Protein AF-B8BT49-F1 (afdb_monomer_lite)

Organism: Thalassiosira pseudonana (NCBI:txid35128)

Radius of gyration: 38.41 Å; chains: 1; bounding box: 100×78×117 Å

Structure (mmCIF, N/CA/C/O backbone):
data_AF-B8BT49-F1
#
_entry.id   AF-B8BT49-F1
#
loop_
_atom_site.group_PDB
_atom_site.id
_atom_site.type_symbol
_atom_site.label_atom_id
_atom_site.label_alt_id
_atom_site.label_comp_id
_atom_site.label_asym_id
_atom_site.label_entity_id
_atom_site.label_seq_id
_atom_site.pdbx_PDB_ins_code
_atom_site.Cartn_x
_atom_site.Cartn_y
_atom_site.Cartn_z
_atom_site.occupancy
_atom_site.B_iso_or_equiv
_atom_site.auth_seq_id
_atom_site.auth_comp_id
_atom_site.auth_asym_id
_atom_site.auth_atom_id
_atom_site.pdbx_PDB_model_num
ATOM 1 N N . MET A 1 1 ? -26.458 -19.538 -45.993 1.00 30.83 1 MET A N 1
ATOM 2 C CA . MET A 1 1 ? -27.748 -18.838 -45.791 1.00 30.83 1 MET A CA 1
ATOM 3 C C . MET A 1 1 ? -27.429 -17.476 -45.183 1.00 30.83 1 MET A C 1
ATOM 5 O O . MET A 1 1 ? -27.082 -17.413 -44.020 1.00 30.83 1 MET A O 1
ATOM 9 N N . SER A 1 2 ? -27.065 -16.473 -45.981 1.00 21.09 2 SER A N 1
ATOM 10 C CA . SER A 1 2 ? -27.890 -15.598 -46.833 1.00 21.09 2 SER A CA 1
ATOM 11 C C . SER A 1 2 ? -28.351 -14.328 -46.102 1.00 21.09 2 SER A C 1
ATOM 13 O O . SER A 1 2 ? -29.208 -14.401 -45.230 1.00 21.09 2 SER A O 1
ATOM 15 N N . TYR A 1 3 ? -27.844 -13.194 -46.609 1.00 22.36 3 TYR A N 1
ATOM 16 C CA . TYR A 1 3 ? -28.380 -11.824 -46.526 1.00 22.36 3 TYR A CA 1
ATOM 17 C C . TYR A 1 3 ? -28.241 -11.087 -45.174 1.00 22.36 3 TYR A C 1
ATOM 19 O O . TYR A 1 3 ? -28.440 -11.665 -44.124 1.00 22.36 3 TYR A O 1
ATOM 27 N N . LYS A 1 4 ? -27.925 -9.785 -45.098 1.00 22.77 4 LYS A N 1
ATOM 28 C CA . LYS A 1 4 ? -27.856 -8.706 -46.101 1.00 22.77 4 LYS A CA 1
ATOM 29 C C . LYS A 1 4 ? -26.988 -7.562 -45.539 1.00 22.77 4 LYS A C 1
ATOM 31 O O . LYS A 1 4 ? -27.292 -7.029 -44.480 1.00 22.77 4 LYS A O 1
ATOM 36 N N . LYS A 1 5 ? -25.960 -7.139 -46.283 1.00 27.36 5 LYS A N 1
ATOM 37 C CA . LYS A 1 5 ? -25.421 -5.766 -46.237 1.00 27.36 5 LYS A CA 1
ATOM 38 C C . LYS A 1 5 ? -26.448 -4.827 -46.877 1.00 27.36 5 LYS A C 1
ATOM 40 O O . LYS A 1 5 ? -26.913 -5.165 -47.964 1.00 27.36 5 LYS A O 1
ATOM 45 N N . ARG A 1 6 ? -26.684 -3.637 -46.309 1.00 22.33 6 ARG A N 1
ATOM 46 C CA . ARG A 1 6 ? -26.872 -2.382 -47.070 1.00 22.33 6 ARG A CA 1
ATOM 47 C C . ARG A 1 6 ? -26.466 -1.139 -46.247 1.00 22.33 6 ARG A C 1
ATOM 49 O O . ARG A 1 6 ? -26.450 -1.233 -45.025 1.00 22.33 6 ARG A O 1
ATOM 56 N N . PRO A 1 7 ? -26.063 -0.045 -46.928 1.00 30.33 7 PRO A N 1
ATOM 57 C CA . PRO A 1 7 ? -25.116 0.968 -46.442 1.00 30.33 7 PRO A CA 1
ATOM 58 C C . PRO A 1 7 ? -25.706 2.404 -46.434 1.00 30.33 7 PRO A C 1
ATOM 60 O O . PRO A 1 7 ? -26.864 2.584 -46.796 1.00 30.33 7 PRO A O 1
ATOM 63 N N . TYR A 1 8 ? -24.848 3.396 -46.140 1.00 22.50 8 TYR A N 1
ATOM 64 C CA . TYR A 1 8 ? -25.022 4.861 -46.286 1.00 22.50 8 TYR A CA 1
ATOM 65 C C . TYR A 1 8 ? -25.838 5.569 -45.180 1.00 22.50 8 TYR A C 1
ATOM 67 O O . TYR A 1 8 ? -26.769 5.001 -44.635 1.00 22.50 8 TYR A O 1
ATOM 75 N N . GLY A 1 9 ? -25.529 6.804 -44.772 1.00 23.39 9 GLY A N 1
ATOM 76 C CA . GLY A 1 9 ? -24.613 7.783 -45.351 1.00 23.39 9 GLY A CA 1
ATOM 77 C C . GLY A 1 9 ? -24.293 8.925 -44.380 1.00 23.39 9 GLY A C 1
ATOM 78 O O . GLY A 1 9 ? -25.021 9.189 -43.426 1.00 23.39 9 GLY A O 1
ATOM 79 N N . TYR A 1 10 ? -23.154 9.557 -44.644 1.00 23.30 10 TYR A N 1
ATOM 80 C CA . TYR A 1 10 ? -22.824 10.902 -44.195 1.00 23.30 10 TYR A CA 1
ATOM 81 C C . TYR A 1 10 ? -23.811 11.885 -44.825 1.00 23.30 10 TYR A C 1
ATOM 83 O O . TYR A 1 10 ? -23.984 11.845 -46.040 1.00 23.30 10 TYR A O 1
ATOM 91 N N . ASP A 1 11 ? -24.365 12.798 -44.031 1.00 23.38 11 ASP A N 1
ATOM 92 C CA . ASP A 1 11 ? -24.763 14.099 -44.553 1.00 23.38 11 ASP A CA 1
ATOM 93 C C . ASP A 1 11 ? -24.580 15.186 -43.493 1.00 23.38 11 ASP A C 1
ATOM 95 O O . ASP A 1 11 ? -24.885 15.024 -42.310 1.00 23.38 11 ASP A O 1
ATOM 99 N N . SER A 1 12 ? -24.003 16.286 -43.949 1.00 27.41 12 SER A N 1
ATOM 100 C CA . SER A 1 12 ? -23.552 17.440 -43.183 1.00 27.41 12 SER A CA 1
ATOM 101 C C . SER A 1 12 ? -24.197 18.688 -43.773 1.00 27.41 12 SER A C 1
ATOM 103 O O . SER A 1 12 ? -24.018 18.919 -44.965 1.00 27.41 12 SER A O 1
ATOM 105 N N . ARG A 1 13 ? -24.909 19.469 -42.947 1.00 24.92 13 ARG A N 1
ATOM 106 C CA . ARG A 1 13 ? -25.379 20.877 -43.086 1.00 24.92 13 ARG A CA 1
ATOM 107 C C . ARG A 1 13 ? -26.348 21.100 -41.904 1.00 24.92 13 ARG A C 1
ATOM 109 O O . ARG A 1 13 ? -27.119 20.201 -41.613 1.00 24.92 13 ARG A O 1
ATOM 116 N N . GLY A 1 14 ? -26.403 22.178 -41.129 1.00 21.81 14 GLY A N 1
ATOM 117 C CA . GLY A 1 14 ? -25.885 23.537 -41.227 1.00 21.81 14 GLY A CA 1
ATOM 118 C C . GLY A 1 14 ? -26.981 24.493 -40.714 1.00 21.81 14 GLY A C 1
ATOM 119 O O . GLY A 1 14 ? -28.066 24.493 -41.277 1.00 21.81 14 GLY A O 1
ATOM 120 N N . SER A 1 15 ? -26.653 25.307 -39.700 1.00 22.73 15 SER A N 1
ATOM 121 C CA . SER A 1 15 ? -27.273 26.600 -39.322 1.00 22.73 15 SER A CA 1
ATOM 122 C C . SER A 1 15 ? -28.634 26.677 -38.600 1.00 22.73 15 SER A C 1
ATOM 124 O O . SER A 1 15 ? -29.636 26.144 -39.057 1.00 22.73 15 SER A O 1
ATOM 126 N N . GLY A 1 16 ? -28.681 27.542 -37.570 1.00 21.94 16 GLY A N 1
ATOM 127 C CA . GLY A 1 16 ? -29.830 28.428 -37.301 1.00 21.94 16 GLY A CA 1
ATOM 128 C C . GLY A 1 16 ? -30.275 28.515 -35.837 1.00 21.94 16 GLY A C 1
ATOM 129 O O . GLY A 1 16 ? -30.766 27.536 -35.298 1.00 21.94 16 GLY A O 1
ATOM 130 N N . GLY A 1 17 ? -30.100 29.679 -35.200 1.00 22.02 17 GLY A N 1
ATOM 131 C CA . GLY A 1 17 ? -30.380 29.924 -33.779 1.00 22.02 17 GLY A CA 1
ATOM 132 C C . GLY A 1 17 ? -31.861 29.995 -33.378 1.00 22.02 17 GLY A C 1
ATOM 133 O O . GLY A 1 17 ? -32.754 29.961 -34.216 1.00 22.02 17 GLY A O 1
ATOM 134 N N . GLY A 1 18 ? -32.108 30.155 -32.073 1.00 22.88 18 GLY A N 1
ATOM 135 C CA . GLY A 1 18 ? -33.438 30.455 -31.535 1.00 22.88 18 GLY A CA 1
ATOM 136 C C . GLY A 1 18 ? -33.554 30.219 -30.030 1.00 22.88 18 GLY A C 1
ATOM 137 O O . GLY A 1 18 ? -33.643 29.082 -29.585 1.00 22.88 18 GLY A O 1
ATOM 138 N N . TYR A 1 19 ? -33.549 31.304 -29.255 1.00 23.17 19 TYR A N 1
ATOM 139 C CA . TYR A 1 19 ? -33.883 31.341 -27.829 1.00 23.17 19 TYR A CA 1
ATOM 140 C C . TYR A 1 19 ? -35.284 30.765 -27.551 1.00 23.17 19 TYR A C 1
ATOM 142 O O . TYR A 1 19 ? -36.231 31.081 -28.265 1.00 23.17 19 TYR A O 1
ATOM 150 N N . GLY A 1 20 ? -35.439 30.021 -26.454 1.00 24.25 20 GLY A N 1
ATOM 151 C CA . GLY A 1 20 ? -36.750 29.636 -25.923 1.00 24.25 20 GLY A CA 1
ATOM 152 C C . GLY A 1 20 ? -36.622 28.679 -24.744 1.00 24.25 20 GLY A C 1
ATOM 153 O O . GLY A 1 20 ? -36.267 27.521 -24.923 1.00 24.25 20 GLY A O 1
ATOM 154 N N . GLY A 1 21 ? -36.846 29.182 -23.529 1.00 23.38 21 GLY A N 1
ATOM 155 C CA . GLY A 1 21 ? -36.693 28.426 -22.290 1.00 23.38 21 GLY A CA 1
ATOM 156 C C . GLY A 1 21 ? -37.673 27.259 -22.147 1.00 23.38 21 GLY A C 1
ATOM 157 O O . GLY A 1 21 ? -38.808 27.309 -22.609 1.00 23.38 21 GLY A O 1
ATOM 158 N N . GLY A 1 22 ? -37.234 26.223 -21.440 1.00 23.53 22 GLY A N 1
ATOM 159 C CA . GLY A 1 22 ? -38.066 25.081 -21.087 1.00 23.53 22 GLY A CA 1
ATOM 160 C C . GLY A 1 22 ? -37.229 24.004 -20.416 1.00 23.53 22 GLY A C 1
ATOM 161 O O . GLY A 1 22 ? -36.358 23.411 -21.034 1.00 23.53 22 GLY A O 1
ATOM 162 N N . ARG A 1 23 ? -37.463 23.828 -19.118 1.00 24.78 23 ARG A N 1
ATOM 163 C CA . ARG A 1 23 ? -36.859 22.847 -18.211 1.00 24.78 23 ARG A CA 1
ATOM 164 C C . ARG A 1 23 ? -36.721 21.459 -18.854 1.00 24.78 23 ARG A C 1
ATOM 166 O O . ARG A 1 23 ? -37.730 20.919 -19.277 1.00 24.78 23 ARG A O 1
ATOM 173 N N . ASP A 1 24 ? -35.526 20.862 -18.810 1.00 24.36 24 ASP A N 1
ATOM 174 C CA . ASP A 1 24 ? -35.338 19.520 -18.237 1.00 24.36 24 ASP A CA 1
ATOM 175 C C . ASP A 1 24 ? -33.862 19.071 -18.150 1.00 24.36 24 ASP A C 1
ATOM 177 O O . ASP A 1 24 ? -33.108 19.066 -19.115 1.00 24.36 24 ASP A O 1
ATOM 181 N N . ARG A 1 25 ? -33.487 18.704 -16.917 1.00 26.94 25 ARG A N 1
ATOM 182 C CA . ARG A 1 25 ? -32.535 17.669 -16.461 1.00 26.94 25 ARG A CA 1
ATOM 183 C C . ARG A 1 25 ? -31.320 17.313 -17.343 1.00 26.94 25 ARG A C 1
ATOM 185 O O . ARG A 1 25 ? -31.430 16.576 -18.314 1.00 26.94 25 ARG A O 1
ATOM 192 N N . GLY A 1 26 ? -30.118 17.629 -16.844 1.00 25.36 26 GLY A N 1
ATOM 193 C CA . GLY A 1 26 ? -28.865 17.078 -17.379 1.00 25.36 26 GLY A CA 1
ATOM 194 C C . GLY A 1 26 ? -27.588 17.516 -16.656 1.00 25.36 26 GLY A C 1
ATOM 195 O O . GLY A 1 26 ? -26.671 18.021 -17.290 1.00 25.36 26 GLY A O 1
ATOM 196 N N . GLY A 1 27 ? -27.513 17.351 -15.331 1.00 24.14 27 GLY A N 1
ATOM 197 C CA . GLY A 1 27 ? -26.287 17.595 -14.563 1.00 24.14 27 GLY A CA 1
ATOM 198 C C . GLY A 1 27 ? -25.212 16.539 -14.844 1.00 24.14 27 GLY A C 1
ATOM 199 O O . GLY A 1 27 ? -25.312 15.406 -14.371 1.00 24.14 27 GLY A O 1
ATOM 200 N N . GLY A 1 28 ? -24.177 16.920 -15.595 1.00 23.88 28 GLY A N 1
ATOM 201 C CA . GLY A 1 28 ? -22.943 16.155 -15.771 1.00 23.88 28 GLY A CA 1
ATOM 202 C C . GLY A 1 28 ? -22.071 16.228 -14.519 1.00 23.88 28 GLY A C 1
ATOM 203 O O . GLY A 1 28 ? -21.221 17.103 -14.395 1.00 23.88 28 GLY A O 1
ATOM 204 N N . GLY A 1 29 ? -22.305 15.312 -13.580 1.00 26.42 29 GLY A N 1
ATOM 205 C CA . GLY A 1 29 ? -21.440 15.095 -12.425 1.00 26.42 29 GLY A CA 1
ATOM 206 C C . GLY A 1 29 ? -20.201 14.293 -12.815 1.00 26.42 29 GLY A C 1
ATOM 207 O O . GLY A 1 29 ? -20.302 13.118 -13.171 1.00 26.42 29 GLY A O 1
ATOM 208 N N . TYR A 1 30 ? -19.034 14.924 -12.710 1.00 26.88 30 TYR A N 1
ATOM 209 C CA . TYR A 1 30 ? -17.740 14.254 -12.699 1.00 26.88 30 TYR A CA 1
ATOM 210 C C . TYR A 1 30 ? -17.604 13.452 -11.400 1.00 26.88 30 TYR A C 1
ATOM 212 O O . TYR A 1 30 ? -17.401 13.999 -10.321 1.00 26.88 30 TYR A O 1
ATOM 220 N N . GLY A 1 31 ? -17.744 12.135 -11.521 1.00 27.50 31 GLY A N 1
ATOM 221 C CA . GLY A 1 31 ? -17.538 11.165 -10.455 1.00 27.50 31 GLY A CA 1
ATOM 222 C C . GLY A 1 31 ? -17.065 9.860 -11.074 1.00 27.50 31 GLY A C 1
ATOM 223 O O . GLY A 1 31 ? -17.867 8.969 -11.342 1.00 27.50 31 GLY A O 1
ATOM 224 N N . GLY A 1 32 ? -15.762 9.782 -11.349 1.00 27.14 32 GLY A N 1
ATOM 225 C CA . GLY A 1 32 ? -15.078 8.572 -11.795 1.00 27.14 32 GLY A CA 1
ATOM 226 C C . GLY A 1 32 ? -14.999 7.552 -10.664 1.00 27.14 32 GLY A C 1
ATOM 227 O O . GLY A 1 32 ? -13.956 7.374 -10.051 1.00 27.14 32 GLY A O 1
ATOM 228 N N . GLY A 1 33 ? -16.122 6.906 -10.370 1.00 27.38 33 GLY A N 1
ATOM 229 C CA . GLY A 1 33 ? -16.109 5.521 -9.934 1.00 27.38 33 GLY A CA 1
ATOM 230 C C . GLY A 1 33 ? -16.178 4.681 -11.197 1.00 27.38 33 GLY A C 1
ATOM 231 O O . GLY A 1 33 ? -17.081 4.894 -12.011 1.00 27.38 33 GLY A O 1
ATOM 232 N N . GLY A 1 34 ? -15.235 3.759 -11.378 1.00 26.38 34 GLY A N 1
ATOM 233 C CA . GLY A 1 34 ? -15.336 2.705 -12.377 1.00 26.38 34 GLY A CA 1
ATOM 234 C C . GLY A 1 34 ? -16.624 1.926 -12.137 1.00 26.38 34 GLY A C 1
ATOM 235 O O . GLY A 1 34 ? -16.662 0.957 -11.385 1.00 26.38 34 GLY A O 1
ATOM 236 N N . ARG A 1 35 ? -17.716 2.385 -12.752 1.00 30.31 35 ARG A N 1
ATOM 237 C CA . ARG A 1 35 ? -18.929 1.606 -12.923 1.00 30.31 35 ARG A CA 1
ATOM 238 C C . ARG A 1 35 ? -18.543 0.483 -13.871 1.00 30.31 35 ARG A C 1
ATOM 240 O O . ARG A 1 35 ? -18.636 0.638 -15.087 1.00 30.31 35 ARG A O 1
ATOM 247 N N . GLY A 1 36 ? -18.143 -0.655 -13.304 1.00 30.20 36 GLY A N 1
ATOM 248 C CA . GLY A 1 36 ? -18.475 -1.937 -13.906 1.00 30.20 36 GLY A CA 1
ATOM 249 C C . GLY A 1 36 ? -19.940 -1.832 -14.306 1.00 30.20 36 GLY A C 1
ATOM 250 O O . GLY A 1 36 ? -20.797 -1.566 -13.461 1.00 30.20 36 GLY A O 1
ATOM 251 N N . GLY A 1 37 ? -20.183 -1.818 -15.616 1.00 27.45 37 GLY A N 1
ATOM 252 C CA . GLY A 1 37 ? -21.477 -1.454 -16.159 1.00 27.45 37 GLY A CA 1
ATOM 253 C C . GLY A 1 37 ? -22.570 -2.247 -15.460 1.00 27.45 37 GLY A C 1
ATOM 254 O O . GLY A 1 37 ? -22.479 -3.468 -15.358 1.00 27.45 37 GLY A O 1
ATOM 255 N N . GLY A 1 38 ? -23.614 -1.545 -15.020 1.00 31.56 38 GLY A N 1
ATOM 256 C CA . GLY A 1 38 ? -24.922 -2.150 -14.829 1.00 31.56 38 GLY A CA 1
ATOM 257 C C . GLY A 1 38 ? -25.376 -2.696 -16.178 1.00 31.56 38 GLY A C 1
ATOM 258 O O . GLY A 1 38 ? -26.077 -2.032 -16.935 1.00 31.56 38 GLY A O 1
ATOM 259 N N . ARG A 1 39 ? -24.894 -3.884 -16.528 1.00 35.75 39 ARG A N 1
ATOM 260 C CA . ARG A 1 39 ? -25.513 -4.753 -17.512 1.00 35.75 39 ARG A CA 1
ATOM 261 C C . ARG A 1 39 ? -26.357 -5.723 -16.708 1.00 35.75 39 ARG A C 1
ATOM 263 O O . ARG A 1 39 ? -25.909 -6.191 -15.667 1.00 35.75 39 ARG A O 1
ATOM 270 N N . ARG A 1 40 ? -27.594 -5.883 -17.188 1.00 31.88 40 ARG A N 1
ATOM 271 C CA . ARG A 1 40 ? -28.637 -6.849 -16.812 1.00 31.88 40 ARG A CA 1
ATOM 272 C C . ARG A 1 40 ? -28.118 -7.954 -15.896 1.00 31.88 40 ARG A C 1
ATOM 274 O O . ARG A 1 40 ? -27.085 -8.522 -16.224 1.00 31.88 40 ARG A O 1
ATOM 281 N N . ASN A 1 41 ? -28.868 -8.274 -14.835 1.00 35.38 41 ASN A N 1
ATOM 282 C CA . ASN A 1 41 ? -28.742 -9.531 -14.091 1.00 35.38 41 ASN A CA 1
ATOM 283 C C . ASN A 1 41 ? -28.647 -10.684 -15.094 1.00 35.38 41 ASN A C 1
ATOM 285 O O . ASN A 1 41 ? -29.661 -11.201 -15.557 1.00 35.38 41 ASN A O 1
ATOM 289 N N . ASP A 1 42 ? -27.425 -11.012 -15.489 1.00 39.72 42 ASP A N 1
ATOM 290 C CA . ASP A 1 42 ? -27.130 -12.116 -16.369 1.00 39.72 42 ASP A CA 1
ATOM 291 C C . ASP A 1 42 ? -27.100 -13.311 -15.437 1.00 39.72 42 ASP A C 1
ATOM 293 O O . ASP A 1 42 ? -26.088 -13.639 -14.821 1.00 39.72 42 ASP A O 1
ATOM 297 N N . THR A 1 43 ? -28.290 -13.856 -15.199 1.00 42.06 43 THR A N 1
ATOM 298 C CA . THR A 1 43 ? -28.513 -15.016 -14.337 1.00 42.06 43 THR A CA 1
ATOM 299 C C . THR A 1 43 ? -27.960 -16.294 -14.959 1.00 42.06 43 THR A C 1
ATOM 301 O O . THR A 1 43 ? -28.102 -17.361 -14.367 1.00 42.06 43 THR A O 1
ATOM 304 N N . THR A 1 44 ? -27.331 -16.226 -16.140 1.00 43.97 44 THR A N 1
ATOM 305 C CA . THR A 1 44 ? -26.603 -17.365 -16.687 1.00 43.97 44 THR A CA 1
ATOM 306 C C . THR A 1 44 ? -25.389 -17.656 -15.804 1.00 43.97 44 THR A C 1
ATOM 308 O O . THR A 1 44 ? -24.542 -16.772 -15.625 1.00 43.97 44 THR A O 1
ATOM 311 N N . PRO A 1 45 ? -25.269 -18.873 -15.244 1.00 52.97 45 PRO A N 1
ATOM 312 C CA . PRO A 1 45 ? -24.079 -19.257 -14.505 1.00 52.97 45 PRO A CA 1
ATOM 313 C C . PRO A 1 45 ? -22.869 -19.102 -15.426 1.00 52.97 45 PRO A C 1
ATOM 315 O O . PRO A 1 45 ? -22.837 -19.657 -16.525 1.00 52.97 45 PRO A O 1
ATOM 318 N N . ARG A 1 46 ? -21.884 -18.305 -14.995 1.00 59.38 46 ARG A N 1
ATOM 319 C CA . ARG A 1 46 ? -20.627 -18.199 -15.735 1.00 59.38 46 ARG A CA 1
ATOM 320 C C . ARG A 1 46 ? -20.003 -19.586 -15.817 1.00 59.38 46 ARG A C 1
ATOM 322 O O . ARG A 1 46 ? -20.028 -20.307 -14.816 1.00 59.38 46 ARG A O 1
ATOM 329 N N . PRO A 1 47 ? -19.453 -19.957 -16.978 1.00 64.62 47 PRO A N 1
ATOM 330 C CA . PRO A 1 47 ? -18.820 -21.251 -17.110 1.00 64.62 47 PRO A CA 1
ATOM 331 C C . PRO A 1 47 ? -17.670 -21.335 -16.096 1.00 64.62 47 PRO A C 1
ATOM 333 O O . PRO A 1 47 ? -16.906 -20.384 -15.916 1.00 64.62 47 PRO A O 1
ATOM 336 N N . THR A 1 48 ? -17.598 -22.458 -15.381 1.00 73.19 48 THR A N 1
ATOM 337 C CA . THR A 1 48 ? -16.555 -22.748 -14.380 1.00 73.19 48 THR A CA 1
ATOM 338 C C . THR A 1 48 ? -15.164 -22.794 -15.007 1.00 73.19 48 THR A C 1
ATOM 340 O O . THR A 1 48 ? -14.166 -22.554 -14.327 1.00 73.19 48 THR A O 1
ATOM 343 N N . GLU A 1 49 ? -15.117 -23.047 -16.314 1.00 83.94 49 GLU A N 1
ATOM 344 C CA . GLU A 1 49 ? -13.931 -23.023 -17.152 1.00 83.94 49 GLU A CA 1
ATOM 345 C C . GLU A 1 49 ? -14.158 -22.096 -18.348 1.00 83.94 49 GLU A C 1
ATOM 347 O O . GLU A 1 49 ? -15.204 -22.134 -18.994 1.00 83.94 49 GLU A O 1
ATOM 352 N N . CYS A 1 50 ? -13.175 -21.269 -18.676 1.00 85.75 50 CYS A N 1
ATOM 353 C CA . CYS A 1 50 ? -13.220 -20.409 -19.853 1.00 85.75 50 CYS A CA 1
ATOM 354 C C . CYS A 1 50 ? -11.848 -20.341 -20.522 1.00 85.75 50 CYS A C 1
ATOM 356 O O . CYS A 1 50 ? -10.833 -20.634 -19.899 1.00 85.75 50 CYS A O 1
ATOM 358 N N . TYR A 1 51 ? -11.808 -19.953 -21.794 1.00 85.94 51 TYR A N 1
ATOM 359 C CA . TYR A 1 51 ? -10.554 -19.620 -22.465 1.00 85.94 51 TYR A CA 1
ATOM 360 C C . TYR A 1 51 ? -10.335 -18.113 -22.400 1.00 85.94 51 TYR A C 1
ATOM 362 O O . TYR A 1 51 ? -11.244 -17.332 -22.692 1.00 85.94 51 TYR A O 1
ATOM 370 N N . VAL A 1 52 ? -9.132 -17.709 -21.999 1.00 86.31 52 VAL A N 1
ATOM 371 C CA . VAL A 1 52 ? -8.742 -16.304 -21.881 1.00 86.31 52 VAL A CA 1
ATOM 372 C C . VAL A 1 52 ? -7.610 -16.031 -22.859 1.00 86.31 52 VAL A C 1
ATOM 374 O O . VAL A 1 52 ? -6.570 -16.687 -22.816 1.00 86.31 52 VAL A O 1
ATOM 377 N N . ALA A 1 53 ? -7.818 -15.056 -23.743 1.00 85.69 53 ALA A N 1
ATOM 378 C CA . ALA A 1 53 ? -6.765 -14.550 -24.609 1.00 85.69 53 ALA A CA 1
ATOM 379 C C . ALA A 1 53 ? -5.753 -13.755 -23.780 1.00 85.69 53 ALA A C 1
ATOM 381 O O . ALA A 1 53 ? -6.135 -12.884 -22.995 1.00 85.69 53 ALA A O 1
ATOM 382 N N . THR A 1 54 ? -4.470 -14.037 -23.975 1.00 88.62 54 THR A N 1
ATOM 383 C CA . THR A 1 54 ? -3.388 -13.377 -23.248 1.00 88.62 54 THR A CA 1
ATOM 384 C C . THR A 1 54 ? -2.632 -12.392 -24.141 1.00 88.62 54 THR A C 1
ATOM 386 O O . THR A 1 54 ? -2.825 -12.302 -25.354 1.00 88.62 54 THR A O 1
ATOM 389 N N . ASN A 1 55 ? -1.740 -11.631 -23.523 1.00 89.81 55 ASN A N 1
ATOM 390 C CA . ASN A 1 55 ? -0.728 -10.790 -24.160 1.00 89.81 55 ASN A CA 1
ATOM 391 C C . ASN A 1 55 ? 0.538 -11.577 -24.589 1.00 89.81 55 ASN A C 1
ATOM 393 O O . ASN A 1 55 ? 1.539 -10.962 -24.965 1.00 89.81 55 ASN A O 1
ATOM 397 N N . HIS A 1 56 ? 0.505 -12.915 -24.537 1.00 91.25 56 HIS A N 1
ATOM 398 C CA . HIS A 1 56 ? 1.632 -13.790 -24.863 1.00 91.25 56 HIS A CA 1
ATOM 399 C C . HIS A 1 56 ? 1.525 -14.347 -26.281 1.00 91.25 56 HIS A C 1
ATOM 401 O O . HIS A 1 56 ? 0.437 -14.687 -26.754 1.00 91.25 56 HIS A O 1
ATOM 407 N N . ASN A 1 57 ? 2.675 -14.509 -26.931 1.00 91.88 57 ASN A N 1
ATOM 408 C CA . ASN A 1 57 ? 2.795 -15.138 -28.243 1.00 91.88 57 ASN A CA 1
ATOM 409 C C . ASN A 1 57 ? 3.913 -16.174 -28.217 1.00 91.88 57 ASN A C 1
ATOM 411 O O . ASN A 1 57 ? 4.954 -15.919 -27.616 1.00 91.88 57 ASN A O 1
ATOM 415 N N . LYS A 1 58 ? 3.698 -17.341 -28.839 1.00 91.94 58 LYS A N 1
ATOM 416 C CA . LYS A 1 58 ? 4.708 -18.408 -28.842 1.00 91.94 58 LYS A CA 1
ATOM 417 C C . LYS A 1 58 ? 5.986 -17.921 -29.523 1.00 91.94 58 LYS A C 1
ATOM 419 O O . LYS A 1 58 ? 5.932 -17.360 -30.621 1.00 91.94 58 LYS A O 1
ATOM 424 N N . LEU A 1 59 ? 7.112 -18.142 -28.850 1.00 92.62 59 LEU A N 1
ATOM 425 C CA . LEU A 1 59 ? 8.433 -18.038 -29.449 1.00 92.62 59 LEU A CA 1
ATOM 426 C C . LEU A 1 59 ? 8.710 -19.364 -30.156 1.00 92.62 59 LEU A C 1
ATOM 428 O O . LEU A 1 59 ? 8.561 -20.435 -29.572 1.00 92.62 59 LEU A O 1
ATOM 432 N N . LEU A 1 60 ? 9.056 -19.289 -31.430 1.00 91.12 60 LEU A N 1
ATOM 433 C CA . LEU A 1 60 ? 9.235 -20.433 -32.306 1.00 91.12 60 LEU A CA 1
ATOM 434 C C . LEU A 1 60 ? 10.693 -20.533 -32.736 1.00 91.12 60 LEU A C 1
ATOM 436 O O . LEU A 1 60 ? 11.402 -19.534 -32.867 1.00 91.12 60 LEU A O 1
ATOM 440 N N . VAL A 1 61 ? 11.110 -21.766 -32.983 1.00 89.44 61 VAL A N 1
ATOM 441 C CA . VAL A 1 61 ? 12.431 -22.108 -33.496 1.00 89.44 61 VAL A CA 1
ATOM 442 C C . VAL A 1 61 ? 12.291 -22.412 -34.984 1.00 89.44 61 VAL A C 1
ATOM 444 O O . VAL A 1 61 ? 11.472 -23.245 -35.373 1.00 89.44 61 VAL A O 1
ATOM 447 N N . ASN A 1 62 ? 13.083 -21.742 -35.814 1.00 84.38 62 ASN A N 1
ATOM 448 C CA . ASN A 1 62 ? 13.099 -21.922 -37.260 1.00 84.38 62 ASN A CA 1
ATOM 449 C C . ASN A 1 62 ? 14.216 -22.906 -37.622 1.00 84.38 62 ASN A C 1
ATOM 451 O O . ASN A 1 62 ? 15.365 -22.506 -37.770 1.00 84.38 62 ASN A O 1
ATOM 455 N N . GLY A 1 63 ? 13.901 -24.192 -37.758 1.00 72.12 63 GLY A N 1
ATOM 456 C CA . GLY A 1 63 ? 14.901 -25.198 -38.120 1.00 72.12 63 GLY A CA 1
ATOM 457 C C . GLY A 1 63 ? 14.666 -26.557 -37.477 1.00 72.12 63 GLY A C 1
ATOM 458 O O . GLY A 1 63 ? 13.917 -26.666 -36.507 1.00 72.12 63 GLY A O 1
ATOM 459 N N . ASP A 1 64 ? 15.307 -27.594 -38.020 1.00 65.62 64 ASP A N 1
ATOM 460 C CA . ASP A 1 64 ? 15.331 -28.918 -37.394 1.00 65.62 64 ASP A CA 1
ATOM 461 C C . ASP A 1 64 ? 16.418 -28.944 -36.303 1.00 65.62 64 ASP A C 1
ATOM 463 O O . ASP A 1 64 ? 17.598 -28.803 -36.634 1.00 65.62 64 ASP A O 1
ATOM 467 N N . PRO A 1 65 ? 16.063 -29.132 -35.017 1.00 61.22 65 PRO A N 1
ATOM 468 C CA . PRO A 1 65 ? 17.036 -29.200 -33.927 1.00 61.22 65 PRO A CA 1
ATOM 469 C C . PRO A 1 65 ? 17.993 -30.400 -34.027 1.00 61.22 65 PRO A C 1
ATOM 471 O O . PRO A 1 65 ? 19.001 -30.419 -33.325 1.00 61.22 65 PRO A O 1
ATOM 474 N N . ASN A 1 66 ? 17.700 -31.390 -34.878 1.00 58.91 66 ASN A N 1
ATOM 475 C CA . ASN A 1 66 ? 18.564 -32.550 -35.118 1.00 58.91 66 ASN A CA 1
ATOM 476 C C . ASN A 1 66 ? 19.622 -32.300 -36.205 1.00 58.91 66 ASN A C 1
ATOM 478 O O . ASN A 1 66 ? 20.498 -33.139 -36.415 1.00 58.91 66 ASN A O 1
ATOM 482 N N . VAL A 1 67 ? 19.554 -31.159 -36.896 1.00 65.94 67 VAL A N 1
ATOM 483 C CA . VAL A 1 67 ? 20.567 -30.725 -37.860 1.00 65.94 67 VAL A CA 1
ATOM 484 C C . VAL A 1 67 ? 21.516 -29.752 -37.151 1.00 65.94 67 VAL A C 1
ATOM 486 O O . VAL A 1 67 ? 21.039 -28.860 -36.449 1.00 65.94 67 VAL A O 1
ATOM 489 N N . PRO A 1 68 ? 22.849 -29.878 -37.305 1.00 61.34 68 PRO A N 1
ATOM 490 C CA . PRO A 1 68 ? 23.790 -28.907 -36.756 1.00 61.34 68 PRO A CA 1
ATOM 491 C C . PRO A 1 68 ? 23.479 -27.502 -37.283 1.00 61.34 68 PRO A C 1
ATOM 493 O O . PRO A 1 68 ? 23.598 -27.236 -38.478 1.00 61.34 68 PRO A O 1
ATOM 496 N N . GLN A 1 69 ? 23.060 -26.618 -36.383 1.00 70.62 69 GLN A N 1
ATOM 497 C CA . GLN A 1 69 ? 22.794 -25.212 -36.661 1.00 70.62 69 GLN A CA 1
ATOM 498 C C . GLN A 1 69 ? 23.621 -24.336 -35.732 1.00 70.62 69 GLN A C 1
ATOM 500 O O . GLN A 1 69 ? 23.975 -24.736 -34.616 1.00 70.62 69 GLN A O 1
ATOM 505 N N . ASP A 1 70 ? 23.915 -23.130 -36.200 1.00 74.44 70 ASP A N 1
ATOM 506 C CA . ASP A 1 70 ? 24.723 -22.184 -35.451 1.00 74.44 70 ASP A CA 1
ATOM 507 C C . ASP A 1 70 ? 24.025 -21.750 -34.167 1.00 74.44 70 ASP A C 1
ATOM 509 O O . ASP A 1 70 ? 22.859 -21.354 -34.156 1.00 74.44 70 ASP A O 1
ATOM 513 N N . GLY A 1 71 ? 24.773 -21.839 -33.071 1.00 87.88 71 GLY A N 1
ATOM 514 C CA . GLY A 1 71 ? 24.343 -21.366 -31.767 1.00 87.88 71 GLY A CA 1
ATOM 515 C C . GLY A 1 71 ? 24.375 -19.844 -31.641 1.00 87.88 71 GLY A C 1
ATOM 516 O O . GLY A 1 71 ? 24.491 -19.097 -32.616 1.00 87.88 71 GLY A O 1
ATOM 517 N N . ILE A 1 72 ? 24.313 -19.379 -30.396 1.00 92.88 72 ILE A N 1
ATOM 518 C CA . ILE A 1 72 ? 24.448 -17.961 -30.051 1.00 92.88 72 ILE A CA 1
ATOM 519 C C . ILE A 1 72 ? 25.731 -17.776 -29.257 1.00 92.88 72 ILE A C 1
ATOM 521 O O . ILE A 1 72 ? 25.954 -18.447 -28.253 1.00 92.88 72 ILE A O 1
ATOM 525 N N . THR A 1 73 ? 26.580 -16.852 -29.687 1.00 93.94 73 THR A N 1
ATOM 526 C CA . THR A 1 73 ? 27.803 -16.484 -28.975 1.00 93.94 73 THR A CA 1
ATOM 527 C C . THR A 1 73 ? 27.573 -15.234 -28.141 1.00 93.94 73 THR A C 1
ATOM 529 O O . THR A 1 73 ? 27.020 -14.249 -28.632 1.00 93.94 73 THR A O 1
ATOM 532 N N . LEU A 1 74 ? 27.991 -15.292 -26.876 1.00 94.50 74 LEU A N 1
ATOM 533 C CA . LEU A 1 74 ? 27.877 -14.209 -25.909 1.00 94.50 74 LEU A CA 1
ATOM 534 C C . LEU A 1 74 ? 29.226 -13.497 -25.767 1.00 94.50 74 LEU A C 1
ATOM 536 O O . LEU A 1 74 ? 30.291 -14.122 -25.780 1.00 94.50 74 LEU A O 1
ATOM 540 N N . PHE A 1 75 ? 29.161 -12.179 -25.614 1.00 93.38 75 PHE A N 1
ATOM 541 C CA . PHE A 1 75 ? 30.316 -11.302 -25.492 1.00 93.38 75 PHE A CA 1
ATOM 542 C C . PHE A 1 75 ? 30.148 -10.343 -24.320 1.00 93.38 75 PHE A C 1
ATOM 544 O O . PHE A 1 75 ? 29.096 -9.718 -24.150 1.00 93.38 75 PHE A O 1
ATOM 551 N N . LYS A 1 76 ? 31.233 -10.155 -23.570 1.00 91.75 76 LYS A N 1
ATOM 552 C CA . LYS A 1 76 ? 31.396 -9.013 -22.680 1.00 91.75 76 LYS A CA 1
ATOM 553 C C . LYS A 1 76 ? 31.878 -7.814 -23.494 1.00 91.75 76 LYS A C 1
ATOM 555 O O . LYS A 1 76 ? 32.890 -7.894 -24.189 1.00 91.75 76 LYS A O 1
ATOM 560 N N . VAL A 1 77 ? 31.154 -6.705 -23.398 1.00 88.19 77 VAL A N 1
ATOM 561 C CA . VAL A 1 77 ? 31.443 -5.460 -24.117 1.00 88.19 77 VAL A CA 1
ATOM 562 C C . VAL A 1 77 ? 32.172 -4.492 -23.198 1.00 88.19 77 VAL A C 1
ATOM 564 O O . VAL A 1 77 ? 31.646 -4.100 -22.156 1.00 88.19 77 VAL A O 1
ATOM 567 N N . MET A 1 78 ? 33.348 -4.033 -23.620 1.00 86.81 78 MET A N 1
ATOM 568 C CA . MET A 1 78 ? 34.044 -2.917 -22.981 1.00 86.81 78 MET A CA 1
ATOM 569 C C . MET A 1 78 ? 34.198 -1.752 -23.950 1.00 86.81 78 MET A C 1
ATOM 571 O O . MET A 1 78 ? 34.595 -1.936 -25.095 1.00 86.81 78 MET A O 1
ATOM 575 N N . ILE A 1 79 ? 33.903 -0.537 -23.484 1.00 84.88 79 ILE A N 1
ATOM 576 C CA . ILE A 1 79 ? 34.009 0.685 -24.288 1.00 84.88 79 ILE A CA 1
ATOM 577 C C . ILE A 1 79 ? 34.954 1.662 -23.594 1.00 84.88 79 ILE A C 1
ATOM 579 O O . ILE A 1 79 ? 34.629 2.199 -22.531 1.00 84.88 79 ILE A O 1
ATOM 583 N N . LYS A 1 80 ? 36.103 1.929 -24.220 1.00 84.81 80 LYS A N 1
ATOM 584 C CA . LYS A 1 80 ? 37.113 2.881 -23.740 1.00 84.81 80 LYS A CA 1
ATOM 585 C C . LYS A 1 80 ? 37.135 4.143 -24.597 1.00 84.81 80 LYS A C 1
ATOM 587 O O . LYS A 1 80 ? 36.963 4.089 -25.815 1.00 84.81 80 LYS A O 1
ATOM 592 N N . ASP A 1 81 ? 37.373 5.284 -23.955 1.00 81.62 81 ASP A N 1
ATOM 593 C CA . ASP A 1 81 ? 37.617 6.543 -24.659 1.00 81.62 81 ASP A CA 1
ATOM 594 C C . ASP A 1 81 ? 38.994 6.494 -25.341 1.00 81.62 81 ASP A C 1
ATOM 596 O O . ASP A 1 81 ? 39.961 5.962 -24.790 1.00 81.62 81 ASP A O 1
ATOM 600 N N . ALA A 1 82 ? 39.108 7.083 -26.528 1.00 81.38 82 ALA A N 1
ATOM 601 C CA . ALA A 1 82 ? 40.349 7.150 -27.289 1.00 81.38 82 ALA A CA 1
ATOM 602 C C . ALA A 1 82 ? 40.490 8.477 -28.053 1.00 81.38 82 ALA A C 1
ATOM 604 O O . ALA A 1 82 ? 39.526 9.210 -28.297 1.00 81.38 82 ALA A O 1
ATOM 605 N N . LYS A 1 83 ? 41.721 8.815 -28.447 1.00 80.38 83 LYS A N 1
ATOM 606 C CA . LYS A 1 83 ? 41.996 9.954 -29.337 1.00 80.38 83 LYS A CA 1
ATOM 607 C C . LYS A 1 83 ? 43.276 9.753 -30.143 1.00 80.38 83 LYS A C 1
ATOM 609 O O . LYS A 1 83 ? 44.162 8.995 -29.762 1.00 80.38 83 LYS A O 1
ATOM 614 N N . TRP A 1 84 ? 43.398 10.512 -31.226 1.00 77.44 84 TRP A N 1
ATOM 615 C CA . TRP A 1 84 ? 44.667 10.681 -31.930 1.00 77.44 84 TRP A CA 1
ATOM 616 C C . TRP A 1 84 ? 45.487 11.789 -31.257 1.00 77.44 84 TRP A C 1
ATOM 618 O O . TRP A 1 84 ? 45.055 12.941 -31.224 1.00 77.44 84 TRP A O 1
ATOM 628 N N . GLU A 1 85 ? 46.663 11.457 -30.727 1.00 78.50 85 GLU A N 1
ATOM 629 C CA . GLU A 1 85 ? 47.648 12.421 -30.222 1.00 78.50 85 GLU A CA 1
ATOM 630 C C . GLU A 1 85 ? 48.721 12.676 -31.274 1.00 78.50 85 GLU A C 1
ATOM 632 O O . GLU A 1 85 ? 49.203 11.752 -31.919 1.00 78.50 85 GLU A O 1
ATOM 637 N N . VAL A 1 86 ? 49.109 13.936 -31.446 1.00 78.12 86 VAL A N 1
ATOM 638 C CA . VAL A 1 86 ? 50.279 14.294 -32.252 1.00 78.12 86 VAL A CA 1
ATOM 639 C C . VAL A 1 86 ? 51.528 13.821 -31.516 1.00 78.12 86 VAL A C 1
ATOM 641 O O . VAL A 1 86 ? 51.709 14.179 -30.353 1.00 78.12 86 VAL A O 1
ATOM 644 N N . GLN A 1 87 ? 52.373 13.028 -32.176 1.00 76.50 87 GLN A N 1
ATOM 645 C CA . GLN A 1 87 ? 53.667 12.671 -31.605 1.00 76.50 87 GLN A CA 1
ATOM 646 C C . GLN A 1 87 ? 54.579 13.895 -31.651 1.00 76.50 87 GLN A C 1
ATOM 648 O O . GLN A 1 87 ? 54.634 14.592 -32.664 1.00 76.50 87 GLN A O 1
ATOM 653 N N . LYS A 1 88 ? 55.258 14.168 -30.541 1.00 81.38 88 LYS A N 1
ATOM 654 C CA . LYS A 1 88 ? 56.166 15.302 -30.388 1.00 81.38 88 LYS A CA 1
ATOM 655 C C . LYS A 1 88 ? 57.556 14.791 -30.016 1.00 81.38 88 LYS A C 1
ATOM 657 O O . LYS A 1 88 ? 57.644 13.757 -29.357 1.00 81.38 88 LYS A O 1
ATOM 662 N N . ASN A 1 89 ? 58.603 15.492 -30.445 1.00 77.88 89 ASN A N 1
ATOM 663 C CA . ASN A 1 89 ? 59.965 15.270 -29.949 1.00 77.88 89 ASN A CA 1
ATOM 664 C C . ASN A 1 89 ? 60.109 15.783 -28.495 1.00 77.88 89 ASN A C 1
ATOM 666 O O . ASN A 1 89 ? 59.160 16.339 -27.933 1.00 77.88 89 ASN A O 1
ATOM 670 N N . GLU A 1 90 ? 61.286 15.607 -27.890 1.00 72.50 90 GLU A N 1
ATOM 671 C CA . GLU A 1 90 ? 61.580 16.009 -26.499 1.00 72.50 90 GLU A CA 1
ATOM 672 C C . GLU A 1 90 ? 61.408 17.522 -26.245 1.00 72.50 90 GLU A C 1
ATOM 674 O O . GLU A 1 90 ? 61.118 17.939 -25.129 1.00 72.50 90 GLU A O 1
ATOM 679 N N . GLU A 1 91 ? 61.462 18.337 -27.300 1.00 71.00 91 GLU A N 1
ATOM 680 C CA . GLU A 1 91 ? 61.273 19.795 -27.275 1.00 71.00 91 GLU A CA 1
ATOM 681 C C . GLU A 1 91 ? 59.805 20.218 -27.509 1.00 71.00 91 GLU A C 1
ATOM 683 O O . GLU A 1 91 ? 59.478 21.403 -27.566 1.00 71.00 91 GLU A O 1
ATOM 688 N N . GLY A 1 92 ? 58.884 19.259 -27.667 1.00 69.19 92 GLY A N 1
ATOM 689 C CA . GLY A 1 92 ? 57.452 19.518 -27.840 1.00 69.19 92 GLY A CA 1
ATOM 690 C C . GLY A 1 92 ? 57.003 19.838 -29.276 1.00 69.19 92 GLY A C 1
ATOM 691 O O . GLY A 1 92 ? 55.830 20.193 -29.478 1.00 69.19 92 GLY A O 1
ATOM 692 N N . VAL A 1 93 ? 57.878 19.666 -30.271 1.00 75.81 93 VAL A N 1
ATOM 693 C CA . VAL A 1 93 ? 57.623 19.913 -31.700 1.00 75.81 93 VAL A CA 1
ATOM 694 C C . VAL A 1 93 ? 56.967 18.688 -32.360 1.00 75.81 93 VAL A C 1
ATOM 696 O O . VAL A 1 93 ? 57.463 17.574 -32.199 1.00 75.81 93 VAL A O 1
ATOM 699 N N . PRO A 1 94 ? 55.860 18.850 -33.118 1.00 78.50 94 PRO A N 1
ATOM 700 C CA . PRO A 1 94 ? 55.214 17.763 -33.856 1.00 78.50 94 PRO A CA 1
ATOM 701 C C . PRO A 1 94 ? 56.158 17.038 -34.824 1.00 78.50 94 PRO A C 1
ATOM 703 O O . PRO A 1 94 ? 56.671 17.654 -35.757 1.00 78.50 94 PRO A O 1
ATOM 706 N N . LEU A 1 95 ? 56.312 15.724 -34.656 1.00 78.56 95 LEU A N 1
ATOM 707 C CA . LEU A 1 95 ? 57.019 14.874 -35.612 1.00 78.56 95 LEU A CA 1
ATOM 708 C C . LEU A 1 95 ? 56.252 14.849 -36.940 1.00 78.56 95 LEU A C 1
ATOM 710 O O . LEU A 1 95 ? 55.018 14.777 -36.954 1.00 78.56 95 LEU A O 1
ATOM 714 N N . ARG A 1 96 ? 56.974 14.914 -38.059 1.00 79.75 96 ARG A N 1
ATOM 715 C CA . ARG A 1 96 ? 56.418 14.870 -39.417 1.00 79.75 96 ARG A CA 1
ATOM 716 C C . ARG A 1 96 ? 57.022 13.697 -40.180 1.00 79.75 96 ARG A C 1
ATOM 718 O O . ARG A 1 96 ? 58.187 13.382 -39.971 1.00 79.75 96 ARG A O 1
ATOM 725 N N . ASP A 1 97 ? 56.217 13.047 -41.011 1.00 80.31 97 ASP A N 1
ATOM 726 C CA . ASP A 1 97 ? 56.691 12.019 -41.937 1.00 80.31 97 ASP A CA 1
ATOM 727 C C . ASP A 1 97 ? 57.431 12.641 -43.136 1.00 80.31 97 ASP A C 1
ATOM 729 O O . ASP A 1 97 ? 57.488 13.865 -43.285 1.00 80.31 97 ASP A O 1
ATOM 733 N N . GLU A 1 98 ? 57.979 11.793 -44.008 1.00 75.25 98 GLU A N 1
ATOM 734 C CA . GLU A 1 98 ? 58.735 12.190 -45.208 1.00 75.25 98 GLU A CA 1
ATOM 735 C C . GLU A 1 98 ? 57.915 13.047 -46.194 1.00 75.25 98 GLU A C 1
ATOM 737 O O . GLU A 1 98 ? 58.482 13.776 -47.004 1.00 75.25 98 GLU A O 1
ATOM 742 N N . SER A 1 99 ? 56.580 13.028 -46.092 1.00 72.94 99 SER A N 1
ATOM 743 C CA . SER A 1 99 ? 55.666 13.862 -46.888 1.00 72.94 99 SER A CA 1
ATOM 744 C C . SER A 1 99 ? 55.322 15.206 -46.224 1.00 72.94 99 SER A C 1
ATOM 746 O O . SER A 1 99 ? 54.517 15.982 -46.742 1.00 72.94 99 SER A O 1
ATOM 748 N N . GLY A 1 100 ? 55.907 15.494 -45.056 1.00 69.56 100 GLY A N 1
ATOM 749 C CA . GLY A 1 100 ? 55.660 16.704 -44.271 1.00 69.56 100 GLY A CA 1
ATOM 750 C C . GLY A 1 100 ? 54.389 16.653 -43.413 1.00 69.56 100 GLY A C 1
ATOM 751 O O . GLY A 1 100 ? 54.012 17.669 -42.809 1.00 69.56 100 GLY A O 1
ATOM 752 N N . LYS A 1 101 ? 53.719 15.498 -43.315 1.00 72.06 101 LYS A N 1
ATOM 753 C CA . LYS A 1 101 ? 52.460 15.337 -42.578 1.00 72.06 101 LYS A CA 1
ATOM 754 C C . LYS A 1 101 ? 52.727 14.953 -41.124 1.00 72.06 101 LYS A C 1
ATOM 756 O O . LYS A 1 101 ? 53.594 14.149 -40.813 1.00 72.06 101 LYS A O 1
ATOM 761 N N . VAL A 1 102 ? 51.971 15.550 -40.204 1.00 77.44 102 VAL A N 1
ATOM 762 C CA . VAL A 1 102 ? 52.153 15.347 -38.757 1.00 77.44 102 VAL A CA 1
ATOM 763 C C . VAL A 1 102 ? 51.828 13.905 -38.353 1.00 77.44 102 VAL A C 1
ATOM 765 O O . VAL A 1 102 ? 50.697 13.449 -38.554 1.00 77.44 102 VAL A O 1
ATOM 768 N N . ILE A 1 103 ? 52.785 13.233 -37.711 1.00 77.75 103 ILE A N 1
ATOM 769 C CA . ILE A 1 103 ? 52.659 11.866 -37.200 1.00 77.75 103 ILE A CA 1
ATOM 770 C C . ILE A 1 103 ? 51.735 11.866 -35.979 1.00 77.75 103 ILE A C 1
ATOM 772 O O . ILE A 1 103 ? 51.902 12.641 -35.033 1.00 77.75 103 ILE A O 1
ATOM 776 N N . ARG A 1 104 ? 50.733 10.980 -35.984 1.00 78.94 104 ARG A N 1
ATOM 777 C CA . ARG A 1 104 ? 49.764 10.833 -34.889 1.00 78.94 104 ARG A CA 1
ATOM 778 C C . ARG A 1 104 ? 49.786 9.413 -34.331 1.00 78.94 104 ARG A C 1
ATOM 780 O O . ARG A 1 104 ? 49.811 8.452 -35.090 1.00 78.94 104 ARG A O 1
ATOM 787 N N . ARG A 1 105 ? 49.727 9.274 -33.006 1.00 81.38 105 ARG A N 1
ATOM 788 C CA . ARG A 1 105 ? 49.539 8.004 -32.293 1.00 81.38 105 ARG A CA 1
ATOM 789 C C . ARG A 1 105 ? 48.089 7.881 -31.843 1.00 81.38 105 ARG A C 1
ATOM 791 O O . ARG A 1 105 ? 47.523 8.836 -31.315 1.00 81.38 105 ARG A O 1
ATOM 798 N N . PHE A 1 106 ? 47.495 6.708 -32.020 1.00 81.88 106 PHE A N 1
ATOM 799 C CA . PHE A 1 106 ? 46.196 6.406 -31.432 1.00 81.88 106 PHE A CA 1
ATOM 800 C C . PHE A 1 106 ? 46.390 6.008 -29.969 1.00 81.88 106 PHE A C 1
ATOM 802 O O . PHE A 1 106 ? 47.119 5.061 -29.684 1.00 81.88 106 PHE A O 1
ATOM 809 N N . LYS A 1 107 ? 45.788 6.754 -29.045 1.00 80.69 107 LYS A N 1
ATOM 810 C CA . LYS A 1 107 ? 45.903 6.518 -27.606 1.00 80.69 107 LYS A CA 1
ATOM 811 C C . LYS A 1 107 ? 44.545 6.162 -27.031 1.00 80.69 107 LYS A C 1
ATOM 813 O O . LYS A 1 107 ? 43.593 6.933 -27.172 1.00 80.69 107 LYS A O 1
ATOM 818 N N . VAL A 1 108 ? 44.496 5.014 -26.367 1.00 81.62 108 VAL A N 1
ATOM 819 C CA . VAL A 1 108 ? 43.368 4.565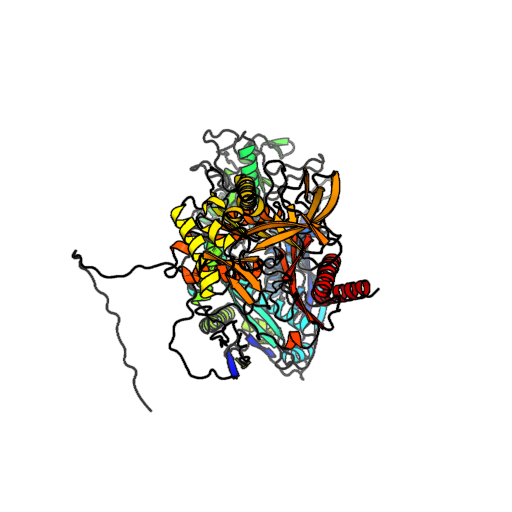 -25.550 1.00 81.62 108 VAL A CA 1
ATOM 820 C C . VAL A 1 108 ? 43.596 5.060 -24.126 1.00 81.62 108 VAL A C 1
ATOM 822 O O . VAL A 1 108 ? 44.725 5.064 -23.639 1.00 81.62 108 VAL A O 1
ATOM 825 N N . PHE A 1 109 ? 42.548 5.550 -23.474 1.00 76.25 109 PHE A N 1
ATOM 826 C CA . PHE A 1 109 ? 42.636 5.992 -22.089 1.00 76.25 109 PHE A CA 1
ATOM 827 C C . PHE A 1 109 ? 42.246 4.852 -21.145 1.00 76.25 109 PHE A C 1
ATOM 829 O O . PHE A 1 109 ? 41.080 4.475 -21.092 1.00 76.25 109 PHE A O 1
ATOM 836 N N . ASP A 1 110 ? 43.202 4.368 -20.351 1.00 58.91 110 ASP A N 1
ATOM 837 C CA . ASP A 1 110 ? 42.992 3.326 -19.329 1.00 58.91 110 ASP A CA 1
ATOM 838 C C . ASP A 1 110 ? 42.544 3.874 -17.967 1.00 58.91 110 ASP A C 1
ATOM 840 O O . ASP A 1 110 ? 42.709 3.218 -16.944 1.00 58.91 110 ASP A O 1
ATOM 844 N N . ARG A 1 111 ? 41.976 5.087 -17.903 1.00 56.09 111 ARG A N 1
ATOM 845 C CA . ARG A 1 111 ? 41.432 5.572 -16.627 1.00 56.09 111 ARG A CA 1
ATOM 846 C C . ARG A 1 111 ? 40.292 4.651 -16.204 1.00 56.09 111 ARG A C 1
ATOM 848 O O . ARG A 1 111 ? 39.237 4.673 -16.840 1.00 56.09 111 ARG A O 1
ATOM 855 N N . GLU A 1 112 ? 40.497 3.898 -15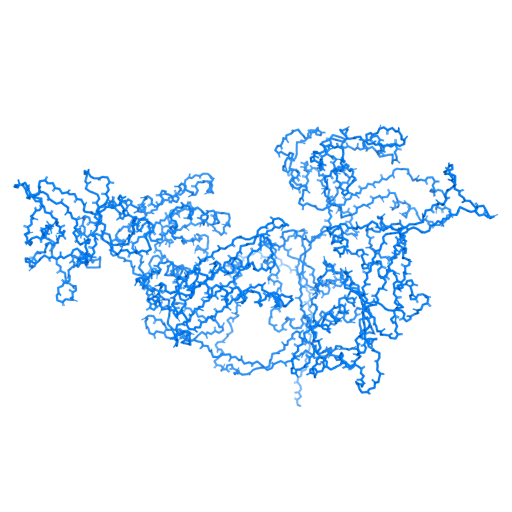.125 1.00 49.31 112 GLU A N 1
ATOM 856 C CA . GLU A 1 112 ? 39.417 3.211 -14.428 1.00 49.31 112 GLU A CA 1
ATOM 857 C C . GLU A 1 112 ? 38.345 4.247 -14.098 1.00 49.31 112 GLU A C 1
ATOM 859 O O . GLU A 1 112 ? 38.547 5.210 -13.353 1.00 49.31 112 GLU A O 1
ATOM 864 N N . ARG A 1 113 ? 37.199 4.104 -14.757 1.00 55.72 113 ARG A N 1
ATOM 865 C CA . ARG A 1 113 ? 36.018 4.880 -14.422 1.00 55.72 113 ARG A CA 1
ATOM 866 C C . ARG A 1 113 ? 35.584 4.403 -13.042 1.00 55.72 113 ARG A C 1
ATOM 868 O O . ARG A 1 113 ? 35.338 3.215 -12.868 1.00 55.72 113 ARG A O 1
ATOM 875 N N . SER A 1 114 ? 35.464 5.316 -12.075 1.00 51.59 114 SER A N 1
ATOM 876 C CA . SER A 1 114 ? 34.847 4.982 -10.786 1.00 51.59 114 SER A CA 1
ATOM 877 C C . SER A 1 114 ? 33.490 4.312 -11.015 1.00 51.59 114 SER A C 1
ATOM 879 O O . SER A 1 114 ? 32.798 4.673 -11.976 1.00 51.59 114 SER A O 1
ATOM 881 N N . ASP A 1 115 ? 33.071 3.406 -10.130 1.00 50.59 115 ASP A N 1
ATOM 882 C CA . ASP A 1 115 ? 31.797 2.675 -10.245 1.00 50.59 115 ASP A CA 1
ATOM 883 C C . ASP A 1 115 ? 30.610 3.580 -10.591 1.00 50.59 115 ASP A C 1
ATOM 885 O O . ASP A 1 115 ? 29.756 3.248 -11.418 1.00 50.59 115 ASP A O 1
ATOM 889 N N . GLU A 1 116 ? 30.561 4.774 -10.001 1.00 41.59 116 GLU A N 1
ATOM 890 C CA . GLU A 1 116 ? 29.499 5.738 -10.260 1.00 41.59 116 GLU A CA 1
ATOM 891 C C . GLU A 1 116 ? 29.565 6.347 -11.671 1.00 41.59 116 GLU A C 1
ATOM 893 O O . GLU A 1 116 ? 28.531 6.539 -12.320 1.00 41.59 116 GLU A O 1
ATOM 898 N N . SER A 1 117 ? 30.767 6.616 -12.183 1.00 50.06 117 SER A N 1
ATOM 899 C CA . SER A 1 117 ? 30.963 7.133 -13.540 1.00 50.06 117 SER A CA 1
ATOM 900 C C . SER A 1 117 ? 30.698 6.070 -14.614 1.00 50.06 117 SER A C 1
ATOM 902 O O . SER A 1 117 ? 30.061 6.381 -15.625 1.00 50.06 117 SER A O 1
ATOM 904 N N . THR A 1 118 ? 31.062 4.809 -14.356 1.00 56.66 118 THR A N 1
ATOM 905 C CA . THR A 1 118 ? 30.720 3.649 -15.194 1.00 56.66 118 THR A CA 1
ATOM 906 C C . THR A 1 118 ? 29.209 3.456 -15.249 1.00 56.66 118 THR A C 1
ATOM 908 O O . THR A 1 118 ? 28.620 3.471 -16.331 1.00 56.66 118 THR A O 1
ATOM 911 N N . ARG A 1 119 ? 28.537 3.423 -14.090 1.00 53.69 119 ARG A N 1
ATOM 912 C CA . ARG A 1 119 ? 27.068 3.337 -14.014 1.00 53.69 119 ARG A CA 1
ATOM 913 C C . ARG A 1 119 ? 26.382 4.491 -14.743 1.00 53.69 119 ARG A C 1
ATOM 915 O O . ARG A 1 119 ? 25.351 4.283 -15.376 1.00 53.69 119 ARG A O 1
ATOM 922 N N . ARG A 1 120 ? 26.926 5.712 -14.683 1.00 53.56 120 ARG A N 1
ATOM 923 C CA . ARG A 1 120 ? 26.370 6.878 -15.391 1.00 53.56 120 ARG A CA 1
ATOM 924 C C . ARG A 1 120 ? 26.532 6.772 -16.907 1.00 53.56 120 ARG A C 1
ATOM 926 O O . ARG A 1 120 ? 25.613 7.148 -17.630 1.00 53.56 120 ARG A O 1
ATOM 933 N N . PHE A 1 121 ? 27.668 6.261 -17.377 1.00 59.84 121 PHE A N 1
ATOM 934 C CA . PHE A 1 121 ? 27.920 6.030 -18.798 1.00 59.84 121 PHE A CA 1
ATOM 935 C C . PHE A 1 121 ? 26.994 4.950 -19.370 1.00 59.84 121 PHE A C 1
ATOM 937 O O . PHE A 1 121 ? 26.322 5.209 -20.369 1.00 59.84 121 PHE A O 1
ATOM 944 N N . LEU A 1 122 ? 26.885 3.800 -18.694 1.00 55.56 122 LEU A N 1
ATOM 945 C CA . LEU A 1 122 ? 26.000 2.695 -19.089 1.00 55.56 122 LEU A CA 1
ATOM 946 C C . LEU A 1 122 ? 24.510 3.087 -19.032 1.00 55.56 122 LEU A C 1
ATOM 948 O O . LEU A 1 122 ? 23.695 2.595 -19.799 1.00 55.56 122 LEU A O 1
ATOM 952 N N . ARG A 1 123 ? 24.140 4.041 -18.165 1.00 51.47 123 ARG A N 1
ATOM 953 C CA . ARG A 1 123 ? 22.783 4.618 -18.097 1.00 51.47 123 ARG A CA 1
ATOM 954 C C . ARG A 1 123 ? 22.530 5.765 -19.080 1.00 51.47 123 ARG A C 1
ATOM 956 O O . ARG A 1 123 ? 21.462 6.373 -19.017 1.00 51.47 123 ARG A O 1
ATOM 963 N N . SER A 1 124 ? 23.455 6.062 -19.991 1.00 54.16 124 SER A N 1
ATOM 964 C CA . SER A 1 124 ? 23.238 7.036 -21.069 1.00 54.16 124 SER A CA 1
ATOM 965 C C . SER A 1 124 ? 22.915 6.343 -22.404 1.00 54.16 124 SER A C 1
ATOM 967 O O . SER A 1 124 ? 23.223 5.167 -22.559 1.00 54.16 124 SER A O 1
ATOM 969 N N . PRO A 1 125 ? 22.360 7.046 -23.408 1.00 56.88 125 PRO A N 1
ATOM 970 C CA . PRO A 1 125 ? 22.201 6.501 -24.764 1.00 56.88 125 PRO A CA 1
ATOM 971 C C . PRO A 1 125 ? 23.526 6.256 -25.511 1.00 56.88 125 PRO A C 1
ATOM 973 O O . PRO A 1 125 ? 23.528 5.675 -26.593 1.00 56.88 125 PRO A O 1
ATOM 976 N N . LYS A 1 126 ? 24.665 6.717 -24.972 1.00 66.19 126 LYS A N 1
ATOM 977 C CA . LYS A 1 126 ? 25.960 6.712 -25.670 1.00 66.19 126 LYS A CA 1
ATOM 978 C C . LYS A 1 126 ? 26.483 5.319 -26.044 1.00 66.19 126 LYS A C 1
ATOM 980 O O . LYS A 1 126 ? 26.921 5.182 -27.184 1.00 66.19 126 LYS A O 1
ATOM 985 N N . PRO A 1 127 ? 26.448 4.296 -25.166 1.00 73.38 127 PRO A N 1
ATOM 986 C CA . PRO A 1 127 ? 26.929 2.959 -25.510 1.00 73.38 127 PRO A CA 1
ATOM 987 C C . PRO A 1 127 ? 26.204 2.383 -26.731 1.00 73.38 127 PRO A C 1
ATOM 989 O O . PRO A 1 127 ? 26.850 1.919 -27.664 1.00 73.38 127 PRO A O 1
ATOM 992 N N . TRP A 1 128 ? 24.876 2.528 -26.786 1.00 73.06 128 TRP A N 1
ATOM 993 C CA . TRP A 1 128 ? 24.064 2.110 -27.931 1.00 73.06 128 TRP A CA 1
ATOM 994 C C . TRP A 1 128 ? 24.490 2.770 -29.241 1.00 73.06 128 TRP A C 1
ATOM 996 O O . TRP A 1 128 ? 24.614 2.090 -30.255 1.00 73.06 128 TRP A O 1
ATOM 1006 N N . ARG A 1 129 ? 24.777 4.078 -29.226 1.00 72.56 129 ARG A N 1
ATOM 1007 C CA . ARG A 1 129 ? 25.246 4.798 -30.422 1.00 72.56 129 ARG A CA 1
ATOM 1008 C C . ARG A 1 129 ? 26.603 4.301 -30.900 1.00 72.56 129 ARG A C 1
ATOM 1010 O O . ARG A 1 129 ? 26.805 4.147 -32.099 1.00 72.56 129 ARG A O 1
ATOM 1017 N N . ILE A 1 130 ? 27.523 4.054 -29.968 1.00 77.88 130 ILE A N 1
ATOM 1018 C CA . ILE A 1 130 ? 28.863 3.547 -30.282 1.00 77.88 130 ILE A CA 1
ATOM 1019 C C . ILE A 1 130 ? 28.749 2.170 -30.943 1.00 77.88 130 ILE A C 1
ATOM 1021 O O . ILE A 1 130 ? 29.328 1.965 -32.006 1.00 77.88 130 ILE A O 1
ATOM 1025 N N . ILE A 1 131 ? 27.953 1.264 -30.369 1.00 82.44 131 ILE A N 1
ATOM 1026 C CA . ILE A 1 131 ? 27.749 -0.082 -30.918 1.00 82.44 131 ILE A CA 1
ATOM 1027 C C . ILE A 1 131 ? 27.016 -0.043 -32.265 1.00 82.44 131 ILE A C 1
ATOM 1029 O O . ILE A 1 131 ? 27.460 -0.685 -33.210 1.00 82.44 131 ILE A O 1
ATOM 1033 N N . LYS A 1 132 ? 25.967 0.776 -32.414 1.00 78.88 132 LYS A N 1
ATOM 1034 C CA . LYS A 1 132 ? 25.264 0.950 -33.697 1.00 78.88 132 LYS A CA 1
ATOM 1035 C C . LYS A 1 132 ? 26.196 1.487 -34.787 1.00 78.88 132 LYS A C 1
ATOM 1037 O O . LYS A 1 132 ? 26.208 0.974 -35.903 1.00 78.88 132 LYS A O 1
ATOM 1042 N N . LYS A 1 133 ? 27.016 2.494 -34.465 1.00 80.25 133 LYS A N 1
ATOM 1043 C CA . LYS A 1 133 ? 28.014 3.056 -35.388 1.00 80.25 133 LYS A CA 1
ATOM 1044 C C . LYS A 1 133 ? 29.078 2.025 -35.765 1.00 80.25 133 LYS A C 1
ATOM 1046 O O . LYS A 1 133 ? 29.460 1.969 -36.934 1.00 80.25 133 LYS A O 1
ATOM 1051 N N . MET A 1 134 ? 29.541 1.241 -34.788 1.00 86.81 134 MET A N 1
ATOM 1052 C CA . MET A 1 134 ? 30.473 0.135 -34.994 1.00 86.81 134 MET A CA 1
ATOM 1053 C C . MET A 1 134 ? 29.889 -0.879 -35.972 1.00 86.81 134 MET A C 1
ATOM 1055 O O . MET A 1 134 ? 30.529 -1.168 -36.975 1.00 86.81 134 MET A O 1
ATOM 1059 N N . GLU A 1 135 ? 28.665 -1.353 -35.728 1.00 84.06 135 GLU A N 1
ATOM 1060 C CA . GLU A 1 135 ? 27.975 -2.303 -36.602 1.00 84.06 135 GLU A CA 1
ATOM 1061 C C . GLU A 1 135 ? 27.841 -1.748 -38.025 1.00 84.06 135 GLU A C 1
ATOM 1063 O O . GLU A 1 135 ? 28.179 -2.435 -38.981 1.00 84.06 135 GLU A O 1
ATOM 1068 N N . GLN A 1 136 ? 27.444 -0.480 -38.187 1.00 82.62 136 GLN A N 1
ATOM 1069 C CA . GLN A 1 136 ? 27.364 0.173 -39.501 1.00 82.62 136 GLN A CA 1
ATOM 1070 C C . GLN A 1 136 ? 28.713 0.245 -40.231 1.00 82.62 136 GLN A C 1
ATOM 1072 O O . GLN A 1 136 ? 28.754 0.091 -41.449 1.00 82.62 136 GLN A O 1
ATOM 1077 N N . ASP A 1 137 ? 29.810 0.533 -39.524 1.00 82.94 137 ASP A N 1
ATOM 1078 C CA . ASP A 1 137 ? 31.140 0.585 -40.140 1.00 82.94 137 ASP A CA 1
ATOM 1079 C C . ASP A 1 137 ? 31.660 -0.812 -40.476 1.00 82.94 137 ASP A C 1
ATOM 1081 O O . ASP A 1 137 ? 32.238 -0.996 -41.544 1.00 82.94 137 ASP A O 1
ATOM 1085 N N . GLN A 1 138 ? 31.415 -1.800 -39.613 1.00 85.56 138 GLN A N 1
ATOM 1086 C CA . GLN A 1 138 ? 31.804 -3.184 -39.870 1.00 85.56 138 GLN A CA 1
ATOM 1087 C C . GLN A 1 138 ? 30.979 -3.812 -40.992 1.00 85.56 138 GLN A C 1
ATOM 1089 O O . GLN A 1 138 ? 31.544 -4.517 -41.819 1.00 85.56 138 GLN A O 1
ATOM 1094 N N . LYS A 1 139 ? 29.690 -3.478 -41.116 1.00 83.62 139 LYS A N 1
ATOM 1095 C CA . LYS A 1 139 ? 28.842 -3.927 -42.231 1.00 83.62 139 LYS A CA 1
ATOM 1096 C C . LYS A 1 139 ? 29.338 -3.475 -43.602 1.00 83.62 139 LYS A C 1
ATOM 1098 O O . LYS A 1 139 ? 29.099 -4.166 -44.582 1.00 83.62 139 LYS A O 1
ATOM 1103 N N . LYS A 1 140 ? 30.071 -2.357 -43.685 1.00 83.38 140 LYS A N 1
ATOM 1104 C CA . LYS A 1 140 ? 30.724 -1.925 -44.938 1.00 83.38 140 LYS A CA 1
ATOM 1105 C C . LYS A 1 140 ? 31.897 -2.820 -45.343 1.00 83.38 140 LYS A C 1
ATOM 1107 O O . LYS A 1 140 ? 32.291 -2.793 -46.502 1.00 83.38 140 LYS A O 1
ATOM 1112 N N . LEU A 1 141 ? 32.490 -3.536 -44.389 1.00 83.62 141 LEU A N 1
ATOM 1113 C CA . LEU A 1 141 ? 33.630 -4.432 -44.604 1.00 83.62 141 LEU A CA 1
ATOM 1114 C C . LEU A 1 141 ? 33.176 -5.890 -44.729 1.00 83.62 141 LEU A C 1
ATOM 1116 O O . LEU A 1 141 ? 33.680 -6.630 -45.564 1.00 83.62 141 LEU A O 1
ATOM 1120 N N . ASN A 1 142 ? 32.214 -6.287 -43.900 1.00 81.25 142 ASN A N 1
ATOM 1121 C CA . ASN A 1 142 ? 31.590 -7.597 -43.883 1.00 81.25 142 ASN A CA 1
ATOM 1122 C C . ASN A 1 142 ? 30.080 -7.409 -43.717 1.00 81.25 142 ASN A C 1
ATOM 1124 O O . ASN A 1 142 ? 29.600 -7.197 -42.604 1.00 81.25 142 ASN A O 1
ATOM 1128 N N . GLU A 1 143 ? 29.328 -7.522 -44.813 1.00 77.69 143 GLU A N 1
ATOM 1129 C CA . GLU A 1 143 ? 27.871 -7.317 -44.827 1.00 77.69 143 GLU A CA 1
ATOM 1130 C C . GLU A 1 143 ? 27.115 -8.222 -43.841 1.00 77.69 143 GLU A C 1
ATOM 1132 O O . GLU A 1 143 ? 26.019 -7.876 -43.401 1.00 77.69 143 GLU A O 1
ATOM 1137 N N . ARG A 1 144 ? 27.711 -9.357 -43.450 1.00 76.94 144 ARG A N 1
ATOM 1138 C CA . ARG A 1 144 ? 27.125 -10.311 -42.503 1.00 76.94 144 ARG A CA 1
ATOM 1139 C C . ARG A 1 144 ? 27.371 -9.964 -41.032 1.00 76.94 144 ARG A C 1
ATOM 1141 O O . ARG A 1 144 ? 26.788 -10.614 -40.174 1.00 76.94 144 ARG A O 1
ATOM 1148 N N . PHE A 1 145 ? 28.209 -8.972 -40.720 1.00 82.56 145 PHE A N 1
ATOM 1149 C CA . PHE A 1 145 ? 28.514 -8.594 -39.337 1.00 82.56 145 PHE A CA 1
ATOM 1150 C C . PHE A 1 145 ? 27.240 -8.218 -38.572 1.00 82.56 145 PHE A C 1
ATOM 1152 O O . PHE A 1 145 ? 26.485 -7.342 -39.004 1.00 82.56 145 PHE A O 1
ATOM 1159 N N . MET A 1 146 ? 27.021 -8.838 -37.411 1.00 84.44 146 MET A N 1
ATOM 1160 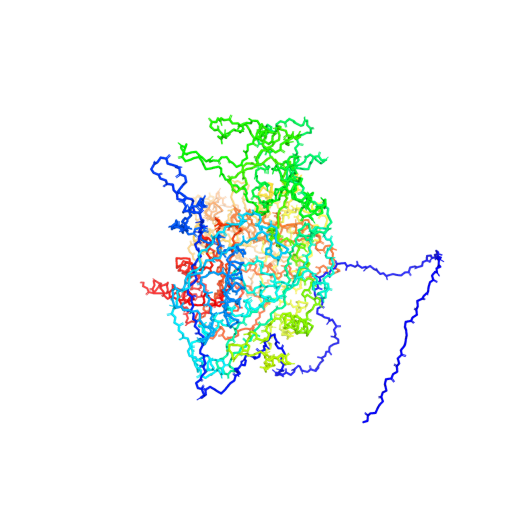C CA . MET A 1 146 ? 25.853 -8.570 -36.576 1.00 84.44 146 MET A CA 1
ATOM 1161 C C . MET A 1 146 ? 26.200 -8.662 -35.092 1.00 84.44 146 MET A C 1
ATOM 1163 O O . MET A 1 146 ? 26.932 -9.553 -34.668 1.00 84.44 146 MET A O 1
ATOM 1167 N N . LEU A 1 147 ? 25.660 -7.730 -34.307 1.00 88.31 147 LEU A N 1
ATOM 1168 C CA . LEU A 1 147 ? 25.841 -7.696 -32.863 1.00 88.31 147 LEU A CA 1
ATOM 1169 C C . LEU A 1 147 ? 24.618 -7.064 -32.198 1.00 88.31 147 LEU A C 1
ATOM 1171 O O . LEU A 1 147 ? 24.284 -5.911 -32.469 1.00 88.31 147 LEU A O 1
ATOM 1175 N N . ASP A 1 148 ? 23.971 -7.806 -31.311 1.00 89.19 148 ASP A N 1
ATOM 1176 C CA . ASP A 1 148 ? 22.847 -7.337 -30.508 1.00 89.19 148 ASP A CA 1
ATOM 1177 C C . ASP A 1 148 ? 23.309 -7.091 -29.074 1.00 89.19 148 ASP A C 1
ATOM 1179 O O . ASP A 1 148 ? 24.042 -7.887 -28.500 1.00 89.19 148 ASP A O 1
ATOM 1183 N N . TYR A 1 149 ? 22.936 -5.956 -28.496 1.00 85.69 149 TYR A N 1
ATOM 1184 C CA . TYR A 1 149 ? 23.527 -5.441 -27.257 1.00 85.69 149 TYR A CA 1
ATOM 1185 C C . TYR A 1 149 ? 22.434 -5.143 -26.235 1.00 85.69 149 TYR A C 1
ATOM 1187 O O . TYR A 1 149 ? 21.294 -4.921 -26.607 1.00 85.69 149 TYR A O 1
ATOM 1195 N N . ASN A 1 150 ? 22.725 -5.158 -24.934 1.00 77.94 150 ASN A N 1
ATOM 1196 C CA . ASN A 1 150 ? 21.704 -4.880 -23.913 1.00 77.94 150 ASN A CA 1
ATOM 1197 C C . ASN A 1 150 ? 21.700 -3.429 -23.403 1.00 77.94 150 ASN A C 1
ATOM 1199 O O . ASN A 1 150 ? 20.824 -3.052 -22.619 1.00 77.94 150 ASN A O 1
ATOM 1203 N N . GLY A 1 151 ? 22.665 -2.611 -23.834 1.00 71.25 151 GLY A N 1
ATOM 1204 C CA . GLY A 1 151 ? 22.872 -1.256 -23.319 1.00 71.25 151 GLY A CA 1
ATOM 1205 C C . GLY A 1 151 ? 23.847 -1.152 -22.148 1.00 71.25 151 GLY A C 1
ATOM 1206 O O . GLY A 1 151 ? 24.067 -0.045 -21.661 1.00 71.25 151 GLY A O 1
ATOM 1207 N N . ALA A 1 152 ? 24.410 -2.274 -21.690 1.00 74.31 152 ALA A N 1
ATOM 1208 C CA . ALA A 1 152 ? 25.323 -2.360 -20.555 1.00 74.31 152 ALA A CA 1
ATOM 1209 C C . ALA A 1 152 ? 26.627 -3.108 -20.908 1.00 74.31 152 ALA A C 1
ATOM 1211 O O . ALA A 1 152 ? 27.492 -2.545 -21.572 1.00 74.31 152 ALA A O 1
ATOM 1212 N N . GLU A 1 153 ? 26.803 -4.353 -20.473 1.00 82.50 153 GLU A N 1
ATOM 1213 C CA . GLU A 1 153 ? 28.054 -5.107 -20.668 1.00 82.50 153 GLU A CA 1
ATOM 1214 C C . GLU A 1 153 ? 27.879 -6.381 -21.498 1.00 82.50 153 GLU A C 1
ATOM 1216 O O . GLU A 1 153 ? 28.868 -7.046 -21.776 1.00 82.50 153 GLU A O 1
ATOM 1221 N N . LEU A 1 154 ? 26.657 -6.727 -21.912 1.00 87.56 154 LEU A N 1
ATOM 1222 C CA . LEU A 1 154 ? 26.380 -7.981 -22.613 1.00 87.56 154 LEU A CA 1
ATOM 1223 C C . LEU A 1 154 ? 25.966 -7.712 -24.057 1.00 87.56 154 LEU A C 1
ATOM 1225 O O . LEU A 1 154 ? 25.038 -6.937 -24.308 1.00 87.56 154 LEU A O 1
ATOM 1229 N N . ALA A 1 155 ? 26.619 -8.405 -24.983 1.00 90.81 155 ALA A N 1
ATOM 1230 C CA . ALA A 1 155 ? 26.197 -8.515 -26.369 1.00 90.81 155 ALA A CA 1
ATOM 1231 C C . ALA A 1 155 ? 26.128 -9.976 -26.821 1.00 90.81 155 ALA A C 1
ATOM 1233 O O . ALA A 1 155 ? 26.749 -10.857 -26.227 1.00 90.81 155 ALA A O 1
ATOM 1234 N N . ILE A 1 156 ? 25.363 -10.221 -27.878 1.00 93.19 156 ILE A N 1
ATOM 1235 C CA . ILE A 1 156 ? 25.122 -11.532 -28.467 1.00 93.19 156 ILE A CA 1
ATOM 1236 C C . ILE A 1 156 ? 25.205 -11.450 -29.993 1.00 93.19 156 ILE A C 1
ATOM 1238 O O . ILE A 1 156 ? 24.846 -10.437 -30.591 1.00 93.19 156 ILE A O 1
ATOM 1242 N N . ALA A 1 157 ? 25.630 -12.533 -30.635 1.00 92.12 157 ALA A N 1
ATOM 1243 C CA . ALA A 1 157 ? 25.632 -12.685 -32.091 1.00 92.12 157 ALA A CA 1
ATOM 1244 C C . ALA A 1 157 ? 25.381 -14.158 -32.466 1.00 92.12 157 ALA A C 1
ATOM 1246 O O . ALA A 1 157 ? 25.767 -15.040 -31.693 1.00 92.12 157 ALA A O 1
ATOM 1247 N N . PRO A 1 158 ? 24.772 -14.470 -33.624 1.00 90.50 158 PRO A N 1
ATOM 1248 C CA . PRO A 1 158 ? 24.738 -15.834 -34.132 1.00 90.50 158 PRO A CA 1
ATOM 1249 C C . PRO A 1 158 ? 26.158 -16.309 -34.416 1.00 90.50 158 PRO A C 1
ATOM 1251 O O . PRO A 1 158 ? 26.968 -15.562 -34.967 1.00 90.50 158 PRO A O 1
ATOM 1254 N N . SER A 1 159 ? 26.466 -17.552 -34.060 1.00 87.75 159 SER A N 1
ATOM 1255 C CA . SER A 1 159 ? 27.845 -18.046 -34.061 1.00 87.75 159 SER A CA 1
ATOM 1256 C C . SER A 1 159 ? 28.543 -17.985 -35.426 1.00 87.75 159 SER A C 1
ATOM 1258 O O . SER A 1 159 ? 29.749 -17.767 -35.458 1.00 87.75 159 SER A O 1
ATOM 1260 N N . HIS A 1 160 ? 27.819 -18.091 -36.545 1.00 82.94 160 HIS A N 1
ATOM 1261 C CA . HIS A 1 160 ? 28.401 -18.021 -37.896 1.00 82.94 160 HIS A CA 1
ATOM 1262 C C . HIS A 1 160 ? 28.782 -16.613 -38.368 1.00 82.94 160 HIS A C 1
ATOM 1264 O O . HIS A 1 160 ? 29.535 -16.472 -39.331 1.00 82.94 160 HIS A O 1
ATOM 1270 N N . VAL A 1 161 ? 28.261 -15.570 -37.720 1.00 84.62 161 VAL A N 1
ATOM 1271 C CA . VAL A 1 161 ? 28.614 -14.162 -37.988 1.00 84.62 161 VAL A CA 1
ATOM 1272 C C . VAL A 1 161 ? 29.233 -13.486 -36.770 1.00 84.62 161 VAL A C 1
ATOM 1274 O O . VAL A 1 161 ? 29.383 -12.262 -36.741 1.00 84.62 161 VAL A O 1
ATOM 1277 N N . ALA A 1 162 ? 29.566 -14.280 -35.752 1.00 84.25 162 ALA A N 1
ATOM 1278 C CA . ALA A 1 162 ? 30.092 -13.787 -34.501 1.00 84.25 162 ALA A CA 1
ATOM 1279 C C . ALA A 1 162 ? 31.470 -13.133 -34.721 1.00 84.25 162 ALA A C 1
ATOM 1281 O O . ALA A 1 162 ? 32.310 -13.689 -35.433 1.00 84.25 162 ALA A O 1
ATOM 1282 N N . PRO A 1 163 ? 31.717 -11.967 -34.102 1.00 84.56 163 PRO A N 1
ATOM 1283 C CA . PRO A 1 163 ? 33.041 -11.360 -34.052 1.00 84.56 163 PRO A CA 1
ATOM 1284 C C . PRO A 1 163 ? 34.116 -12.307 -33.501 1.00 84.56 163 PRO A C 1
ATOM 1286 O O . PRO A 1 163 ? 33.823 -13.191 -32.692 1.00 84.56 163 PRO A O 1
ATOM 1289 N N . GLU A 1 164 ? 35.371 -12.083 -33.896 1.00 84.06 164 GLU A N 1
ATOM 1290 C CA . GLU A 1 164 ? 36.519 -12.772 -33.299 1.00 84.06 164 GLU A CA 1
ATOM 1291 C C . GLU A 1 164 ? 36.654 -12.436 -31.805 1.00 84.06 164 GLU A C 1
ATOM 1293 O O . GLU A 1 164 ? 36.272 -11.354 -31.348 1.00 84.06 164 GLU A O 1
ATOM 1298 N N . ASP A 1 165 ? 37.199 -13.376 -31.031 1.00 87.25 165 ASP A N 1
ATOM 1299 C CA . ASP A 1 165 ? 37.430 -13.164 -29.604 1.00 87.25 165 ASP A CA 1
ATOM 1300 C C . ASP A 1 165 ? 38.513 -12.101 -29.364 1.00 87.25 165 ASP A C 1
ATOM 1302 O O . ASP A 1 165 ? 39.541 -12.072 -30.039 1.00 87.25 165 ASP A O 1
ATOM 1306 N N . ASN A 1 166 ? 38.273 -11.227 -28.386 1.00 85.94 166 ASN A N 1
ATOM 1307 C CA . ASN A 1 166 ? 39.077 -10.051 -28.054 1.00 85.94 166 ASN A CA 1
ATOM 1308 C C . ASN A 1 166 ? 39.282 -9.072 -29.220 1.00 85.94 166 ASN A C 1
ATOM 1310 O O . ASN A 1 166 ? 40.242 -8.300 -29.226 1.00 85.94 166 ASN A O 1
ATOM 1314 N N . ALA A 1 167 ? 38.360 -9.051 -30.187 1.00 82.50 167 ALA A N 1
ATOM 1315 C CA . ALA A 1 167 ? 38.395 -8.084 -31.272 1.00 82.50 167 ALA A CA 1
ATOM 1316 C C . ALA A 1 167 ? 38.244 -6.644 -30.746 1.00 82.50 167 ALA A C 1
ATOM 1318 O O . ALA A 1 167 ? 37.336 -6.331 -29.966 1.00 82.50 167 ALA A O 1
ATOM 1319 N N . GLU A 1 168 ? 39.126 -5.754 -31.209 1.00 88.06 168 GLU A N 1
ATOM 1320 C CA . GLU A 1 168 ? 39.104 -4.326 -30.895 1.00 88.06 168 GLU A CA 1
ATOM 1321 C C . GLU A 1 168 ? 38.647 -3.494 -32.096 1.00 88.06 168 GLU A C 1
ATOM 1323 O O . GLU A 1 168 ? 39.310 -3.418 -33.133 1.00 88.06 168 GLU A O 1
ATOM 1328 N N . TYR A 1 169 ? 37.541 -2.777 -31.924 1.00 88.88 169 TYR A N 1
ATOM 1329 C CA . TYR A 1 169 ? 36.966 -1.925 -32.954 1.00 88.88 169 TYR A CA 1
ATOM 1330 C C . TYR A 1 169 ? 37.175 -0.453 -32.624 1.00 88.88 169 TYR A C 1
ATOM 1332 O O . TYR A 1 169 ? 36.736 0.050 -31.589 1.00 88.88 169 TYR A O 1
ATOM 1340 N N . ARG A 1 170 ? 37.818 0.272 -33.545 1.00 88.62 170 ARG A N 1
ATOM 1341 C CA . ARG A 1 170 ? 38.001 1.724 -33.444 1.00 88.62 170 ARG A CA 1
ATOM 1342 C C . ARG A 1 170 ? 36.795 2.431 -34.042 1.00 88.62 170 ARG A C 1
ATOM 1344 O O . ARG A 1 170 ? 36.624 2.456 -35.257 1.00 88.62 170 ARG A O 1
ATOM 1351 N N . VAL A 1 171 ? 35.985 3.042 -33.189 1.00 85.25 171 VAL A N 1
ATOM 1352 C CA . VAL A 1 171 ? 34.737 3.699 -33.584 1.00 85.25 171 VAL A CA 1
ATOM 1353 C C . VAL A 1 171 ? 34.912 5.209 -33.506 1.00 85.25 171 VAL A C 1
ATOM 1355 O O . VAL A 1 171 ? 35.335 5.742 -32.481 1.00 85.25 171 VAL A O 1
ATOM 1358 N N . CYS A 1 172 ? 34.571 5.911 -34.586 1.00 80.44 172 CYS A N 1
ATOM 1359 C CA . CYS A 1 172 ? 34.585 7.369 -34.635 1.00 80.44 172 CYS A CA 1
ATOM 1360 C C . CYS A 1 172 ? 33.168 7.896 -34.846 1.00 80.44 172 CYS A C 1
ATOM 1362 O O . CYS A 1 172 ? 32.523 7.589 -35.851 1.00 80.44 172 CYS A O 1
ATOM 1364 N N . ILE A 1 173 ? 32.700 8.732 -33.921 1.00 68.38 173 ILE A N 1
ATOM 1365 C CA . ILE A 1 173 ? 31.416 9.420 -34.061 1.00 68.38 173 ILE A CA 1
ATOM 1366 C C . ILE A 1 173 ? 31.680 10.757 -34.779 1.00 68.38 173 ILE A C 1
ATOM 1368 O O . ILE A 1 173 ? 32.191 11.716 -34.193 1.00 68.38 173 ILE A O 1
ATOM 1372 N N . LYS A 1 174 ? 31.409 10.804 -36.094 1.00 53.00 174 LYS A N 1
ATOM 1373 C CA . LYS A 1 174 ? 31.584 12.005 -36.942 1.00 53.00 174 LYS A CA 1
ATOM 1374 C C . LYS A 1 174 ? 30.365 12.934 -36.865 1.00 53.00 174 LYS A C 1
ATOM 1376 O O . LYS A 1 174 ? 29.252 12.472 -36.652 1.00 53.00 174 LYS A O 1
ATOM 1381 N N . GLN A 1 175 ? 30.585 14.226 -37.135 1.00 40.81 175 GLN A N 1
ATOM 1382 C CA . GLN A 1 175 ? 29.585 15.310 -37.082 1.00 40.81 175 GLN A CA 1
ATOM 1383 C C . GLN A 1 175 ? 28.355 15.119 -37.998 1.00 40.81 175 GLN A C 1
ATOM 1385 O O . GLN A 1 175 ? 27.323 15.709 -37.713 1.00 40.81 175 GLN A O 1
ATOM 1390 N N . ASN A 1 176 ? 28.456 14.295 -39.046 1.00 39.44 176 ASN A N 1
ATOM 1391 C CA . ASN A 1 176 ? 27.394 14.065 -40.035 1.00 39.44 176 ASN A CA 1
ATOM 1392 C C . ASN A 1 176 ? 26.902 12.604 -40.024 1.00 39.44 176 ASN A C 1
ATOM 1394 O O . ASN A 1 176 ? 26.555 12.070 -41.071 1.00 39.44 176 ASN A O 1
ATOM 1398 N N . CYS A 1 177 ? 26.994 11.892 -38.895 1.00 42.66 177 CYS A N 1
ATOM 1399 C CA . CYS A 1 177 ? 26.282 10.616 -38.798 1.00 42.66 177 CYS A CA 1
ATOM 1400 C C . CYS A 1 177 ? 24.796 10.968 -38.696 1.00 42.66 177 CYS A C 1
ATOM 1402 O O . CYS A 1 177 ? 24.393 11.489 -37.661 1.00 42.66 177 CYS A O 1
ATOM 1404 N N . ASP A 1 178 ? 24.053 10.773 -39.787 1.00 40.84 178 ASP A N 1
ATOM 1405 C CA . ASP A 1 178 ? 22.629 11.091 -39.925 1.00 40.84 178 ASP A CA 1
ATOM 1406 C C . ASP A 1 178 ? 21.793 10.424 -38.833 1.00 40.84 178 ASP A C 1
ATOM 1408 O O . ASP A 1 178 ? 21.355 9.296 -39.017 1.00 40.84 178 ASP A O 1
ATOM 1412 N N . GLU A 1 179 ? 21.566 11.113 -37.716 1.00 39.84 179 GLU A N 1
ATOM 1413 C CA . GLU A 1 179 ? 20.390 10.955 -36.858 1.00 39.84 179 GLU A CA 1
ATOM 1414 C C . GLU A 1 179 ? 20.110 12.312 -36.198 1.00 39.84 179 GLU A C 1
ATOM 1416 O O . GLU A 1 179 ? 21.046 13.018 -35.811 1.00 39.84 179 GLU A O 1
ATOM 1421 N N . ASP A 1 180 ? 18.829 12.665 -36.078 1.00 40.12 180 ASP A N 1
ATOM 1422 C CA . ASP A 1 180 ? 18.275 13.848 -35.408 1.00 40.12 180 ASP A CA 1
ATOM 1423 C C . ASP A 1 180 ? 18.620 13.880 -33.900 1.00 40.12 180 ASP A C 1
ATOM 1425 O O . ASP A 1 180 ? 17.747 13.819 -33.031 1.00 40.12 180 ASP A O 1
ATOM 1429 N N . ASP A 1 181 ? 19.914 13.943 -33.559 1.00 41.50 181 ASP A N 1
ATOM 1430 C CA . ASP A 1 181 ? 20.413 13.836 -32.193 1.00 41.50 181 ASP A CA 1
ATOM 1431 C C . ASP A 1 181 ? 21.291 15.026 -31.758 1.00 41.50 181 ASP A C 1
ATOM 1433 O O . ASP A 1 181 ? 22.434 15.200 -32.187 1.00 41.50 181 ASP A O 1
ATOM 1437 N N . PRO A 1 182 ? 20.809 15.830 -30.808 1.00 38.91 182 PRO A N 1
ATOM 1438 C CA . PRO A 1 182 ? 21.456 17.065 -30.386 1.00 38.91 182 PRO A CA 1
ATOM 1439 C C . PRO A 1 182 ? 22.591 16.928 -29.351 1.00 38.91 182 PRO A C 1
ATOM 1441 O O . PRO A 1 182 ? 23.178 17.942 -28.966 1.00 38.91 182 PRO A O 1
ATOM 1444 N N . ASP A 1 183 ? 22.906 15.724 -28.858 1.00 39.28 183 ASP A N 1
ATOM 1445 C CA . ASP A 1 183 ? 24.098 15.486 -28.018 1.00 39.28 183 ASP A CA 1
ATOM 1446 C C . ASP A 1 183 ? 25.348 15.136 -28.858 1.00 39.28 183 ASP A C 1
ATOM 1448 O O . ASP A 1 183 ? 26.446 15.000 -28.304 1.00 39.28 183 ASP A O 1
ATOM 1452 N N . ALA A 1 184 ? 25.215 15.068 -30.192 1.00 41.12 184 ALA A N 1
ATOM 1453 C CA . ALA A 1 184 ? 26.315 14.848 -31.137 1.00 41.12 184 ALA A CA 1
ATOM 1454 C C . ALA A 1 184 ? 27.468 15.859 -30.971 1.00 41.12 184 ALA A C 1
ATOM 1456 O O . ALA A 1 184 ? 28.630 15.530 -31.208 1.00 41.12 184 ALA A O 1
ATOM 1457 N N . ASP A 1 185 ? 27.180 17.065 -30.471 1.00 39.34 185 ASP A N 1
ATOM 1458 C CA . ASP A 1 185 ? 28.151 18.150 -30.304 1.00 39.34 185 ASP A CA 1
ATOM 1459 C C . ASP A 1 185 ? 29.245 17.894 -29.254 1.00 39.34 185 ASP A C 1
ATOM 1461 O O . ASP A 1 185 ? 30.341 18.446 -29.378 1.00 39.34 185 ASP A O 1
ATOM 1465 N N . LYS A 1 186 ? 29.000 17.043 -28.245 1.00 41.59 186 LYS A N 1
ATOM 1466 C CA . LYS A 1 186 ? 29.997 16.723 -27.199 1.00 41.59 186 LYS A CA 1
ATOM 1467 C C . LYS A 1 186 ? 31.015 15.670 -27.630 1.00 41.59 186 LYS A C 1
ATOM 1469 O O . LYS A 1 186 ? 32.113 15.641 -27.074 1.00 41.59 186 LYS A O 1
ATOM 1474 N N . ASP A 1 187 ? 30.646 14.817 -28.582 1.00 47.59 187 ASP A N 1
ATOM 1475 C CA . ASP A 1 187 ? 31.444 13.669 -29.018 1.00 47.59 187 ASP A CA 1
ATOM 1476 C C . ASP A 1 187 ? 31.960 13.827 -30.463 1.00 47.59 187 ASP A C 1
ATOM 1478 O O . ASP A 1 187 ? 32.513 12.889 -31.036 1.00 47.59 187 ASP A O 1
ATOM 1482 N N . LYS A 1 188 ? 31.868 15.047 -31.025 1.00 49.31 188 LYS A N 1
ATOM 1483 C CA . LYS A 1 188 ? 32.446 15.416 -32.328 1.00 49.31 188 LYS A CA 1
ATOM 1484 C C . LYS A 1 188 ? 33.910 14.981 -32.412 1.00 49.31 188 LYS A C 1
ATOM 1486 O O . LYS A 1 188 ? 34.755 15.481 -31.670 1.00 49.31 188 LYS A O 1
ATOM 1491 N N . ASN A 1 189 ? 34.207 14.082 -33.352 1.00 55.09 189 ASN A N 1
ATOM 1492 C CA . ASN A 1 189 ? 35.550 13.551 -33.616 1.00 55.09 189 ASN A CA 1
ATOM 1493 C C . ASN A 1 189 ? 36.191 12.824 -32.420 1.00 55.09 189 ASN A C 1
ATOM 1495 O O . ASN A 1 189 ? 37.421 12.724 -32.350 1.00 55.09 189 ASN A O 1
ATOM 1499 N N . ARG A 1 190 ? 35.385 12.319 -31.477 1.00 67.00 190 ARG A N 1
ATOM 1500 C CA . ARG A 1 190 ? 35.877 11.425 -30.429 1.00 67.00 190 ARG A CA 1
ATOM 1501 C C . ARG A 1 190 ? 35.982 10.009 -30.956 1.00 67.00 190 ARG A C 1
ATOM 1503 O O . ARG A 1 190 ? 35.150 9.545 -31.737 1.00 67.00 190 ARG A O 1
ATOM 1510 N N . TRP A 1 191 ? 37.042 9.354 -30.515 1.00 78.94 191 TRP A N 1
ATOM 1511 C CA . TRP A 1 191 ? 37.304 7.973 -30.838 1.00 78.94 191 TRP A CA 1
ATOM 1512 C C . TRP A 1 191 ? 36.988 7.115 -29.628 1.00 78.94 191 TRP A C 1
ATOM 1514 O O . TRP A 1 191 ? 37.191 7.525 -28.488 1.00 78.94 191 TRP A O 1
ATOM 1524 N N . TYR A 1 192 ? 36.499 5.921 -29.898 1.00 86.69 192 TYR A N 1
ATOM 1525 C CA . TYR A 1 192 ? 36.258 4.896 -28.904 1.00 86.69 192 TYR A CA 1
ATOM 1526 C C . TYR A 1 192 ? 36.933 3.615 -29.365 1.00 86.69 192 TYR A C 1
ATOM 1528 O O . TYR A 1 192 ? 37.061 3.375 -30.569 1.00 86.69 192 TYR A O 1
ATOM 1536 N N . VAL A 1 193 ? 37.358 2.806 -28.405 1.00 88.19 193 VAL A N 1
ATOM 1537 C CA . VAL A 1 193 ? 37.706 1.409 -28.647 1.00 88.19 193 VAL A CA 1
ATOM 1538 C C . VAL A 1 193 ? 36.642 0.555 -27.994 1.00 88.19 193 VAL A C 1
ATOM 1540 O O . VAL A 1 193 ? 36.388 0.695 -26.797 1.00 88.19 193 VAL A O 1
ATOM 1543 N N . VAL A 1 194 ? 35.998 -0.279 -28.802 1.00 90.06 194 VAL A N 1
ATOM 1544 C CA . VAL A 1 194 ? 35.079 -1.313 -28.336 1.00 90.06 194 VAL A CA 1
ATOM 1545 C C . VAL A 1 194 ? 35.827 -2.634 -28.367 1.00 90.06 194 VAL A C 1
ATOM 1547 O O . VAL A 1 194 ? 36.250 -3.060 -29.437 1.00 90.06 194 VAL A O 1
ATOM 1550 N N . THR A 1 195 ? 35.977 -3.266 -27.212 1.00 90.31 195 THR A N 1
ATOM 1551 C CA . THR A 1 195 ? 36.552 -4.607 -27.088 1.00 90.31 195 THR A CA 1
ATOM 1552 C C . THR A 1 195 ? 35.422 -5.595 -26.837 1.00 90.31 195 THR A C 1
ATOM 1554 O O . THR A 1 195 ? 34.603 -5.378 -25.937 1.00 90.31 195 THR A O 1
ATOM 1557 N N . LEU A 1 196 ? 35.373 -6.660 -27.637 1.00 91.62 196 LEU A N 1
ATOM 1558 C CA . LEU A 1 196 ? 34.430 -7.765 -27.472 1.00 91.62 196 LEU A CA 1
ATOM 1559 C C . LEU A 1 196 ? 35.189 -8.995 -26.979 1.00 91.62 196 LEU A C 1
ATOM 1561 O O . LEU A 1 196 ? 35.953 -9.589 -27.731 1.00 91.62 196 LEU A O 1
ATOM 1565 N N . THR A 1 197 ? 34.975 -9.384 -25.726 1.00 92.94 197 THR A N 1
ATOM 1566 C CA . THR A 1 197 ? 35.569 -10.602 -25.157 1.00 92.94 197 THR A CA 1
ATOM 1567 C C . THR A 1 197 ? 34.515 -11.698 -25.143 1.00 92.94 197 THR A C 1
ATOM 1569 O O . THR A 1 197 ? 33.480 -11.548 -24.490 1.00 92.94 197 THR A O 1
ATOM 1572 N N . LYS A 1 198 ? 34.746 -12.788 -25.875 1.00 93.69 198 LYS A N 1
ATOM 1573 C CA . LYS A 1 198 ? 33.839 -13.936 -25.934 1.00 93.69 198 LYS A CA 1
ATOM 1574 C C . LYS A 1 198 ? 33.773 -14.589 -24.557 1.00 93.69 198 LYS A C 1
ATOM 1576 O O . LYS A 1 198 ? 34.800 -14.927 -23.978 1.00 93.69 198 LYS A O 1
ATOM 1581 N N . THR A 1 199 ? 32.566 -14.787 -24.034 1.00 92.94 199 THR A N 1
ATOM 1582 C CA . THR A 1 199 ? 32.379 -15.522 -22.775 1.00 92.94 199 THR A CA 1
ATOM 1583 C C . THR A 1 199 ? 32.228 -17.010 -23.065 1.00 92.94 199 THR A C 1
ATOM 1585 O O . THR A 1 199 ? 33.040 -17.822 -22.636 1.00 92.94 199 THR A O 1
ATOM 1588 N N . HIS A 1 200 ? 31.219 -17.366 -23.859 1.00 93.19 200 HIS A N 1
ATOM 1589 C CA . HIS A 1 200 ? 30.917 -18.729 -24.287 1.00 93.19 200 HIS A CA 1
ATOM 1590 C C . HIS A 1 200 ? 29.911 -18.708 -25.446 1.00 93.19 200 HIS A C 1
ATOM 1592 O O . HIS A 1 200 ? 29.417 -17.652 -25.849 1.00 93.19 200 HIS A O 1
ATOM 1598 N N . ALA A 1 201 ? 29.629 -19.878 -26.019 1.00 92.31 201 ALA A N 1
ATOM 1599 C CA . ALA A 1 201 ? 28.592 -20.051 -27.030 1.00 92.31 201 ALA A CA 1
ATOM 1600 C C . ALA A 1 201 ? 27.568 -21.085 -26.558 1.00 92.31 201 ALA A C 1
ATOM 1602 O O . ALA A 1 201 ? 27.941 -22.135 -26.037 1.00 92.31 201 ALA A O 1
ATOM 1603 N N . ILE A 1 202 ? 26.290 -20.783 -26.758 1.00 92.81 202 ILE A N 1
ATOM 1604 C CA . ILE A 1 202 ? 25.171 -21.661 -26.430 1.00 92.81 202 ILE A CA 1
ATOM 1605 C C . ILE A 1 202 ? 24.780 -22.418 -27.703 1.00 92.81 202 ILE A C 1
ATOM 1607 O O . ILE A 1 202 ? 24.405 -21.772 -28.686 1.00 92.81 202 ILE A O 1
ATOM 1611 N N . PRO A 1 203 ? 24.848 -23.762 -27.718 1.00 90.75 203 PRO A N 1
ATOM 1612 C CA . PRO A 1 203 ? 24.432 -24.555 -28.870 1.00 90.75 203 PRO A CA 1
ATOM 1613 C C . PRO A 1 203 ? 22.959 -24.337 -29.220 1.00 90.75 203 PRO A C 1
ATOM 1615 O O . PRO A 1 203 ? 22.108 -24.235 -28.332 1.00 90.75 203 PRO A O 1
ATOM 1618 N N . PHE A 1 204 ? 22.639 -24.350 -30.515 1.00 89.50 204 PHE A N 1
ATOM 1619 C CA . PHE A 1 204 ? 21.261 -24.199 -30.983 1.00 89.50 204 PHE A CA 1
ATOM 1620 C C . PHE A 1 204 ? 20.316 -25.258 -30.401 1.00 89.50 204 PHE A C 1
ATOM 1622 O O . PHE A 1 204 ? 19.207 -24.926 -29.997 1.00 89.50 204 PHE A O 1
ATOM 1629 N N . ALA A 1 205 ? 20.771 -26.508 -30.270 1.00 87.81 205 ALA A N 1
ATOM 1630 C CA . ALA A 1 205 ? 19.982 -27.585 -29.669 1.00 87.81 205 ALA A CA 1
ATOM 1631 C C . ALA A 1 205 ? 19.524 -27.256 -28.234 1.00 87.81 205 ALA A C 1
ATOM 1633 O O . ALA A 1 205 ? 18.383 -27.540 -27.872 1.00 87.81 205 ALA A O 1
ATOM 1634 N N . THR A 1 206 ? 20.370 -26.597 -27.434 1.00 89.12 206 THR A N 1
ATOM 1635 C CA . THR A 1 206 ? 20.033 -26.165 -26.068 1.00 89.12 206 THR A CA 1
ATOM 1636 C C . THR A 1 206 ? 18.981 -25.057 -26.079 1.00 89.12 206 THR A C 1
ATOM 1638 O O . THR A 1 206 ? 18.026 -25.102 -25.303 1.00 89.12 206 THR A O 1
ATOM 1641 N N . ILE A 1 207 ? 19.121 -24.092 -26.993 1.00 89.75 207 ILE A N 1
ATOM 1642 C CA . ILE A 1 207 ? 18.149 -23.005 -27.188 1.00 89.75 207 ILE A CA 1
ATOM 1643 C C . ILE A 1 207 ? 16.798 -23.583 -27.616 1.00 89.75 207 ILE A C 1
ATOM 1645 O O . ILE A 1 207 ? 15.765 -23.269 -27.023 1.00 89.75 207 ILE A O 1
ATOM 1649 N N . ALA A 1 208 ? 16.812 -24.478 -28.605 1.00 89.69 208 ALA A N 1
ATOM 1650 C CA . ALA A 1 208 ? 15.620 -25.118 -29.131 1.00 89.69 208 ALA A CA 1
ATOM 1651 C C . ALA A 1 208 ? 14.913 -25.973 -28.074 1.00 89.69 208 ALA A C 1
ATOM 1653 O O . ALA A 1 208 ? 13.695 -25.877 -27.933 1.00 89.69 208 ALA A O 1
ATOM 1654 N N . SER A 1 209 ? 15.670 -26.750 -27.293 1.00 88.62 209 SER A N 1
ATOM 1655 C CA . SER A 1 209 ? 15.141 -27.558 -26.192 1.00 88.62 209 SER A CA 1
ATOM 1656 C C . SER A 1 209 ? 14.391 -26.704 -25.168 1.00 88.62 209 SER A C 1
ATOM 1658 O O . SER A 1 209 ? 13.251 -27.022 -24.825 1.00 88.62 209 SER A O 1
ATOM 1660 N N . ALA A 1 210 ? 14.971 -25.581 -24.735 1.00 88.88 210 ALA A N 1
ATOM 1661 C CA . ALA A 1 210 ? 14.320 -24.712 -23.759 1.00 88.88 210 ALA A CA 1
ATOM 1662 C C . ALA A 1 210 ? 13.085 -24.006 -24.333 1.00 88.88 210 ALA A C 1
ATOM 1664 O O . ALA A 1 210 ? 12.053 -23.935 -23.668 1.00 88.88 210 ALA A O 1
ATOM 1665 N N . ILE A 1 211 ? 13.154 -23.523 -25.580 1.00 90.12 211 ILE A N 1
ATOM 1666 C CA . ILE A 1 211 ? 12.013 -22.876 -26.248 1.00 90.12 211 ILE A CA 1
ATOM 1667 C C . ILE A 1 211 ? 10.857 -23.859 -26.461 1.00 90.12 211 ILE A C 1
ATOM 1669 O O . ILE A 1 211 ? 9.697 -23.466 -26.376 1.00 90.12 211 ILE A O 1
ATOM 1673 N N . GLN A 1 212 ? 11.155 -25.138 -26.686 1.00 89.00 212 GLN A N 1
ATOM 1674 C CA . GLN A 1 212 ? 10.159 -26.199 -26.849 1.00 89.00 212 GLN A CA 1
ATOM 1675 C C . GLN A 1 212 ? 9.675 -26.810 -25.522 1.00 89.00 212 GLN A C 1
ATOM 1677 O O . GLN A 1 212 ? 8.869 -27.737 -25.563 1.00 89.00 212 GLN A O 1
ATOM 1682 N N . GLY A 1 213 ? 10.157 -26.340 -24.364 1.00 85.44 213 GLY A N 1
ATOM 1683 C CA . GLY A 1 213 ? 9.763 -26.876 -23.053 1.00 85.44 213 GLY A CA 1
ATOM 1684 C C . GLY A 1 213 ? 10.318 -28.276 -22.755 1.00 85.44 213 GLY A C 1
ATOM 1685 O O . GLY A 1 213 ? 9.761 -29.008 -21.949 1.00 85.44 213 GLY A O 1
ATOM 1686 N N . ARG A 1 214 ? 11.412 -28.686 -23.410 1.00 83.81 214 ARG A N 1
ATOM 1687 C CA . ARG A 1 214 ? 12.039 -30.015 -23.245 1.00 83.81 214 ARG A CA 1
ATOM 1688 C C . ARG A 1 214 ? 13.190 -30.029 -22.226 1.00 83.81 214 ARG A C 1
ATOM 1690 O O . ARG A 1 214 ? 13.913 -31.016 -22.134 1.00 83.81 214 ARG A O 1
ATOM 1697 N N . GLY A 1 215 ? 13.357 -28.944 -21.465 1.00 77.44 215 GLY A N 1
ATOM 1698 C CA . GLY A 1 215 ? 14.442 -28.736 -20.497 1.00 77.44 215 GLY A CA 1
ATOM 1699 C C . GLY A 1 215 ? 15.575 -27.844 -21.025 1.00 77.44 215 GLY A C 1
ATOM 1700 O O . GLY A 1 215 ? 15.663 -27.573 -22.224 1.00 77.44 215 GLY A O 1
ATOM 1701 N N . GLY A 1 216 ? 16.434 -27.363 -20.120 1.00 77.69 216 GLY A N 1
ATOM 1702 C CA . GLY A 1 216 ? 17.541 -26.438 -20.408 1.00 77.69 216 GLY A CA 1
ATOM 1703 C C . GLY A 1 216 ? 17.605 -25.268 -19.419 1.00 77.69 216 GLY A C 1
ATOM 1704 O O . GLY A 1 216 ? 16.717 -25.108 -18.587 1.00 77.69 216 GLY A O 1
ATOM 1705 N N . ASN A 1 217 ? 18.653 -24.442 -19.506 1.00 84.19 217 ASN A N 1
ATOM 1706 C CA . ASN A 1 217 ? 18.801 -23.244 -18.671 1.00 84.19 217 ASN A CA 1
ATOM 1707 C C . ASN A 1 217 ? 17.890 -22.109 -19.184 1.00 84.19 217 ASN A C 1
ATOM 1709 O O . ASN A 1 217 ? 18.300 -21.278 -19.997 1.00 84.19 217 ASN A O 1
ATOM 1713 N N . THR A 1 218 ? 16.631 -22.097 -18.742 1.00 87.31 218 THR A N 1
ATOM 1714 C CA . THR A 1 218 ? 15.620 -21.120 -19.179 1.00 87.31 218 THR A CA 1
ATOM 1715 C C . THR A 1 218 ? 15.954 -19.687 -18.772 1.00 87.31 218 THR A C 1
ATOM 1717 O O . THR A 1 218 ? 15.576 -18.763 -19.488 1.00 87.31 218 THR A O 1
ATOM 1720 N N . GLU A 1 219 ? 16.681 -19.476 -17.672 1.00 85.31 219 GLU A N 1
ATOM 1721 C CA . GLU A 1 219 ? 17.086 -18.138 -17.218 1.00 85.31 219 GLU A CA 1
ATOM 1722 C C . GLU A 1 219 ? 18.089 -17.499 -18.179 1.00 85.31 219 GLU A C 1
ATOM 1724 O O . GLU A 1 219 ? 17.894 -16.373 -18.644 1.00 85.31 219 GLU A O 1
ATOM 1729 N N . GLU A 1 220 ? 19.137 -18.241 -18.535 1.00 88.19 220 GLU A N 1
ATOM 1730 C CA . GLU A 1 220 ? 20.155 -17.779 -19.477 1.00 88.19 220 GLU A CA 1
ATOM 1731 C C . GLU A 1 220 ? 19.555 -17.520 -20.863 1.00 88.19 220 GLU A C 1
ATOM 1733 O O . GLU A 1 220 ? 19.841 -16.503 -21.500 1.00 88.19 220 GLU A O 1
ATOM 1738 N N . ILE A 1 221 ? 18.659 -18.397 -21.316 1.00 89.94 221 ILE A N 1
ATOM 1739 C CA . ILE A 1 221 ? 18.004 -18.246 -22.617 1.00 89.94 221 ILE A CA 1
ATOM 1740 C C . ILE A 1 221 ? 17.007 -17.080 -22.583 1.00 89.94 221 ILE A C 1
ATOM 1742 O O . ILE A 1 221 ? 16.959 -16.303 -23.537 1.00 89.94 221 ILE A O 1
ATOM 1746 N N . SER A 1 222 ? 16.278 -16.876 -21.480 1.00 89.69 222 SER A N 1
ATOM 1747 C CA . SER A 1 222 ? 15.444 -15.683 -21.284 1.00 89.69 222 SER A CA 1
ATOM 1748 C C . SER A 1 222 ? 16.275 -14.406 -21.366 1.00 89.69 222 SER A C 1
ATOM 1750 O O . SER A 1 222 ? 15.912 -13.481 -22.093 1.00 89.69 222 SER A O 1
ATOM 1752 N N . MET A 1 223 ? 17.435 -14.363 -20.702 1.00 88.00 223 MET A N 1
ATOM 1753 C CA . MET A 1 223 ? 18.361 -13.235 -20.791 1.00 88.00 223 MET A CA 1
ATOM 1754 C C . MET A 1 223 ? 18.766 -12.959 -22.245 1.00 88.00 223 MET A C 1
ATOM 1756 O O . MET A 1 223 ? 18.646 -11.819 -22.696 1.00 88.00 223 MET A O 1
ATOM 1760 N N . VAL A 1 224 ? 19.191 -13.982 -22.993 1.00 90.62 224 VAL A N 1
ATOM 1761 C CA . VAL A 1 224 ? 19.594 -13.856 -24.405 1.00 90.62 224 VAL A CA 1
ATOM 1762 C C . VAL A 1 224 ? 18.450 -13.326 -25.273 1.00 90.62 224 VAL A C 1
ATOM 1764 O O . VAL A 1 224 ? 18.638 -12.362 -26.019 1.00 90.62 224 VAL A O 1
ATOM 1767 N N . VAL A 1 225 ? 17.245 -13.888 -25.145 1.00 91.00 225 VAL A N 1
ATOM 1768 C CA . VAL A 1 225 ? 16.075 -13.437 -25.914 1.00 91.00 225 VAL A CA 1
ATOM 1769 C C . VAL A 1 225 ? 15.682 -12.006 -25.528 1.00 91.00 225 VAL A C 1
ATOM 1771 O O . VAL A 1 225 ? 15.349 -11.210 -26.402 1.00 91.00 225 VAL A O 1
ATOM 1774 N N . ASN A 1 226 ? 15.781 -11.621 -24.255 1.00 90.25 226 ASN A N 1
ATOM 1775 C CA . ASN A 1 226 ? 15.497 -10.254 -23.807 1.00 90.25 226 ASN A CA 1
ATOM 1776 C C . ASN A 1 226 ? 16.496 -9.227 -24.366 1.00 90.25 226 ASN A C 1
ATOM 1778 O O . ASN A 1 226 ? 16.087 -8.124 -24.742 1.00 90.25 226 ASN A O 1
ATOM 1782 N N . VAL A 1 227 ? 17.789 -9.577 -24.463 1.00 89.19 227 VAL A N 1
ATOM 1783 C CA . VAL A 1 227 ? 18.785 -8.742 -25.163 1.00 89.19 227 VAL A CA 1
ATOM 1784 C C . VAL A 1 227 ? 18.376 -8.556 -26.621 1.00 89.19 227 VAL A C 1
ATOM 1786 O O . VAL A 1 227 ? 18.332 -7.422 -27.100 1.00 89.19 227 VAL A O 1
ATOM 1789 N N . LEU A 1 228 ? 18.016 -9.651 -27.295 1.00 89.94 228 LEU A N 1
ATOM 1790 C CA . LEU A 1 228 ? 17.595 -9.637 -28.691 1.00 89.94 228 LEU A CA 1
ATOM 1791 C C . LEU A 1 228 ? 16.360 -8.750 -28.905 1.00 89.94 228 LEU A C 1
ATOM 1793 O O . LEU A 1 228 ? 16.425 -7.802 -29.681 1.00 89.94 228 LEU A O 1
ATOM 1797 N N . LEU A 1 229 ? 15.264 -8.983 -28.175 1.00 88.88 229 LEU A N 1
ATOM 1798 C CA . LEU A 1 229 ? 14.012 -8.215 -28.286 1.00 88.88 229 LEU A CA 1
ATOM 1799 C C . LEU A 1 229 ? 14.234 -6.708 -28.119 1.00 88.88 229 LEU A C 1
ATOM 1801 O O . LEU A 1 229 ? 13.711 -5.896 -28.886 1.00 88.88 229 LEU A O 1
ATOM 1805 N N . LYS A 1 230 ? 15.046 -6.324 -27.134 1.00 85.06 230 LYS A N 1
ATOM 1806 C CA . LYS A 1 230 ? 15.358 -4.921 -26.877 1.00 85.06 230 LYS A CA 1
ATOM 1807 C C . LYS A 1 230 ? 16.191 -4.297 -27.989 1.00 85.06 230 LYS A C 1
ATOM 1809 O O . LYS A 1 230 ? 15.909 -3.180 -28.425 1.00 85.06 230 LYS A O 1
ATOM 1814 N N . SER A 1 231 ? 17.232 -5.008 -28.402 1.00 84.44 231 SER A N 1
ATOM 1815 C CA . SER A 1 231 ? 18.131 -4.585 -29.466 1.00 84.44 231 SER A CA 1
ATOM 1816 C C . SER A 1 231 ? 17.355 -4.371 -30.765 1.00 84.44 231 SER A C 1
ATOM 1818 O O . SER A 1 231 ? 17.425 -3.292 -31.353 1.00 84.44 231 SER A O 1
ATOM 1820 N N . LEU A 1 232 ? 16.489 -5.322 -31.120 1.00 84.06 232 LEU A N 1
ATOM 1821 C CA . LEU A 1 232 ? 15.570 -5.230 -32.252 1.00 84.06 232 LEU A CA 1
ATOM 1822 C C . LEU A 1 232 ? 14.683 -3.987 -32.183 1.00 84.06 232 LEU A C 1
ATOM 1824 O O . LEU A 1 232 ? 14.640 -3.223 -33.142 1.00 84.06 232 LEU A O 1
ATOM 1828 N N . ALA A 1 233 ? 14.026 -3.736 -31.047 1.00 81.69 233 ALA A N 1
ATOM 1829 C CA . ALA A 1 233 ? 13.172 -2.562 -30.894 1.00 81.69 233 ALA A CA 1
ATOM 1830 C C . ALA A 1 233 ? 13.939 -1.248 -31.135 1.00 81.69 233 ALA A C 1
ATOM 1832 O O . ALA A 1 233 ? 13.456 -0.365 -31.845 1.00 81.69 233 ALA A O 1
ATOM 1833 N N . ILE A 1 234 ? 15.150 -1.122 -30.584 1.00 76.88 234 ILE A N 1
ATOM 1834 C CA . ILE A 1 234 ? 15.993 0.073 -30.751 1.00 76.88 234 ILE A CA 1
ATOM 1835 C C . ILE A 1 234 ? 16.472 0.213 -32.202 1.00 76.88 234 ILE A C 1
ATOM 1837 O O . ILE A 1 234 ? 16.444 1.315 -32.755 1.00 76.88 234 ILE A O 1
ATOM 1841 N N . PHE A 1 235 ? 16.879 -0.884 -32.847 1.00 74.62 235 PHE A N 1
ATOM 1842 C CA . PHE A 1 235 ? 17.270 -0.871 -34.259 1.00 74.62 235 PHE A CA 1
ATOM 1843 C C . PHE A 1 235 ? 16.106 -0.538 -35.196 1.00 74.62 235 PHE A C 1
ATOM 1845 O O . PHE A 1 235 ? 16.323 0.128 -36.206 1.00 74.62 235 PHE A O 1
ATOM 1852 N N . SER A 1 236 ? 14.881 -0.902 -34.818 1.00 74.75 236 SER A N 1
ATOM 1853 C CA . SER A 1 236 ? 13.635 -0.517 -35.488 1.00 74.75 236 SER A CA 1
ATOM 1854 C C . SER A 1 236 ? 13.211 0.942 -35.239 1.00 74.75 236 SER A C 1
ATOM 1856 O O . SER A 1 236 ? 12.149 1.357 -35.694 1.00 74.75 236 SER A O 1
ATOM 1858 N N . GLY A 1 237 ? 14.021 1.746 -34.538 1.00 71.88 237 GLY A N 1
ATOM 1859 C CA . GLY A 1 237 ? 13.763 3.174 -34.319 1.00 71.88 237 GLY A CA 1
ATOM 1860 C C . GLY A 1 237 ? 12.892 3.490 -33.099 1.00 71.88 237 GLY A C 1
ATOM 1861 O O . GLY A 1 237 ? 12.468 4.635 -32.929 1.00 71.88 237 GLY A O 1
ATOM 1862 N N . MET A 1 238 ? 12.630 2.508 -32.230 1.00 77.56 238 MET A N 1
ATOM 1863 C CA . MET A 1 238 ? 11.972 2.757 -30.947 1.00 77.56 238 MET A CA 1
ATOM 1864 C C . MET A 1 238 ? 12.902 3.500 -29.988 1.00 77.56 238 MET A C 1
ATOM 1866 O O . MET A 1 238 ? 14.125 3.342 -29.995 1.00 77.56 238 MET A O 1
ATOM 1870 N N . ILE A 1 239 ? 12.307 4.276 -29.088 1.00 71.31 239 ILE A N 1
ATOM 1871 C CA . ILE A 1 239 ? 13.039 5.093 -28.126 1.00 71.31 239 ILE A CA 1
ATOM 1872 C C . ILE A 1 239 ? 13.076 4.369 -26.779 1.00 71.31 239 ILE A C 1
ATOM 1874 O O . ILE A 1 239 ? 12.048 4.126 -26.148 1.00 71.31 239 ILE A O 1
ATOM 1878 N N . SER A 1 240 ? 14.277 4.063 -26.294 1.00 68.81 240 SER A N 1
ATOM 1879 C CA . SER A 1 240 ? 14.486 3.557 -24.935 1.00 68.81 240 SER A CA 1
ATOM 1880 C C . SER A 1 240 ? 14.673 4.724 -23.962 1.00 68.81 240 SER A C 1
ATOM 1882 O O . SER A 1 240 ? 15.696 5.407 -23.989 1.00 68.81 240 SER A O 1
ATOM 1884 N N . LEU A 1 241 ? 13.719 4.924 -23.049 1.00 58.19 241 LEU A N 1
ATOM 1885 C CA . LEU A 1 241 ? 13.796 5.986 -22.033 1.00 58.19 241 LEU A CA 1
ATOM 1886 C C . LEU A 1 241 ? 14.743 5.644 -20.869 1.00 58.19 241 LEU A C 1
ATOM 1888 O O . LEU A 1 241 ? 15.169 6.536 -20.136 1.00 58.19 241 LEU A O 1
ATOM 1892 N N . VAL A 1 242 ? 15.058 4.358 -20.669 1.00 56.53 242 VAL A N 1
ATOM 1893 C CA . VAL A 1 242 ? 15.989 3.876 -19.636 1.00 56.53 242 VAL A CA 1
ATOM 1894 C C . VAL A 1 242 ? 16.857 2.756 -20.223 1.00 56.53 242 VAL A C 1
ATOM 1896 O O . VAL A 1 242 ? 16.306 1.725 -20.604 1.00 56.53 242 VAL A O 1
ATOM 1899 N N . PRO A 1 243 ? 18.198 2.879 -20.248 1.00 50.78 243 PRO A N 1
ATOM 1900 C CA . PRO A 1 243 ? 19.056 1.948 -20.994 1.00 50.78 243 PRO A CA 1
ATOM 1901 C C . PRO A 1 243 ? 19.043 0.492 -20.559 1.00 50.78 243 PRO A C 1
ATOM 1903 O O . PRO A 1 243 ? 19.450 -0.344 -21.351 1.00 50.78 243 PRO A O 1
ATOM 1906 N N . THR A 1 244 ? 18.542 0.160 -19.368 1.00 54.34 244 THR A N 1
ATOM 1907 C CA . THR A 1 244 ? 18.385 -1.224 -18.880 1.00 54.34 244 THR A CA 1
ATOM 1908 C C . THR A 1 244 ? 16.932 -1.698 -18.847 1.00 54.34 244 THR A C 1
ATOM 1910 O O . THR A 1 244 ? 16.683 -2.853 -18.541 1.00 54.34 244 THR A O 1
ATOM 1913 N N . SER A 1 245 ? 15.960 -0.849 -19.191 1.00 66.31 245 SER A N 1
ATOM 1914 C CA . SER A 1 245 ? 14.547 -1.234 -19.174 1.00 66.31 245 SER A CA 1
ATOM 1915 C C . SER A 1 245 ? 14.147 -1.980 -20.447 1.00 66.31 245 SER A C 1
ATOM 1917 O O . SER A 1 245 ? 14.668 -1.690 -21.521 1.00 66.31 245 SER A O 1
ATOM 1919 N N . SER A 1 246 ? 13.219 -2.922 -20.322 1.00 75.06 246 SER A N 1
ATOM 1920 C CA . SER A 1 246 ? 12.491 -3.563 -21.425 1.00 75.06 246 SER A CA 1
ATOM 1921 C C . SER A 1 246 ? 11.401 -2.659 -22.028 1.00 75.06 246 SER A C 1
ATOM 1923 O O . SER A 1 246 ? 10.783 -2.996 -23.034 1.00 75.06 246 SER A O 1
ATOM 1925 N N . VAL A 1 247 ? 11.183 -1.485 -21.425 1.00 81.56 247 VAL A N 1
ATOM 1926 C CA . VAL A 1 247 ? 10.246 -0.456 -21.879 1.00 81.56 247 VAL A CA 1
ATOM 1927 C C . VAL A 1 247 ? 10.848 0.362 -23.016 1.00 81.56 247 VAL A C 1
ATOM 1929 O O . VAL A 1 247 ? 11.856 1.056 -22.843 1.00 81.56 247 VAL A O 1
ATOM 1932 N N . VAL A 1 248 ? 10.152 0.359 -24.147 1.00 81.81 248 VAL A N 1
ATOM 1933 C CA . VAL A 1 248 ? 10.459 1.162 -25.333 1.00 81.81 248 VAL A CA 1
ATOM 1934 C C . VAL A 1 248 ? 9.210 1.916 -25.792 1.00 81.81 248 VAL A C 1
ATOM 1936 O O . VAL A 1 248 ? 8.093 1.415 -25.684 1.00 81.81 248 VAL A O 1
ATOM 1939 N N . VAL A 1 249 ? 9.374 3.139 -26.297 1.00 82.44 249 VAL A N 1
ATOM 1940 C CA . VAL A 1 249 ? 8.260 3.979 -26.773 1.00 82.44 249 VAL A CA 1
ATOM 1941 C C . VAL A 1 249 ? 8.362 4.241 -28.271 1.00 82.44 249 VAL A C 1
ATOM 1943 O O . VAL A 1 249 ? 9.462 4.342 -28.813 1.00 82.44 249 VAL A O 1
ATOM 1946 N N . PHE A 1 250 ? 7.211 4.345 -28.939 1.00 80.75 250 PHE A N 1
ATOM 1947 C CA . PHE A 1 250 ? 7.158 4.596 -30.381 1.00 80.75 250 PHE A CA 1
ATOM 1948 C C . PHE A 1 250 ? 7.709 5.991 -30.730 1.00 80.75 250 PHE A C 1
ATOM 1950 O O . PHE A 1 250 ? 7.538 6.932 -29.941 1.00 80.75 250 PHE A O 1
ATOM 1957 N N . PRO A 1 251 ? 8.335 6.165 -31.907 1.00 72.50 251 PRO A N 1
ATOM 1958 C CA . PRO A 1 251 ? 8.774 7.477 -32.374 1.00 72.50 251 PRO A CA 1
ATOM 1959 C C . PRO A 1 251 ? 7.583 8.415 -32.617 1.00 72.50 251 PRO A C 1
ATOM 1961 O O . PRO A 1 251 ? 6.456 7.977 -32.844 1.00 72.50 251 PRO A O 1
ATOM 1964 N N . LEU A 1 252 ? 7.823 9.731 -32.586 1.00 65.56 252 LEU A N 1
ATOM 1965 C CA . LEU A 1 252 ? 6.759 10.747 -32.609 1.00 65.56 252 LEU A CA 1
ATOM 1966 C C . LEU A 1 252 ? 5.867 10.678 -33.861 1.00 65.56 252 LEU A C 1
ATOM 1968 O O . LEU A 1 252 ? 4.661 10.904 -33.763 1.00 65.56 252 LEU A O 1
ATOM 1972 N N . ALA A 1 253 ? 6.446 10.341 -35.017 1.00 65.00 253 ALA A N 1
ATOM 1973 C CA . ALA A 1 253 ? 5.697 10.143 -36.258 1.00 65.00 253 ALA A CA 1
ATOM 1974 C C . ALA A 1 253 ? 4.596 9.079 -36.092 1.00 65.00 253 ALA A C 1
ATOM 1976 O O . ALA A 1 253 ? 3.463 9.287 -36.524 1.00 65.00 253 ALA A O 1
ATOM 1977 N N . GLU A 1 254 ? 4.906 8.014 -35.352 1.00 70.31 254 GLU A N 1
ATOM 1978 C CA . GLU A 1 254 ? 4.018 6.878 -35.104 1.00 70.31 254 GLU A CA 1
ATOM 1979 C C . GLU A 1 254 ? 3.067 7.103 -33.915 1.00 70.31 254 GLU A C 1
ATOM 1981 O O . GLU A 1 254 ? 2.015 6.470 -33.829 1.00 70.31 254 GLU A O 1
ATOM 1986 N N . GLN A 1 255 ? 3.353 8.065 -33.024 1.00 72.38 255 GLN A N 1
ATOM 1987 C CA . GLN A 1 255 ? 2.474 8.399 -31.888 1.00 72.38 255 GLN A CA 1
ATOM 1988 C C . GLN A 1 255 ? 1.084 8.887 -32.334 1.00 72.38 255 GLN A C 1
ATOM 1990 O O . GLN A 1 255 ? 0.098 8.669 -31.628 1.00 72.38 255 GLN A O 1
ATOM 1995 N N . LYS A 1 256 ? 0.966 9.495 -33.527 1.00 61.97 256 LYS A N 1
ATOM 1996 C CA . LYS A 1 256 ? -0.325 9.925 -34.107 1.00 61.97 256 LYS A CA 1
ATOM 1997 C C . LYS A 1 256 ? -1.287 8.751 -34.316 1.00 61.97 256 LYS A C 1
ATOM 1999 O O . LYS A 1 256 ? -2.499 8.915 -34.186 1.00 61.97 256 LYS A O 1
ATOM 2004 N N . HIS A 1 257 ? -0.750 7.563 -34.583 1.00 53.12 257 HIS A N 1
ATOM 2005 C CA . HIS A 1 257 ? -1.519 6.333 -34.755 1.00 53.12 257 HIS A CA 1
ATOM 2006 C C . HIS A 1 257 ? -1.876 5.659 -33.420 1.00 53.12 257 HIS A C 1
ATOM 2008 O O . HIS A 1 257 ? -2.709 4.747 -33.404 1.00 53.12 257 HIS A O 1
ATOM 2014 N N . CYS A 1 258 ? -1.314 6.132 -32.302 1.00 52.16 258 CYS A N 1
ATOM 2015 C CA . CYS A 1 258 ? -1.492 5.573 -30.960 1.00 52.16 258 CYS A CA 1
ATOM 2016 C C . CYS A 1 258 ? -2.606 6.243 -30.128 1.00 52.16 258 CYS A C 1
ATOM 2018 O O . CYS A 1 258 ? -2.861 5.792 -29.017 1.00 52.16 258 CYS A O 1
ATOM 2020 N N . THR A 1 259 ? -3.309 7.255 -30.664 1.00 47.47 259 THR A N 1
ATOM 2021 C CA . THR A 1 259 ? -4.519 7.894 -30.083 1.00 47.47 259 THR A CA 1
ATOM 2022 C C . THR A 1 259 ? -4.474 8.093 -28.564 1.00 47.47 259 THR A C 1
ATOM 2024 O O . THR A 1 259 ? -5.107 7.364 -27.804 1.00 47.47 259 THR A O 1
ATOM 2027 N N . LEU A 1 260 ? -3.793 9.145 -28.118 1.00 53.09 260 LEU A N 1
ATOM 2028 C CA . LEU A 1 260 ? -3.912 9.643 -26.750 1.00 53.09 260 LEU A CA 1
ATOM 2029 C C . LEU A 1 260 ? -4.559 11.026 -26.810 1.00 53.09 260 LEU A C 1
ATOM 2031 O O . LEU A 1 260 ? -3.967 11.975 -27.320 1.00 53.09 260 LEU A O 1
ATOM 2035 N N . ARG A 1 261 ? -5.818 11.121 -26.351 1.00 47.75 261 ARG A N 1
ATOM 2036 C CA . ARG A 1 261 ? -6.489 12.411 -26.136 1.00 47.75 261 ARG A CA 1
ATOM 2037 C C . ARG A 1 261 ? -5.609 13.236 -25.207 1.00 47.75 261 ARG A C 1
ATOM 2039 O O . ARG A 1 261 ? -5.185 12.741 -24.167 1.00 47.75 261 ARG A O 1
ATOM 2046 N N . GLU A 1 262 ? -5.344 14.473 -25.604 1.00 46.69 262 GLU A N 1
ATOM 2047 C CA . GLU A 1 262 ? -4.597 15.434 -24.807 1.00 46.69 262 GLU A CA 1
ATOM 2048 C C . GLU A 1 262 ? -5.241 15.549 -23.421 1.00 46.69 262 GLU A C 1
ATOM 2050 O O . GLU A 1 262 ? -6.337 16.088 -23.274 1.00 46.69 262 GLU A O 1
ATOM 2055 N N . ALA A 1 263 ? -4.588 14.998 -22.396 1.00 43.06 263 ALA A N 1
ATOM 2056 C CA . ALA A 1 263 ? -4.958 15.298 -21.024 1.00 43.06 263 ALA A CA 1
ATOM 2057 C C . ALA A 1 263 ? -4.807 16.812 -20.812 1.00 43.06 263 ALA A C 1
ATOM 2059 O O . ALA A 1 263 ? -3.905 17.435 -21.375 1.00 43.06 263 ALA A O 1
ATOM 2060 N N . ALA A 1 264 ? -5.705 17.390 -20.018 1.00 41.09 264 ALA A N 1
ATOM 2061 C CA . ALA A 1 264 ? -5.988 18.821 -19.880 1.00 41.09 264 ALA A CA 1
ATOM 2062 C C . ALA A 1 264 ? -4.843 19.708 -19.327 1.00 41.09 264 ALA A C 1
ATOM 2064 O O . ALA A 1 264 ? -5.099 20.806 -18.840 1.00 41.09 264 ALA A O 1
ATOM 2065 N N . ASN A 1 265 ? -3.582 19.278 -19.411 1.00 46.50 265 ASN A N 1
ATOM 2066 C CA . ASN A 1 265 ? -2.424 20.003 -18.911 1.00 46.50 265 ASN A CA 1
ATOM 2067 C C . ASN A 1 265 ? -1.526 20.451 -20.081 1.00 46.50 265 ASN A C 1
ATOM 2069 O O . ASN A 1 265 ? -0.917 19.631 -20.768 1.00 46.50 265 ASN A O 1
ATOM 2073 N N . LYS A 1 266 ? -1.439 21.768 -20.329 1.00 51.66 266 LYS A N 1
ATOM 2074 C CA . LYS A 1 266 ? -0.774 22.366 -21.512 1.00 51.66 266 LYS A CA 1
ATOM 2075 C C . LYS A 1 266 ? 0.714 21.990 -21.681 1.00 51.66 266 LYS A C 1
ATOM 2077 O O . LYS A 1 266 ? 1.246 22.180 -22.769 1.00 51.66 266 LYS A O 1
ATOM 2082 N N . ARG A 1 267 ? 1.369 21.427 -20.654 1.00 52.91 267 ARG A N 1
ATOM 2083 C CA . ARG A 1 267 ? 2.813 21.121 -20.622 1.00 52.91 267 ARG A CA 1
ATOM 2084 C C . ARG A 1 267 ? 3.206 19.644 -20.723 1.00 52.91 267 ARG A C 1
ATOM 2086 O O . ARG A 1 267 ? 4.382 19.386 -20.934 1.00 52.91 267 ARG A O 1
ATOM 2093 N N . LYS A 1 268 ? 2.293 18.671 -20.604 1.00 62.22 268 LYS A N 1
ATOM 2094 C CA . LYS A 1 268 ? 2.626 17.226 -20.542 1.00 62.22 268 LYS A CA 1
ATOM 2095 C C . LYS A 1 268 ? 1.769 16.394 -21.496 1.00 62.22 268 LYS A C 1
ATOM 2097 O O . LYS A 1 268 ? 0.644 16.773 -21.808 1.00 62.22 268 LYS A O 1
ATOM 2102 N N . PHE A 1 269 ? 2.295 15.272 -21.982 1.00 66.69 269 PHE A N 1
ATOM 2103 C CA . PHE A 1 269 ? 1.572 14.321 -22.827 1.00 66.69 269 PHE A CA 1
ATOM 2104 C C . PHE A 1 269 ? 2.004 12.874 -22.561 1.00 66.69 269 PHE A C 1
ATOM 2106 O O . PHE A 1 269 ? 3.085 12.617 -22.032 1.00 66.69 269 PHE A O 1
ATOM 2113 N N . LEU A 1 270 ? 1.133 11.926 -22.905 1.00 73.56 270 LEU A N 1
ATOM 2114 C CA . LEU A 1 270 ? 1.408 10.498 -22.793 1.00 73.56 270 LEU A CA 1
ATOM 2115 C C . LEU A 1 270 ? 2.040 10.001 -24.096 1.00 73.56 270 LEU A C 1
ATOM 2117 O O . LEU A 1 270 ? 1.497 10.214 -25.180 1.00 73.56 270 LEU A O 1
ATOM 2121 N N . LEU A 1 271 ? 3.174 9.321 -23.976 1.00 76.44 271 LEU A N 1
ATOM 2122 C CA . LEU A 1 271 ? 3.795 8.551 -25.045 1.00 76.44 271 LEU A CA 1
ATOM 2123 C C . LEU A 1 271 ? 3.342 7.109 -24.941 1.00 76.44 271 LEU A C 1
ATOM 2125 O O . LEU A 1 271 ? 3.423 6.510 -23.870 1.00 76.44 271 LEU A O 1
ATOM 2129 N N . SER A 1 272 ? 2.922 6.538 -26.060 1.00 84.31 272 SER A N 1
ATOM 2130 C CA . SER A 1 272 ? 2.606 5.123 -26.132 1.00 84.31 272 SER A CA 1
ATOM 2131 C C . SER A 1 272 ? 3.837 4.291 -26.475 1.00 84.31 272 SER A C 1
ATOM 2133 O O . SER A 1 272 ? 4.701 4.718 -27.248 1.00 84.31 272 SER A O 1
ATOM 2135 N N . GLY A 1 273 ? 3.914 3.094 -25.908 1.00 87.75 273 GLY A N 1
ATOM 2136 C CA . GLY A 1 273 ? 5.018 2.172 -26.118 1.00 87.75 273 GLY A CA 1
ATOM 2137 C C . GLY A 1 273 ? 4.630 0.730 -25.854 1.00 87.75 273 GLY A C 1
ATOM 2138 O O . GLY A 1 273 ? 3.453 0.408 -25.664 1.00 87.75 273 GLY A O 1
ATOM 2139 N N . VAL A 1 274 ? 5.651 -0.118 -25.814 1.00 89.94 274 VAL A N 1
ATOM 2140 C CA . VAL A 1 274 ? 5.528 -1.518 -25.425 1.00 89.94 274 VAL A CA 1
ATOM 2141 C C . VAL A 1 274 ? 6.591 -1.899 -24.402 1.00 89.94 274 VAL A C 1
ATOM 2143 O O . VAL A 1 274 ? 7.680 -1.324 -24.354 1.00 89.94 274 VAL A O 1
ATOM 2146 N N . ASN A 1 275 ? 6.263 -2.889 -23.585 1.00 90.44 275 ASN A N 1
ATOM 2147 C CA . ASN A 1 275 ? 7.211 -3.608 -22.751 1.00 90.44 275 ASN A CA 1
ATOM 2148 C C . ASN A 1 275 ? 7.242 -5.065 -23.223 1.00 90.44 275 ASN A C 1
ATOM 2150 O O . ASN A 1 275 ? 6.185 -5.688 -23.294 1.00 90.44 275 ASN A O 1
ATOM 2154 N N . GLN A 1 276 ? 8.414 -5.587 -23.585 1.00 89.56 276 GLN A N 1
ATOM 2155 C CA . GLN A 1 276 ? 8.554 -6.965 -24.064 1.00 89.56 276 GLN A CA 1
ATOM 2156 C C . GLN A 1 276 ? 9.521 -7.772 -23.208 1.00 89.56 276 GLN A C 1
ATOM 2158 O O . GLN A 1 276 ? 10.598 -7.287 -22.861 1.00 89.56 276 GLN A O 1
ATOM 2163 N N . SER A 1 277 ? 9.145 -9.015 -22.917 1.00 90.69 277 SER A N 1
ATOM 2164 C CA . SER A 1 277 ? 9.979 -9.971 -22.193 1.00 90.69 277 SER A CA 1
ATOM 2165 C C . SER A 1 277 ? 9.733 -11.404 -22.662 1.00 90.69 277 SER A C 1
ATOM 2167 O O . SER A 1 277 ? 8.640 -11.756 -23.107 1.00 90.69 277 SER A O 1
ATOM 2169 N N . ALA A 1 278 ? 10.764 -12.238 -22.562 1.00 91.31 278 ALA A N 1
ATOM 2170 C CA . ALA A 1 278 ? 10.682 -13.675 -22.753 1.00 91.31 278 ALA A CA 1
ATOM 2171 C C . ALA A 1 278 ? 10.265 -14.363 -21.447 1.00 91.31 278 ALA A C 1
ATOM 2173 O O . ALA A 1 278 ? 10.878 -14.150 -20.399 1.00 91.31 278 ALA A O 1
ATOM 2174 N N . VAL A 1 279 ? 9.241 -15.208 -21.530 1.00 90.19 279 VAL A N 1
ATOM 2175 C CA . VAL A 1 279 ? 8.678 -15.970 -20.409 1.00 90.19 279 VAL A CA 1
ATOM 2176 C C . VAL A 1 279 ? 8.635 -17.443 -20.793 1.00 90.19 279 VAL A C 1
ATOM 2178 O O . VAL A 1 279 ? 8.333 -17.778 -21.938 1.00 90.19 279 VAL A O 1
ATOM 2181 N N . PHE A 1 280 ? 8.938 -18.328 -19.847 1.00 88.94 280 PHE A N 1
ATOM 2182 C CA . PHE A 1 280 ? 8.999 -19.770 -20.075 1.00 88.94 280 PHE A CA 1
ATOM 2183 C C . PHE A 1 280 ? 7.934 -20.487 -19.252 1.00 88.94 280 PHE A C 1
ATOM 2185 O O . PHE A 1 280 ? 7.683 -20.152 -18.098 1.00 88.94 280 PHE A O 1
ATOM 2192 N N . SER A 1 281 ? 7.322 -21.490 -19.867 1.00 85.31 281 SER A N 1
ATOM 2193 C CA . SER A 1 281 ? 6.460 -22.471 -19.226 1.00 85.31 281 SER A CA 1
ATOM 2194 C C . SER A 1 281 ? 7.127 -23.834 -19.328 1.00 85.31 281 SER A C 1
ATOM 2196 O O . SER A 1 281 ? 7.572 -24.222 -20.409 1.00 85.31 281 SER A O 1
ATOM 2198 N N . GLU A 1 282 ? 7.141 -24.584 -18.227 1.00 74.38 282 GLU A N 1
ATOM 2199 C CA . GLU A 1 282 ? 7.668 -25.953 -18.215 1.00 74.38 282 GLU A CA 1
ATOM 2200 C C . GLU A 1 282 ? 6.939 -26.875 -19.202 1.00 74.38 282 GLU A C 1
ATOM 2202 O O . GLU A 1 282 ? 7.554 -27.769 -19.769 1.00 74.38 282 GLU A O 1
ATOM 2207 N N . GLN A 1 283 ? 5.639 -26.657 -19.430 1.00 76.25 283 GLN A N 1
ATOM 2208 C CA . GLN A 1 283 ? 4.816 -27.540 -20.264 1.00 76.25 283 GLN A CA 1
ATOM 2209 C C . GLN A 1 283 ? 4.663 -27.040 -21.703 1.00 76.25 283 GLN A C 1
ATOM 2211 O O . GLN A 1 283 ? 4.608 -27.839 -22.633 1.00 76.25 283 GLN A O 1
ATOM 2216 N N . GLU A 1 284 ? 4.573 -25.724 -21.900 1.00 81.50 284 GLU A N 1
ATOM 2217 C CA . GLU A 1 284 ? 4.198 -25.138 -23.195 1.00 81.50 284 GLU A CA 1
ATOM 2218 C C . GLU A 1 284 ? 5.358 -24.452 -23.936 1.00 81.50 284 GLU A C 1
ATOM 2220 O O . GLU A 1 284 ? 5.168 -23.981 -25.065 1.00 81.50 284 GLU A O 1
ATOM 2225 N N . GLY A 1 285 ? 6.547 -24.409 -23.326 1.00 88.12 285 GLY A N 1
ATOM 2226 C CA . GLY A 1 285 ? 7.742 -23.798 -23.898 1.00 88.12 285 GLY A CA 1
ATOM 2227 C C . GLY A 1 285 ? 7.819 -22.286 -23.682 1.00 88.12 285 GLY A C 1
ATOM 2228 O O . GLY A 1 285 ? 7.354 -21.763 -22.668 1.00 88.12 285 GLY A O 1
ATOM 2229 N N . ALA A 1 286 ? 8.444 -21.571 -24.618 1.00 92.38 286 ALA A N 1
ATOM 2230 C CA . ALA A 1 286 ? 8.724 -20.144 -24.486 1.00 92.38 286 ALA A CA 1
ATOM 2231 C C . ALA A 1 286 ? 7.697 -19.238 -25.176 1.00 92.38 286 ALA A C 1
ATOM 2233 O O . ALA A 1 286 ? 7.150 -19.527 -26.245 1.00 92.38 286 ALA A O 1
ATOM 2234 N N . PHE A 1 287 ? 7.508 -18.067 -24.582 1.00 93.25 287 PHE A N 1
ATOM 2235 C CA . PHE A 1 287 ? 6.599 -17.030 -25.032 1.00 93.25 287 PHE A CA 1
ATOM 2236 C C . PHE A 1 287 ? 7.276 -15.665 -24.994 1.00 93.25 287 PHE A C 1
ATOM 2238 O O . PHE A 1 287 ? 8.118 -15.392 -24.144 1.00 93.25 287 PHE A O 1
ATOM 2245 N N . VAL A 1 288 ? 6.843 -14.774 -25.880 1.00 92.31 288 VAL A N 1
ATOM 2246 C CA . VAL A 1 288 ? 7.113 -13.342 -25.777 1.00 92.31 288 VAL A CA 1
ATOM 2247 C C . VAL A 1 288 ? 5.871 -12.667 -25.209 1.00 92.31 288 VAL A C 1
ATOM 2249 O O . VAL A 1 288 ? 4.823 -12.618 -25.862 1.00 92.31 288 VAL A O 1
ATOM 2252 N N . GLN A 1 289 ? 5.988 -12.146 -23.992 1.00 92.81 289 GLN A N 1
ATOM 2253 C CA . GLN A 1 289 ? 5.000 -11.263 -23.389 1.00 92.81 289 GLN A CA 1
ATOM 2254 C C . GLN A 1 289 ? 5.169 -9.862 -23.983 1.00 92.81 289 GLN A C 1
ATOM 2256 O O . GLN A 1 289 ? 6.284 -9.368 -24.139 1.00 92.81 289 GLN A O 1
ATOM 2261 N N . THR A 1 290 ? 4.067 -9.218 -24.372 1.00 91.31 290 THR A N 1
ATOM 2262 C CA . THR A 1 290 ? 4.078 -7.822 -24.835 1.00 91.31 290 THR A CA 1
ATOM 2263 C C . THR A 1 290 ? 2.996 -7.033 -24.122 1.00 91.31 290 THR A C 1
ATOM 2265 O O . THR A 1 290 ? 1.816 -7.252 -24.375 1.00 91.31 290 THR A O 1
ATOM 2268 N N . ASP A 1 291 ? 3.390 -6.076 -23.294 1.00 90.44 291 ASP A N 1
ATOM 2269 C CA . ASP A 1 291 ? 2.462 -5.173 -22.626 1.00 90.44 291 ASP A CA 1
ATOM 2270 C C . ASP A 1 291 ? 2.375 -3.832 -23.331 1.00 90.44 291 ASP A C 1
ATOM 2272 O O . ASP A 1 291 ? 3.371 -3.263 -23.781 1.00 90.44 291 ASP A O 1
ATOM 2276 N N . SER A 1 292 ? 1.151 -3.318 -23.390 1.00 88.50 292 SER A N 1
ATOM 2277 C CA . SER A 1 292 ? 0.879 -1.953 -23.798 1.00 88.50 292 SER A CA 1
ATOM 2278 C C . SER A 1 292 ? 1.159 -1.022 -22.633 1.00 88.50 292 SER A C 1
ATOM 2280 O O . SER A 1 292 ? 0.636 -1.216 -21.536 1.00 88.50 292 SER A O 1
ATOM 2282 N N . ILE A 1 293 ? 1.978 -0.005 -22.875 1.00 87.00 293 ILE A N 1
ATOM 2283 C CA . ILE A 1 293 ? 2.355 0.956 -21.845 1.00 87.00 293 ILE A CA 1
ATOM 2284 C C . ILE A 1 293 ? 2.148 2.386 -22.326 1.00 87.00 293 ILE A C 1
ATOM 2286 O O . ILE A 1 293 ? 2.207 2.695 -23.524 1.00 87.00 293 ILE A O 1
ATOM 2290 N N . VAL A 1 294 ? 1.981 3.275 -21.353 1.00 83.12 294 VAL A N 1
ATOM 2291 C CA . VAL A 1 294 ? 2.098 4.713 -21.555 1.00 83.12 294 VAL A CA 1
ATOM 2292 C C . VAL A 1 294 ? 3.077 5.324 -20.567 1.00 83.12 294 VAL A C 1
ATOM 2294 O O . VAL A 1 294 ? 3.149 4.921 -19.407 1.00 83.12 294 VAL A O 1
ATOM 2297 N N . VAL A 1 295 ? 3.842 6.303 -21.038 1.00 76.25 295 VAL A N 1
ATOM 2298 C CA . VAL A 1 295 ? 4.819 7.033 -20.229 1.00 76.25 295 VAL A CA 1
ATOM 2299 C C . VAL A 1 295 ? 4.578 8.524 -20.389 1.00 76.25 295 VAL A C 1
ATOM 2301 O O . VAL A 1 295 ? 4.477 9.025 -21.506 1.00 76.25 295 VAL A O 1
ATOM 2304 N N . TRP A 1 296 ? 4.502 9.246 -19.275 1.00 72.69 296 TRP A N 1
ATOM 2305 C CA . TRP A 1 296 ? 4.411 10.700 -19.304 1.00 72.69 296 TRP A CA 1
ATOM 2306 C C . TRP A 1 296 ? 5.717 11.343 -19.771 1.00 72.69 296 TRP A C 1
ATOM 2308 O O . TRP A 1 296 ? 6.807 10.981 -19.320 1.00 72.69 296 TRP A O 1
ATOM 2318 N N . ALA A 1 297 ? 5.580 12.338 -20.640 1.00 64.00 297 ALA A N 1
ATOM 2319 C CA . ALA A 1 297 ? 6.654 13.200 -21.101 1.00 64.00 297 ALA A CA 1
ATOM 2320 C C . ALA A 1 297 ? 6.185 14.663 -21.143 1.00 64.00 297 ALA A C 1
ATOM 2322 O O . ALA A 1 297 ? 4.998 14.930 -21.333 1.00 64.00 297 ALA A O 1
ATOM 2323 N N . ASP A 1 298 ? 7.091 15.630 -20.980 1.00 55.12 298 ASP A N 1
ATOM 2324 C CA . ASP A 1 298 ? 6.727 17.044 -21.138 1.00 55.12 298 ASP A CA 1
ATOM 2325 C C . ASP A 1 298 ? 6.681 17.444 -22.629 1.00 55.12 298 ASP A C 1
ATOM 2327 O O . ASP A 1 298 ? 7.592 17.145 -23.406 1.00 55.12 298 ASP A O 1
ATOM 2331 N N . LYS A 1 299 ? 5.610 18.147 -23.026 1.00 49.09 299 LYS A N 1
ATOM 2332 C CA . LYS A 1 299 ? 5.357 18.685 -24.379 1.00 49.09 299 LYS A CA 1
ATOM 2333 C C . LYS A 1 299 ? 6.468 19.636 -24.833 1.00 49.09 299 LYS A C 1
ATOM 2335 O O . LYS A 1 299 ? 6.849 19.611 -26.002 1.00 49.09 299 LYS A O 1
ATOM 2340 N N . GLU A 1 300 ? 7.017 20.420 -23.903 1.00 41.16 300 GLU A N 1
ATOM 2341 C CA . GLU A 1 300 ? 8.108 21.383 -24.137 1.00 41.16 300 GLU A CA 1
ATOM 2342 C C . GLU A 1 300 ? 9.398 20.710 -24.635 1.00 41.16 300 GLU A C 1
ATOM 2344 O O . GLU A 1 300 ? 10.259 21.360 -25.223 1.00 41.16 300 GLU A O 1
ATOM 2349 N N . TYR A 1 301 ? 9.524 19.391 -24.470 1.00 45.00 301 TYR A N 1
ATOM 2350 C CA . TYR A 1 301 ? 10.684 18.651 -24.943 1.00 45.00 301 TYR A CA 1
ATOM 2351 C C . TYR A 1 301 ? 10.538 18.031 -26.343 1.00 45.00 301 TYR A C 1
ATOM 2353 O O . TYR A 1 301 ? 11.515 17.478 -26.852 1.00 45.00 301 TYR A O 1
ATOM 2361 N N . PHE A 1 302 ? 9.361 18.123 -26.977 1.00 42.41 302 PHE A N 1
ATOM 2362 C CA . PHE A 1 302 ? 9.073 17.508 -28.284 1.00 42.41 302 PHE A CA 1
ATOM 2363 C C . PHE A 1 302 ? 8.721 18.508 -29.402 1.00 42.41 302 PHE A C 1
ATOM 2365 O O . PHE A 1 302 ? 8.629 18.102 -30.558 1.00 42.41 302 PHE A O 1
ATOM 2372 N N . GLN A 1 303 ? 8.603 19.812 -29.114 1.00 37.16 303 GLN A N 1
ATOM 2373 C CA . GLN A 1 303 ? 8.472 20.880 -30.125 1.00 37.16 303 GLN A CA 1
ATOM 2374 C C . GLN A 1 303 ? 9.819 21.294 -30.751 1.00 37.16 303 GLN A C 1
ATOM 2376 O O . GLN A 1 303 ? 10.051 22.466 -31.056 1.00 37.16 303 GLN A O 1
ATOM 2381 N N . ILE A 1 304 ? 10.733 20.347 -30.994 1.00 39.16 304 ILE A N 1
ATOM 2382 C CA . ILE A 1 304 ? 11.940 20.630 -31.790 1.00 39.16 304 ILE A CA 1
ATOM 2383 C C . ILE A 1 304 ? 11.543 20.589 -33.269 1.00 39.16 304 ILE A C 1
ATOM 2385 O O . ILE A 1 304 ? 11.794 19.641 -33.999 1.00 39.16 304 ILE A O 1
ATOM 2389 N N . GLY A 1 305 ? 10.827 21.640 -33.641 1.00 35.25 305 GLY A N 1
ATOM 2390 C CA . GLY A 1 305 ? 10.329 21.965 -34.969 1.00 35.25 305 GLY A CA 1
ATOM 2391 C C . GLY A 1 305 ? 9.778 23.395 -35.012 1.00 35.25 305 GLY A C 1
ATOM 2392 O O . GLY A 1 305 ? 9.728 23.991 -36.080 1.00 35.25 305 GLY A O 1
ATOM 2393 N N . SER A 1 306 ? 9.442 23.994 -33.858 1.00 32.53 306 SER A N 1
ATOM 2394 C CA . SER A 1 306 ? 8.973 25.381 -33.784 1.00 32.53 306 SER A CA 1
ATOM 2395 C C . SER A 1 306 ? 9.376 26.075 -32.471 1.00 32.53 306 SER A C 1
ATOM 2397 O O . SER A 1 306 ? 8.648 26.040 -31.486 1.00 32.53 306 SER A O 1
ATOM 2399 N N . GLY A 1 307 ? 10.522 26.755 -32.477 1.00 38.25 307 GLY A N 1
ATOM 2400 C CA . GLY A 1 307 ? 10.656 28.062 -31.814 1.00 38.25 307 GLY A CA 1
ATOM 2401 C C . GLY A 1 307 ? 10.915 28.152 -30.306 1.00 38.25 307 GLY A C 1
ATOM 2402 O O . GLY A 1 307 ? 11.911 28.772 -29.944 1.00 38.25 307 GLY A O 1
ATOM 2403 N N . ASP A 1 308 ? 10.086 27.587 -29.424 1.00 38.50 308 ASP A N 1
ATOM 2404 C CA . ASP A 1 308 ? 10.001 28.110 -28.046 1.00 38.50 308 ASP A CA 1
ATOM 2405 C C . ASP A 1 308 ? 10.649 27.209 -26.979 1.00 38.50 308 ASP A C 1
ATOM 2407 O O . ASP A 1 308 ? 10.141 26.163 -26.582 1.00 38.50 308 ASP A O 1
ATOM 2411 N N . THR A 1 309 ? 11.810 27.643 -26.488 1.00 52.31 309 THR A N 1
ATOM 2412 C CA . THR A 1 309 ? 12.571 27.033 -25.387 1.00 52.31 309 THR A CA 1
ATOM 2413 C C . THR A 1 309 ? 12.272 27.736 -24.056 1.00 52.31 309 THR A C 1
ATOM 2415 O O . THR A 1 309 ? 12.469 28.948 -23.974 1.00 52.31 309 THR A O 1
ATOM 2418 N N . VAL A 1 310 ? 11.896 27.013 -22.989 1.00 53.28 310 VAL A N 1
ATOM 2419 C CA . VAL A 1 310 ? 11.725 27.615 -21.646 1.00 53.28 310 VAL A CA 1
ATOM 2420 C C . VAL A 1 310 ? 13.085 28.003 -21.071 1.00 53.28 310 VAL A C 1
ATOM 2422 O O . VAL A 1 310 ? 13.922 27.141 -20.770 1.00 53.28 310 VAL A O 1
ATOM 2425 N N . LYS A 1 311 ? 13.314 29.314 -20.951 1.00 65.44 311 LYS A N 1
ATOM 2426 C CA . LYS A 1 311 ? 14.508 29.866 -20.311 1.00 65.44 311 LYS A CA 1
ATOM 2427 C C . LYS A 1 311 ? 14.483 29.546 -18.819 1.00 65.44 311 LYS A C 1
ATOM 2429 O O . LYS A 1 311 ? 13.450 29.657 -18.168 1.00 65.44 311 LYS A O 1
ATOM 2434 N N . VAL A 1 312 ? 15.640 29.187 -18.268 1.00 72.75 312 VAL A N 1
ATOM 2435 C CA . VAL A 1 312 ? 15.804 29.060 -16.812 1.00 72.75 312 VAL A CA 1
ATOM 2436 C C . VAL A 1 312 ? 15.689 30.421 -16.146 1.00 72.75 312 VAL A C 1
ATOM 2438 O O . VAL A 1 312 ? 15.141 30.505 -15.055 1.00 72.75 312 VAL A O 1
ATOM 2441 N N . PHE A 1 313 ? 16.180 31.469 -16.802 1.00 81.06 313 PHE A N 1
ATOM 2442 C CA . PHE A 1 313 ? 15.936 32.848 -16.411 1.00 81.06 313 PHE A CA 1
ATOM 2443 C C . PHE A 1 313 ? 14.866 33.459 -17.318 1.00 81.06 313 PHE A C 1
ATOM 2445 O O . PHE A 1 313 ? 15.118 33.724 -18.494 1.00 81.06 313 PHE A O 1
ATOM 2452 N N . ASP A 1 314 ? 13.667 33.631 -16.767 1.00 73.19 314 ASP A N 1
ATOM 2453 C CA . ASP A 1 314 ? 12.556 34.315 -17.419 1.00 73.19 314 ASP A CA 1
ATOM 2454 C C . ASP A 1 314 ? 12.620 35.800 -17.057 1.00 73.19 314 ASP A C 1
ATOM 2456 O O . ASP A 1 314 ? 12.220 36.215 -15.965 1.00 73.19 314 ASP A O 1
ATOM 2460 N N . ASP A 1 315 ? 13.163 36.582 -17.986 1.00 71.12 315 ASP A N 1
ATOM 2461 C CA . ASP A 1 315 ? 13.353 38.022 -17.867 1.00 71.12 315 ASP A CA 1
ATOM 2462 C C . ASP A 1 315 ? 12.035 38.810 -17.898 1.00 71.12 315 ASP A C 1
ATOM 2464 O O . ASP A 1 315 ? 11.968 39.912 -17.361 1.00 71.12 315 ASP A O 1
ATOM 2468 N N . GLN A 1 316 ? 10.965 38.244 -18.465 1.00 69.25 316 GLN A N 1
ATOM 2469 C CA . GLN A 1 316 ? 9.657 38.903 -18.526 1.00 69.25 316 GLN A CA 1
ATOM 2470 C C . GLN A 1 316 ? 8.895 38.757 -17.208 1.00 69.25 316 GLN A C 1
ATOM 2472 O O . GLN A 1 316 ? 8.265 39.705 -16.740 1.00 69.25 316 GLN A O 1
ATOM 2477 N N . ASN A 1 317 ? 8.975 37.577 -16.588 1.00 59.78 317 ASN A N 1
ATOM 2478 C CA . ASN A 1 317 ? 8.292 37.284 -15.326 1.00 59.78 317 ASN A CA 1
ATOM 2479 C C . ASN A 1 317 ? 9.185 37.453 -14.087 1.00 59.78 317 ASN A C 1
ATOM 2481 O O . ASN A 1 317 ? 8.706 37.275 -12.964 1.00 59.78 317 ASN A O 1
ATOM 2485 N N . ASN A 1 318 ? 10.458 37.821 -14.273 1.00 72.94 318 ASN A N 1
ATOM 2486 C CA . ASN A 1 318 ? 11.477 37.933 -13.226 1.00 72.94 318 ASN A CA 1
ATOM 2487 C C . ASN A 1 318 ? 11.551 36.666 -12.372 1.00 72.94 318 ASN A C 1
ATOM 2489 O O . ASN A 1 318 ? 11.381 36.707 -11.151 1.00 72.94 318 ASN A O 1
ATOM 2493 N N . THR A 1 319 ? 11.773 35.520 -13.018 1.00 71.62 319 THR A N 1
ATOM 2494 C CA . THR A 1 319 ? 11.951 34.253 -12.301 1.00 71.62 319 THR A CA 1
ATOM 2495 C C . THR A 1 319 ? 13.224 33.532 -12.716 1.00 71.62 319 THR A C 1
ATOM 2497 O O . THR A 1 319 ? 13.636 33.587 -13.874 1.00 71.62 319 THR A O 1
ATOM 2500 N N . ILE A 1 320 ? 13.838 32.823 -11.767 1.00 74.69 320 ILE A N 1
ATOM 2501 C CA . ILE A 1 320 ? 14.874 31.824 -12.041 1.00 74.69 320 ILE A CA 1
ATOM 2502 C C . ILE A 1 320 ? 14.323 30.465 -11.631 1.00 74.69 320 ILE A C 1
ATOM 2504 O O . ILE A 1 320 ? 13.999 30.251 -10.465 1.00 74.69 320 ILE A O 1
ATOM 2508 N N . ALA A 1 321 ? 14.198 29.548 -12.590 1.00 61.19 321 ALA A N 1
ATOM 2509 C CA . ALA A 1 321 ? 13.616 28.221 -12.387 1.00 61.19 321 ALA A CA 1
ATOM 2510 C C . ALA A 1 321 ? 12.222 28.260 -11.715 1.00 61.19 321 ALA A C 1
ATOM 2512 O O . ALA A 1 321 ? 11.887 27.386 -10.918 1.00 61.19 321 ALA A O 1
ATOM 2513 N N . GLY A 1 322 ? 11.417 29.287 -12.023 1.00 54.03 322 GLY A N 1
ATOM 2514 C CA . GLY A 1 322 ? 10.081 29.499 -11.454 1.00 54.03 322 GLY A CA 1
ATOM 2515 C C . GLY A 1 322 ? 10.054 30.181 -10.080 1.00 54.03 322 GLY A C 1
ATOM 2516 O O . GLY A 1 322 ? 8.975 30.551 -9.622 1.00 54.03 322 GLY A O 1
ATOM 2517 N N . VAL A 1 323 ? 11.208 30.404 -9.442 1.00 69.75 323 VAL A N 1
ATOM 2518 C CA . VAL A 1 323 ? 11.314 31.188 -8.202 1.00 69.75 323 VAL A CA 1
ATOM 2519 C C . VAL A 1 323 ? 11.368 32.667 -8.557 1.00 69.75 323 VAL A C 1
ATOM 2521 O O . VAL A 1 323 ? 12.171 33.078 -9.397 1.00 69.75 323 VAL A O 1
ATOM 2524 N N . ARG A 1 324 ? 10.505 33.472 -7.937 1.00 71.69 324 ARG A N 1
ATOM 2525 C CA . ARG A 1 324 ? 10.408 34.910 -8.206 1.00 71.69 324 ARG A CA 1
ATOM 2526 C C . ARG A 1 324 ? 11.619 35.645 -7.637 1.00 71.69 324 ARG A C 1
ATOM 2528 O O . ARG A 1 324 ? 11.965 35.452 -6.477 1.00 71.69 324 ARG A O 1
ATOM 2535 N N . ILE A 1 325 ? 12.236 36.503 -8.442 1.00 78.31 325 ILE A N 1
ATOM 2536 C CA . ILE A 1 325 ? 13.384 37.324 -8.043 1.00 78.31 325 ILE A CA 1
ATOM 2537 C C . ILE A 1 325 ? 13.028 38.818 -8.081 1.00 78.31 325 ILE A C 1
ATOM 2539 O O . ILE A 1 325 ? 12.025 39.220 -8.677 1.00 78.31 325 ILE A O 1
ATOM 2543 N N . ARG A 1 326 ? 13.836 39.653 -7.413 1.00 69.38 326 ARG A N 1
ATOM 2544 C CA . ARG A 1 326 ? 13.677 41.117 -7.450 1.00 69.38 326 ARG A CA 1
ATOM 2545 C C . ARG A 1 326 ? 13.952 41.668 -8.858 1.00 69.38 326 ARG A C 1
ATOM 2547 O O . ARG A 1 326 ? 14.730 41.105 -9.620 1.00 69.38 326 ARG A O 1
ATOM 2554 N N . VAL A 1 327 ? 13.261 42.761 -9.184 1.00 53.25 327 VAL A N 1
ATOM 2555 C CA . VAL A 1 327 ? 13.046 43.293 -10.548 1.00 53.25 327 VAL A CA 1
ATOM 2556 C C . VAL A 1 327 ? 14.129 44.298 -10.983 1.00 53.25 327 VAL A C 1
ATOM 2558 O O . VAL A 1 327 ? 14.127 44.776 -12.111 1.00 53.25 327 VAL A O 1
ATOM 2561 N N . ASP A 1 328 ? 15.071 44.639 -10.106 1.00 62.56 328 ASP A N 1
ATOM 2562 C CA . ASP A 1 328 ? 16.032 45.733 -10.302 1.00 62.56 328 ASP A CA 1
ATOM 2563 C C . ASP A 1 328 ? 17.265 45.360 -11.146 1.00 62.56 328 ASP A C 1
ATOM 2565 O O . ASP A 1 328 ? 18.113 46.214 -11.399 1.00 62.56 328 ASP A O 1
ATOM 2569 N N . GLY A 1 329 ? 17.381 44.108 -11.604 1.00 55.94 329 GLY A N 1
ATOM 2570 C CA . GLY A 1 329 ? 18.520 43.648 -12.412 1.00 55.94 329 GLY A CA 1
ATOM 2571 C C . GLY A 1 329 ? 19.850 43.602 -11.647 1.00 55.94 329 GLY A C 1
ATOM 2572 O O . GLY A 1 329 ? 20.898 43.376 -12.255 1.00 55.94 329 GLY A O 1
ATOM 2573 N N . GLY A 1 330 ? 19.811 43.809 -10.326 1.00 66.00 330 GLY A N 1
ATOM 2574 C CA . GLY A 1 330 ? 20.951 43.689 -9.426 1.00 66.00 330 GLY A CA 1
ATOM 2575 C C . GLY A 1 330 ? 21.228 42.239 -9.009 1.00 66.00 330 GLY A C 1
ATOM 2576 O O . GLY A 1 330 ? 20.426 41.339 -9.275 1.00 66.00 330 GLY A O 1
ATOM 2577 N N . PRO A 1 331 ? 22.370 41.980 -8.346 1.00 68.75 331 PRO A N 1
ATOM 2578 C CA . PRO A 1 331 ? 22.686 40.653 -7.839 1.00 68.75 331 PRO A CA 1
ATOM 2579 C C . PRO A 1 331 ? 21.657 40.230 -6.786 1.00 68.75 331 PRO A C 1
ATOM 2581 O O . PRO A 1 331 ? 21.302 40.997 -5.891 1.00 68.75 331 PRO A O 1
ATOM 2584 N N . ILE A 1 332 ? 21.207 38.977 -6.848 1.00 80.00 332 ILE A N 1
ATOM 2585 C CA . ILE A 1 332 ? 20.320 38.410 -5.825 1.00 80.00 332 ILE A CA 1
ATOM 2586 C C . ILE A 1 332 ? 21.125 38.340 -4.532 1.00 80.00 332 ILE A C 1
ATOM 2588 O O . ILE A 1 332 ? 22.059 37.548 -4.464 1.00 80.00 332 ILE A O 1
ATOM 2592 N N . THR A 1 333 ? 20.814 39.154 -3.525 1.00 79.25 333 THR A N 1
ATOM 2593 C CA . THR A 1 333 ? 21.535 39.202 -2.236 1.00 79.25 333 THR A CA 1
ATOM 2594 C C . THR A 1 333 ? 20.819 38.461 -1.109 1.00 79.25 333 THR A C 1
ATOM 2596 O O . THR A 1 333 ? 21.470 38.034 -0.157 1.00 79.25 333 THR A O 1
ATOM 2599 N N . ASP A 1 334 ? 19.507 38.259 -1.236 1.00 81.31 334 ASP A N 1
ATOM 2600 C CA . ASP A 1 334 ? 18.667 37.613 -0.228 1.00 81.31 334 ASP A CA 1
ATOM 2601 C C . ASP A 1 334 ? 18.970 36.111 -0.082 1.00 81.31 334 ASP A C 1
ATOM 2603 O O . ASP A 1 334 ? 18.892 35.351 -1.048 1.00 81.31 334 ASP A O 1
ATOM 2607 N N . MET A 1 335 ? 19.311 35.668 1.133 1.00 79.69 335 MET A N 1
ATOM 2608 C CA . MET A 1 335 ? 19.720 34.280 1.383 1.00 79.69 335 MET A CA 1
ATOM 2609 C C . MET A 1 335 ? 18.572 33.274 1.235 1.00 79.69 335 MET A C 1
ATOM 2611 O O . MET A 1 335 ? 18.826 32.145 0.814 1.00 79.69 335 MET A O 1
ATOM 2615 N N . ILE A 1 336 ? 17.331 33.672 1.535 1.00 77.50 336 ILE A N 1
ATOM 2616 C CA . ILE A 1 336 ? 16.153 32.801 1.414 1.00 77.50 336 ILE A CA 1
ATOM 2617 C C . ILE A 1 336 ? 15.897 32.510 -0.066 1.00 77.50 336 ILE A C 1
ATOM 2619 O O . ILE A 1 336 ? 15.947 31.355 -0.485 1.00 77.50 336 ILE A O 1
ATOM 2623 N N . THR A 1 337 ? 15.783 33.561 -0.880 1.00 79.75 337 THR A N 1
ATOM 2624 C CA . THR A 1 337 ? 15.627 33.478 -2.339 1.00 79.75 337 THR A CA 1
ATOM 2625 C C . THR A 1 337 ? 16.780 32.694 -2.967 1.00 79.75 337 THR A C 1
ATOM 2627 O O . THR A 1 337 ? 16.563 31.850 -3.834 1.00 79.75 337 THR A O 1
ATOM 2630 N N . ARG A 1 338 ? 18.026 32.911 -2.516 1.00 87.00 338 ARG A N 1
ATOM 2631 C CA . ARG A 1 338 ? 19.187 32.131 -2.977 1.00 87.00 338 ARG A CA 1
ATOM 2632 C C . ARG A 1 338 ? 19.035 30.638 -2.684 1.00 87.00 338 ARG A C 1
ATOM 2634 O O . ARG A 1 338 ? 19.334 29.816 -3.550 1.00 87.00 338 ARG A O 1
ATOM 2641 N N . SER A 1 339 ? 18.587 30.283 -1.481 1.00 79.00 339 SER A N 1
ATOM 2642 C CA . SER A 1 339 ? 18.367 28.888 -1.089 1.00 79.00 339 SER A CA 1
ATOM 2643 C C . SER A 1 339 ? 17.256 28.244 -1.919 1.00 79.00 339 SER A C 1
ATOM 2645 O O . SER A 1 339 ? 17.465 27.168 -2.477 1.00 79.00 339 SER A O 1
ATOM 2647 N N . GLU A 1 340 ? 16.122 28.929 -2.083 1.00 68.25 340 GLU A N 1
ATOM 2648 C CA . GLU A 1 340 ? 14.991 28.471 -2.900 1.00 68.25 340 GLU A CA 1
ATOM 2649 C C . GLU A 1 340 ? 15.385 28.285 -4.370 1.00 68.25 340 GLU A C 1
ATOM 2651 O O . GLU A 1 340 ? 15.078 27.259 -4.977 1.00 68.25 340 GLU A O 1
ATOM 2656 N N . VAL A 1 341 ? 16.135 29.236 -4.937 1.00 76.50 341 VAL A N 1
ATOM 2657 C CA . VAL A 1 341 ? 16.662 29.151 -6.305 1.00 76.50 341 VAL A CA 1
ATOM 2658 C C . VAL A 1 341 ? 17.618 27.965 -6.443 1.00 76.50 341 VAL A C 1
ATOM 2660 O O . VAL A 1 341 ? 17.490 27.193 -7.389 1.00 76.50 341 VAL A O 1
ATOM 2663 N N . VAL A 1 342 ? 18.557 27.757 -5.514 1.00 79.88 342 VAL A N 1
ATOM 2664 C CA . VAL A 1 342 ? 19.478 26.602 -5.564 1.00 79.88 342 VAL A CA 1
ATOM 2665 C C . VAL A 1 342 ? 18.724 25.282 -5.440 1.00 79.88 342 VAL A C 1
ATOM 2667 O O . VAL A 1 342 ? 19.048 24.320 -6.145 1.00 79.88 342 VAL A O 1
ATOM 2670 N N . GLU A 1 343 ? 17.715 25.221 -4.575 1.00 70.38 343 GLU A N 1
ATOM 2671 C CA . GLU A 1 343 ? 16.876 24.043 -4.412 1.00 70.38 343 GLU A CA 1
ATOM 2672 C C . GLU A 1 343 ? 16.092 23.746 -5.696 1.00 70.38 343 GLU A C 1
ATOM 2674 O O . GLU A 1 343 ? 16.166 22.624 -6.209 1.00 70.38 343 GLU A O 1
ATOM 2679 N N . ALA A 1 344 ? 15.418 24.749 -6.263 1.00 58.72 344 ALA A N 1
ATOM 2680 C CA . ALA A 1 344 ? 14.703 24.641 -7.531 1.00 58.72 344 ALA A CA 1
ATOM 2681 C C . ALA A 1 344 ? 15.645 24.195 -8.658 1.00 58.72 344 ALA A C 1
ATOM 2683 O O . ALA A 1 344 ? 15.366 23.227 -9.368 1.00 58.72 344 ALA A O 1
ATOM 2684 N N . LEU A 1 345 ? 16.826 24.809 -8.756 1.00 71.88 345 LEU A N 1
ATOM 2685 C CA . LEU A 1 345 ? 17.828 24.460 -9.755 1.00 71.88 345 LEU A CA 1
ATOM 2686 C C . LEU A 1 345 ? 18.377 23.029 -9.569 1.00 71.88 345 LEU A C 1
ATOM 2688 O O . LEU A 1 345 ? 18.696 22.332 -10.537 1.00 71.88 345 LEU A O 1
ATOM 2692 N N . SER A 1 346 ? 18.475 22.528 -8.339 1.00 71.06 346 SER A N 1
ATOM 2693 C CA . SER A 1 346 ? 18.934 21.154 -8.089 1.00 71.06 346 SER A CA 1
ATOM 2694 C C . SER A 1 346 ? 17.953 20.088 -8.605 1.00 71.06 346 SER A C 1
ATOM 2696 O O . SER A 1 346 ? 18.342 18.945 -8.876 1.00 71.06 346 SER A O 1
ATOM 2698 N N . LYS A 1 347 ? 16.682 20.467 -8.793 1.00 56.16 347 LYS A N 1
ATOM 2699 C CA . LYS A 1 347 ? 15.607 19.592 -9.268 1.00 56.16 347 LYS A CA 1
ATOM 2700 C C . LYS A 1 347 ? 15.538 19.509 -10.796 1.00 56.16 347 LYS A C 1
ATOM 2702 O O . LYS A 1 347 ? 14.862 18.612 -11.296 1.00 56.16 347 LYS A O 1
ATOM 2707 N N . LEU A 1 348 ? 16.290 20.309 -11.550 1.00 54.31 348 LEU A N 1
ATOM 2708 C CA . LEU A 1 348 ? 16.180 20.375 -13.014 1.00 54.31 348 LEU A CA 1
ATOM 2709 C C . LEU A 1 348 ? 17.350 19.716 -13.767 1.00 54.31 348 LEU A C 1
ATOM 2711 O O . LEU A 1 348 ? 18.407 19.410 -13.211 1.00 54.31 348 LEU A O 1
ATOM 2715 N N . THR A 1 349 ? 17.130 19.494 -15.063 1.00 56.28 349 THR A N 1
ATOM 2716 C CA . THR A 1 349 ? 18.168 19.194 -16.063 1.00 56.28 349 THR A CA 1
ATOM 2717 C C . THR A 1 349 ? 18.161 20.334 -17.081 1.00 56.28 349 THR A C 1
ATOM 2719 O O . THR A 1 349 ? 17.105 20.920 -17.312 1.00 56.28 349 THR A O 1
ATOM 2722 N N . TYR A 1 350 ? 19.304 20.653 -17.694 1.00 68.56 350 TYR A N 1
ATOM 2723 C CA . TYR A 1 350 ? 19.496 21.894 -18.450 1.00 68.56 350 TYR A CA 1
ATOM 2724 C C . TYR A 1 350 ? 20.031 21.710 -19.865 1.00 68.56 350 TYR A C 1
ATOM 2726 O O . TYR A 1 350 ? 20.899 20.884 -20.120 1.00 68.56 350 TYR A O 1
ATOM 2734 N N . ASN A 1 351 ? 19.550 22.522 -20.792 1.00 62.25 351 ASN A N 1
ATOM 2735 C CA . ASN A 1 351 ? 20.165 22.783 -22.080 1.00 62.25 351 ASN A CA 1
ATOM 2736 C C . ASN A 1 351 ? 20.856 24.152 -21.999 1.00 62.25 351 ASN A C 1
ATOM 2738 O O . ASN A 1 351 ? 20.395 25.037 -21.295 1.00 62.25 351 ASN A O 1
ATOM 2742 N N . VAL A 1 352 ? 21.947 24.361 -22.722 1.00 72.69 352 VAL A N 1
ATOM 2743 C CA . VAL A 1 352 ? 22.592 25.671 -22.855 1.00 72.69 352 VAL A CA 1
ATOM 2744 C C . VAL A 1 352 ? 22.586 26.048 -24.324 1.00 72.69 352 VAL A C 1
ATOM 2746 O O . VAL A 1 352 ? 23.010 25.238 -25.146 1.00 72.69 352 VAL A O 1
ATOM 2749 N N . CYS A 1 353 ? 22.114 27.242 -24.666 1.00 73.06 353 CYS A N 1
ATOM 2750 C CA . CYS A 1 353 ? 22.057 27.722 -26.040 1.00 73.06 353 CYS A CA 1
ATOM 2751 C C . CYS A 1 353 ? 22.491 29.190 -26.142 1.00 73.06 353 CYS A C 1
ATOM 2753 O O . CYS A 1 353 ? 21.959 30.043 -25.439 1.00 73.06 353 CYS A O 1
ATOM 2755 N N . TYR A 1 354 ? 23.422 29.492 -27.050 1.00 77.31 354 TYR A N 1
ATOM 2756 C CA . TYR A 1 354 ? 23.848 30.862 -27.367 1.00 77.31 354 TYR A CA 1
ATOM 2757 C C . TYR A 1 354 ? 24.362 30.975 -28.810 1.00 77.31 354 TYR A C 1
ATOM 2759 O O . TYR A 1 354 ? 24.744 29.978 -29.424 1.00 77.31 354 TYR A O 1
ATOM 2767 N N . HIS A 1 355 ? 24.374 32.193 -29.359 1.00 77.12 355 HIS A N 1
ATOM 2768 C CA . HIS A 1 355 ? 24.791 32.475 -30.738 1.00 77.12 355 HIS A CA 1
ATOM 2769 C C . HIS A 1 355 ? 26.120 33.226 -30.766 1.00 77.12 355 HIS A C 1
ATOM 2771 O O . HIS A 1 355 ? 26.278 34.237 -30.087 1.00 77.12 355 HIS A O 1
ATOM 2777 N N . ILE A 1 356 ? 27.069 32.749 -31.569 1.00 73.50 356 ILE A N 1
ATOM 2778 C CA . ILE A 1 356 ? 28.393 33.364 -31.717 1.00 73.50 356 ILE A CA 1
ATOM 2779 C C . ILE A 1 356 ? 28.341 34.417 -32.836 1.00 73.50 356 ILE A C 1
ATOM 2781 O O . ILE A 1 356 ? 27.808 34.141 -33.911 1.00 73.50 356 ILE A O 1
ATOM 2785 N N . LYS A 1 357 ? 28.923 35.608 -32.614 1.00 63.91 357 LYS A N 1
ATOM 2786 C CA . LYS A 1 357 ? 28.945 36.688 -33.626 1.00 63.91 357 LYS A CA 1
ATOM 2787 C C . LYS A 1 357 ? 30.034 36.529 -34.690 1.00 63.91 357 LYS A C 1
ATOM 2789 O O . LYS A 1 357 ? 29.834 36.968 -35.816 1.00 63.91 357 LYS A O 1
ATOM 2794 N N . LYS A 1 358 ? 31.177 35.924 -34.353 1.00 56.31 358 LYS A N 1
ATOM 2795 C CA . LYS A 1 358 ? 32.294 35.682 -35.285 1.00 56.31 358 LYS A CA 1
ATOM 2796 C C . LYS A 1 358 ? 32.530 34.176 -35.465 1.00 56.31 358 LYS A C 1
ATOM 2798 O O . LYS A 1 358 ? 32.892 33.516 -34.490 1.00 56.31 358 LYS A O 1
ATOM 2803 N N . PRO A 1 359 ? 32.360 33.600 -36.666 1.00 53.34 359 PRO A N 1
ATOM 2804 C CA . PRO A 1 359 ? 32.837 32.250 -36.930 1.00 53.34 359 PRO A CA 1
ATOM 2805 C C . PRO A 1 359 ? 34.368 32.240 -37.035 1.00 53.34 359 PRO A C 1
ATOM 2807 O O . PRO A 1 359 ? 35.002 33.248 -37.340 1.00 53.34 359 PRO A O 1
ATOM 2810 N N . SER A 1 360 ? 34.981 31.086 -36.781 1.00 52.47 360 SER A N 1
ATOM 2811 C CA . SER A 1 360 ? 36.430 30.891 -36.878 1.00 52.47 360 SER A CA 1
ATOM 2812 C C . SER A 1 360 ? 36.905 30.987 -38.337 1.00 52.47 360 SER A C 1
ATOM 2814 O O . SER A 1 360 ? 37.010 29.956 -38.991 1.00 52.47 360 SER A O 1
ATOM 2816 N N . GLY A 1 361 ? 37.120 32.197 -38.867 1.00 55.25 361 GLY A N 1
ATOM 2817 C CA . GLY A 1 361 ? 37.901 32.510 -40.082 1.00 55.25 361 GLY A CA 1
ATOM 2818 C C . GLY A 1 361 ? 37.609 31.742 -41.386 1.00 55.25 361 GLY A C 1
ATOM 2819 O O . GLY A 1 361 ? 38.433 31.799 -42.285 1.00 55.25 361 GLY A O 1
ATOM 2820 N N . ARG A 1 362 ? 36.503 30.992 -41.497 1.00 59.03 362 ARG A N 1
ATOM 2821 C CA . ARG A 1 362 ? 36.245 30.002 -42.572 1.00 59.03 362 ARG A CA 1
ATOM 2822 C C . ARG A 1 362 ? 34.979 30.262 -43.390 1.00 59.03 362 ARG A C 1
ATOM 2824 O O . ARG A 1 362 ? 34.615 29.445 -44.223 1.00 59.03 362 ARG A O 1
ATOM 2831 N N . GLU A 1 363 ? 34.265 31.351 -43.136 1.00 61.03 363 GLU A N 1
ATOM 2832 C CA . GLU A 1 363 ? 32.929 31.563 -43.708 1.00 61.03 363 GLU A CA 1
ATOM 2833 C C . GLU A 1 363 ? 32.954 31.767 -45.232 1.00 61.03 363 GLU A C 1
ATOM 2835 O O . GLU A 1 363 ? 32.169 31.141 -45.945 1.00 61.03 363 GLU A O 1
ATOM 2840 N N . GLU A 1 364 ? 33.916 32.542 -45.738 1.00 59.97 364 GLU A N 1
ATOM 2841 C CA . GLU A 1 364 ? 34.121 32.733 -47.182 1.00 59.97 364 GLU A CA 1
ATOM 2842 C C . GLU A 1 364 ? 34.468 31.421 -47.903 1.00 59.97 364 GLU A C 1
ATOM 2844 O O . GLU A 1 364 ? 33.950 31.153 -48.987 1.00 59.97 364 GLU A O 1
ATOM 2849 N N . ASP A 1 365 ? 35.275 30.557 -47.281 1.00 61.47 365 ASP A N 1
ATOM 2850 C CA . ASP A 1 365 ? 35.622 29.239 -47.828 1.00 61.47 365 ASP A CA 1
ATOM 2851 C C . ASP A 1 365 ? 34.431 28.271 -47.832 1.00 61.47 365 ASP A C 1
ATOM 2853 O O . ASP A 1 365 ? 34.340 27.381 -48.678 1.00 61.47 365 ASP A O 1
ATOM 2857 N N . MET A 1 366 ? 33.498 28.410 -46.891 1.00 61.56 366 MET A N 1
ATOM 2858 C CA . MET A 1 366 ? 32.332 27.528 -46.786 1.00 61.56 366 MET A CA 1
ATOM 2859 C C . MET A 1 366 ? 31.237 27.893 -47.786 1.00 61.56 366 MET A C 1
ATOM 2861 O O . MET A 1 366 ? 30.616 26.989 -48.347 1.00 61.56 366 MET A O 1
ATOM 2865 N N . LEU A 1 367 ? 31.059 29.188 -48.060 1.00 67.75 367 LEU A N 1
ATOM 2866 C CA . LEU A 1 367 ? 30.212 29.671 -49.153 1.00 67.75 367 LEU A CA 1
ATOM 2867 C C . LEU A 1 367 ? 30.764 29.221 -50.514 1.00 67.75 367 LEU A C 1
ATOM 2869 O O . LEU A 1 367 ? 30.012 28.701 -51.335 1.00 67.75 367 LEU A O 1
ATOM 2873 N N . LYS A 1 368 ? 32.087 29.318 -50.723 1.00 67.94 368 LYS A N 1
ATOM 2874 C CA . LYS A 1 368 ? 32.758 28.812 -51.938 1.00 67.94 368 LYS A CA 1
ATOM 2875 C C . LYS A 1 368 ? 32.604 27.299 -52.138 1.00 67.94 368 LYS A C 1
ATOM 2877 O O . LYS A 1 368 ? 32.559 26.845 -53.273 1.00 67.94 368 LYS A O 1
ATOM 2882 N N . ASN A 1 369 ? 32.475 26.530 -51.054 1.00 63.06 369 ASN A N 1
ATOM 2883 C CA . ASN A 1 369 ? 32.255 25.078 -51.081 1.00 63.06 369 ASN A CA 1
ATOM 2884 C C . ASN A 1 369 ? 30.762 24.671 -51.094 1.00 63.06 369 ASN A C 1
ATOM 2886 O O . ASN A 1 369 ? 30.434 23.531 -50.764 1.00 63.06 369 ASN A O 1
ATOM 2890 N N . GLY A 1 370 ? 29.851 25.583 -51.455 1.00 60.34 370 GLY A N 1
ATOM 2891 C CA . GLY A 1 370 ? 28.450 25.260 -51.759 1.00 60.34 370 GLY A CA 1
ATOM 2892 C C . GLY A 1 370 ? 27.519 25.096 -50.554 1.00 60.34 370 GLY A C 1
ATOM 2893 O O . GLY A 1 370 ? 26.421 24.563 -50.704 1.00 60.34 370 GLY A O 1
ATOM 2894 N N . LYS A 1 371 ? 27.918 25.534 -49.352 1.00 64.44 371 LYS A N 1
ATOM 2895 C CA . LYS A 1 371 ? 27.027 25.521 -48.179 1.00 64.44 371 LYS A CA 1
ATOM 2896 C C . LYS A 1 371 ? 26.090 26.731 -48.188 1.00 64.44 371 LYS A C 1
ATOM 2898 O O . LYS A 1 371 ? 26.526 27.853 -48.430 1.00 64.44 371 LYS A O 1
ATOM 2903 N N . THR A 1 372 ? 24.810 26.501 -47.891 1.00 68.94 372 THR A N 1
ATOM 2904 C CA . THR A 1 372 ? 23.782 27.551 -47.860 1.00 68.94 372 THR A CA 1
ATOM 2905 C C . THR A 1 372 ? 23.977 28.509 -46.683 1.00 68.94 372 THR A C 1
ATOM 2907 O O . THR A 1 372 ? 24.535 28.144 -45.644 1.00 68.94 372 THR A O 1
ATOM 2910 N N . GLN A 1 373 ? 23.479 29.739 -46.828 1.00 60.50 373 GLN A N 1
ATOM 2911 C CA . GLN A 1 373 ? 23.467 30.732 -45.749 1.00 60.50 373 GLN A CA 1
ATOM 2912 C C . GLN A 1 373 ? 22.732 30.228 -44.499 1.00 60.50 373 GLN A C 1
ATOM 2914 O O . GLN A 1 373 ? 23.198 30.480 -43.390 1.00 60.50 373 GLN A O 1
ATOM 2919 N N . ASP A 1 374 ? 21.669 29.438 -44.667 1.00 51.50 374 ASP A N 1
ATOM 2920 C CA . ASP A 1 374 ? 20.929 28.831 -43.555 1.00 51.50 374 ASP A CA 1
ATOM 2921 C C . ASP A 1 374 ? 21.779 27.816 -42.781 1.00 51.50 374 ASP A C 1
ATOM 2923 O O . ASP A 1 374 ? 21.814 27.833 -41.552 1.00 51.50 374 ASP A O 1
ATOM 2927 N N . HIS A 1 375 ? 22.567 26.998 -43.484 1.00 56.31 375 HIS A N 1
ATOM 2928 C CA . HIS A 1 375 ? 23.491 26.055 -42.853 1.00 56.31 375 HIS A CA 1
ATOM 2929 C C . HIS A 1 375 ? 24.637 26.775 -42.117 1.00 56.31 375 HIS A C 1
ATOM 2931 O O . HIS A 1 375 ? 25.135 26.310 -41.089 1.00 56.31 375 HIS A O 1
ATOM 2937 N N . ILE A 1 376 ? 25.063 27.937 -42.619 1.00 61.59 376 ILE A N 1
ATOM 2938 C CA . ILE A 1 376 ? 26.049 28.793 -41.948 1.00 61.59 376 ILE A CA 1
ATOM 2939 C C . ILE A 1 376 ? 25.445 29.454 -40.702 1.00 61.59 376 ILE A C 1
ATOM 2941 O O . ILE A 1 376 ? 26.104 29.506 -39.659 1.00 61.59 376 ILE A O 1
ATOM 2945 N N . ALA A 1 377 ? 24.186 29.891 -40.772 1.00 59.50 377 ALA A N 1
ATOM 2946 C CA . ALA A 1 377 ? 23.442 30.426 -39.636 1.00 59.50 377 ALA A CA 1
ATOM 2947 C C . ALA A 1 377 ? 23.237 29.371 -38.534 1.00 59.50 377 ALA A C 1
ATOM 2949 O O . ALA A 1 377 ? 23.440 29.664 -37.355 1.00 59.50 377 ALA A O 1
ATOM 2950 N N . GLU A 1 378 ? 22.941 28.126 -38.905 1.00 56.16 378 GLU A N 1
ATOM 2951 C CA . GLU A 1 378 ? 22.798 27.010 -37.969 1.00 56.16 378 GLU A CA 1
ATOM 2952 C C . GLU A 1 378 ? 24.115 26.686 -37.241 1.00 56.16 378 GLU A C 1
ATOM 2954 O O . GLU A 1 378 ? 24.123 26.471 -36.029 1.00 56.16 378 GLU A O 1
ATOM 2959 N N . MET A 1 379 ? 25.266 26.778 -37.920 1.00 56.28 379 MET A N 1
ATOM 2960 C CA . MET A 1 379 ? 26.578 26.588 -37.279 1.00 56.28 379 MET A CA 1
ATOM 2961 C C . MET A 1 379 ? 26.990 27.714 -36.315 1.00 56.28 379 MET A C 1
ATOM 2963 O O . MET A 1 379 ? 27.880 27.504 -35.483 1.00 56.28 379 MET A O 1
ATOM 2967 N N . ARG A 1 380 ? 26.374 28.904 -36.394 1.00 65.38 380 ARG A N 1
ATOM 2968 C CA . ARG A 1 380 ? 26.600 30.004 -35.430 1.00 65.38 380 ARG A CA 1
ATOM 2969 C C . ARG A 1 380 ? 25.900 29.753 -34.091 1.00 65.38 380 ARG A C 1
ATOM 2971 O O . ARG A 1 380 ? 26.262 30.378 -33.089 1.00 65.38 380 ARG A O 1
ATOM 2978 N N . ARG A 1 381 ? 24.934 28.831 -34.048 1.00 68.00 381 ARG A N 1
ATOM 2979 C CA . ARG A 1 381 ? 24.199 28.440 -32.843 1.00 68.00 381 ARG A CA 1
ATOM 2980 C C . ARG A 1 381 ? 24.951 27.337 -32.093 1.00 68.00 381 ARG A C 1
ATOM 2982 O O . ARG A 1 381 ? 25.178 26.248 -32.609 1.00 68.00 381 ARG A O 1
ATOM 2989 N N . ARG A 1 382 ? 25.332 27.595 -30.840 1.00 63.31 382 ARG A N 1
ATOM 2990 C CA . ARG A 1 382 ? 25.882 26.579 -29.930 1.00 63.31 382 ARG A CA 1
ATOM 2991 C C . ARG A 1 382 ? 24.774 26.040 -29.050 1.00 63.31 382 ARG A C 1
ATOM 2993 O O . ARG A 1 382 ? 24.122 26.822 -28.370 1.00 63.31 382 ARG A O 1
ATOM 3000 N N . VAL A 1 383 ? 24.604 24.718 -29.026 1.00 59.75 383 VAL A N 1
ATOM 3001 C CA . VAL A 1 383 ? 23.627 24.033 -28.171 1.00 59.75 383 VAL A CA 1
ATOM 3002 C C . VAL A 1 383 ? 24.324 22.921 -27.389 1.00 59.75 383 VAL A C 1
ATOM 3004 O O . VAL A 1 383 ? 25.005 22.079 -27.963 1.00 59.75 383 VAL A O 1
ATOM 3007 N N . PHE A 1 384 ? 24.142 22.891 -26.071 1.00 58.38 384 PHE A N 1
ATOM 3008 C CA . PHE A 1 384 ? 24.617 21.822 -25.199 1.00 58.38 384 PHE A CA 1
ATOM 3009 C C . PHE A 1 384 ? 23.448 21.255 -24.408 1.00 58.38 384 PHE A C 1
ATOM 3011 O O . PHE A 1 384 ? 22.932 21.938 -23.532 1.00 58.38 384 PHE A O 1
ATOM 3018 N N . LYS A 1 385 ? 23.040 20.013 -24.670 1.00 55.88 385 LYS A N 1
ATOM 3019 C CA . LYS A 1 385 ? 21.846 19.449 -24.029 1.00 55.88 385 LYS A CA 1
ATOM 3020 C C . LYS A 1 385 ? 22.133 18.661 -22.750 1.00 55.88 385 LYS A C 1
ATOM 3022 O O . LYS A 1 385 ? 23.291 18.335 -22.472 1.00 55.88 385 LYS A O 1
ATOM 3027 N N . ASN A 1 386 ? 21.095 18.374 -21.964 1.00 54.19 386 ASN A N 1
ATOM 3028 C CA . ASN A 1 386 ? 21.113 17.413 -20.848 1.00 54.19 386 ASN A CA 1
ATOM 3029 C C . ASN A 1 386 ? 22.263 17.603 -19.835 1.00 54.19 386 ASN A C 1
ATOM 3031 O O . ASN A 1 386 ? 22.937 16.656 -19.422 1.00 54.19 386 ASN A O 1
ATOM 3035 N N . ARG A 1 387 ? 22.545 18.848 -19.465 1.00 62.72 387 ARG A N 1
ATOM 3036 C CA . ARG A 1 387 ? 23.507 19.225 -18.434 1.00 62.72 387 ARG A CA 1
ATOM 3037 C C . ARG A 1 387 ? 22.875 19.127 -17.049 1.00 62.72 387 ARG A C 1
ATOM 3039 O O . ARG A 1 387 ? 21.720 19.487 -16.855 1.00 62.72 387 ARG A O 1
ATOM 3046 N N . SER A 1 388 ? 23.646 18.671 -16.071 1.00 68.50 388 SER A N 1
ATOM 3047 C CA . SER A 1 388 ? 23.236 18.666 -14.661 1.00 68.50 388 SER A CA 1
ATOM 3048 C C . SER A 1 388 ? 24.018 19.706 -13.872 1.00 68.50 388 SER A C 1
ATOM 3050 O O . SER A 1 388 ? 25.196 19.921 -14.163 1.00 68.50 388 SER A O 1
ATOM 3052 N N . LEU A 1 389 ? 23.379 20.286 -12.855 1.00 77.19 389 LEU A N 1
ATOM 3053 C CA . LEU A 1 389 ? 24.041 21.149 -11.882 1.00 77.19 389 LEU A CA 1
ATOM 3054 C C . LEU A 1 389 ? 25.085 20.338 -11.101 1.00 77.19 389 LEU A C 1
ATOM 3056 O O . LEU A 1 389 ? 24.768 19.290 -10.530 1.00 77.19 389 LEU A O 1
ATOM 3060 N N . THR A 1 390 ? 26.328 20.801 -11.095 1.00 75.56 390 THR A N 1
ATOM 3061 C CA . THR A 1 390 ? 27.468 20.146 -10.437 1.00 75.56 390 THR A CA 1
ATOM 3062 C C . THR A 1 390 ? 28.183 21.126 -9.518 1.00 75.56 390 THR A C 1
ATOM 3064 O O . THR A 1 390 ? 28.114 22.327 -9.735 1.00 75.56 390 THR A O 1
ATOM 3067 N N . SER A 1 391 ? 28.841 20.631 -8.470 1.00 73.81 391 SER A N 1
ATOM 3068 C CA . SER A 1 391 ? 29.774 21.449 -7.689 1.00 73.81 391 SER A CA 1
ATOM 3069 C C . SER A 1 391 ? 31.074 21.629 -8.462 1.00 73.81 391 SER A C 1
ATOM 3071 O O . SER A 1 391 ? 31.485 20.711 -9.182 1.00 73.81 391 SER A O 1
ATOM 3073 N N . ASP A 1 392 ? 31.724 22.775 -8.285 1.00 65.69 392 ASP A N 1
ATOM 3074 C CA . ASP A 1 392 ? 33.062 22.975 -8.831 1.00 65.69 392 ASP A CA 1
ATOM 3075 C C . ASP A 1 392 ? 34.074 21.987 -8.236 1.00 65.69 392 ASP A C 1
ATOM 3077 O O . ASP A 1 392 ? 33.926 21.538 -7.094 1.00 65.69 392 ASP A O 1
ATOM 3081 N N . LYS A 1 393 ? 35.078 21.620 -9.033 1.00 55.88 393 LYS A N 1
ATOM 3082 C CA . LYS A 1 393 ? 36.175 20.748 -8.609 1.00 55.88 393 LYS A CA 1
ATOM 3083 C C . LYS A 1 393 ? 37.397 21.608 -8.338 1.00 55.88 393 LYS A C 1
ATOM 3085 O O . LYS A 1 393 ? 38.216 21.797 -9.229 1.00 55.88 393 LYS A O 1
ATOM 3090 N N . ASP A 1 394 ? 37.514 22.087 -7.109 1.00 48.84 394 ASP A N 1
ATOM 3091 C CA . ASP A 1 394 ? 38.743 22.716 -6.638 1.00 48.84 394 ASP A CA 1
ATOM 3092 C C . ASP A 1 394 ? 39.454 21.730 -5.701 1.00 48.84 394 ASP A C 1
ATOM 3094 O O . ASP A 1 394 ? 39.077 21.565 -4.540 1.00 48.84 394 ASP A O 1
ATOM 3098 N N . GLU A 1 395 ? 40.428 20.984 -6.234 1.00 41.56 395 GLU A N 1
ATOM 3099 C CA . GLU A 1 395 ? 41.155 19.931 -5.498 1.00 41.56 395 GLU A CA 1
ATOM 3100 C C . GLU A 1 395 ? 42.021 20.495 -4.352 1.00 41.56 395 GLU A C 1
ATOM 3102 O O . GLU A 1 395 ? 42.462 19.740 -3.490 1.00 41.56 395 GLU A O 1
ATOM 3107 N N . ALA A 1 396 ? 42.224 21.817 -4.290 1.00 42.72 396 ALA A N 1
ATOM 3108 C CA . ALA A 1 396 ? 43.150 22.454 -3.355 1.00 42.72 396 ALA A CA 1
ATOM 3109 C C . ALA A 1 396 ? 42.546 22.897 -2.004 1.00 42.72 396 ALA A C 1
ATOM 3111 O O . ALA A 1 396 ? 43.312 23.157 -1.080 1.00 42.72 396 ALA A O 1
ATOM 3112 N N . SER A 1 397 ? 41.216 23.012 -1.843 1.00 44.66 397 SER A N 1
ATOM 3113 C CA . SER A 1 397 ? 40.646 23.781 -0.711 1.00 44.66 397 SER A CA 1
ATOM 3114 C C . SER A 1 397 ? 39.842 23.011 0.348 1.00 44.66 397 SER A C 1
ATOM 3116 O O . SER A 1 397 ? 39.400 23.639 1.307 1.00 44.66 397 SER A O 1
ATOM 3118 N N . MET A 1 398 ? 39.638 21.686 0.244 1.00 39.19 398 MET A N 1
ATOM 3119 C CA . MET A 1 398 ? 38.883 20.870 1.237 1.00 39.19 398 MET A CA 1
ATOM 3120 C C . MET A 1 398 ? 37.478 21.414 1.621 1.00 39.19 398 MET A C 1
ATOM 3122 O O . MET A 1 398 ? 36.847 20.925 2.559 1.00 39.19 398 MET A O 1
ATOM 3126 N N . SER A 1 399 ? 36.939 22.388 0.880 1.00 39.78 399 SER A N 1
ATOM 3127 C CA . SER A 1 399 ? 35.629 23.006 1.100 1.00 39.78 399 SER A CA 1
ATOM 3128 C C . SER A 1 399 ? 34.648 22.585 -0.002 1.00 39.78 399 SER A C 1
ATOM 3130 O O . SER A 1 399 ? 35.041 22.321 -1.138 1.00 39.78 399 SER A O 1
ATOM 3132 N N . LYS A 1 400 ? 33.351 22.456 0.325 1.00 49.69 400 LYS A N 1
ATOM 3133 C CA . LYS A 1 400 ? 32.308 22.064 -0.645 1.00 49.69 400 LYS A CA 1
ATOM 3134 C C . LYS A 1 400 ? 32.275 23.073 -1.804 1.00 49.69 400 LYS A C 1
ATOM 3136 O O . LYS A 1 400 ? 31.838 24.204 -1.611 1.00 49.69 400 LYS A O 1
ATOM 3141 N N . GLY A 1 401 ? 32.686 22.647 -3.002 1.00 63.56 401 GLY A N 1
ATOM 3142 C CA . GLY A 1 401 ? 32.675 23.477 -4.210 1.00 63.56 401 GLY A CA 1
ATOM 3143 C C . GLY A 1 401 ? 31.296 24.077 -4.515 1.00 63.56 401 GLY A C 1
ATOM 3144 O O . GLY A 1 401 ? 30.259 23.423 -4.353 1.00 63.56 401 GLY A O 1
ATOM 3145 N N . GLN A 1 402 ? 31.277 25.334 -4.960 1.00 71.94 402 GLN A N 1
ATOM 3146 C CA . GLN A 1 402 ? 30.045 26.069 -5.252 1.00 71.94 402 GLN A CA 1
ATOM 3147 C C . GLN A 1 402 ? 29.345 25.511 -6.504 1.00 71.94 402 GLN A C 1
ATOM 3149 O O . GLN A 1 402 ? 29.992 25.112 -7.471 1.00 71.94 402 GLN A O 1
ATOM 3154 N N . LYS A 1 403 ? 28.005 25.468 -6.487 1.00 82.00 403 LYS A N 1
ATOM 3155 C CA . LYS A 1 403 ? 27.167 25.061 -7.640 1.00 82.00 403 LYS A CA 1
ATOM 3156 C C . LYS A 1 403 ? 26.696 26.249 -8.481 1.00 82.00 403 LYS A C 1
ATOM 3158 O O . LYS A 1 403 ? 26.417 26.109 -9.671 1.00 82.00 403 LYS A O 1
ATOM 3163 N N . VAL A 1 404 ? 26.555 27.395 -7.823 1.00 85.38 404 VAL A N 1
ATOM 3164 C CA . VAL A 1 404 ? 26.025 28.643 -8.363 1.00 85.38 404 VAL A CA 1
ATOM 3165 C C . VAL A 1 404 ? 26.918 29.763 -7.851 1.00 85.38 404 VAL A C 1
ATOM 3167 O O . VAL A 1 404 ? 27.173 29.827 -6.648 1.00 85.38 404 VAL A O 1
ATOM 3170 N N . VAL A 1 405 ? 27.375 30.628 -8.752 1.00 87.81 405 VAL A N 1
ATOM 3171 C CA . VAL A 1 405 ? 27.979 31.920 -8.404 1.00 87.81 405 VAL A CA 1
ATOM 3172 C C . VAL A 1 405 ? 26.932 32.977 -8.708 1.00 87.81 405 VAL A C 1
ATOM 3174 O O . VAL A 1 405 ? 26.307 32.929 -9.759 1.00 87.81 405 VAL A O 1
ATOM 3177 N N . TRP A 1 406 ? 26.687 33.904 -7.790 1.00 87.19 406 TRP A N 1
ATOM 3178 C CA . TRP A 1 406 ? 25.510 34.780 -7.853 1.00 87.19 406 TRP A CA 1
ATOM 3179 C C . TRP A 1 406 ? 25.659 35.995 -8.777 1.00 87.19 406 TRP A C 1
ATOM 3181 O O . TRP A 1 406 ? 24.685 36.713 -8.966 1.00 87.19 406 TRP A O 1
ATOM 3191 N N . SER A 1 407 ? 26.838 36.189 -9.372 1.00 84.62 407 SER A N 1
ATOM 3192 C CA . SER A 1 407 ? 27.148 37.234 -10.352 1.00 84.62 407 SER A CA 1
ATOM 3193 C C . SER A 1 407 ? 28.175 36.708 -11.360 1.00 84.62 407 SER A C 1
ATOM 3195 O O . SER A 1 407 ? 29.082 35.953 -11.002 1.00 84.62 407 SER A O 1
ATOM 3197 N N . CYS A 1 408 ? 28.058 37.104 -12.631 1.00 81.62 408 CYS A N 1
ATOM 3198 C CA . CYS A 1 408 ? 29.001 36.684 -13.670 1.00 81.62 408 CYS A CA 1
ATOM 3199 C C . CYS A 1 408 ? 30.393 37.313 -13.512 1.00 81.62 408 CYS A C 1
ATOM 3201 O O . CYS A 1 408 ? 31.362 36.775 -14.051 1.00 81.62 408 CYS A O 1
ATOM 3203 N N . HIS A 1 409 ? 30.502 38.424 -12.779 1.00 82.44 409 HIS A N 1
ATOM 3204 C CA . HIS A 1 409 ? 31.773 39.096 -12.497 1.00 82.44 409 HIS A CA 1
ATOM 3205 C C . HIS A 1 409 ? 32.591 38.405 -11.404 1.00 82.44 409 HIS A C 1
ATOM 3207 O O . HIS A 1 409 ? 33.813 38.530 -11.378 1.00 82.44 409 HIS A O 1
ATOM 3213 N N . ASP A 1 410 ? 31.931 37.643 -10.534 1.00 81.12 410 ASP A N 1
ATOM 3214 C CA . ASP A 1 410 ? 32.545 37.095 -9.323 1.00 81.12 410 ASP A CA 1
ATOM 3215 C C . ASP A 1 410 ? 33.329 35.800 -9.610 1.00 81.12 410 ASP A C 1
ATOM 3217 O O . ASP A 1 410 ? 33.933 35.217 -8.709 1.00 81.12 410 ASP A O 1
ATOM 3221 N N . HIS A 1 411 ? 33.325 35.333 -10.864 1.00 82.69 411 HIS A N 1
ATOM 3222 C CA . HIS A 1 411 ? 34.017 34.121 -11.286 1.00 82.69 411 HIS A CA 1
ATOM 3223 C C . HIS A 1 411 ? 35.015 34.397 -12.417 1.00 82.69 411 HIS A C 1
ATOM 3225 O O . HIS A 1 411 ? 34.654 34.883 -13.494 1.00 82.69 411 HIS A O 1
ATOM 3231 N N . ALA A 1 412 ? 36.273 34.022 -12.179 1.00 82.06 412 ALA A N 1
ATOM 3232 C CA . ALA A 1 412 ? 37.370 34.114 -13.135 1.00 82.06 412 ALA A CA 1
ATOM 3233 C C . ALA A 1 412 ? 38.141 32.792 -13.207 1.00 82.06 412 ALA A C 1
ATOM 3235 O O . ALA A 1 412 ? 38.286 32.098 -12.201 1.00 82.06 412 ALA A O 1
ATOM 3236 N N . PHE A 1 413 ? 38.654 32.470 -14.391 1.00 79.12 413 PHE A N 1
ATOM 3237 C CA . PHE A 1 413 ? 39.391 31.236 -14.662 1.00 79.12 413 PHE A CA 1
ATOM 3238 C C . PHE A 1 413 ? 40.576 31.495 -15.599 1.00 79.12 413 PHE A C 1
ATOM 3240 O O . PHE A 1 413 ? 40.674 32.558 -16.215 1.00 79.12 413 PHE A O 1
ATOM 3247 N N . ASP A 1 414 ? 41.485 30.526 -15.695 1.00 78.19 414 ASP A N 1
ATOM 3248 C CA . ASP A 1 414 ? 42.696 30.663 -16.502 1.00 78.19 414 ASP A CA 1
ATOM 3249 C C . ASP A 1 414 ? 42.402 30.501 -17.999 1.00 78.19 414 ASP A C 1
ATOM 3251 O O . ASP A 1 414 ? 41.813 29.513 -18.451 1.00 78.19 414 ASP A O 1
ATOM 3255 N N . TYR A 1 415 ? 42.855 31.468 -18.792 1.00 76.81 415 TYR A N 1
ATOM 3256 C CA . TYR A 1 415 ? 42.722 31.491 -20.243 1.00 76.81 415 TYR A CA 1
ATOM 3257 C C . TYR A 1 415 ? 43.943 32.181 -20.865 1.00 76.81 415 TYR A C 1
ATOM 3259 O O . TYR A 1 415 ? 44.319 33.275 -20.461 1.00 76.81 415 TYR A O 1
ATOM 3267 N N . ASN A 1 416 ? 44.595 31.535 -21.839 1.00 74.44 416 ASN A N 1
ATOM 3268 C CA . ASN A 1 416 ? 45.798 32.050 -22.519 1.00 74.44 416 ASN A CA 1
ATOM 3269 C C . ASN A 1 416 ? 46.949 32.500 -21.585 1.00 74.44 416 ASN A C 1
ATOM 3271 O O . ASN A 1 416 ? 47.710 33.397 -21.930 1.00 74.44 416 ASN A O 1
ATOM 3275 N N . GLY A 1 417 ? 47.104 31.867 -20.418 1.00 72.88 417 GLY A N 1
ATOM 3276 C CA . GLY A 1 417 ? 48.175 32.195 -19.467 1.00 72.88 417 GLY A CA 1
ATOM 3277 C C . GLY A 1 417 ? 47.885 33.385 -18.541 1.00 72.88 417 GLY A C 1
ATOM 3278 O O . GLY A 1 417 ? 48.789 33.806 -17.828 1.00 72.88 417 GLY A O 1
ATOM 3279 N N . GLY A 1 418 ? 46.648 33.902 -18.516 1.00 77.94 418 GLY A N 1
ATOM 3280 C CA . GLY A 1 418 ? 46.175 34.905 -17.552 1.00 77.94 418 GLY A CA 1
ATOM 3281 C C . GLY A 1 418 ? 44.775 34.582 -17.011 1.00 77.94 418 GLY A C 1
ATOM 3282 O O . GLY A 1 418 ? 44.075 33.728 -17.555 1.00 77.94 418 GLY A O 1
ATOM 3283 N N . ARG A 1 419 ? 44.352 35.256 -15.933 1.00 80.25 419 ARG A N 1
ATOM 3284 C CA . ARG A 1 419 ? 42.981 35.134 -15.406 1.00 80.25 419 ARG A CA 1
ATOM 3285 C C . ARG A 1 419 ? 42.021 36.037 -16.172 1.00 80.25 419 ARG A C 1
ATOM 3287 O O . ARG A 1 419 ? 42.285 37.226 -16.319 1.00 80.25 419 ARG A O 1
ATOM 3294 N N . ILE A 1 420 ? 40.881 35.486 -16.579 1.00 85.94 420 ILE A N 1
ATOM 3295 C CA . ILE A 1 420 ? 39.807 36.215 -17.260 1.00 85.94 420 ILE A CA 1
ATOM 3296 C C . ILE A 1 420 ? 38.463 35.954 -16.573 1.00 85.94 420 ILE A C 1
ATOM 3298 O O . ILE A 1 420 ? 38.216 34.846 -16.090 1.00 85.94 420 ILE A O 1
ATOM 3302 N N . THR A 1 421 ? 37.584 36.958 -16.516 1.00 87.25 421 THR A N 1
ATOM 3303 C CA . THR A 1 421 ? 36.209 36.769 -16.024 1.00 87.25 421 THR A CA 1
ATOM 3304 C C . THR A 1 421 ? 35.354 36.048 -17.067 1.00 87.25 421 THR A C 1
ATOM 3306 O O . THR A 1 421 ? 35.660 36.059 -18.262 1.00 87.25 421 THR A O 1
ATOM 3309 N N . VAL A 1 422 ? 34.240 35.436 -16.651 1.00 84.88 422 VAL A N 1
ATOM 3310 C CA . VAL A 1 422 ? 33.302 34.825 -17.613 1.00 84.88 422 VAL A CA 1
ATOM 3311 C C . VAL A 1 422 ? 32.749 35.870 -18.591 1.00 84.88 422 VAL A C 1
ATOM 3313 O O . VAL A 1 422 ? 32.611 35.576 -19.779 1.00 84.88 422 VAL A O 1
ATOM 3316 N N . VAL A 1 423 ? 32.481 37.093 -18.124 1.00 86.81 423 VAL A N 1
ATOM 3317 C CA . VAL A 1 423 ? 31.975 38.194 -18.959 1.00 86.81 423 VAL A CA 1
ATOM 3318 C C . VAL A 1 423 ? 32.972 38.553 -20.059 1.00 86.81 423 VAL A C 1
ATOM 3320 O O . VAL A 1 423 ? 32.614 38.545 -21.241 1.00 86.81 423 VAL A O 1
ATOM 3323 N N . ASP A 1 424 ? 34.229 38.787 -19.685 1.00 87.88 424 ASP A N 1
ATOM 3324 C CA . ASP A 1 424 ? 35.278 39.173 -20.630 1.00 87.88 424 ASP A CA 1
ATOM 3325 C C . ASP A 1 424 ? 35.602 38.032 -21.595 1.00 87.88 424 ASP A C 1
ATOM 3327 O O . ASP A 1 424 ? 35.763 38.253 -22.792 1.00 87.88 424 ASP A O 1
ATOM 3331 N N . TYR A 1 425 ? 35.583 36.785 -21.119 1.00 86.62 425 TYR A N 1
ATOM 3332 C CA . TYR A 1 425 ? 35.804 35.612 -21.960 1.00 86.62 425 TYR A CA 1
ATOM 3333 C C . TYR A 1 425 ? 34.749 35.453 -23.063 1.00 86.62 425 TYR A C 1
ATOM 3335 O O . TYR A 1 425 ? 35.100 35.180 -24.214 1.00 86.62 425 TYR A O 1
ATOM 3343 N N . TYR A 1 426 ? 33.456 35.611 -22.751 1.00 85.06 426 TYR A N 1
ATOM 3344 C CA . TYR A 1 426 ? 32.399 35.514 -23.768 1.00 85.06 426 TYR A CA 1
ATOM 3345 C C . TYR A 1 426 ? 32.493 36.650 -24.796 1.00 85.06 426 TYR A C 1
ATOM 3347 O O . TYR A 1 426 ? 32.259 36.422 -25.992 1.00 85.06 426 TYR A O 1
ATOM 3355 N N . GLN A 1 427 ? 32.907 37.840 -24.360 1.00 84.00 427 GLN A N 1
ATOM 3356 C CA . GLN A 1 427 ? 33.133 38.982 -25.237 1.00 84.00 427 GLN A CA 1
ATOM 3357 C C . GLN A 1 427 ? 34.370 38.781 -26.131 1.00 84.00 427 GLN A C 1
ATOM 3359 O O . GLN A 1 427 ? 34.268 38.944 -27.347 1.00 84.00 427 GLN A O 1
ATOM 3364 N N . GLU A 1 428 ? 35.512 38.381 -25.570 1.00 81.12 428 GLU A N 1
ATOM 3365 C CA . GLU A 1 428 ? 36.782 38.214 -26.289 1.00 81.12 428 GLU A CA 1
ATOM 3366 C C . GLU A 1 428 ? 36.751 37.014 -27.247 1.00 81.12 428 GLU A C 1
ATOM 3368 O O . GLU A 1 428 ? 37.123 37.131 -28.416 1.00 81.12 428 GLU A O 1
ATOM 3373 N N . LYS A 1 429 ? 36.254 35.856 -26.790 1.00 77.94 429 LYS A N 1
ATOM 3374 C CA . LYS A 1 429 ? 36.287 34.609 -27.569 1.00 77.94 429 LYS A CA 1
ATOM 3375 C C . LYS A 1 429 ? 35.123 34.455 -28.542 1.00 77.94 429 LYS A C 1
ATOM 3377 O O . LYS A 1 429 ? 35.307 33.911 -29.631 1.00 77.94 429 LYS A O 1
ATOM 3382 N N . TYR A 1 430 ? 33.918 34.870 -28.148 1.00 76.94 430 TYR A N 1
ATOM 3383 C CA . TYR A 1 430 ? 32.696 34.634 -28.929 1.00 76.94 430 TYR A CA 1
ATOM 3384 C C . TYR A 1 430 ? 32.060 35.919 -29.482 1.00 76.94 430 TYR A C 1
ATOM 3386 O O . TYR A 1 430 ? 31.137 35.841 -30.302 1.00 76.94 430 TYR A O 1
ATOM 3394 N N . GLY A 1 431 ? 32.544 37.100 -29.076 1.00 77.69 431 GLY A N 1
ATOM 3395 C CA . GLY A 1 431 ? 31.935 38.383 -29.433 1.00 77.69 431 GLY A CA 1
ATOM 3396 C C . GLY A 1 431 ? 30.552 38.587 -28.809 1.00 77.69 431 GLY A C 1
ATOM 3397 O O . GLY A 1 431 ? 29.736 39.327 -29.366 1.00 77.69 431 GLY A O 1
ATOM 3398 N N . ILE A 1 432 ? 30.248 37.884 -27.715 1.00 82.56 432 ILE A N 1
ATOM 3399 C CA . ILE A 1 432 ? 28.941 37.908 -27.054 1.00 82.56 432 ILE A CA 1
ATOM 3400 C C . ILE A 1 432 ? 29.014 38.853 -25.858 1.00 82.56 432 ILE A C 1
ATOM 3402 O O . ILE A 1 432 ? 29.740 38.588 -24.904 1.00 82.56 432 ILE A O 1
ATOM 3406 N N . LYS A 1 433 ? 28.203 39.914 -25.891 1.00 87.50 433 LYS A N 1
ATOM 3407 C CA . LYS A 1 433 ? 27.969 40.775 -24.731 1.00 87.50 433 LYS A CA 1
ATOM 3408 C C . LYS A 1 433 ? 26.848 40.160 -23.894 1.00 87.50 433 LYS A C 1
ATOM 3410 O O . LYS A 1 433 ? 25.718 40.097 -24.376 1.00 87.50 433 LYS A O 1
ATOM 3415 N N . ILE A 1 434 ? 27.179 39.713 -22.684 1.00 87.12 434 ILE A N 1
ATOM 3416 C CA . ILE A 1 434 ? 26.214 39.192 -21.704 1.00 87.12 434 ILE A CA 1
ATOM 3417 C C . ILE A 1 434 ? 25.236 40.311 -21.334 1.00 87.12 434 ILE A C 1
ATOM 3419 O O . ILE A 1 434 ? 25.668 41.432 -21.053 1.00 87.12 434 ILE A O 1
ATOM 3423 N N . GLN A 1 435 ? 23.932 40.034 -21.380 1.00 85.69 435 GLN A N 1
ATOM 3424 C CA . GLN A 1 435 ? 22.896 41.043 -21.127 1.00 85.69 435 GLN A CA 1
ATOM 3425 C C . GLN A 1 435 ? 22.645 41.228 -19.631 1.00 85.69 435 GLN A C 1
ATOM 3427 O O . GLN A 1 435 ? 22.423 42.353 -19.188 1.00 85.69 435 GLN A O 1
ATOM 3432 N N . TYR A 1 436 ? 22.758 40.147 -18.859 1.00 87.00 436 TYR A N 1
ATOM 3433 C CA . TYR A 1 436 ? 22.518 40.138 -17.418 1.00 87.00 436 TYR A CA 1
ATOM 3434 C C . TYR A 1 436 ? 23.779 39.739 -16.626 1.00 87.00 436 TYR A C 1
ATOM 3436 O O . TYR A 1 436 ? 23.828 38.665 -16.026 1.00 87.00 436 TYR A O 1
ATOM 3444 N N . PRO A 1 437 ? 24.828 40.582 -16.591 1.00 85.19 437 PRO A N 1
ATOM 3445 C CA . PRO A 1 437 ? 26.108 40.225 -15.973 1.00 85.19 437 PRO A CA 1
ATOM 3446 C C . PRO A 1 437 ? 26.054 40.122 -14.437 1.00 85.19 437 PRO A C 1
ATOM 3448 O O . PRO A 1 437 ? 26.901 39.466 -13.835 1.00 85.19 437 PRO A O 1
ATOM 3451 N N . HIS A 1 438 ? 25.048 40.717 -13.793 1.00 85.56 438 HIS A N 1
ATOM 3452 C CA . HIS A 1 438 ? 24.809 40.579 -12.351 1.00 85.56 438 HIS A CA 1
ATOM 3453 C C . HIS A 1 438 ? 23.968 39.348 -11.987 1.00 85.56 438 HIS A C 1
ATOM 3455 O O . HIS A 1 438 ? 23.775 39.082 -10.803 1.00 85.56 438 HIS A O 1
ATOM 3461 N N . MET A 1 439 ? 23.476 38.595 -12.978 1.00 86.75 439 MET A N 1
ATOM 3462 C CA . MET A 1 439 ? 22.721 37.365 -12.742 1.00 86.75 439 MET A CA 1
ATOM 3463 C C . MET A 1 439 ? 23.649 36.160 -12.515 1.00 86.75 439 MET A C 1
ATOM 3465 O O . MET A 1 439 ? 24.831 36.205 -12.879 1.00 86.75 439 MET A O 1
ATOM 3469 N N . PRO A 1 440 ? 23.130 35.061 -11.933 1.00 88.50 440 PRO A N 1
ATOM 3470 C CA . PRO A 1 440 ? 23.959 33.928 -11.551 1.00 88.50 440 PRO A CA 1
ATOM 3471 C C . PRO A 1 440 ? 24.620 33.181 -12.720 1.00 88.50 440 PRO A C 1
ATOM 3473 O O . PRO A 1 440 ? 24.048 33.012 -13.801 1.00 88.50 440 PRO A O 1
ATOM 3476 N N . LEU A 1 441 ? 25.804 32.635 -12.448 1.00 89.75 441 LEU A N 1
ATOM 3477 C CA . LEU A 1 441 ? 26.451 31.586 -13.227 1.00 89.75 441 LEU A CA 1
ATOM 3478 C C . LEU A 1 441 ? 26.094 30.219 -12.652 1.00 89.75 441 LEU A C 1
ATOM 3480 O O . LEU A 1 441 ? 26.193 29.983 -11.446 1.00 89.75 441 LEU A O 1
ATOM 3484 N N . LEU A 1 442 ? 25.753 29.286 -13.535 1.00 88.31 442 LEU A N 1
ATOM 3485 C CA . LEU A 1 442 ? 25.463 27.904 -13.179 1.00 88.31 442 LEU A CA 1
ATOM 3486 C C . LEU A 1 442 ? 26.633 27.005 -13.576 1.00 88.31 442 LEU A C 1
ATOM 3488 O O . LEU A 1 442 ? 27.044 27.001 -14.741 1.00 88.31 442 LEU A O 1
ATOM 3492 N N . ASN A 1 443 ? 27.143 26.204 -12.636 1.00 87.62 443 ASN A N 1
ATOM 3493 C CA . ASN A 1 443 ? 28.110 25.156 -12.954 1.00 87.62 443 ASN A CA 1
ATOM 3494 C C . ASN A 1 443 ? 27.361 23.931 -13.477 1.00 87.62 443 ASN A C 1
ATOM 3496 O O . ASN A 1 443 ? 26.759 23.155 -12.729 1.00 87.62 443 ASN A O 1
ATOM 3500 N N . LEU A 1 444 ? 27.377 23.772 -14.795 1.00 78.00 444 LEU A N 1
ATOM 3501 C CA . LEU A 1 444 ? 26.645 22.732 -15.490 1.00 78.00 444 LEU A CA 1
ATOM 3502 C C . LEU A 1 444 ? 27.619 21.723 -16.094 1.00 78.00 444 LEU A C 1
ATOM 3504 O O . LEU A 1 444 ? 28.213 21.939 -17.150 1.00 78.00 444 LEU A O 1
ATOM 3508 N N . SER A 1 445 ? 27.720 20.556 -15.455 1.00 69.38 445 SER A N 1
ATOM 3509 C CA . SER A 1 445 ? 28.594 19.452 -15.879 1.00 69.38 445 SER A CA 1
ATOM 3510 C C . SER A 1 445 ? 30.075 19.847 -15.977 1.00 69.38 445 SER A C 1
ATOM 3512 O O . SER A 1 445 ? 30.751 19.440 -16.925 1.00 69.38 445 SER A O 1
ATOM 3514 N N . GLY A 1 446 ? 30.558 20.620 -14.999 1.00 69.94 446 GLY A N 1
ATOM 3515 C CA . GLY A 1 446 ? 31.958 21.034 -14.866 1.00 69.94 446 GLY A CA 1
ATOM 3516 C C . GLY A 1 446 ? 32.354 22.263 -15.688 1.00 69.94 446 GLY A C 1
ATOM 3517 O O . GLY A 1 446 ? 33.537 22.456 -15.940 1.00 69.94 446 GLY A O 1
ATOM 3518 N N . ALA A 1 447 ? 31.388 23.059 -16.152 1.00 78.81 447 ALA A N 1
ATOM 3519 C CA . ALA A 1 447 ? 31.638 24.317 -16.849 1.00 78.81 447 ALA A CA 1
ATOM 3520 C C . ALA A 1 447 ? 30.623 25.383 -16.421 1.00 78.81 447 ALA A C 1
ATOM 3522 O O . ALA A 1 447 ? 29.457 25.070 -16.175 1.00 78.81 447 ALA A O 1
ATOM 3523 N N . TRP A 1 448 ? 31.069 26.636 -16.362 1.00 85.75 448 TRP A N 1
ATOM 3524 C CA . TRP A 1 448 ? 30.269 27.769 -15.903 1.00 85.75 448 TRP A CA 1
ATOM 3525 C C . TRP A 1 448 ? 29.540 28.454 -17.062 1.00 85.75 448 TRP A C 1
ATOM 3527 O O . TRP A 1 448 ? 30.153 28.842 -18.060 1.00 85.75 448 TRP A O 1
ATOM 3537 N N . TYR A 1 449 ? 28.221 28.598 -16.926 1.00 89.69 449 TYR A N 1
ATOM 3538 C CA . TYR A 1 449 ? 27.362 29.223 -17.930 1.00 89.69 449 TYR A CA 1
ATOM 3539 C C . TYR A 1 449 ? 26.504 30.338 -17.315 1.00 89.69 449 TYR A C 1
ATOM 3541 O O . TYR A 1 449 ? 25.867 30.096 -16.287 1.00 89.69 449 TYR A O 1
ATOM 3549 N N . PRO A 1 450 ? 26.436 31.523 -17.950 1.00 90.69 450 PRO A N 1
ATOM 3550 C CA . PRO A 1 450 ? 25.454 32.558 -17.620 1.00 90.69 450 PRO A CA 1
ATOM 3551 C C . PRO A 1 450 ? 24.033 32.015 -17.700 1.00 90.69 450 PRO A C 1
ATOM 3553 O O . PRO A 1 450 ? 23.683 31.382 -18.698 1.00 90.69 450 PRO A O 1
ATOM 3556 N N . VAL A 1 451 ? 23.213 32.271 -16.674 1.00 85.50 451 VAL A N 1
ATOM 3557 C CA . VAL A 1 451 ? 21.832 31.758 -16.599 1.00 85.50 451 VAL A CA 1
ATOM 3558 C C . VAL A 1 451 ? 20.972 32.179 -17.802 1.00 85.50 451 VAL A C 1
ATOM 3560 O O . VAL A 1 451 ? 20.103 31.420 -18.222 1.00 85.50 451 VAL A O 1
ATOM 3563 N N . GLU A 1 452 ? 21.275 33.324 -18.426 1.00 86.25 452 GLU A N 1
ATOM 3564 C CA . GLU A 1 452 ? 20.613 33.823 -19.644 1.00 86.25 452 GLU A CA 1
ATOM 3565 C C . GLU A 1 452 ? 20.760 32.897 -20.865 1.00 86.25 452 GLU A C 1
ATOM 3567 O O . GLU A 1 452 ? 19.950 32.943 -21.790 1.00 86.25 452 GLU A O 1
ATOM 3572 N N . PHE A 1 453 ? 21.772 32.025 -20.871 1.00 87.00 453 PHE A N 1
ATOM 3573 C CA . PHE A 1 453 ? 21.982 31.038 -21.929 1.00 87.00 453 PHE A CA 1
ATOM 3574 C C . PHE A 1 453 ? 21.461 29.653 -21.553 1.00 87.00 453 PHE A C 1
ATOM 3576 O O . PHE A 1 453 ? 21.643 28.712 -22.328 1.00 87.00 453 PHE A O 1
ATOM 3583 N N . VAL A 1 454 ? 20.847 29.493 -20.380 1.00 80.75 454 VAL A N 1
ATOM 3584 C CA . VAL A 1 454 ? 20.405 28.199 -19.862 1.00 80.75 454 VAL A CA 1
ATOM 3585 C C . VAL A 1 454 ? 18.897 28.043 -20.031 1.00 80.75 454 VAL A C 1
ATOM 3587 O O . VAL A 1 454 ? 18.097 28.918 -19.716 1.00 80.75 454 VAL A O 1
ATOM 3590 N N . TYR A 1 455 ? 18.516 26.870 -20.510 1.00 73.25 455 TYR A N 1
ATOM 3591 C CA . TYR A 1 455 ? 17.161 26.427 -20.794 1.00 73.25 455 TYR A CA 1
ATOM 3592 C C . TYR A 1 455 ? 16.927 25.092 -20.087 1.00 73.25 455 TYR A C 1
ATOM 3594 O O . TYR A 1 455 ? 17.877 24.390 -19.745 1.00 73.25 455 TYR A O 1
ATOM 3602 N N . GLN A 1 456 ? 15.683 24.696 -19.866 1.00 60.78 456 GLN A N 1
ATOM 3603 C CA . GLN A 1 456 ? 15.379 23.394 -19.262 1.00 60.78 456 GLN A CA 1
ATOM 3604 C C . GLN A 1 456 ? 15.548 22.232 -20.280 1.00 60.78 456 GLN A C 1
ATOM 3606 O O . GLN A 1 456 ? 15.335 22.418 -21.479 1.00 60.78 456 GLN A O 1
ATOM 3611 N N . ALA A 1 457 ? 15.978 21.037 -19.835 1.00 53.22 457 ALA A N 1
ATOM 3612 C CA . ALA A 1 457 ? 16.259 19.849 -20.669 1.00 53.22 457 ALA A CA 1
ATOM 3613 C C . ALA A 1 457 ? 15.390 18.617 -20.388 1.00 53.22 457 ALA A C 1
ATOM 3615 O O . ALA A 1 457 ? 14.901 18.430 -19.278 1.00 53.22 457 ALA A O 1
ATOM 3616 N N . PHE A 1 458 ? 15.315 17.742 -21.402 1.00 45.69 458 PHE A N 1
ATOM 3617 C CA . PHE A 1 458 ? 14.531 16.504 -21.467 1.00 45.69 458 PHE A CA 1
ATOM 3618 C C . PHE A 1 458 ? 14.906 15.496 -20.367 1.00 45.69 458 PHE A C 1
ATOM 3620 O O . PHE A 1 458 ? 16.062 15.096 -20.231 1.00 45.69 458 PHE A O 1
ATOM 3627 N N . GLY A 1 459 ? 13.913 14.986 -19.640 1.00 46.62 459 GLY A N 1
ATOM 3628 C CA . GLY A 1 459 ? 14.034 13.821 -18.760 1.00 46.62 459 GLY A CA 1
ATOM 3629 C C . GLY A 1 459 ? 12.653 13.317 -18.345 1.00 46.62 459 GLY A C 1
ATOM 3630 O O . GLY A 1 459 ? 11.692 14.077 -18.436 1.00 46.62 459 GLY A O 1
ATOM 3631 N N . LYS A 1 460 ? 12.537 12.049 -17.898 1.00 44.25 460 LYS A N 1
ATOM 3632 C CA . LYS A 1 460 ? 11.308 11.547 -17.243 1.00 44.25 460 LYS A CA 1
ATOM 3633 C C . LYS A 1 460 ? 10.824 12.614 -16.260 1.00 44.25 460 LYS A C 1
ATOM 3635 O O . LYS A 1 460 ? 11.622 13.062 -15.433 1.00 44.25 460 LYS A O 1
ATOM 3640 N N . THR A 1 461 ? 9.551 12.998 -16.346 1.00 45.00 461 THR A N 1
ATOM 3641 C CA . THR A 1 461 ? 8.946 13.926 -15.387 1.00 45.00 461 THR A CA 1
ATOM 3642 C C . THR A 1 461 ? 9.223 13.411 -13.982 1.00 45.00 461 THR A C 1
ATOM 3644 O O . THR A 1 461 ? 8.805 12.300 -13.646 1.00 45.00 461 THR A O 1
ATOM 3647 N N . LYS A 1 462 ? 9.943 14.196 -13.172 1.00 45.62 462 LYS A N 1
ATOM 3648 C CA . LYS A 1 462 ? 10.236 13.838 -11.776 1.00 45.62 462 LYS A CA 1
ATOM 3649 C C . LYS A 1 462 ? 8.955 13.698 -10.938 1.00 45.62 462 LYS A C 1
ATOM 3651 O O . LYS A 1 462 ? 8.972 12.965 -9.957 1.00 45.62 462 LYS A O 1
ATOM 3656 N N . ASP A 1 463 ? 7.848 14.261 -11.428 1.00 49.91 463 ASP A N 1
ATOM 3657 C CA . ASP A 1 463 ? 6.537 14.290 -10.770 1.00 49.91 463 ASP A CA 1
ATOM 3658 C C . ASP A 1 463 ? 5.486 13.419 -11.480 1.00 49.91 463 ASP A C 1
ATOM 3660 O O . ASP A 1 463 ? 4.299 13.719 -11.437 1.00 49.91 463 ASP A O 1
ATOM 3664 N N . ALA A 1 464 ? 5.884 12.339 -12.166 1.00 49.56 464 ALA A N 1
ATOM 3665 C CA . ALA A 1 464 ? 4.930 11.441 -12.842 1.00 49.56 464 ALA A CA 1
ATOM 3666 C C . ALA A 1 464 ? 3.895 10.782 -11.901 1.00 49.56 464 ALA A C 1
ATOM 3668 O O . ALA A 1 464 ? 2.924 10.202 -12.381 1.00 49.56 464 ALA A O 1
ATOM 3669 N N . ASN A 1 465 ? 4.119 10.882 -10.588 1.00 57.91 465 ASN A N 1
ATOM 3670 C CA . ASN A 1 465 ? 3.256 10.370 -9.527 1.00 57.91 465 ASN A CA 1
ATOM 3671 C C . ASN A 1 465 ? 2.294 11.430 -8.964 1.00 57.91 465 ASN A C 1
ATOM 3673 O O . ASN A 1 465 ? 1.626 11.156 -7.974 1.00 57.91 465 ASN A O 1
ATOM 3677 N N . ASP A 1 466 ? 2.243 12.630 -9.549 1.00 64.75 466 ASP A N 1
ATOM 3678 C CA . ASP A 1 466 ? 1.219 13.621 -9.214 1.00 64.75 466 ASP A CA 1
ATOM 3679 C C . ASP A 1 466 ? -0.189 13.063 -9.488 1.00 64.75 466 ASP A C 1
ATOM 3681 O O . ASP A 1 466 ? -0.405 12.367 -10.488 1.00 64.75 466 ASP A O 1
ATOM 3685 N N . ASP A 1 467 ? -1.149 13.373 -8.613 1.00 65.69 467 ASP A N 1
ATOM 3686 C CA . ASP A 1 467 ? -2.503 12.811 -8.644 1.00 65.69 467 ASP A CA 1
ATOM 3687 C C . ASP A 1 467 ? -3.183 12.971 -10.010 1.00 65.69 467 ASP A C 1
ATOM 3689 O O . ASP A 1 467 ? -3.876 12.059 -10.470 1.00 65.69 467 ASP A O 1
ATOM 3693 N N . ASP A 1 468 ? -2.994 14.102 -10.693 1.00 66.06 468 ASP A N 1
ATOM 3694 C CA . ASP A 1 468 ? -3.635 14.347 -11.985 1.00 66.06 468 ASP A CA 1
ATOM 3695 C C . ASP A 1 468 ? -2.951 13.583 -13.125 1.00 66.06 468 ASP A C 1
ATOM 3697 O O . ASP A 1 468 ? -3.613 13.124 -14.063 1.00 66.06 468 ASP A O 1
ATOM 3701 N N . MET A 1 469 ? -1.639 13.365 -13.021 1.00 68.38 469 MET A N 1
ATOM 3702 C CA . MET A 1 469 ? -0.891 12.518 -13.953 1.00 68.38 469 MET A CA 1
ATOM 3703 C C . MET A 1 469 ? -1.262 11.043 -13.785 1.00 68.38 469 MET A C 1
ATOM 3705 O O . MET A 1 469 ? -1.489 10.343 -14.778 1.00 68.38 469 MET A O 1
ATOM 3709 N N . VAL A 1 470 ? -1.387 10.574 -12.542 1.00 73.38 470 VAL A N 1
ATOM 3710 C CA . VAL A 1 470 ? -1.847 9.214 -12.238 1.00 73.38 470 VAL A CA 1
ATOM 3711 C C . VAL A 1 470 ? -3.266 9.016 -12.763 1.00 73.38 470 VAL A C 1
ATOM 3713 O O . VAL A 1 470 ? -3.508 8.068 -13.510 1.00 73.38 470 VAL A O 1
ATOM 3716 N N . LYS A 1 471 ? -4.190 9.949 -12.484 1.00 75.31 471 LYS A N 1
ATOM 3717 C CA . LYS A 1 471 ? -5.556 9.911 -13.036 1.00 75.31 471 LYS A CA 1
ATOM 3718 C C . LYS A 1 471 ? -5.556 9.851 -14.561 1.00 75.31 471 LYS A C 1
ATOM 3720 O O . LYS A 1 471 ? -6.297 9.051 -15.121 1.00 75.31 471 LYS A O 1
ATOM 3725 N N . GLY A 1 472 ? -4.743 10.660 -15.242 1.00 73.94 472 GLY A N 1
ATOM 3726 C CA . GLY A 1 472 ? -4.687 10.659 -16.707 1.00 73.94 472 GLY A CA 1
ATOM 3727 C C . GLY A 1 472 ? -4.175 9.335 -17.291 1.00 73.94 472 GLY A C 1
ATOM 3728 O O . GLY A 1 472 ? -4.729 8.845 -18.275 1.00 73.94 472 GLY A O 1
ATOM 3729 N N . ALA A 1 473 ? -3.170 8.713 -16.666 1.00 78.81 473 ALA A N 1
ATOM 3730 C CA . ALA A 1 473 ? -2.698 7.386 -17.065 1.00 78.81 473 ALA A CA 1
ATOM 3731 C C . ALA A 1 473 ? -3.752 6.296 -16.798 1.00 78.81 473 ALA A C 1
ATOM 3733 O O . ALA A 1 473 ? -4.011 5.466 -17.668 1.00 78.81 473 ALA A O 1
ATOM 3734 N N . LEU A 1 474 ? -4.411 6.328 -15.634 1.00 81.81 474 LEU A N 1
ATOM 3735 C CA . LEU A 1 474 ? -5.489 5.393 -15.296 1.00 81.81 474 LEU A CA 1
ATOM 3736 C C . LEU A 1 474 ? -6.679 5.523 -16.253 1.00 81.81 474 LEU A C 1
ATOM 3738 O O . LEU A 1 474 ? -7.171 4.516 -16.748 1.00 81.81 474 LEU A O 1
ATOM 3742 N N . GLN A 1 475 ? -7.077 6.747 -16.612 1.00 79.94 475 GLN A N 1
ATOM 3743 C CA . GLN A 1 475 ? -8.121 6.992 -17.614 1.00 79.94 475 GLN A CA 1
ATOM 3744 C C . GLN A 1 475 ? -7.781 6.377 -18.977 1.00 79.94 475 GLN A C 1
ATOM 3746 O O . GLN A 1 475 ? -8.674 5.888 -19.673 1.00 79.94 475 GLN A O 1
ATOM 3751 N N . HIS A 1 476 ? -6.504 6.388 -19.373 1.00 81.94 476 HIS A N 1
ATOM 3752 C CA . HIS A 1 476 ? -6.079 5.706 -20.590 1.00 81.94 476 HIS A CA 1
ATOM 3753 C C . HIS A 1 476 ? -6.282 4.192 -20.477 1.00 81.94 476 HIS A C 1
ATOM 3755 O O . HIS A 1 476 ? -6.938 3.616 -21.346 1.00 81.94 476 HIS A O 1
ATOM 3761 N N . TYR A 1 477 ? -5.788 3.559 -19.410 1.00 83.75 477 TYR A N 1
ATOM 3762 C CA . TYR A 1 477 ? -5.956 2.116 -19.213 1.00 83.75 477 TYR A CA 1
ATOM 3763 C C . TYR A 1 477 ? -7.431 1.708 -19.095 1.00 83.75 477 TYR A C 1
ATOM 3765 O O . TYR A 1 477 ? -7.836 0.721 -19.707 1.00 83.75 477 TYR A O 1
ATOM 3773 N N . ASP A 1 478 ? -8.263 2.515 -18.435 1.00 84.75 478 ASP A N 1
ATOM 3774 C CA . ASP A 1 478 ? -9.716 2.316 -18.380 1.00 84.75 478 ASP A CA 1
ATOM 3775 C C . ASP A 1 478 ? -10.351 2.349 -19.779 1.00 84.75 478 ASP A C 1
ATOM 3777 O O . ASP A 1 478 ? -11.242 1.554 -20.094 1.00 84.75 478 ASP A O 1
ATOM 3781 N N . SER A 1 479 ? -9.879 3.240 -20.660 1.00 81.75 479 SER A N 1
ATOM 3782 C CA . SER A 1 479 ? -10.405 3.361 -22.027 1.00 81.75 479 SER A CA 1
ATOM 3783 C C . SER A 1 479 ? -10.138 2.123 -22.898 1.00 81.75 479 SER A C 1
ATOM 3785 O O . SER A 1 479 ? -10.922 1.830 -23.813 1.00 81.75 479 SER A O 1
ATOM 3787 N N . ILE A 1 480 ? -9.076 1.375 -22.577 1.00 84.62 480 ILE A N 1
ATOM 3788 C CA . ILE A 1 480 ? -8.665 0.141 -23.256 1.00 84.62 480 ILE A CA 1
ATOM 3789 C C . ILE A 1 480 ? -8.903 -1.117 -22.409 1.00 84.62 480 ILE A C 1
ATOM 3791 O O . ILE A 1 480 ? -8.420 -2.180 -22.770 1.00 84.62 480 ILE A O 1
ATOM 3795 N N . ALA A 1 481 ? -9.662 -1.052 -21.316 1.00 84.94 481 ALA A N 1
ATOM 3796 C CA . ALA A 1 481 ? -9.858 -2.200 -20.433 1.00 84.94 481 ALA A CA 1
ATOM 3797 C C . ALA A 1 481 ? -10.560 -3.401 -21.113 1.00 84.94 481 ALA A C 1
ATOM 3799 O O . ALA A 1 481 ? -11.322 -3.267 -22.080 1.00 84.94 481 ALA A O 1
ATOM 3800 N N . GLY A 1 482 ? -10.337 -4.598 -20.561 1.00 83.25 482 GLY A N 1
ATOM 3801 C CA . GLY A 1 482 ? -10.931 -5.848 -21.042 1.00 83.25 482 GLY A CA 1
ATOM 3802 C C . GLY A 1 482 ? -10.326 -6.320 -22.367 1.00 83.25 482 GLY A C 1
ATOM 3803 O O . GLY A 1 482 ? -9.114 -6.286 -22.554 1.00 83.25 482 GLY A O 1
ATOM 3804 N N . THR A 1 483 ? -11.164 -6.761 -23.310 1.00 83.12 483 THR A N 1
ATOM 3805 C CA . THR A 1 483 ? -10.701 -7.302 -24.605 1.00 83.12 483 THR A CA 1
ATOM 3806 C C . THR A 1 483 ? -9.970 -6.270 -25.465 1.00 83.12 483 THR A C 1
ATOM 3808 O O . THR A 1 483 ? -9.092 -6.633 -26.242 1.00 83.12 483 THR A O 1
ATOM 3811 N N . LYS A 1 484 ? -10.281 -4.978 -25.289 1.00 87.38 484 LYS A N 1
ATOM 3812 C CA . LYS A 1 484 ? -9.634 -3.879 -26.018 1.00 87.38 484 LYS A CA 1
ATOM 3813 C C . LYS A 1 484 ? -8.139 -3.771 -25.722 1.00 87.38 484 LYS A C 1
ATOM 3815 O O . LYS A 1 484 ? -7.399 -3.329 -26.593 1.00 87.38 484 LYS A O 1
ATOM 3820 N N . LEU A 1 485 ? -7.695 -4.193 -24.536 1.00 88.38 485 LEU A N 1
ATOM 3821 C CA . LEU A 1 485 ? -6.284 -4.174 -24.156 1.00 88.38 485 LEU A CA 1
ATOM 3822 C C . LEU A 1 485 ? -5.504 -5.148 -25.035 1.00 88.38 485 LEU A C 1
ATOM 3824 O O . LEU A 1 485 ? -4.442 -4.813 -25.547 1.00 88.38 485 LEU A O 1
ATOM 3828 N N . ILE A 1 486 ? -6.070 -6.335 -25.262 1.00 88.50 486 ILE A N 1
ATOM 3829 C CA . ILE A 1 486 ? -5.478 -7.351 -26.133 1.00 88.50 486 ILE A CA 1
ATOM 3830 C C . ILE A 1 486 ? -5.446 -6.860 -27.585 1.00 88.50 486 ILE A C 1
ATOM 3832 O O . ILE A 1 486 ? -4.446 -7.053 -28.274 1.00 88.50 486 ILE A O 1
ATOM 3836 N N . ASP A 1 487 ? -6.496 -6.181 -28.048 1.00 87.75 487 ASP A N 1
ATOM 3837 C CA . ASP A 1 487 ? -6.519 -5.596 -29.394 1.00 87.75 487 ASP A CA 1
ATOM 3838 C C . ASP A 1 487 ? -5.480 -4.473 -29.561 1.00 87.75 487 ASP A C 1
ATOM 3840 O O . ASP A 1 487 ? -4.814 -4.392 -30.596 1.00 87.75 487 ASP A O 1
ATOM 3844 N N . ASP A 1 488 ? -5.284 -3.644 -28.534 1.00 87.44 488 ASP A N 1
ATOM 3845 C CA . ASP A 1 488 ? -4.256 -2.602 -28.506 1.00 87.44 488 ASP A CA 1
ATOM 3846 C C . ASP A 1 488 ? -2.835 -3.194 -28.495 1.00 87.44 488 ASP A C 1
ATOM 3848 O O . ASP A 1 488 ? -1.986 -2.772 -29.284 1.00 87.44 488 ASP A O 1
ATOM 3852 N N . VAL A 1 489 ? -2.595 -4.243 -27.699 1.00 89.69 489 VAL A N 1
ATOM 3853 C CA . VAL A 1 489 ? -1.338 -5.013 -27.714 1.00 89.69 489 VAL A CA 1
ATOM 3854 C C . VAL A 1 489 ? -1.073 -5.599 -29.101 1.00 89.69 489 VAL A C 1
ATOM 3856 O O . VAL A 1 489 ? 0.027 -5.440 -29.635 1.00 89.69 489 VA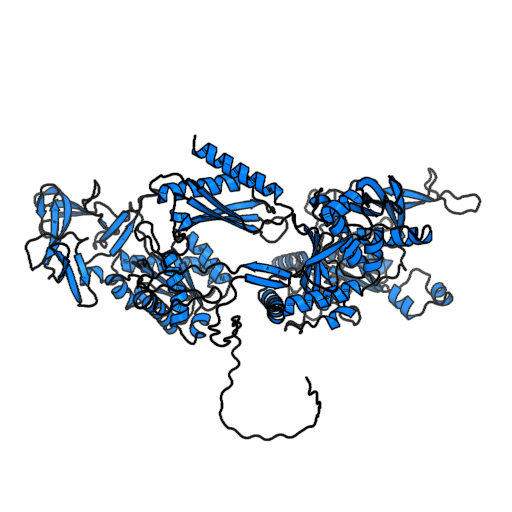L A O 1
ATOM 3859 N N . ARG A 1 490 ? -2.075 -6.228 -29.731 1.00 87.94 490 ARG A N 1
ATOM 3860 C CA . ARG A 1 490 ? -1.954 -6.783 -31.092 1.00 87.94 490 ARG A CA 1
ATOM 3861 C C . ARG A 1 490 ? -1.601 -5.703 -32.111 1.00 87.94 490 ARG A C 1
ATOM 3863 O O . ARG A 1 490 ? -0.713 -5.910 -32.936 1.00 87.94 490 ARG A O 1
ATOM 3870 N N . LYS A 1 491 ? -2.260 -4.542 -32.041 1.00 87.31 491 LYS A N 1
ATOM 3871 C CA . LYS A 1 491 ? -1.989 -3.399 -32.923 1.00 87.31 491 LYS A CA 1
ATOM 3872 C C . LYS A 1 491 ? -0.558 -2.889 -32.753 1.00 87.31 491 LYS A C 1
ATOM 3874 O O . LYS A 1 491 ? 0.149 -2.748 -33.745 1.00 87.31 491 LYS A O 1
ATOM 3879 N N . LYS A 1 492 ? -0.120 -2.642 -31.517 1.00 87.81 492 LYS A N 1
ATOM 3880 C CA . LYS A 1 492 ? 1.226 -2.126 -31.217 1.00 87.81 492 LYS A CA 1
ATOM 3881 C C . LYS A 1 492 ? 2.319 -3.112 -31.587 1.00 87.81 492 LYS A C 1
ATOM 3883 O O . LYS A 1 492 ? 3.337 -2.708 -32.134 1.00 87.81 492 LYS A O 1
ATOM 3888 N N . ARG A 1 493 ? 2.097 -4.406 -31.361 1.00 86.56 493 ARG A N 1
ATOM 3889 C CA . ARG A 1 493 ? 3.024 -5.438 -31.824 1.00 86.56 493 ARG A CA 1
ATOM 3890 C C . ARG A 1 493 ? 3.148 -5.431 -33.338 1.00 86.56 493 ARG A C 1
ATOM 3892 O O . ARG A 1 493 ? 4.262 -5.455 -33.835 1.00 86.56 493 ARG A O 1
ATOM 3899 N N . LYS A 1 494 ? 2.027 -5.358 -34.059 1.00 85.25 494 LYS A N 1
ATOM 3900 C CA . LYS A 1 494 ? 2.060 -5.259 -35.519 1.00 85.25 494 LYS A CA 1
ATOM 3901 C C . LYS A 1 494 ? 2.857 -4.031 -35.967 1.00 85.25 494 LYS A C 1
ATOM 3903 O O . LYS A 1 494 ? 3.724 -4.168 -36.814 1.00 85.25 494 LYS A O 1
ATOM 3908 N N . MET A 1 495 ? 2.625 -2.872 -35.346 1.00 84.62 495 MET A N 1
ATOM 3909 C CA . MET A 1 495 ? 3.418 -1.667 -35.615 1.00 84.62 495 MET A CA 1
ATOM 3910 C C . MET A 1 495 ? 4.911 -1.902 -35.360 1.00 84.62 495 MET A C 1
ATOM 3912 O O . MET A 1 495 ? 5.722 -1.532 -36.193 1.00 84.62 495 MET A O 1
ATOM 3916 N N . LEU A 1 496 ? 5.283 -2.553 -34.253 1.00 83.62 496 LEU A N 1
ATOM 3917 C CA . LEU A 1 496 ? 6.678 -2.893 -33.963 1.00 83.62 496 LEU A CA 1
ATOM 3918 C C . LEU A 1 496 ? 7.283 -3.842 -35.011 1.00 83.62 496 LEU A C 1
ATOM 3920 O O . LEU A 1 496 ? 8.402 -3.608 -35.451 1.00 83.62 496 LEU A O 1
ATOM 3924 N N . SER A 1 497 ? 6.550 -4.880 -35.424 1.00 79.31 497 SER A N 1
ATOM 3925 C CA . SER A 1 497 ? 6.987 -5.819 -36.468 1.00 79.31 497 SER A CA 1
ATOM 3926 C C . SER A 1 497 ? 7.127 -5.152 -37.840 1.00 79.31 497 SER A C 1
ATOM 3928 O O . SER A 1 497 ? 7.996 -5.545 -38.613 1.00 79.31 497 SER A O 1
ATOM 3930 N N . ASP A 1 498 ? 6.274 -4.170 -38.146 1.00 80.12 498 ASP A N 1
ATOM 3931 C CA . ASP A 1 498 ? 6.286 -3.421 -39.407 1.00 80.12 498 ASP A CA 1
ATOM 3932 C C . ASP A 1 498 ? 7.405 -2.349 -39.429 1.00 80.12 498 ASP A C 1
ATOM 3934 O O . ASP A 1 498 ? 7.764 -1.844 -40.494 1.00 80.12 498 ASP A O 1
ATOM 3938 N N . LEU A 1 499 ? 7.991 -2.010 -38.271 1.00 72.19 499 LEU A N 1
ATOM 3939 C CA . LEU A 1 499 ? 9.133 -1.101 -38.164 1.00 72.19 499 LEU A CA 1
ATOM 3940 C C . LEU A 1 499 ? 10.456 -1.833 -38.456 1.00 72.19 499 LEU A C 1
ATOM 3942 O O . LEU A 1 499 ? 10.955 -2.626 -37.654 1.00 72.19 499 LEU A O 1
ATOM 3946 N N . GLY A 1 500 ? 11.095 -1.486 -39.574 1.00 67.81 500 GLY A N 1
ATOM 3947 C CA . GLY A 1 500 ? 12.488 -1.849 -39.860 1.00 67.81 500 GLY A CA 1
ATOM 3948 C C . GLY A 1 500 ? 12.717 -3.336 -40.161 1.00 67.81 500 GLY A C 1
ATOM 3949 O O . GLY A 1 500 ? 11.959 -3.951 -40.901 1.00 67.81 500 GLY A O 1
ATOM 3950 N N . CYS A 1 501 ? 13.803 -3.903 -39.622 1.00 68.25 501 CYS A N 1
ATOM 3951 C CA . CYS A 1 501 ? 14.282 -5.265 -39.912 1.00 68.25 501 CYS A CA 1
ATOM 3952 C C . CYS A 1 501 ? 13.940 -6.298 -38.819 1.00 68.25 501 CYS A C 1
ATOM 3954 O O . CYS A 1 501 ? 14.637 -7.304 -38.679 1.00 68.25 501 CYS A O 1
ATOM 3956 N N . PHE A 1 502 ? 12.893 -6.052 -38.019 1.00 76.00 502 PHE A N 1
ATOM 3957 C CA . PHE A 1 502 ? 12.588 -6.832 -36.811 1.00 76.00 502 PHE A CA 1
ATOM 3958 C C . PHE A 1 502 ? 12.481 -8.345 -37.083 1.00 76.00 502 PHE A C 1
ATOM 3960 O O . PHE A 1 502 ? 13.118 -9.151 -36.402 1.00 76.00 502 PHE A O 1
ATOM 3967 N N . ARG A 1 503 ? 11.717 -8.740 -38.113 1.00 77.06 503 ARG A N 1
ATOM 3968 C CA . ARG A 1 503 ? 11.547 -10.154 -38.495 1.00 77.06 503 ARG A CA 1
ATOM 3969 C C . ARG A 1 503 ? 12.821 -10.767 -39.070 1.00 77.06 503 ARG A C 1
ATOM 3971 O O . ARG A 1 503 ? 13.191 -11.871 -38.678 1.00 77.06 503 ARG A O 1
ATOM 3978 N N . ASP A 1 504 ? 13.493 -10.045 -39.961 1.00 80.38 504 ASP A N 1
ATOM 3979 C CA . ASP A 1 504 ? 14.691 -10.537 -40.648 1.00 80.38 504 ASP A CA 1
ATOM 3980 C C . ASP A 1 504 ? 15.822 -10.807 -39.654 1.00 80.38 504 ASP A C 1
ATOM 3982 O O . ASP A 1 504 ? 16.516 -11.817 -39.740 1.00 80.38 504 ASP A O 1
ATOM 3986 N N . ARG A 1 505 ? 15.972 -9.935 -38.652 1.00 82.56 505 ARG A N 1
ATOM 3987 C CA . ARG A 1 505 ? 17.012 -10.068 -37.635 1.00 82.56 505 ARG A CA 1
ATOM 3988 C C . ARG A 1 505 ? 16.700 -11.168 -36.614 1.00 82.56 505 ARG A C 1
ATOM 3990 O O . ARG A 1 505 ? 17.625 -11.865 -36.224 1.00 82.56 505 ARG A O 1
ATOM 3997 N N . LEU A 1 506 ? 15.432 -11.416 -36.258 1.00 85.94 506 LEU A N 1
ATOM 3998 C CA . LEU A 1 506 ? 15.044 -12.621 -35.495 1.00 85.94 506 LEU A CA 1
ATOM 3999 C C . LEU A 1 506 ? 15.377 -13.915 -36.250 1.00 85.94 506 LEU A C 1
ATOM 4001 O O . LEU A 1 506 ? 15.897 -14.863 -35.659 1.00 85.94 506 LEU A O 1
ATOM 4005 N N . ALA A 1 507 ? 15.123 -13.940 -37.561 1.00 85.62 507 ALA A N 1
ATOM 4006 C CA . ALA A 1 507 ? 15.376 -15.111 -38.391 1.00 85.62 507 ALA A CA 1
ATOM 4007 C C . ALA A 1 507 ? 16.869 -15.479 -38.464 1.00 85.62 507 ALA A C 1
ATOM 4009 O O . ALA A 1 507 ? 17.183 -16.663 -38.522 1.00 85.62 507 ALA A O 1
ATOM 4010 N N . MET A 1 508 ? 17.785 -14.506 -38.365 1.00 85.31 508 MET A N 1
ATOM 4011 C CA . MET A 1 508 ? 19.238 -14.756 -38.288 1.00 85.31 508 MET A CA 1
ATOM 4012 C C . MET A 1 508 ? 19.665 -15.532 -37.031 1.00 85.31 508 MET A C 1
ATOM 4014 O O . MET A 1 508 ? 20.724 -16.157 -37.022 1.00 85.31 508 MET A O 1
ATOM 4018 N N . TYR A 1 509 ? 18.850 -15.501 -35.974 1.00 88.81 509 TYR A N 1
ATOM 4019 C CA . TYR A 1 509 ? 19.024 -16.316 -34.767 1.00 88.81 509 TYR A CA 1
ATOM 4020 C C . TYR A 1 509 ? 18.255 -17.644 -34.841 1.00 88.81 509 TYR A C 1
ATOM 4022 O O . TYR A 1 509 ? 18.164 -18.347 -33.837 1.00 88.81 509 TYR A O 1
ATOM 4030 N N . ASN A 1 510 ? 17.681 -17.987 -36.001 1.00 89.06 510 ASN A N 1
ATOM 4031 C CA . ASN A 1 510 ? 16.775 -19.121 -36.185 1.00 89.06 510 ASN A CA 1
ATOM 4032 C C . ASN A 1 510 ? 15.557 -19.061 -35.247 1.00 89.06 510 ASN A C 1
ATOM 4034 O O . ASN A 1 510 ? 15.064 -20.088 -34.783 1.00 89.06 510 ASN A O 1
ATOM 4038 N N . LEU A 1 511 ? 15.051 -17.853 -34.972 1.00 90.38 511 LEU A N 1
ATOM 4039 C CA . LEU A 1 511 ? 13.883 -17.621 -34.122 1.00 90.38 511 LEU A CA 1
ATOM 4040 C C . LEU A 1 511 ? 12.774 -16.888 -34.882 1.00 90.38 511 LEU A C 1
ATOM 4042 O O . LEU A 1 511 ? 13.024 -16.092 -35.788 1.00 90.38 511 LEU A O 1
ATOM 4046 N N . SER A 1 512 ? 11.522 -17.131 -34.509 1.00 90.31 512 SER A N 1
ATOM 4047 C CA . SER A 1 512 ? 10.374 -16.332 -34.948 1.00 90.31 512 SER A CA 1
ATOM 4048 C C . SER A 1 512 ? 9.340 -16.196 -33.833 1.00 90.31 512 SER A C 1
ATOM 4050 O O . SER A 1 512 ? 9.366 -16.926 -32.848 1.00 90.31 512 SER A O 1
ATOM 4052 N N . ILE A 1 513 ? 8.437 -15.226 -33.957 1.00 90.12 513 ILE A N 1
ATOM 4053 C CA . ILE A 1 513 ? 7.332 -15.030 -33.014 1.00 90.12 513 ILE A CA 1
ATOM 4054 C C . ILE A 1 513 ? 6.036 -15.311 -33.769 1.00 90.12 513 ILE A C 1
ATOM 4056 O O . ILE A 1 513 ? 5.843 -14.805 -34.872 1.00 90.12 513 ILE A O 1
ATOM 4060 N N . GLU A 1 514 ? 5.136 -16.100 -33.184 1.00 88.31 514 GLU A N 1
ATOM 4061 C CA . GLU A 1 514 ? 3.801 -16.307 -33.750 1.00 88.31 514 GLU A CA 1
ATOM 4062 C C . GLU A 1 514 ? 3.025 -14.983 -33.734 1.00 88.31 514 GLU A C 1
ATOM 4064 O O . GLU A 1 514 ? 2.669 -14.484 -32.672 1.00 88.31 514 GLU A O 1
ATOM 4069 N N . GLU A 1 515 ? 2.750 -14.391 -34.895 1.00 78.12 515 GLU A N 1
ATOM 4070 C CA . GLU A 1 515 ? 2.117 -13.068 -34.975 1.00 78.12 515 GLU A CA 1
ATOM 4071 C C . GLU A 1 515 ? 0.593 -13.113 -35.145 1.00 78.12 515 GLU A C 1
ATOM 4073 O O . GLU A 1 515 ? -0.090 -12.136 -34.828 1.00 78.12 515 GLU A O 1
ATOM 4078 N N . LYS A 1 516 ? 0.030 -14.221 -35.649 1.00 73.50 516 LYS A N 1
ATOM 4079 C CA . LYS A 1 516 ? -1.388 -14.274 -36.044 1.00 73.50 516 LYS A CA 1
ATOM 4080 C C . LYS A 1 516 ? -2.311 -14.554 -34.869 1.00 73.50 516 LYS A C 1
ATOM 4082 O O . LYS A 1 516 ? -3.461 -14.116 -34.881 1.00 73.50 516 LYS A O 1
ATOM 4087 N N . LYS A 1 517 ? -1.834 -15.305 -33.875 1.00 76.19 517 LYS A N 1
ATOM 4088 C CA . LYS A 1 517 ? -2.629 -15.725 -32.718 1.00 76.19 517 LYS A CA 1
ATOM 4089 C C . LYS A 1 517 ? -1.913 -15.375 -31.424 1.00 76.19 517 LYS A C 1
ATOM 4091 O O . LYS A 1 517 ? -0.748 -15.697 -31.235 1.00 76.19 517 LYS A O 1
ATOM 4096 N N . THR A 1 518 ? -2.630 -14.711 -30.527 1.00 82.25 518 THR A N 1
ATOM 4097 C CA . THR A 1 518 ? -2.256 -14.649 -29.110 1.00 82.25 518 THR A CA 1
ATOM 4098 C C . THR A 1 518 ? -2.541 -15.996 -28.464 1.00 82.25 518 THR A C 1
ATOM 4100 O O . THR A 1 518 ? -3.510 -16.656 -28.844 1.00 82.25 518 THR A O 1
ATOM 4103 N N . THR A 1 519 ? -1.742 -16.383 -27.479 1.00 87.62 519 THR A N 1
ATOM 4104 C CA . THR A 1 519 ? -1.977 -17.602 -26.708 1.00 87.62 519 THR A CA 1
ATOM 4105 C C . THR A 1 519 ? -3.313 -17.502 -25.969 1.00 87.62 519 THR A C 1
ATOM 4107 O O . THR A 1 519 ? -3.625 -16.482 -25.353 1.00 87.62 519 THR A O 1
ATOM 4110 N N . GLU A 1 520 ? -4.110 -18.564 -26.037 1.00 87.50 520 GLU A N 1
ATOM 4111 C CA . GLU A 1 520 ? -5.320 -18.724 -25.234 1.00 87.50 520 GLU A CA 1
ATOM 4112 C C . GLU A 1 520 ? -5.044 -19.750 -24.143 1.00 87.50 520 GLU A C 1
ATOM 4114 O O . GLU A 1 520 ? -4.516 -20.827 -24.416 1.00 87.50 520 GLU A O 1
ATOM 4119 N N . VAL A 1 521 ? -5.388 -19.411 -22.904 1.00 87.50 521 VAL A N 1
ATOM 4120 C CA . VAL A 1 521 ? -5.182 -20.288 -21.749 1.00 87.50 521 VAL A CA 1
ATOM 4121 C C . VAL A 1 521 ? -6.533 -20.701 -21.196 1.00 87.50 521 VAL A C 1
ATOM 4123 O O . VAL A 1 521 ? -7.441 -19.876 -21.063 1.00 87.50 521 VAL A O 1
ATOM 4126 N N . LYS A 1 522 ? -6.663 -21.986 -20.860 1.00 89.00 522 LYS A N 1
ATOM 4127 C CA . LYS A 1 522 ? -7.817 -22.499 -20.127 1.00 89.00 522 LYS A CA 1
ATOM 4128 C C . LYS A 1 522 ? -7.733 -22.008 -18.679 1.00 89.00 522 LYS A C 1
ATOM 4130 O O . LYS A 1 522 ? -6.830 -22.389 -17.942 1.00 89.00 522 LYS A O 1
ATOM 4135 N N . ALA A 1 523 ? -8.670 -21.162 -18.279 1.00 88.81 523 ALA A N 1
ATOM 4136 C CA . ALA A 1 523 ? -8.776 -20.602 -16.942 1.00 88.81 523 ALA A CA 1
ATOM 4137 C C . ALA A 1 523 ? -9.942 -21.235 -16.174 1.00 88.81 523 ALA A C 1
ATOM 4139 O O . ALA A 1 523 ? -10.965 -21.602 -16.755 1.00 88.81 523 ALA A O 1
ATOM 4140 N N . LYS A 1 524 ? -9.793 -21.317 -14.849 1.00 89.31 524 LYS A N 1
ATOM 4141 C CA . LYS A 1 524 ? -10.841 -21.754 -13.922 1.00 89.31 524 LYS A CA 1
ATOM 4142 C C . LYS A 1 524 ? -11.304 -20.573 -13.080 1.00 89.31 524 LYS A C 1
ATOM 4144 O O . LYS A 1 524 ? -10.486 -19.883 -12.475 1.00 89.31 524 LYS A O 1
ATOM 4149 N N . VAL A 1 525 ? -12.615 -20.371 -12.999 1.00 86.00 525 VAL A N 1
ATOM 4150 C CA . VAL A 1 525 ? -13.203 -19.416 -12.055 1.00 86.00 525 VAL A CA 1
ATOM 4151 C C . VAL A 1 525 ? -13.360 -20.125 -10.711 1.00 86.00 525 VAL A C 1
ATOM 4153 O O . VAL A 1 525 ? -14.101 -21.104 -10.609 1.00 86.00 525 VAL A O 1
ATOM 4156 N N . LEU A 1 526 ? -12.625 -19.669 -9.692 1.00 86.31 526 LEU A N 1
ATOM 4157 C CA . LEU A 1 526 ? -12.689 -20.251 -8.349 1.00 86.31 526 LEU A CA 1
ATOM 4158 C C . LEU A 1 526 ? -14.080 -20.063 -7.726 1.00 86.31 526 LEU A C 1
ATOM 4160 O O . LEU A 1 526 ? -14.794 -19.103 -8.030 1.00 86.31 526 LEU A O 1
ATOM 4164 N N . SER A 1 527 ? -14.460 -20.987 -6.840 1.00 83.12 527 SER A N 1
ATOM 4165 C CA . SER A 1 527 ? -15.673 -20.857 -6.034 1.00 83.12 527 SER A CA 1
ATOM 4166 C C . SER A 1 527 ? -15.581 -19.614 -5.155 1.00 83.12 527 SER A C 1
ATOM 4168 O O . SER A 1 527 ? -14.555 -19.360 -4.526 1.00 83.12 527 SER A O 1
ATOM 4170 N N . VAL A 1 528 ? -16.661 -18.842 -5.117 1.00 85.12 528 VAL A N 1
ATOM 4171 C CA . VAL A 1 528 ? -16.718 -17.601 -4.347 1.00 85.12 528 VAL A CA 1
ATOM 4172 C C . VAL A 1 528 ? -16.984 -17.940 -2.873 1.00 85.12 528 VAL A C 1
ATOM 4174 O O . VAL A 1 528 ? -17.941 -18.673 -2.623 1.00 85.12 528 VAL A O 1
ATOM 4177 N N . PRO A 1 529 ? -16.188 -17.433 -1.911 1.00 86.25 529 PRO A N 1
ATOM 4178 C CA . PRO A 1 529 ? -16.497 -17.585 -0.491 1.00 86.25 529 PRO A CA 1
ATOM 4179 C C . PRO A 1 529 ? -17.760 -16.791 -0.133 1.00 86.25 529 PRO A C 1
ATOM 4181 O O . PRO A 1 529 ? -17.966 -15.687 -0.645 1.00 86.25 529 PRO A O 1
ATOM 4184 N N . GLU A 1 530 ? -18.598 -17.344 0.742 1.00 89.44 530 GLU A N 1
ATOM 4185 C CA . GLU A 1 530 ? -19.888 -16.757 1.123 1.00 89.44 530 GLU A CA 1
ATOM 4186 C C . GLU A 1 530 ? -19.840 -16.224 2.564 1.00 89.44 530 GLU A C 1
ATOM 4188 O O . GLU A 1 530 ? -20.138 -16.972 3.496 1.00 89.44 530 GLU A O 1
ATOM 4193 N N . PRO A 1 531 ? -19.446 -14.952 2.783 1.00 90.56 531 PRO A N 1
ATOM 4194 C CA . PRO A 1 531 ? -19.383 -14.385 4.123 1.00 90.56 531 PRO A CA 1
ATOM 4195 C C . PRO A 1 531 ? -20.757 -14.361 4.799 1.00 90.56 531 PRO A C 1
ATOM 4197 O O . PRO A 1 531 ? -21.759 -13.947 4.203 1.00 90.56 531 PRO A O 1
ATOM 4200 N N . GLU A 1 532 ? -20.776 -14.760 6.069 1.00 92.75 532 GLU A N 1
ATOM 4201 C CA . GLU A 1 532 ? -21.961 -14.777 6.925 1.00 92.75 532 GLU A CA 1
ATOM 4202 C C . GLU A 1 532 ? -21.927 -13.636 7.950 1.00 92.75 532 GLU A C 1
ATOM 4204 O O . GLU A 1 532 ? -20.958 -13.474 8.695 1.00 92.75 532 GLU A O 1
ATOM 4209 N N . PHE A 1 533 ? -22.996 -12.843 7.992 1.00 94.56 533 PHE A N 1
ATOM 4210 C CA . PHE A 1 533 ? -23.145 -11.681 8.872 1.00 94.56 533 PHE A CA 1
ATOM 4211 C C . PHE A 1 533 ? -23.900 -12.021 10.166 1.00 94.56 533 PHE A C 1
ATOM 4213 O O . PHE A 1 533 ? -24.515 -13.078 10.283 1.00 94.56 533 PHE A O 1
ATOM 4220 N N . GLY A 1 534 ? -23.874 -11.118 11.152 1.00 93.44 534 GLY A N 1
ATOM 4221 C CA . GLY A 1 534 ? -24.437 -11.351 12.493 1.00 93.44 534 GLY A CA 1
ATOM 4222 C C . GLY A 1 534 ? -25.944 -11.608 12.516 1.00 93.44 534 GLY A C 1
ATOM 4223 O O . GLY A 1 534 ? -26.445 -12.254 13.428 1.00 93.44 534 GLY A O 1
ATOM 4224 N N . ASN A 1 535 ? -26.662 -11.174 11.480 1.00 93.81 535 ASN A N 1
ATOM 4225 C CA . ASN A 1 535 ? -28.088 -11.439 11.287 1.00 93.81 535 ASN A CA 1
ATOM 4226 C C . ASN A 1 535 ? -28.383 -12.721 10.479 1.00 93.81 535 ASN A C 1
ATOM 4228 O O . ASN A 1 535 ? -29.488 -12.871 9.961 1.00 93.81 535 ASN A O 1
ATOM 4232 N N . GLY A 1 536 ? -27.401 -13.616 10.316 1.00 92.75 536 GLY A N 1
ATOM 4233 C CA . GLY A 1 536 ? -27.537 -14.889 9.593 1.00 92.75 536 GLY A CA 1
ATOM 4234 C C . GLY A 1 536 ? -27.561 -14.756 8.066 1.00 92.75 536 GLY A C 1
ATOM 4235 O O . GLY A 1 536 ? -27.723 -15.747 7.353 1.00 92.75 536 GLY A O 1
ATOM 4236 N N . ILE A 1 537 ? -27.398 -13.541 7.530 1.00 93.12 537 ILE A N 1
ATOM 4237 C CA . ILE A 1 537 ? -27.359 -13.325 6.083 1.00 93.12 537 ILE A CA 1
ATOM 4238 C C . ILE A 1 537 ? -26.022 -13.825 5.541 1.00 93.12 537 ILE A C 1
ATOM 4240 O O . ILE A 1 537 ? -24.974 -13.228 5.792 1.00 93.12 537 ILE A O 1
ATOM 4244 N N . LYS A 1 538 ? -26.084 -14.875 4.721 1.00 91.50 538 LYS A N 1
ATOM 4245 C CA . LYS A 1 538 ? -24.984 -15.303 3.856 1.00 91.50 538 LYS A CA 1
ATOM 4246 C C . LYS A 1 538 ? -25.031 -14.537 2.551 1.00 91.50 538 LYS A C 1
ATOM 4248 O O . LYS A 1 538 ? -26.067 -14.453 1.890 1.00 91.50 538 LYS A O 1
ATOM 4253 N N . VAL A 1 539 ? -23.904 -13.949 2.186 1.00 90.00 539 VAL A N 1
ATOM 4254 C CA . VAL A 1 539 ? -23.792 -13.153 0.972 1.00 90.00 539 VAL A CA 1
ATOM 4255 C C . VAL A 1 539 ? -22.956 -13.920 -0.014 1.0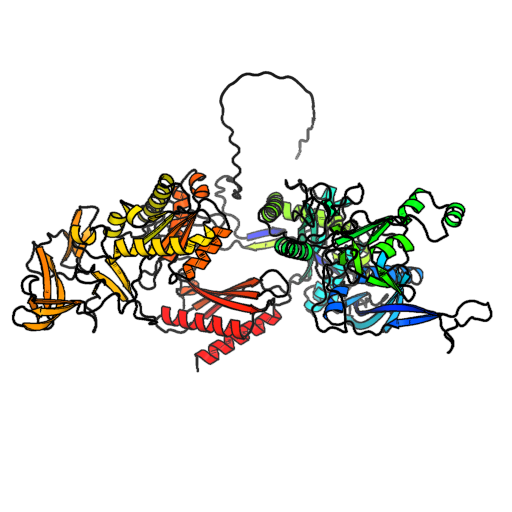0 90.00 539 VAL A C 1
ATOM 4257 O O . VAL A 1 539 ? -21.847 -14.315 0.308 1.00 90.00 539 VAL A O 1
ATOM 4260 N N . ARG A 1 540 ? -23.452 -14.067 -1.238 1.00 88.56 540 ARG A N 1
ATOM 4261 C CA . ARG A 1 540 ? -22.653 -14.563 -2.352 1.00 88.56 540 ARG A CA 1
ATOM 4262 C C . ARG A 1 540 ? -22.121 -13.373 -3.152 1.00 88.56 540 ARG A C 1
ATOM 4264 O O . ARG A 1 540 ? -22.913 -12.729 -3.845 1.00 88.56 540 ARG A O 1
ATOM 4271 N N . PRO A 1 541 ? -20.819 -13.040 -3.065 1.00 88.88 541 PRO A N 1
ATOM 4272 C CA . PRO A 1 541 ? -20.241 -11.958 -3.843 1.00 88.88 541 PRO A CA 1
ATOM 4273 C C . PRO A 1 541 ? -20.487 -12.142 -5.341 1.00 88.88 541 PRO A C 1
ATOM 4275 O O . PRO A 1 541 ? -20.329 -13.226 -5.905 1.00 88.88 541 PRO A O 1
ATOM 4278 N N . THR A 1 542 ? -20.829 -11.046 -6.007 1.00 84.88 542 THR A N 1
ATOM 4279 C CA . THR A 1 542 ? -21.018 -11.000 -7.458 1.00 84.88 542 THR A CA 1
ATOM 4280 C C . THR A 1 542 ? -19.943 -10.113 -8.060 1.00 84.88 542 THR A C 1
ATOM 4282 O O . THR A 1 542 ? -19.794 -8.967 -7.644 1.00 84.88 542 THR A O 1
ATOM 4285 N N . ASN A 1 543 ? -19.178 -10.627 -9.029 1.00 81.12 543 ASN A N 1
ATOM 4286 C CA . ASN A 1 543 ? -18.023 -9.922 -9.608 1.00 81.12 543 ASN A CA 1
ATOM 4287 C C . ASN A 1 543 ? -17.006 -9.437 -8.554 1.00 81.12 543 ASN A C 1
ATOM 4289 O O . ASN A 1 543 ? -16.460 -8.347 -8.682 1.00 81.12 543 ASN A O 1
ATOM 4293 N N . GLY A 1 544 ? -16.786 -10.227 -7.497 1.00 84.38 544 GLY A N 1
ATOM 4294 C CA . GLY A 1 544 ? -15.861 -9.872 -6.416 1.00 84.38 544 GLY A CA 1
ATOM 4295 C C . GLY A 1 544 ? -16.351 -8.745 -5.500 1.00 84.38 544 GLY A C 1
ATOM 4296 O O . GLY A 1 544 ? -15.565 -8.226 -4.718 1.00 84.38 544 GLY A O 1
ATOM 4297 N N . ALA A 1 545 ? -17.629 -8.361 -5.579 1.00 87.88 545 ALA A N 1
ATOM 4298 C CA . ALA A 1 545 ? -18.203 -7.297 -4.767 1.00 87.88 545 ALA A CA 1
ATOM 4299 C C . ALA A 1 545 ? -19.508 -7.729 -4.092 1.00 87.88 545 ALA A C 1
ATOM 4301 O O . ALA A 1 545 ? -20.269 -8.554 -4.605 1.00 87.88 545 ALA A O 1
ATOM 4302 N N . PHE A 1 546 ? -19.781 -7.112 -2.948 1.00 89.31 546 PHE A N 1
ATOM 4303 C CA . PHE A 1 546 ? -21.057 -7.184 -2.252 1.00 89.31 546 PHE A CA 1
ATOM 4304 C C . PHE A 1 546 ? -21.335 -5.870 -1.513 1.00 89.31 546 PHE A C 1
ATOM 4306 O O . PHE A 1 546 ? -20.454 -5.024 -1.369 1.00 89.31 546 PHE A O 1
ATOM 4313 N N . THR A 1 547 ? -22.576 -5.679 -1.062 1.00 88.56 547 THR A N 1
ATOM 4314 C CA . THR A 1 547 ? -22.984 -4.497 -0.288 1.00 88.56 547 THR A CA 1
ATOM 4315 C C . THR A 1 547 ? -23.158 -4.854 1.181 1.00 88.56 547 THR A C 1
ATOM 4317 O O . THR A 1 547 ? -23.577 -5.965 1.500 1.00 88.56 547 THR A O 1
ATOM 4320 N N . LEU A 1 548 ? -22.925 -3.896 2.077 1.00 89.06 548 LEU A N 1
ATOM 4321 C CA . LEU A 1 548 ? -23.207 -4.033 3.513 1.00 89.06 548 LEU A CA 1
ATOM 4322 C C . LEU A 1 548 ? -24.630 -3.597 3.899 1.00 89.06 548 LEU A C 1
ATOM 4324 O O . LEU A 1 548 ? -24.988 -3.597 5.069 1.00 89.06 548 LEU A O 1
ATOM 4328 N N . GLN A 1 549 ? -25.470 -3.256 2.919 1.00 85.88 549 GLN A N 1
ATOM 4329 C CA . GLN A 1 549 ? -26.851 -2.855 3.178 1.00 85.88 549 GLN A CA 1
ATOM 4330 C C . GLN A 1 549 ? -27.620 -3.987 3.878 1.00 85.88 549 GLN A C 1
ATOM 4332 O O . GLN A 1 549 ? -27.582 -5.132 3.411 1.00 85.88 549 GLN A O 1
ATOM 4337 N N . ASN A 1 550 ? -28.313 -3.646 4.969 1.00 87.62 550 ASN A N 1
ATOM 4338 C CA . ASN A 1 550 ? -29.082 -4.556 5.830 1.00 87.62 550 ASN A CA 1
ATOM 4339 C C . ASN A 1 550 ? -28.251 -5.701 6.444 1.00 87.62 550 ASN A C 1
ATOM 4341 O O . ASN A 1 550 ? -28.772 -6.798 6.641 1.00 87.62 550 ASN A O 1
ATOM 4345 N N . LYS A 1 551 ? -26.955 -5.482 6.700 1.00 93.50 551 LYS A N 1
ATOM 4346 C CA . LYS A 1 551 ? -26.052 -6.488 7.278 1.00 93.50 551 LYS A CA 1
ATOM 4347 C C . LYS A 1 551 ? -25.424 -5.970 8.560 1.00 93.50 551 LYS A C 1
ATOM 4349 O O . LYS A 1 551 ? -24.789 -4.917 8.562 1.00 93.50 551 LYS A O 1
ATOM 4354 N N . ILE A 1 552 ? -25.582 -6.758 9.615 1.00 95.94 552 ILE A N 1
ATOM 4355 C CA . ILE A 1 552 ? -25.029 -6.495 10.943 1.00 95.94 552 ILE A CA 1
ATOM 4356 C C . ILE A 1 552 ? -23.689 -7.216 11.053 1.00 95.94 552 ILE A C 1
ATOM 4358 O O . ILE A 1 552 ? -23.561 -8.338 10.557 1.00 95.94 552 ILE A O 1
ATOM 4362 N N . PHE A 1 553 ? -22.687 -6.593 11.671 1.00 96.12 553 PHE A N 1
ATOM 4363 C CA . PHE A 1 553 ? -21.393 -7.245 11.855 1.00 96.12 553 PHE A CA 1
ATOM 4364 C C . PHE A 1 553 ? -21.538 -8.548 12.653 1.00 96.12 553 PHE A C 1
ATOM 4366 O O . PHE A 1 553 ? -22.374 -8.662 13.545 1.00 96.12 553 PHE A O 1
ATOM 4373 N N . ALA A 1 554 ? -20.752 -9.567 12.299 1.00 94.38 554 ALA A N 1
ATOM 4374 C CA . ALA A 1 554 ? -20.826 -10.886 12.929 1.00 94.38 554 ALA A CA 1
ATOM 4375 C C . ALA A 1 554 ? -20.548 -10.863 14.440 1.00 94.38 554 ALA A C 1
ATOM 4377 O O . ALA A 1 554 ? -21.168 -11.630 15.184 1.00 94.38 554 ALA A O 1
ATOM 4378 N N . LYS A 1 555 ? -19.624 -10.004 14.870 1.00 94.50 555 LYS A N 1
ATOM 4379 C CA . LYS A 1 555 ? -19.412 -9.610 16.263 1.00 94.50 555 LYS A CA 1
ATOM 4380 C C . LYS A 1 555 ? -19.070 -8.116 16.242 1.00 94.50 555 LYS A C 1
ATOM 4382 O O . LYS A 1 555 ? -17.962 -7.776 15.832 1.00 94.50 555 LYS A O 1
ATOM 4387 N N . PRO A 1 556 ? -20.020 -7.221 16.529 1.00 94.94 556 PRO A N 1
ATOM 4388 C CA . PRO A 1 556 ? -19.751 -5.791 16.488 1.00 94.94 556 PRO A CA 1
ATOM 4389 C C . PRO A 1 556 ? -18.858 -5.355 17.657 1.00 94.94 556 PRO A C 1
ATOM 4391 O O . PRO A 1 556 ? -18.908 -5.960 18.726 1.00 94.94 556 PRO A O 1
ATOM 4394 N N . ALA A 1 557 ? -18.065 -4.307 17.434 1.00 94.94 557 ALA A N 1
ATOM 4395 C CA . ALA A 1 557 ? -17.277 -3.651 18.475 1.00 94.94 557 ALA A CA 1
ATOM 4396 C C . ALA A 1 557 ? -18.152 -2.758 19.371 1.00 94.94 557 ALA A C 1
ATOM 4398 O O . ALA A 1 557 ? -19.291 -2.427 19.014 1.00 94.94 557 ALA A O 1
ATOM 4399 N N . THR A 1 558 ? -17.586 -2.309 20.488 1.00 93.62 558 THR A N 1
ATOM 4400 C CA . THR A 1 558 ? -18.199 -1.304 21.369 1.00 93.62 558 THR A CA 1
ATOM 4401 C C . THR A 1 558 ? -17.489 0.042 21.209 1.00 93.62 558 THR A C 1
ATOM 4403 O O . THR A 1 558 ? -16.269 0.098 21.119 1.00 93.62 558 THR A O 1
ATOM 4406 N N . LEU A 1 559 ? -18.253 1.133 21.153 1.00 94.56 559 LEU A N 1
ATOM 4407 C CA . LEU A 1 559 ? -17.759 2.509 21.187 1.00 94.56 559 LEU A CA 1
ATOM 4408 C C . LEU A 1 559 ? -18.106 3.114 22.553 1.00 94.56 559 LEU A C 1
ATOM 4410 O O . LEU A 1 559 ? -19.174 3.710 22.708 1.00 94.56 559 LEU A O 1
ATOM 4414 N N . ASN A 1 560 ? -17.229 2.942 23.542 1.00 93.38 560 ASN A N 1
ATOM 4415 C CA . ASN A 1 560 ? -17.429 3.453 24.899 1.00 93.38 560 ASN A CA 1
ATOM 4416 C C . ASN A 1 560 ? -17.168 4.957 24.959 1.00 93.38 560 ASN A C 1
ATOM 4418 O O . ASN A 1 560 ? -17.948 5.692 25.567 1.00 93.38 560 ASN A O 1
ATOM 4422 N N . SER A 1 561 ? -16.119 5.439 24.292 1.00 94.94 561 SER A N 1
ATOM 4423 C CA . SER A 1 561 ? -15.769 6.861 24.294 1.00 94.94 561 SER A CA 1
ATOM 4424 C C . SER A 1 561 ? -15.323 7.385 22.926 1.00 94.94 561 SER A C 1
ATOM 4426 O O . SER A 1 561 ? -14.666 6.709 22.137 1.00 94.94 561 SER A O 1
ATOM 4428 N N . LEU A 1 562 ? -15.716 8.625 22.625 1.00 96.12 562 LEU A N 1
ATOM 4429 C CA . LEU A 1 562 ? -15.460 9.293 21.346 1.00 96.12 562 LEU A CA 1
ATOM 4430 C C . LEU A 1 562 ? -14.926 10.703 21.587 1.00 96.12 562 LEU A C 1
ATOM 4432 O O . LEU A 1 562 ? -15.562 11.472 22.305 1.00 96.12 562 LEU A O 1
ATOM 4436 N N . ALA A 1 563 ? -13.837 11.067 20.910 1.00 96.56 563 ALA A N 1
ATOM 4437 C CA . ALA A 1 563 ? -13.449 12.462 20.696 1.00 96.56 563 ALA A CA 1
ATOM 4438 C C . ALA A 1 563 ? -13.709 12.877 19.246 1.00 96.56 563 ALA A C 1
ATOM 4440 O O . ALA A 1 563 ? -13.582 12.070 18.320 1.00 96.56 563 ALA A O 1
ATOM 4441 N N . VAL A 1 564 ? -14.018 14.152 19.028 1.00 97.25 564 VAL A N 1
ATOM 4442 C CA . VAL A 1 564 ? -14.210 14.713 17.689 1.00 97.25 564 VAL A CA 1
ATOM 4443 C C . VAL A 1 564 ? -13.270 15.893 17.486 1.00 97.25 564 VAL A C 1
ATOM 4445 O O . VAL A 1 564 ? -13.193 16.803 18.310 1.00 97.25 564 VAL A O 1
ATOM 4448 N N . VAL A 1 565 ? -12.571 15.896 16.355 1.00 95.62 565 VAL A N 1
ATOM 4449 C CA . VAL A 1 565 ? -11.791 17.048 15.894 1.00 95.62 565 VAL A CA 1
ATOM 4450 C C . VAL A 1 565 ? -12.418 17.579 14.619 1.00 95.62 565 VAL A C 1
ATOM 4452 O O . VAL A 1 565 ? -12.527 16.854 13.631 1.00 95.62 565 VAL A O 1
ATOM 4455 N N . ASP A 1 566 ? -12.801 18.850 14.626 1.00 95.38 566 ASP A N 1
ATOM 4456 C CA . ASP A 1 566 ? -13.465 19.500 13.501 1.00 95.38 566 ASP A CA 1
ATOM 4457 C C . ASP A 1 566 ? -12.543 20.529 12.834 1.00 95.38 566 ASP A C 1
ATOM 4459 O O . ASP A 1 566 ? -12.400 21.657 13.308 1.00 95.38 566 ASP A O 1
ATOM 4463 N N . PHE A 1 567 ? -11.940 20.141 11.707 1.00 93.44 567 PHE A N 1
ATOM 4464 C CA . PHE A 1 567 ? -11.210 21.040 10.805 1.00 93.44 567 PHE A CA 1
ATOM 4465 C C . PHE A 1 567 ? -12.090 21.572 9.666 1.00 93.44 567 PHE A C 1
ATOM 4467 O O . PHE A 1 567 ? -11.594 22.208 8.742 1.00 93.44 567 PHE A O 1
ATOM 4474 N N . SER A 1 568 ? -13.389 21.284 9.662 1.00 89.00 568 SER A N 1
ATOM 4475 C CA . SER A 1 568 ? -14.235 21.569 8.506 1.00 89.00 568 SER A CA 1
ATOM 4476 C C . SER A 1 568 ? -14.643 23.036 8.376 1.00 89.00 568 SER A C 1
ATOM 4478 O O . SER A 1 568 ? -15.028 23.469 7.290 1.00 89.00 568 SER A O 1
ATOM 4480 N N . GLY A 1 569 ? -14.594 23.791 9.479 1.00 84.88 569 GLY A N 1
ATOM 4481 C CA . GLY A 1 569 ? -15.092 25.165 9.548 1.00 84.88 569 GLY A CA 1
ATOM 4482 C C . GLY A 1 569 ? -16.619 25.281 9.442 1.00 84.88 569 GLY A C 1
ATOM 4483 O O . GLY A 1 569 ? -17.131 26.388 9.298 1.00 84.88 569 GLY A O 1
ATOM 4484 N N . ASN A 1 570 ? -17.359 24.165 9.495 1.00 87.69 570 ASN A N 1
ATOM 4485 C CA . ASN A 1 570 ? -18.817 24.145 9.412 1.00 87.69 570 ASN A CA 1
ATOM 4486 C C . ASN A 1 570 ? -19.419 23.217 10.475 1.00 87.69 570 ASN A C 1
ATOM 4488 O O . ASN A 1 570 ? -19.597 22.019 10.247 1.00 87.69 570 ASN A O 1
ATOM 4492 N N . GLN A 1 571 ? -19.792 23.810 11.612 1.00 90.12 571 GLN A N 1
ATOM 4493 C CA . GLN A 1 571 ? -20.340 23.087 12.757 1.00 90.12 571 GLN A CA 1
ATOM 4494 C C . GLN A 1 571 ? -21.567 22.244 12.399 1.00 90.12 571 GLN A C 1
ATOM 4496 O O . GLN A 1 571 ? -21.587 21.056 12.693 1.00 90.12 571 GLN A O 1
ATOM 4501 N N . LEU A 1 572 ? -22.569 22.825 11.734 1.00 90.56 572 LEU A N 1
ATOM 4502 C CA . LEU A 1 572 ? -23.834 22.132 11.465 1.00 90.56 572 LEU A CA 1
ATOM 4503 C C . LEU A 1 572 ? -23.633 20.861 10.633 1.00 90.56 572 LEU A C 1
ATOM 4505 O O . LEU A 1 572 ? -24.252 19.834 10.900 1.00 90.56 572 LEU A O 1
ATOM 4509 N N . VAL A 1 573 ? -22.761 20.923 9.624 1.00 89.50 573 VAL A N 1
ATOM 4510 C CA . VAL A 1 573 ? -22.507 19.777 8.741 1.00 89.50 573 VAL A CA 1
ATOM 4511 C C . VAL A 1 573 ? -21.560 18.773 9.400 1.00 89.50 573 VAL A C 1
ATOM 4513 O O . VAL A 1 573 ? -21.708 17.571 9.186 1.00 89.50 573 VAL A O 1
ATOM 4516 N N . CYS A 1 574 ? -20.611 19.235 10.218 1.00 93.81 574 CYS A N 1
ATOM 4517 C CA . CYS A 1 574 ? -19.798 18.359 11.059 1.00 93.81 574 CYS A CA 1
ATOM 4518 C C . CYS A 1 574 ? -20.691 17.537 11.997 1.00 93.81 574 CYS A C 1
ATOM 4520 O O . CYS A 1 574 ? -20.630 16.309 11.980 1.00 93.81 574 CYS A O 1
ATOM 4522 N N . ASP A 1 575 ? -21.587 18.203 12.726 1.00 94.62 575 ASP A N 1
ATOM 4523 C CA . ASP A 1 575 ? -22.499 17.571 13.676 1.00 94.62 575 ASP A CA 1
ATOM 4524 C C . ASP A 1 575 ? -23.440 16.578 12.965 1.00 94.62 575 ASP A C 1
ATOM 4526 O O . ASP A 1 575 ? -23.644 15.462 13.447 1.00 94.62 575 ASP A O 1
ATOM 4530 N N . GLU A 1 576 ? -23.937 16.920 11.766 1.00 94.75 576 GLU A N 1
ATOM 4531 C CA . GLU A 1 576 ? -24.707 15.996 10.919 1.00 94.75 576 GLU A CA 1
ATOM 4532 C C . GLU A 1 576 ? -23.885 14.763 10.512 1.00 94.75 576 GLU A C 1
ATOM 4534 O O . GLU A 1 576 ? -24.383 13.636 10.581 1.00 94.75 576 GLU A O 1
ATOM 4539 N N . LEU A 1 577 ? -22.633 14.951 10.079 1.00 95.69 577 LEU A N 1
ATOM 4540 C CA . LEU A 1 577 ? -21.753 13.858 9.667 1.00 95.69 577 LEU A CA 1
ATOM 4541 C C . LEU A 1 577 ? -21.504 12.905 10.832 1.00 95.69 577 LEU A C 1
ATOM 4543 O O . LEU A 1 577 ? -21.717 11.701 10.682 1.00 95.69 577 LEU A O 1
ATOM 4547 N N . VAL A 1 578 ? -21.070 13.431 11.980 1.00 96.62 578 VAL A N 1
ATOM 4548 C CA . VAL A 1 578 ? -20.779 12.627 13.174 1.00 96.62 578 VAL A CA 1
ATOM 4549 C C . VAL A 1 578 ? -22.035 11.894 13.637 1.00 96.62 578 VAL A C 1
ATOM 4551 O O . VAL A 1 578 ? -21.992 10.675 13.808 1.00 96.62 578 VAL A O 1
ATOM 4554 N N . GLY A 1 579 ? -23.166 12.599 13.745 1.00 95.44 579 GLY A N 1
ATOM 4555 C CA . GLY A 1 579 ? -24.448 12.004 14.121 1.00 95.44 579 GLY A CA 1
ATOM 4556 C C . GLY A 1 579 ? -24.866 10.871 13.181 1.00 95.44 579 GLY A C 1
ATOM 4557 O O . GLY A 1 579 ? -25.171 9.773 13.639 1.00 95.44 579 GLY A O 1
ATOM 4558 N N . THR A 1 580 ? -24.787 11.089 11.863 1.00 96.44 580 THR A N 1
ATOM 4559 C CA . THR A 1 580 ? -25.130 10.066 10.858 1.00 96.44 580 THR A CA 1
ATOM 4560 C C . THR A 1 580 ? -24.196 8.856 10.940 1.00 96.44 580 THR A C 1
ATOM 4562 O O . THR A 1 580 ? -24.631 7.723 10.744 1.00 96.44 580 THR A O 1
ATOM 4565 N N . VAL A 1 581 ? -22.899 9.065 11.188 1.00 96.69 581 VAL A N 1
ATOM 4566 C CA . VAL A 1 581 ? -21.927 7.968 11.312 1.00 96.69 581 VAL A CA 1
ATOM 4567 C C . VAL A 1 581 ? -22.224 7.115 12.540 1.00 96.69 581 VAL A C 1
ATOM 4569 O O . VAL A 1 581 ? -22.312 5.897 12.394 1.00 96.69 581 VAL A O 1
ATOM 4572 N N . CYS A 1 582 ? -22.431 7.730 13.707 1.00 96.62 582 CYS A N 1
ATOM 4573 C CA . CYS A 1 582 ? -22.772 7.011 14.935 1.00 96.62 582 CYS A CA 1
ATOM 4574 C C . CYS A 1 582 ? -24.115 6.279 14.806 1.00 96.62 582 CYS A C 1
ATOM 4576 O O . CYS A 1 582 ? -24.203 5.104 15.151 1.00 96.62 582 CYS A O 1
ATOM 4578 N N . GLN A 1 583 ? -25.127 6.928 14.221 1.00 95.69 583 GLN A N 1
ATOM 4579 C CA . GLN A 1 583 ? -26.434 6.313 13.994 1.00 95.69 583 GLN A CA 1
ATOM 4580 C C . GLN A 1 583 ? -26.339 5.080 13.085 1.00 95.69 583 GLN A C 1
ATOM 4582 O O . GLN A 1 583 ? -26.887 4.029 13.398 1.00 95.69 583 GLN A O 1
ATOM 4587 N N . VAL A 1 584 ? -25.625 5.177 11.958 1.00 96.38 584 VAL A N 1
ATOM 4588 C CA . VAL A 1 584 ? -25.464 4.048 11.026 1.00 96.38 584 VAL A CA 1
ATOM 4589 C C . VAL A 1 584 ? -24.624 2.929 11.643 1.00 96.38 584 VAL A C 1
ATOM 4591 O O . VAL A 1 584 ? -24.937 1.755 11.443 1.00 96.38 584 VAL A O 1
ATOM 4594 N N . ALA A 1 585 ? -23.569 3.276 12.384 1.00 96.69 585 ALA A N 1
ATOM 4595 C CA . ALA A 1 585 ? -22.742 2.318 13.108 1.00 96.69 585 ALA A CA 1
ATOM 4596 C C . ALA A 1 585 ? -23.588 1.456 14.058 1.00 96.69 585 ALA A C 1
ATOM 4598 O O . ALA A 1 585 ? -23.497 0.228 14.006 1.00 96.69 585 ALA A O 1
ATOM 4599 N N . GLU A 1 586 ? -24.449 2.094 14.847 1.00 95.69 586 GLU A N 1
ATOM 4600 C CA . GLU A 1 586 ? -25.325 1.422 15.800 1.00 95.69 586 GLU A CA 1
ATOM 4601 C C . GLU A 1 586 ? -26.512 0.724 15.120 1.00 95.69 586 GLU A C 1
ATOM 4603 O O . GLU A 1 586 ? -26.592 -0.504 15.102 1.00 95.69 586 GLU A O 1
ATOM 4608 N N . GLU A 1 587 ? -27.420 1.483 14.505 1.00 94.75 587 GLU A N 1
ATOM 4609 C CA . GLU A 1 587 ? -28.727 0.974 14.072 1.00 94.75 587 GLU A CA 1
ATOM 4610 C C . GLU A 1 587 ? -28.643 0.006 12.884 1.00 94.75 587 GLU A C 1
ATOM 4612 O O . GLU A 1 587 ? -29.526 -0.835 12.700 1.00 94.75 587 GLU A O 1
ATOM 4617 N N . LYS A 1 588 ? -27.625 0.143 12.020 1.00 95.12 588 LYS A N 1
ATOM 4618 C CA . LYS A 1 588 ? -27.509 -0.664 10.789 1.00 95.12 588 LYS A CA 1
ATOM 4619 C C . LYS A 1 588 ? -26.476 -1.774 10.893 1.00 95.12 588 LYS A C 1
ATOM 4621 O O . LYS A 1 588 ? -26.637 -2.793 10.219 1.00 95.12 588 LYS A O 1
ATOM 4626 N N . HIS A 1 589 ? -25.430 -1.576 11.693 1.00 96.56 589 HIS A N 1
ATOM 4627 C CA . HIS A 1 589 ? -24.298 -2.499 11.757 1.00 96.56 589 HIS A CA 1
ATOM 4628 C C . HIS A 1 589 ? -24.043 -3.103 13.137 1.00 96.56 589 HIS A C 1
ATOM 4630 O O . HIS A 1 589 ? -23.257 -4.047 13.228 1.00 96.56 589 HIS A O 1
ATOM 4636 N N . GLY A 1 590 ? -24.758 -2.644 14.166 1.00 95.44 590 GLY A N 1
ATOM 4637 C CA . GLY A 1 590 ? -24.760 -3.234 15.499 1.00 95.44 590 GLY A CA 1
ATOM 4638 C C . GLY A 1 590 ? -23.591 -2.828 16.388 1.00 95.44 590 GLY A C 1
ATOM 4639 O O . GLY A 1 590 ? -23.437 -3.453 17.431 1.00 95.44 590 GLY A O 1
ATOM 4640 N N . ILE A 1 591 ? -22.774 -1.829 16.010 1.00 96.06 591 ILE A N 1
ATOM 4641 C CA . ILE A 1 591 ? -21.747 -1.282 16.915 1.00 96.06 591 ILE A CA 1
ATOM 4642 C C . ILE A 1 591 ? -22.446 -0.809 18.187 1.00 96.06 591 ILE A C 1
ATOM 4644 O O . ILE A 1 591 ? -23.366 0.006 18.128 1.00 96.06 591 ILE A O 1
ATOM 4648 N N . LEU A 1 592 ? -22.016 -1.336 19.327 1.00 94.38 592 LEU A N 1
ATOM 4649 C CA . LEU A 1 592 ? -22.644 -1.049 20.606 1.00 94.38 592 LEU A CA 1
ATOM 4650 C C . LEU A 1 592 ? -22.195 0.334 21.081 1.00 94.38 592 LEU A C 1
ATOM 4652 O O . LEU A 1 592 ? -21.005 0.564 21.275 1.00 94.38 592 LEU A O 1
ATOM 4656 N N . ILE A 1 593 ? -23.140 1.254 21.274 1.00 94.00 593 ILE A N 1
ATOM 4657 C CA . ILE A 1 593 ? -22.880 2.563 21.884 1.00 94.00 593 ILE A CA 1
ATOM 4658 C C . ILE A 1 593 ? -23.582 2.573 23.246 1.00 94.00 593 ILE A C 1
ATOM 4660 O O . ILE A 1 593 ? -24.815 2.580 23.282 1.00 94.00 593 ILE A O 1
ATOM 4664 N N . PRO A 1 594 ? -22.854 2.557 24.377 1.00 91.38 594 PRO A N 1
ATOM 4665 C CA . PRO A 1 594 ? -23.473 2.549 25.697 1.00 91.38 594 PRO A CA 1
ATOM 4666 C C . PRO A 1 594 ? -24.424 3.737 25.910 1.00 91.38 594 PRO A C 1
ATOM 4668 O O . PRO A 1 594 ? -24.172 4.849 25.442 1.00 91.38 594 PRO A O 1
ATOM 4671 N N . SER A 1 595 ? -25.509 3.529 26.669 1.00 89.00 595 SER A N 1
ATOM 4672 C CA . SER A 1 595 ? -26.524 4.557 26.979 1.00 89.00 595 SER A CA 1
ATOM 4673 C C . SER A 1 595 ? -25.922 5.874 27.477 1.00 89.00 595 SER A C 1
ATOM 4675 O O . SER A 1 595 ? -26.424 6.965 27.186 1.00 89.00 595 SER A O 1
ATOM 4677 N N . ILE A 1 596 ? -24.845 5.776 28.253 1.00 88.50 596 ILE A N 1
ATOM 4678 C CA . ILE A 1 596 ? -24.184 6.934 28.835 1.00 88.50 596 ILE A CA 1
ATOM 4679 C C . ILE A 1 596 ? -23.403 7.726 27.784 1.00 88.50 596 ILE A C 1
ATOM 4681 O O . ILE A 1 596 ? -23.557 8.943 27.684 1.00 88.50 596 ILE A O 1
ATOM 4685 N N . THR A 1 597 ? -22.699 7.029 26.895 1.00 92.00 597 THR A N 1
ATOM 4686 C CA . THR A 1 597 ? -22.038 7.595 25.718 1.00 92.00 597 THR A CA 1
ATOM 4687 C C . THR A 1 597 ? -23.056 8.275 24.812 1.00 92.00 597 THR A C 1
ATOM 4689 O O . THR A 1 597 ? -22.862 9.427 24.434 1.00 92.00 597 THR A O 1
ATOM 4692 N N . LYS A 1 598 ? -24.214 7.648 24.552 1.00 90.56 598 LYS A N 1
ATOM 4693 C CA . LYS A 1 598 ? -25.317 8.298 23.815 1.00 90.56 598 LYS A CA 1
ATOM 4694 C C . LYS A 1 598 ? -25.760 9.601 24.473 1.00 90.56 598 LYS A C 1
ATOM 4696 O O . LYS A 1 598 ? -26.007 10.584 23.780 1.00 90.56 598 LYS A O 1
ATOM 4701 N N . THR A 1 599 ? -25.869 9.612 25.802 1.00 89.44 599 THR A N 1
ATOM 4702 C CA . THR A 1 599 ? -26.286 10.794 26.570 1.00 89.44 599 THR A CA 1
ATOM 4703 C C . THR A 1 599 ? -25.286 11.937 26.407 1.00 89.44 599 THR A C 1
ATOM 4705 O O . THR A 1 599 ? -25.703 13.056 26.109 1.00 89.44 599 THR A O 1
ATOM 4708 N N . ILE A 1 600 ? -23.984 11.651 26.497 1.00 91.69 600 ILE A N 1
ATOM 4709 C CA . ILE A 1 600 ? -22.912 12.630 26.257 1.00 91.69 600 ILE A CA 1
ATOM 4710 C C . ILE A 1 600 ? -22.961 13.143 24.809 1.00 91.69 600 ILE A C 1
ATOM 4712 O O . ILE A 1 600 ? -22.903 14.354 24.581 1.00 91.69 600 ILE A O 1
ATOM 4716 N N . LEU A 1 601 ? -23.155 12.245 23.835 1.00 92.12 601 LEU A N 1
ATOM 4717 C CA . LEU A 1 601 ? -23.203 12.570 22.405 1.00 92.12 601 LEU A CA 1
ATOM 4718 C C . LEU A 1 601 ? -24.448 13.365 21.976 1.00 92.12 601 LEU A C 1
ATOM 4720 O O . LEU A 1 601 ? -24.423 13.969 20.904 1.00 92.12 601 LEU A O 1
ATOM 4724 N N . ARG A 1 602 ? -25.505 13.460 22.803 1.00 89.19 602 ARG A N 1
ATOM 4725 C CA . ARG A 1 602 ? -26.644 14.373 22.543 1.00 89.19 602 ARG A CA 1
ATOM 4726 C C . ARG A 1 602 ? -26.201 15.831 22.410 1.00 89.19 602 ARG A C 1
ATOM 4728 O O . ARG A 1 602 ? -26.873 16.611 21.740 1.00 89.19 602 ARG A O 1
ATOM 4735 N N . ARG A 1 603 ? -25.090 16.203 23.052 1.00 90.94 603 ARG A N 1
ATOM 4736 C CA . ARG A 1 603 ? -24.416 17.494 22.882 1.00 90.94 603 ARG A CA 1
ATOM 4737 C C . ARG A 1 603 ? -22.984 17.242 22.424 1.00 90.94 603 ARG A C 1
ATOM 4739 O O . ARG A 1 603 ? -22.070 17.195 23.240 1.00 90.94 603 ARG A O 1
ATOM 4746 N N . LEU A 1 604 ? -22.792 17.103 21.110 1.00 92.31 604 LEU A N 1
ATOM 4747 C CA . LEU A 1 604 ? -21.484 16.815 20.503 1.00 92.31 604 LEU A CA 1
ATOM 4748 C C . LEU A 1 604 ? -20.381 17.793 20.923 1.00 92.31 604 LEU A C 1
ATOM 4750 O O . LEU A 1 604 ? -19.223 17.387 21.016 1.00 92.31 604 LEU A O 1
ATOM 4754 N N . ASP A 1 605 ? -20.717 19.046 21.240 1.00 92.31 605 ASP A N 1
ATOM 4755 C CA . ASP A 1 605 ? -19.752 20.027 21.743 1.00 92.31 605 ASP A CA 1
ATOM 4756 C C . ASP A 1 605 ? -19.014 19.543 23.002 1.00 92.31 605 ASP A C 1
ATOM 4758 O O . ASP A 1 605 ? -17.856 19.909 23.189 1.00 92.31 605 ASP A O 1
ATOM 4762 N N . ASN A 1 606 ? -19.607 18.666 23.822 1.00 91.56 606 ASN A N 1
ATOM 4763 C CA . ASN A 1 606 ? -18.948 18.073 24.994 1.00 91.56 606 ASN A CA 1
ATOM 4764 C C . ASN A 1 606 ? -17.643 17.350 24.633 1.00 91.56 606 ASN A C 1
ATOM 4766 O O . ASN A 1 606 ? -16.690 17.389 25.399 1.00 91.56 606 ASN A O 1
ATOM 4770 N N . VAL A 1 607 ? -17.584 16.737 23.449 1.00 94.19 607 VAL A N 1
ATOM 4771 C CA . VAL A 1 607 ? -16.452 15.911 22.999 1.00 94.19 607 VAL A CA 1
ATOM 4772 C C . VAL A 1 607 ? -15.782 16.439 21.730 1.00 94.19 607 VAL A C 1
ATOM 4774 O O . VAL A 1 607 ? -14.861 15.817 21.204 1.00 94.19 607 VAL A O 1
ATOM 4777 N N . THR A 1 608 ? -16.235 17.587 21.223 1.00 95.56 608 THR A N 1
ATOM 4778 C CA . THR A 1 608 ? -15.737 18.173 19.976 1.00 95.56 608 THR A CA 1
ATOM 4779 C C . THR A 1 608 ? -14.787 19.326 20.254 1.00 95.56 608 THR A C 1
ATOM 4781 O O . THR A 1 608 ? -15.154 20.294 20.920 1.00 95.56 608 THR A O 1
ATOM 4784 N N . LYS A 1 609 ? -13.581 19.276 19.678 1.00 95.25 609 LYS A N 1
ATOM 4785 C CA . LYS A 1 609 ? -12.719 20.452 19.533 1.00 95.25 609 LYS A CA 1
ATOM 4786 C C . LYS A 1 609 ? -12.755 20.947 18.091 1.00 95.25 609 LYS A C 1
ATOM 4788 O O . LYS A 1 609 ? -12.357 20.241 17.165 1.00 95.25 609 LYS A O 1
ATOM 4793 N N . ARG A 1 610 ? -13.207 22.189 17.921 1.00 93.31 610 ARG A N 1
ATOM 4794 C CA . ARG A 1 610 ? -13.253 22.874 16.626 1.00 93.31 610 ARG A CA 1
ATOM 4795 C C . ARG A 1 610 ? -11.981 23.675 16.390 1.00 93.31 610 ARG A C 1
ATOM 4797 O O . ARG A 1 610 ? -11.408 24.246 17.323 1.00 93.31 610 ARG A O 1
ATOM 4804 N N . TYR A 1 611 ? -11.533 23.673 15.142 1.00 90.62 611 TYR A N 1
ATOM 4805 C CA . TYR A 1 611 ? -10.390 24.448 14.698 1.00 90.62 611 TYR A CA 1
ATOM 4806 C C . TYR A 1 611 ? -10.780 25.904 14.422 1.00 90.62 611 TYR A C 1
ATOM 4808 O O . TYR A 1 611 ? -11.678 26.167 13.627 1.00 90.62 611 TYR A O 1
ATOM 4816 N N . GLU A 1 612 ? -10.063 26.843 15.040 1.00 83.06 612 GLU A N 1
ATOM 4817 C CA . GLU A 1 612 ? -10.314 28.294 14.937 1.00 83.06 612 GLU A CA 1
ATOM 4818 C C . GLU A 1 612 ? -9.077 29.081 14.455 1.00 83.06 612 GLU A C 1
ATOM 4820 O O . GLU A 1 612 ? -9.093 30.310 14.390 1.00 83.06 612 GLU A O 1
ATOM 4825 N N . GLY A 1 613 ? -7.977 28.387 14.146 1.00 78.25 613 GLY A N 1
ATOM 4826 C CA . GLY A 1 613 ? -6.698 29.005 13.797 1.00 78.25 613 GLY A CA 1
ATOM 4827 C C . GLY A 1 613 ? -6.566 29.399 12.320 1.00 78.25 613 GLY A C 1
ATOM 4828 O O . GLY A 1 613 ? -7.504 29.318 11.526 1.00 78.25 613 GLY A O 1
ATOM 4829 N N . ARG A 1 614 ? -5.348 29.819 11.944 1.00 70.50 614 ARG A N 1
ATOM 4830 C CA . ARG A 1 614 ? -4.990 30.172 10.555 1.00 70.50 614 ARG A CA 1
ATOM 4831 C C . ARG A 1 614 ? -4.132 29.127 9.832 1.00 70.50 614 ARG A C 1
ATOM 4833 O O . ARG A 1 614 ? -4.224 29.061 8.608 1.00 70.50 614 ARG A O 1
ATOM 4840 N N . ASN A 1 615 ? -3.318 28.335 10.540 1.00 76.12 615 ASN A N 1
ATOM 4841 C CA . ASN A 1 615 ? -2.540 27.235 9.958 1.00 76.12 615 ASN A CA 1
ATOM 4842 C C . ASN A 1 615 ? -2.911 25.868 10.564 1.00 76.12 615 ASN A C 1
ATOM 4844 O O . ASN A 1 615 ? -2.405 25.471 11.611 1.00 76.12 615 ASN A O 1
ATOM 4848 N N . MET A 1 616 ? -3.784 25.128 9.873 1.00 75.81 616 MET A N 1
ATOM 4849 C CA . MET A 1 616 ? -4.322 23.848 10.356 1.00 75.81 616 MET A CA 1
ATOM 4850 C C . MET A 1 616 ? -3.252 22.797 10.647 1.00 75.81 616 MET A C 1
ATOM 4852 O O . MET A 1 616 ? -3.469 21.956 11.514 1.00 75.81 616 MET A O 1
ATOM 4856 N N . ALA A 1 617 ? -2.135 22.812 9.914 1.00 68.00 617 ALA A N 1
ATOM 4857 C CA . ALA A 1 617 ? -1.073 21.834 10.106 1.00 68.00 617 ALA A CA 1
ATOM 4858 C C . ALA A 1 617 ? -0.318 22.116 11.410 1.00 68.00 617 ALA A C 1
ATOM 4860 O O . ALA A 1 617 ? -0.330 21.272 12.296 1.00 68.00 617 ALA A O 1
ATOM 4861 N N . ASP A 1 618 ? 0.240 23.318 11.572 1.00 71.75 618 ASP A N 1
ATOM 4862 C CA . ASP A 1 618 ? 1.033 23.681 12.759 1.00 71.75 618 ASP A CA 1
ATOM 4863 C C . ASP A 1 618 ? 0.229 23.541 14.062 1.00 71.75 618 ASP A C 1
ATOM 4865 O O . ASP A 1 618 ? 0.759 23.141 15.100 1.00 71.75 618 ASP A O 1
ATOM 4869 N N . ASP A 1 619 ? -1.075 23.813 13.994 1.00 82.06 619 ASP A N 1
ATOM 4870 C CA . ASP A 1 619 ? -1.956 23.788 15.154 1.00 82.06 619 ASP A CA 1
ATOM 4871 C C . ASP A 1 619 ? -2.511 22.385 15.476 1.00 82.06 619 ASP A C 1
ATOM 4873 O O . ASP A 1 619 ? -3.056 22.192 16.567 1.00 82.06 619 ASP A O 1
ATOM 4877 N N . ALA A 1 620 ? -2.399 21.394 14.579 1.00 84.56 620 ALA A N 1
ATOM 4878 C CA . ALA A 1 620 ? -3.128 20.123 14.699 1.00 84.56 620 ALA A CA 1
ATOM 4879 C C . ALA A 1 620 ? -2.833 19.371 16.005 1.00 84.56 620 ALA A C 1
ATOM 4881 O O . ALA A 1 620 ? -3.746 18.799 16.599 1.00 84.56 620 ALA A O 1
ATOM 4882 N N . LEU A 1 621 ? -1.583 19.406 16.480 1.00 88.06 621 LEU A N 1
ATOM 4883 C CA . LEU A 1 621 ? -1.180 18.818 17.764 1.00 88.06 621 LEU A CA 1
ATOM 4884 C C . LEU A 1 621 ? -1.939 19.427 18.939 1.00 88.06 621 LEU A C 1
ATOM 4886 O O . LEU A 1 621 ? -2.444 18.693 19.786 1.00 88.06 621 LEU A O 1
ATOM 4890 N N . SER A 1 622 ? -2.045 20.755 18.982 1.0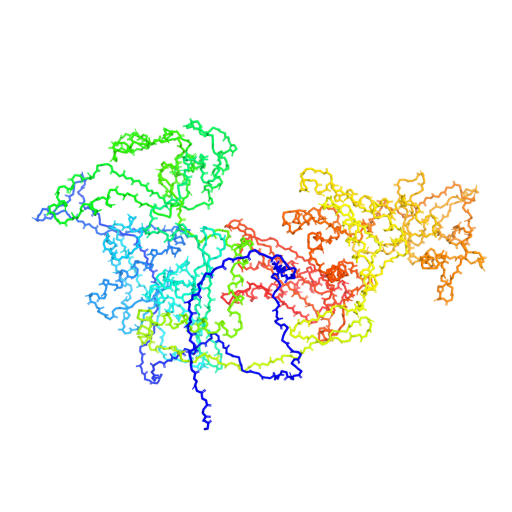0 88.94 622 SER A N 1
ATOM 4891 C CA . SER A 1 622 ? -2.775 21.449 20.047 1.00 88.94 622 SER A CA 1
ATOM 4892 C C . SER A 1 622 ? -4.269 21.113 20.022 1.00 88.94 622 SER A C 1
ATOM 4894 O O . SER A 1 622 ? -4.873 20.860 21.063 1.00 88.94 622 SER A O 1
ATOM 4896 N N . VAL A 1 623 ? -4.853 21.029 18.824 1.00 91.00 623 VAL A N 1
ATOM 4897 C CA . VAL A 1 623 ? -6.278 20.745 18.614 1.00 91.00 623 VAL A CA 1
ATOM 4898 C C . VAL A 1 623 ? -6.608 19.312 19.024 1.00 91.00 623 VAL A C 1
ATOM 4900 O O . VAL A 1 623 ? -7.590 19.090 19.727 1.00 91.00 623 VAL A O 1
ATOM 4903 N N . ILE A 1 624 ? -5.772 18.350 18.624 1.00 91.75 624 ILE A N 1
ATOM 4904 C CA . ILE A 1 624 ? -5.925 16.933 18.970 1.00 91.75 624 ILE A CA 1
ATOM 4905 C C . ILE A 1 624 ? -5.778 16.725 20.478 1.00 91.75 624 ILE A C 1
ATOM 4907 O O . ILE A 1 624 ? -6.629 16.075 21.077 1.00 91.75 624 ILE A O 1
ATOM 4911 N N . LYS A 1 625 ? -4.758 17.319 21.114 1.00 91.50 625 LYS A N 1
ATOM 4912 C CA . LYS A 1 625 ? -4.602 17.256 22.578 1.00 91.50 625 LYS A CA 1
ATOM 4913 C C . LYS A 1 625 ? -5.828 17.809 23.299 1.00 91.50 625 LYS A C 1
ATOM 4915 O O . LYS A 1 625 ? -6.362 17.144 24.177 1.00 91.50 625 LYS A O 1
ATOM 4920 N N . CYS A 1 626 ? -6.332 18.960 22.861 1.00 92.44 626 CYS A N 1
ATOM 4921 C CA . CYS A 1 626 ? -7.531 19.556 23.440 1.00 92.44 626 CYS A CA 1
ATOM 4922 C C . CYS A 1 626 ? -8.785 18.687 23.214 1.00 92.44 626 CYS A C 1
ATOM 4924 O O . CYS A 1 626 ? -9.639 18.610 24.089 1.00 92.44 626 CYS A O 1
ATOM 4926 N N . ALA A 1 627 ? -8.910 17.990 22.079 1.00 94.06 627 ALA A N 1
ATOM 4927 C CA . ALA A 1 627 ? -10.009 17.044 21.858 1.00 94.06 627 ALA A CA 1
ATOM 4928 C C . ALA A 1 627 ? -9.947 15.836 22.807 1.00 94.06 627 ALA A C 1
ATOM 4930 O O . ALA A 1 627 ? -10.980 15.413 23.323 1.00 94.06 627 ALA A O 1
ATOM 4931 N N . ILE A 1 628 ? -8.744 15.312 23.061 1.00 93.12 628 ILE A N 1
ATOM 4932 C CA . ILE A 1 628 ? -8.513 14.237 24.036 1.00 93.12 628 ILE A CA 1
ATOM 4933 C C . ILE A 1 628 ? -8.862 14.722 25.448 1.00 93.12 628 ILE A C 1
ATOM 4935 O O . ILE A 1 628 ? -9.571 14.027 26.170 1.00 93.12 628 ILE A O 1
ATOM 4939 N N . GLU A 1 629 ? -8.439 15.931 25.822 1.00 92.56 629 GLU A N 1
ATOM 4940 C CA . GLU A 1 629 ? -8.789 16.549 27.109 1.00 92.56 629 GLU A CA 1
ATOM 4941 C C . GLU A 1 629 ? -10.303 16.736 27.261 1.00 92.56 629 GLU A C 1
ATOM 4943 O O . GLU A 1 629 ? -10.848 16.394 28.302 1.00 92.56 629 GLU A O 1
ATOM 4948 N N . ARG A 1 630 ? -11.015 17.176 26.215 1.00 94.44 630 ARG A N 1
ATOM 4949 C CA . ARG A 1 630 ? -12.486 17.276 26.249 1.00 94.44 630 ARG A CA 1
ATOM 4950 C C . ARG A 1 630 ? -13.161 15.923 26.441 1.00 94.44 630 ARG A C 1
ATOM 4952 O O . ARG A 1 630 ? -14.119 15.824 27.201 1.00 94.44 630 ARG A O 1
ATOM 4959 N N . ALA A 1 631 ? -12.669 14.879 25.774 1.00 94.56 631 ALA A N 1
ATOM 4960 C CA . ALA A 1 631 ? -13.165 13.529 26.010 1.00 94.56 631 ALA A CA 1
ATOM 4961 C C . ALA A 1 631 ? -12.889 13.087 27.454 1.00 94.56 631 ALA A C 1
ATOM 4963 O O . ALA A 1 631 ? -13.804 12.605 28.114 1.00 94.56 631 ALA A O 1
ATOM 4964 N N . ARG A 1 632 ? -11.688 13.333 27.991 1.00 93.38 632 ARG A N 1
ATOM 4965 C CA . ARG A 1 632 ? -11.388 13.088 29.410 1.00 93.38 632 ARG A CA 1
ATOM 4966 C C . ARG A 1 632 ? -12.362 13.838 30.321 1.00 93.38 632 ARG A C 1
ATOM 4968 O O . ARG A 1 632 ? -12.940 13.237 31.221 1.00 93.38 632 ARG A O 1
ATOM 4975 N N . ASP A 1 633 ? -12.604 15.117 30.075 1.00 93.38 633 ASP A N 1
ATOM 4976 C CA . ASP A 1 633 ? -13.520 15.905 30.894 1.00 93.38 633 ASP A CA 1
ATOM 4977 C C . ASP A 1 633 ? -14.951 15.356 30.840 1.00 93.38 633 ASP A C 1
ATOM 4979 O O . ASP A 1 633 ? -15.658 15.374 31.847 1.00 93.38 633 ASP A O 1
ATOM 4983 N N . ALA A 1 634 ? -15.397 14.853 29.689 1.00 94.62 634 ALA A N 1
ATOM 4984 C CA . ALA A 1 634 ? -16.728 14.280 29.525 1.00 94.62 634 ALA A CA 1
ATOM 4985 C C . ALA A 1 634 ? -16.867 12.882 30.156 1.00 94.62 634 ALA A C 1
ATOM 4987 O O . ALA A 1 634 ? -17.841 12.646 30.868 1.00 94.62 634 ALA A O 1
ATOM 4988 N N . TYR A 1 635 ? -15.917 11.973 29.903 1.00 94.38 635 TYR A N 1
ATOM 4989 C CA . TYR A 1 635 ? -16.025 10.551 30.262 1.00 94.38 635 TYR A CA 1
ATOM 4990 C C . TYR A 1 635 ? -15.355 10.179 31.590 1.00 94.38 635 TYR A C 1
ATOM 4992 O O . TYR A 1 635 ? -15.795 9.245 32.249 1.00 94.38 635 TYR A O 1
ATOM 5000 N N . ILE A 1 636 ? -14.309 10.898 32.005 1.00 92.75 636 ILE A N 1
ATOM 5001 C CA . ILE A 1 636 ? -13.555 10.608 33.236 1.00 92.75 636 ILE A CA 1
ATOM 5002 C C . ILE A 1 636 ? -13.961 11.576 34.351 1.00 92.75 636 ILE A C 1
ATOM 5004 O O . ILE A 1 636 ? -14.236 11.152 35.472 1.00 92.75 636 ILE A O 1
ATOM 5008 N N . CYS A 1 637 ? -14.041 12.876 34.052 1.00 91.69 637 CYS A N 1
ATOM 5009 C CA . CYS A 1 637 ? -14.336 13.899 35.064 1.00 91.69 637 CYS A CA 1
ATOM 5010 C C . CYS A 1 637 ? -15.837 14.147 35.297 1.00 91.69 637 CYS A C 1
ATOM 5012 O O . CYS A 1 637 ? -16.184 14.936 36.171 1.00 91.69 637 CYS A O 1
ATOM 5014 N N . ASP A 1 638 ? -16.720 13.527 34.510 1.00 92.00 638 ASP A N 1
ATOM 5015 C CA . ASP A 1 638 ? -18.166 13.797 34.489 1.00 92.00 638 ASP A CA 1
ATOM 5016 C C . ASP A 1 638 ? -18.549 15.280 34.352 1.00 92.00 638 ASP A C 1
ATOM 5018 O O . ASP A 1 638 ? -19.507 15.751 34.965 1.00 92.00 638 ASP A O 1
ATOM 5022 N N . SER A 1 639 ? -17.832 16.060 33.542 1.00 90.94 639 SER A N 1
ATOM 5023 C CA . SER A 1 639 ? -18.153 17.488 33.347 1.00 90.94 639 SER A CA 1
ATOM 5024 C C . SER A 1 639 ? -19.575 17.732 32.819 1.00 90.94 639 SER A C 1
ATOM 5026 O O . SER A 1 639 ? -20.104 18.838 32.934 1.00 90.94 639 SER A O 1
ATOM 5028 N N . THR A 1 640 ? -20.203 16.700 32.250 1.00 89.56 640 THR A N 1
ATOM 5029 C CA . THR A 1 640 ? -21.585 16.736 31.762 1.00 89.56 640 THR A CA 1
ATOM 5030 C C . THR A 1 640 ? -22.629 16.449 32.847 1.00 89.56 640 THR A C 1
ATOM 5032 O O . THR A 1 640 ? -23.798 16.760 32.632 1.00 89.56 640 THR A O 1
ATOM 5035 N N . GLY A 1 641 ? -22.224 15.867 33.983 1.00 89.44 641 GLY A N 1
ATOM 5036 C CA . GLY A 1 641 ? -23.103 15.384 35.054 1.00 89.44 641 GLY A CA 1
ATOM 5037 C C . GLY A 1 641 ? -23.876 14.105 34.717 1.00 89.44 641 GLY A C 1
ATOM 5038 O O . GLY A 1 641 ? -24.749 13.695 35.483 1.00 89.44 641 GLY A O 1
ATOM 5039 N N . ALA A 1 642 ? -23.595 13.476 33.573 1.00 88.06 642 ALA A N 1
ATOM 5040 C CA . ALA A 1 642 ? -24.356 12.341 33.078 1.00 88.06 642 ALA A CA 1
ATOM 5041 C C . ALA A 1 642 ? -24.223 11.116 33.993 1.00 88.06 642 ALA A C 1
ATOM 5043 O O . ALA A 1 642 ? -25.210 10.405 34.191 1.00 88.06 642 ALA A O 1
ATOM 5044 N N . PHE A 1 643 ? -23.044 10.867 34.571 1.00 89.31 643 PHE A N 1
ATOM 5045 C CA . PHE A 1 643 ? -22.840 9.728 35.471 1.00 89.31 643 PHE A CA 1
ATOM 5046 C C . PHE A 1 643 ? -23.618 9.924 36.774 1.00 89.31 643 PHE A C 1
ATOM 5048 O O . PHE A 1 643 ? -24.380 9.043 37.180 1.00 89.31 643 PHE A O 1
ATOM 5055 N N . TRP A 1 644 ? -23.519 11.110 37.384 1.00 86.44 644 TRP A N 1
ATOM 5056 C CA . TRP A 1 644 ? -24.230 11.424 38.627 1.00 86.44 644 TRP A CA 1
ATOM 5057 C C . TRP A 1 644 ? -25.752 11.456 38.474 1.00 86.44 644 TRP A C 1
ATOM 5059 O O . TRP A 1 644 ? -26.452 10.897 39.321 1.00 86.44 644 TRP A O 1
ATOM 5069 N N . GLU A 1 645 ? -26.273 12.063 37.403 1.00 86.94 645 GLU A N 1
ATOM 5070 C CA . GLU A 1 645 ? -27.716 12.117 37.124 1.00 86.94 645 GLU A CA 1
ATOM 5071 C C . GLU A 1 645 ? -28.322 10.731 36.889 1.00 86.94 645 GLU A C 1
ATOM 5073 O O . GLU A 1 645 ? -29.502 10.512 37.170 1.00 86.94 645 GLU A O 1
ATOM 5078 N N . LYS A 1 646 ? -27.535 9.807 36.327 1.00 89.69 646 LYS A N 1
ATOM 5079 C CA . LYS A 1 646 ? -27.987 8.458 35.963 1.00 89.69 646 LYS A CA 1
ATOM 5080 C C . LYS A 1 646 ? -27.560 7.380 36.952 1.00 89.69 646 LYS A C 1
ATOM 5082 O O . LYS A 1 646 ? -28.003 6.249 36.823 1.00 89.69 646 LYS A O 1
ATOM 5087 N N . HIS A 1 647 ? -26.775 7.732 37.965 1.00 89.25 647 HIS A N 1
ATOM 5088 C CA . HIS A 1 647 ? -26.277 6.827 39.000 1.00 89.25 647 HIS A CA 1
ATOM 5089 C C . HIS A 1 647 ? -25.419 5.662 38.469 1.00 89.25 647 HIS A C 1
ATOM 5091 O O . HIS A 1 647 ? -25.405 4.592 39.073 1.00 89.25 647 HIS A O 1
ATOM 5097 N N . VAL A 1 648 ? -24.697 5.869 37.364 1.00 89.56 648 VAL A N 1
ATOM 5098 C CA . VAL A 1 648 ? -23.853 4.860 36.689 1.00 89.56 648 VAL A CA 1
ATOM 5099 C C . VAL A 1 648 ? -22.444 5.385 36.450 1.00 89.56 648 VAL A C 1
ATOM 5101 O O . VAL A 1 648 ? -22.208 6.576 36.601 1.00 89.56 648 VAL A O 1
ATOM 5104 N N . TRP A 1 649 ? -21.523 4.517 36.031 1.00 90.19 649 TRP A N 1
ATOM 5105 C CA . TRP A 1 649 ? -20.116 4.857 35.803 1.00 90.19 649 TRP A CA 1
ATOM 5106 C C . TRP A 1 649 ? -19.677 4.599 34.364 1.00 90.19 649 TRP A C 1
ATOM 5108 O O . TRP A 1 649 ? -20.315 3.838 33.634 1.00 90.19 649 TRP A O 1
ATOM 5118 N N . PHE A 1 650 ? -18.589 5.252 33.954 1.00 91.75 650 PHE A N 1
ATOM 5119 C CA . PHE A 1 650 ? -17.974 5.019 32.653 1.00 91.75 650 PHE A CA 1
ATOM 5120 C C . PHE A 1 650 ? -17.182 3.712 32.673 1.00 91.75 650 PHE A C 1
ATOM 5122 O O . PHE A 1 650 ? -16.247 3.563 33.456 1.00 91.75 650 PHE A O 1
ATOM 5129 N N . GLU A 1 651 ? -17.568 2.773 31.818 1.00 90.88 651 GLU A N 1
ATOM 5130 C CA . GLU A 1 651 ? -16.886 1.495 31.637 1.00 90.88 651 GLU A CA 1
ATOM 5131 C C . GLU A 1 651 ? -15.847 1.612 30.524 1.00 90.88 651 GLU A C 1
ATOM 5133 O O . GLU A 1 651 ? -16.162 2.045 29.415 1.00 90.88 651 GLU A O 1
ATOM 5138 N N . THR A 1 652 ? -14.607 1.233 30.826 1.00 91.00 652 THR A N 1
ATOM 5139 C CA . THR A 1 652 ? -13.492 1.257 29.874 1.00 91.00 652 THR A CA 1
ATOM 5140 C C . THR A 1 652 ? -12.418 0.245 30.285 1.00 91.00 652 THR A C 1
ATOM 5142 O O . THR A 1 652 ? -12.650 -0.632 31.124 1.00 91.00 652 THR A O 1
ATOM 5145 N N . THR A 1 653 ? -11.239 0.336 29.681 1.00 88.94 653 THR A N 1
ATOM 5146 C CA . THR A 1 653 ? -10.054 -0.417 30.058 1.00 88.94 653 THR A CA 1
ATOM 5147 C C . THR A 1 653 ? -8.943 0.493 30.584 1.00 88.94 653 THR A C 1
ATOM 5149 O O . THR A 1 653 ? -8.898 1.698 30.328 1.00 88.94 653 THR A O 1
ATOM 5152 N N . CYS A 1 654 ? -8.032 -0.075 31.367 1.00 88.25 654 CYS A N 1
ATOM 5153 C CA . CYS A 1 654 ? -6.813 0.591 31.802 1.00 88.25 654 CYS A CA 1
ATOM 5154 C C . CYS A 1 654 ? -5.651 -0.400 31.927 1.00 88.25 654 CYS A C 1
ATOM 5156 O O . CYS A 1 654 ? -5.846 -1.616 31.936 1.00 88.25 654 CYS A O 1
ATOM 5158 N N . PHE A 1 655 ? -4.432 0.125 32.015 1.00 86.19 655 PHE A N 1
ATOM 5159 C CA . PHE A 1 655 ? -3.211 -0.666 32.169 1.00 86.19 655 PHE A CA 1
ATOM 5160 C C . PHE A 1 655 ? -2.186 0.064 33.047 1.00 86.19 655 PHE A C 1
ATOM 5162 O O . PHE A 1 655 ? -2.239 1.290 33.204 1.00 86.19 655 PHE A O 1
ATOM 5169 N N . LEU A 1 656 ? -1.279 -0.702 33.653 1.00 84.69 656 LEU A N 1
ATOM 5170 C CA . LEU A 1 656 ? -0.277 -0.212 34.598 1.00 84.69 656 LEU A CA 1
ATOM 5171 C C . LEU A 1 656 ? 1.073 -0.027 33.890 1.00 84.69 656 LEU A C 1
ATOM 5173 O O . LEU A 1 656 ? 1.713 -0.999 33.504 1.00 84.69 656 LEU A O 1
ATOM 5177 N N . GLY A 1 657 ? 1.539 1.214 33.732 1.00 73.00 657 GLY A N 1
ATOM 5178 C CA . GLY A 1 657 ? 2.843 1.493 33.112 1.00 73.00 657 GLY A CA 1
ATOM 5179 C C . GLY A 1 657 ? 3.002 0.879 31.711 1.00 73.00 657 GLY A C 1
ATOM 5180 O O . GLY A 1 657 ? 2.181 1.138 30.834 1.00 73.00 657 GLY A O 1
ATOM 5181 N N . ASP A 1 658 ? 4.059 0.081 31.522 1.00 62.94 658 ASP A N 1
ATOM 5182 C CA . ASP A 1 658 ? 4.357 -0.660 30.282 1.00 62.94 658 ASP A CA 1
ATOM 5183 C C . ASP A 1 658 ? 3.862 -2.125 30.325 1.00 62.94 658 ASP A C 1
ATOM 5185 O O . ASP A 1 658 ? 4.302 -2.956 29.527 1.00 62.94 658 ASP A O 1
ATOM 5189 N N . GLU A 1 659 ? 2.992 -2.493 31.273 1.00 69.25 659 GLU A N 1
ATOM 5190 C CA . GLU A 1 659 ? 2.428 -3.845 31.312 1.00 69.25 659 GLU A CA 1
ATOM 5191 C C . GLU A 1 659 ? 1.554 -4.122 30.078 1.00 69.25 659 GLU A C 1
ATOM 5193 O O . GLU A 1 659 ? 0.711 -3.315 29.692 1.00 69.25 659 GLU A O 1
ATOM 5198 N N . GLU A 1 660 ? 1.702 -5.313 29.488 1.00 60.56 660 GLU A N 1
ATOM 5199 C CA . GLU A 1 660 ? 0.871 -5.759 28.355 1.00 60.56 660 GLU A CA 1
ATOM 5200 C C . GLU A 1 660 ? -0.565 -6.127 28.770 1.00 60.56 660 GLU A C 1
ATOM 5202 O O . GLU A 1 660 ? -1.418 -6.388 27.919 1.00 60.56 660 GLU A O 1
ATOM 5207 N N . LYS A 1 661 ? -0.848 -6.191 30.077 1.00 75.06 661 LYS A N 1
ATOM 5208 C CA . LYS A 1 661 ? -2.140 -6.644 30.585 1.00 75.06 661 LYS A CA 1
ATOM 5209 C C . LYS A 1 661 ? -3.141 -5.492 30.638 1.00 75.06 661 LYS A C 1
ATOM 5211 O O . LYS A 1 661 ? -2.982 -4.538 31.395 1.00 75.06 661 LYS A O 1
ATOM 5216 N N . ILE A 1 662 ? -4.214 -5.637 29.869 1.00 81.25 662 ILE A N 1
ATOM 5217 C CA . ILE A 1 662 ? -5.350 -4.717 29.845 1.00 81.25 662 ILE A CA 1
ATOM 5218 C C . ILE A 1 662 ? -6.381 -5.181 30.880 1.00 81.25 662 ILE A C 1
ATOM 5220 O O . ILE A 1 662 ? -6.731 -6.360 30.948 1.00 81.25 662 ILE A O 1
ATOM 5224 N N . HIS A 1 663 ? -6.859 -4.253 31.704 1.00 85.06 663 HIS A N 1
ATOM 5225 C CA . HIS A 1 663 ? -7.851 -4.504 32.741 1.00 85.06 663 HIS A CA 1
ATOM 5226 C C . HIS A 1 663 ? -9.145 -3.764 32.436 1.00 85.06 663 HIS A C 1
ATOM 5228 O O . HIS A 1 663 ? -9.139 -2.556 32.217 1.00 85.06 663 HIS A O 1
ATOM 5234 N N . LYS A 1 664 ? -10.269 -4.477 32.483 1.00 88.31 664 LYS A N 1
ATOM 5235 C CA . LYS A 1 664 ? -11.599 -3.871 32.435 1.00 88.31 664 LYS A CA 1
ATOM 5236 C C . LYS A 1 664 ? -11.889 -3.142 33.751 1.00 88.31 664 LYS A C 1
ATOM 5238 O O . LYS A 1 664 ? -11.658 -3.701 34.825 1.00 88.31 664 LYS A O 1
ATOM 5243 N N . CYS A 1 665 ? -12.406 -1.920 33.681 1.00 91.50 665 CYS A N 1
ATOM 5244 C CA . CYS A 1 665 ? -12.664 -1.106 34.862 1.00 91.50 665 CYS A CA 1
ATOM 5245 C C . CYS A 1 665 ? -13.866 -0.161 34.704 1.00 91.50 665 CYS A C 1
ATOM 5247 O O . CYS A 1 665 ? -14.314 0.147 33.599 1.00 91.50 665 CYS A O 1
ATOM 5249 N N . LEU A 1 666 ? -14.378 0.303 35.844 1.00 93.00 666 LEU A N 1
ATOM 5250 C CA . LEU A 1 666 ? -15.301 1.427 35.947 1.00 93.00 666 LEU A CA 1
ATOM 5251 C C . LEU A 1 666 ? -14.552 2.649 36.475 1.00 93.00 666 LEU A C 1
ATOM 5253 O O . LEU A 1 666 ? -13.789 2.553 37.442 1.00 93.00 666 LEU A O 1
ATOM 5257 N N . ILE A 1 667 ? -14.803 3.802 35.866 1.00 93.69 667 ILE A N 1
ATOM 5258 C CA . ILE A 1 667 ? -14.224 5.076 36.279 1.00 93.69 667 ILE A CA 1
ATOM 5259 C C . ILE A 1 667 ? -15.161 5.766 37.262 1.00 93.69 667 ILE A C 1
ATOM 5261 O O . ILE A 1 667 ? -16.323 6.050 36.964 1.00 93.69 667 ILE A O 1
ATOM 5265 N N . LEU A 1 668 ? -14.627 6.048 38.447 1.00 91.50 668 LEU A N 1
ATOM 5266 C CA . LEU A 1 668 ? -15.273 6.830 39.487 1.00 91.50 668 LEU A CA 1
ATOM 5267 C C . LEU A 1 668 ? -14.840 8.293 39.315 1.00 91.50 668 LEU A C 1
ATOM 5269 O O . LEU A 1 668 ? -13.652 8.586 39.495 1.00 91.50 668 LEU A O 1
ATOM 5273 N N . PRO A 1 669 ? -15.761 9.218 38.984 1.00 89.12 669 PRO A N 1
ATOM 5274 C CA . PRO A 1 669 ? -15.403 10.616 38.794 1.00 89.12 669 PRO A CA 1
ATOM 5275 C C . PRO A 1 669 ? -14.688 11.201 40.022 1.00 89.12 669 PRO A C 1
ATOM 5277 O O . PRO A 1 669 ? -14.998 10.812 41.157 1.00 89.12 669 PRO A O 1
ATOM 5280 N N . PRO A 1 670 ? -13.749 12.146 39.828 1.00 84.62 670 PRO A N 1
ATOM 5281 C CA . PRO A 1 670 ? -13.055 12.781 40.935 1.00 84.62 670 PRO A CA 1
ATOM 5282 C C . PRO A 1 670 ? -14.055 13.443 41.891 1.00 84.62 670 PRO A C 1
ATOM 5284 O O . PRO A 1 670 ? -14.969 14.157 41.475 1.00 84.62 670 PRO A O 1
ATOM 5287 N N . ALA A 1 671 ? -13.870 13.231 43.195 1.00 69.44 671 ALA A N 1
ATOM 5288 C CA . ALA A 1 671 ? -14.568 14.020 44.204 1.00 69.44 671 ALA A CA 1
ATOM 5289 C C . ALA A 1 671 ? -14.106 15.486 44.136 1.00 69.44 671 ALA A C 1
ATOM 5291 O O . ALA A 1 671 ? -12.982 15.759 43.726 1.00 69.44 671 ALA A O 1
ATOM 5292 N N . SER A 1 672 ? -14.911 16.433 44.630 1.00 61.75 672 SER A N 1
ATOM 5293 C CA . SER A 1 672 ? -14.549 17.865 44.662 1.00 61.75 672 SER A CA 1
ATOM 5294 C C . SER A 1 672 ? -13.226 18.173 45.384 1.00 61.75 672 SER A C 1
ATOM 5296 O O . SER A 1 672 ? -12.658 19.246 45.201 1.00 61.75 672 SER A O 1
ATOM 5298 N N . THR A 1 673 ? -12.736 17.244 46.206 1.00 55.56 673 THR A N 1
ATOM 5299 C CA . THR A 1 673 ? -11.488 17.331 46.973 1.00 55.56 673 THR A CA 1
ATOM 5300 C C . THR A 1 673 ? -10.308 16.574 46.344 1.00 55.56 673 THR A C 1
ATOM 5302 O O . THR A 1 673 ? -9.188 16.711 46.833 1.00 55.56 673 THR A O 1
ATOM 5305 N N . SER A 1 674 ? -10.521 15.788 45.278 1.00 67.69 674 SER A N 1
ATOM 5306 C CA . SER A 1 674 ? -9.487 15.014 44.573 1.00 67.69 674 SER A CA 1
ATOM 5307 C C . SER A 1 674 ? -9.302 15.521 43.145 1.00 67.69 674 SER A C 1
ATOM 5309 O O . SER A 1 674 ? -10.265 15.692 42.408 1.00 67.69 674 SER A O 1
ATOM 5311 N N . ASN A 1 675 ? -8.048 15.666 42.712 1.00 74.69 675 ASN A N 1
ATOM 5312 C CA . ASN A 1 675 ? -7.726 16.005 41.320 1.00 74.69 675 ASN A CA 1
ATOM 5313 C C . ASN A 1 675 ? -7.722 14.791 40.375 1.00 74.69 675 ASN A C 1
ATOM 5315 O O . ASN A 1 675 ? -7.437 14.960 39.193 1.00 74.69 675 ASN A O 1
ATOM 5319 N N . TYR A 1 676 ? -7.973 13.587 40.896 1.00 86.62 676 TYR A N 1
ATOM 5320 C CA . TYR A 1 676 ? -7.801 12.334 40.164 1.00 86.62 676 TYR A CA 1
ATOM 5321 C C . TYR A 1 676 ? -9.055 11.470 40.233 1.00 86.62 676 TYR A C 1
ATOM 5323 O O . TYR A 1 676 ? -9.659 11.343 41.306 1.00 86.62 676 TYR A O 1
ATOM 5331 N N . ALA A 1 677 ? -9.401 10.859 39.102 1.00 91.62 677 ALA A N 1
ATOM 5332 C CA . ALA A 1 677 ? -10.451 9.855 39.010 1.00 91.62 677 ALA A CA 1
ATOM 5333 C C . ALA A 1 677 ? -10.039 8.543 39.696 1.00 91.62 677 ALA A C 1
ATOM 5335 O O . ALA A 1 677 ? -8.886 8.104 39.608 1.00 91.62 677 ALA A O 1
ATOM 5336 N N . GLY A 1 678 ? -10.999 7.930 40.385 1.00 92.50 678 GLY A N 1
ATOM 5337 C CA . GLY A 1 678 ? -10.864 6.602 40.971 1.00 92.50 678 GLY A CA 1
ATOM 5338 C C . GLY A 1 678 ? -11.141 5.511 39.944 1.00 92.50 678 GLY A C 1
ATOM 5339 O O . GLY A 1 678 ? -11.864 5.724 38.973 1.00 92.50 678 GLY A O 1
ATOM 5340 N N . ILE A 1 679 ? -10.577 4.330 40.168 1.00 93.38 679 ILE A N 1
ATOM 5341 C CA . ILE A 1 679 ? -10.725 3.173 39.285 1.00 93.38 679 ILE A CA 1
ATOM 5342 C C . ILE A 1 679 ? -11.242 1.999 40.103 1.00 93.38 679 ILE A C 1
ATOM 5344 O O . ILE A 1 679 ? -10.739 1.698 41.186 1.00 93.38 679 ILE A O 1
ATOM 5348 N N . MET A 1 680 ? -12.262 1.338 39.573 1.00 93.00 680 MET A N 1
ATOM 5349 C CA . MET A 1 680 ? -12.870 0.161 40.168 1.00 93.00 680 MET A CA 1
ATOM 5350 C C . MET A 1 680 ? -12.728 -1.026 39.218 1.00 93.00 680 MET A C 1
ATOM 5352 O O . MET A 1 680 ? -13.248 -1.003 38.105 1.00 93.00 680 MET A O 1
ATOM 5356 N N . PHE A 1 681 ? -12.036 -2.068 39.671 1.00 91.31 681 PHE A N 1
ATOM 5357 C CA . PHE A 1 681 ? -11.903 -3.334 38.953 1.00 91.31 681 PHE A CA 1
ATOM 5358 C C . PHE A 1 681 ? -13.041 -4.295 39.297 1.00 91.31 681 PHE A C 1
ATOM 5360 O O . PHE A 1 681 ? -13.762 -4.113 40.293 1.00 91.31 681 PHE A O 1
ATOM 5367 N N . ASP A 1 682 ? -13.206 -5.330 38.472 1.00 84.25 682 ASP A N 1
ATOM 5368 C CA . ASP A 1 682 ? -14.103 -6.432 38.805 1.00 84.25 682 ASP A CA 1
ATOM 5369 C C . ASP A 1 682 ? -13.713 -7.066 40.158 1.00 84.25 682 ASP A C 1
ATOM 5371 O O . ASP A 1 682 ? -12.640 -6.824 40.714 1.00 84.25 682 ASP A O 1
ATOM 5375 N N . SER A 1 683 ? -14.630 -7.809 40.769 1.00 71.06 683 SER A N 1
ATOM 5376 C CA . SER A 1 683 ? -14.414 -8.387 42.100 1.00 71.06 683 SER A CA 1
ATOM 5377 C C . SER A 1 683 ? -13.417 -9.558 42.111 1.00 71.06 683 SER A C 1
ATOM 5379 O O . SER A 1 683 ? -13.281 -10.219 43.142 1.00 71.06 683 SER A O 1
ATOM 5381 N N . SER A 1 684 ? -12.723 -9.838 41.000 1.00 61.69 684 SER A N 1
ATOM 5382 C CA . SER A 1 684 ? -11.817 -10.976 40.874 1.00 61.69 684 SER A CA 1
ATOM 5383 C C . SER A 1 684 ? -10.354 -10.594 41.160 1.00 61.69 684 SER A C 1
ATOM 5385 O O . SER A 1 684 ? -9.784 -9.674 40.579 1.00 61.69 684 SER A O 1
ATOM 5387 N N . GLY A 1 685 ? -9.716 -11.331 42.076 1.00 62.78 685 GLY A N 1
ATOM 5388 C CA . GLY A 1 685 ? -8.292 -11.180 42.409 1.00 62.78 685 GLY A CA 1
ATOM 5389 C C . GLY A 1 685 ? -7.965 -10.133 43.487 1.00 62.78 685 GLY A C 1
ATOM 5390 O O . GLY A 1 685 ? -8.842 -9.611 44.173 1.00 62.78 685 GLY A O 1
ATOM 5391 N N . ASP A 1 686 ? -6.670 -9.839 43.645 1.00 65.81 686 ASP A N 1
ATOM 5392 C CA . ASP A 1 686 ? -6.116 -9.038 44.756 1.00 65.81 686 ASP A CA 1
ATOM 5393 C C . ASP A 1 686 ? -6.391 -7.518 44.659 1.00 65.81 686 ASP A C 1
ATOM 5395 O O . ASP A 1 686 ? -6.087 -6.775 45.591 1.00 65.81 686 ASP A O 1
ATOM 5399 N N . ILE A 1 687 ? -6.990 -7.048 43.557 1.00 77.56 687 ILE A N 1
ATOM 5400 C CA . ILE A 1 687 ? -7.305 -5.629 43.270 1.00 77.56 687 ILE A CA 1
ATOM 5401 C C . ILE A 1 687 ? -8.804 -5.298 43.420 1.00 77.56 687 ILE A C 1
ATOM 5403 O O . ILE A 1 687 ? -9.292 -4.283 42.930 1.00 77.56 687 ILE A O 1
ATOM 5407 N N . GLY A 1 688 ? -9.568 -6.177 44.076 1.00 79.44 688 GLY A N 1
ATOM 5408 C CA . GLY A 1 688 ? -11.031 -6.093 44.133 1.00 79.44 688 GLY A CA 1
ATOM 5409 C C . GLY A 1 688 ? -11.610 -5.034 45.084 1.00 79.44 688 GLY A C 1
ATOM 5410 O O . GLY A 1 688 ? -12.823 -4.813 45.080 1.00 79.44 688 GLY A O 1
ATOM 5411 N N . PHE A 1 689 ? -10.808 -4.370 45.919 1.00 88.69 689 PHE A N 1
ATOM 5412 C CA . PHE A 1 689 ? -11.295 -3.293 46.788 1.00 88.69 689 PHE A CA 1
ATOM 5413 C C . PHE A 1 689 ? -11.197 -1.937 46.081 1.00 88.69 689 PHE A C 1
ATOM 5415 O O . PHE A 1 689 ? -10.305 -1.680 45.285 1.00 88.69 689 PHE A O 1
ATOM 5422 N N . THR A 1 690 ? -12.143 -1.048 46.371 1.00 90.25 690 THR A N 1
ATOM 5423 C CA . THR A 1 690 ? -12.282 0.235 45.656 1.00 90.25 690 THR A CA 1
ATOM 5424 C C . THR A 1 690 ? -11.735 1.417 46.440 1.00 90.25 690 THR A C 1
ATOM 5426 O O . THR A 1 690 ? -11.290 2.397 45.849 1.00 90.25 690 THR A O 1
ATOM 5429 N N . HIS A 1 691 ? -11.789 1.343 47.772 1.00 91.88 691 HIS A N 1
ATOM 5430 C CA . HIS A 1 691 ? -11.444 2.444 48.657 1.00 91.88 691 HIS A CA 1
ATOM 5431 C C . HIS A 1 691 ? -10.740 1.946 49.917 1.00 91.88 691 HIS A C 1
ATOM 5433 O O . HIS A 1 691 ? -11.054 0.876 50.443 1.00 91.88 691 HIS A O 1
ATOM 5439 N N . TYR A 1 692 ? -9.854 2.785 50.442 1.00 91.62 692 TYR A N 1
ATOM 5440 C CA . TYR A 1 692 ? -9.401 2.741 51.824 1.00 91.62 692 TYR A CA 1
ATOM 5441 C C . TYR A 1 692 ? -10.282 3.691 52.636 1.00 91.62 692 TYR A C 1
ATOM 5443 O O . TYR A 1 692 ? -10.245 4.905 52.420 1.00 91.62 692 TYR A O 1
ATOM 5451 N N . ILE A 1 693 ? -11.099 3.156 53.548 1.00 91.50 693 ILE A N 1
ATOM 5452 C CA . ILE A 1 693 ? -12.022 3.968 54.352 1.00 91.50 693 ILE A CA 1
ATOM 5453 C C . ILE A 1 693 ? -11.604 3.999 55.819 1.00 91.50 693 ILE A C 1
ATOM 5455 O O . ILE A 1 693 ? -11.133 3.007 56.377 1.00 91.50 693 ILE A O 1
ATOM 5459 N N . THR A 1 694 ? -11.790 5.159 56.446 1.00 91.69 694 THR A N 1
ATOM 5460 C CA . THR A 1 694 ? -11.745 5.334 57.900 1.00 91.69 694 THR A CA 1
ATOM 5461 C C . THR A 1 694 ? -13.156 5.651 58.382 1.00 91.69 694 THR A C 1
ATOM 5463 O O . THR A 1 694 ? -13.722 6.675 57.997 1.00 91.69 694 THR A O 1
ATOM 5466 N N . THR A 1 695 ? -13.740 4.774 59.192 1.00 86.44 695 THR A N 1
ATOM 5467 C CA . THR A 1 695 ? -15.076 4.956 59.779 1.00 86.44 695 THR A CA 1
ATOM 5468 C C . THR A 1 695 ? -15.064 6.045 60.855 1.00 86.44 695 THR A C 1
ATOM 5470 O O . THR A 1 695 ? -14.009 6.405 61.380 1.00 86.44 695 THR A O 1
ATOM 5473 N N . ALA A 1 696 ? -16.237 6.577 61.210 1.00 84.88 696 ALA A N 1
ATOM 5474 C CA . ALA A 1 696 ? -16.381 7.620 62.233 1.00 84.88 696 ALA A CA 1
ATOM 5475 C C . ALA A 1 696 ? -15.818 7.229 63.618 1.00 84.88 696 ALA A C 1
ATOM 5477 O O . ALA A 1 696 ? -15.399 8.096 64.381 1.00 84.88 696 ALA A O 1
ATOM 5478 N N . ASP A 1 697 ? -15.751 5.929 63.926 1.00 84.44 697 ASP A N 1
ATOM 5479 C CA . ASP A 1 697 ? -15.126 5.378 65.139 1.00 84.44 697 ASP A CA 1
ATOM 5480 C C . ASP A 1 697 ? -13.590 5.210 65.031 1.00 84.44 697 ASP A C 1
ATOM 5482 O O . ASP A 1 697 ? -12.956 4.685 65.946 1.00 84.44 697 ASP A O 1
ATOM 5486 N N . GLY A 1 698 ? -12.979 5.654 63.926 1.00 84.88 698 GLY A N 1
ATOM 5487 C CA . GLY A 1 698 ? -11.532 5.666 63.699 1.00 84.88 698 GLY A CA 1
ATOM 5488 C C . GLY A 1 698 ? -10.938 4.363 63.155 1.00 84.88 698 GLY A C 1
ATOM 5489 O O . GLY A 1 698 ? -9.717 4.273 62.999 1.00 84.88 698 GLY A O 1
ATOM 5490 N N . ARG A 1 699 ? -11.753 3.343 62.853 1.00 86.19 699 ARG A N 1
ATOM 5491 C CA . ARG A 1 699 ? -11.260 2.081 62.275 1.00 86.19 699 ARG A CA 1
ATOM 5492 C C . ARG A 1 699 ? -10.958 2.243 60.788 1.00 86.19 699 ARG A C 1
ATOM 5494 O O . ARG A 1 699 ? -11.708 2.881 60.060 1.00 86.19 699 ARG A O 1
ATOM 5501 N N . LYS A 1 700 ? -9.872 1.622 60.329 1.00 90.81 700 LYS A N 1
ATOM 5502 C CA . LYS A 1 700 ? -9.484 1.584 58.913 1.00 90.81 700 LYS A CA 1
ATOM 5503 C C . LYS A 1 700 ? -9.844 0.226 58.317 1.00 90.81 700 LYS A C 1
ATOM 5505 O O . LYS A 1 700 ? -9.487 -0.791 58.908 1.00 90.81 700 LYS A O 1
ATOM 5510 N N . CYS A 1 701 ? -10.525 0.204 57.175 1.00 89.81 701 CYS A N 1
ATOM 5511 C CA . CYS A 1 701 ? -10.819 -1.024 56.432 1.00 89.81 701 CYS A CA 1
ATOM 5512 C C . CYS A 1 701 ? -10.639 -0.796 54.920 1.00 89.81 701 CYS A C 1
ATOM 5514 O O . CYS A 1 701 ? -10.794 0.324 54.423 1.00 89.81 701 CYS A O 1
ATOM 5516 N N . ASN A 1 702 ? -10.340 -1.870 54.189 1.00 91.81 702 ASN A N 1
ATOM 5517 C CA . ASN A 1 702 ? -10.453 -1.888 52.732 1.00 91.81 702 ASN A CA 1
ATOM 5518 C C . ASN A 1 702 ? -11.918 -2.145 52.389 1.00 91.81 702 ASN A C 1
ATOM 5520 O O . ASN A 1 702 ? -12.522 -3.048 52.974 1.00 91.81 702 ASN A O 1
ATOM 5524 N N . ALA A 1 703 ? -12.484 -1.381 51.459 1.00 91.88 703 ALA A N 1
ATOM 5525 C CA . ALA A 1 703 ? -13.900 -1.479 51.141 1.00 91.88 703 ALA A CA 1
ATOM 5526 C C . ALA A 1 703 ? -14.205 -1.448 49.641 1.00 91.88 703 ALA A C 1
ATOM 5528 O O . ALA A 1 703 ? -13.526 -0.790 48.841 1.00 91.88 703 ALA A O 1
ATOM 5529 N N . ARG A 1 704 ? -15.277 -2.142 49.256 1.00 92.38 704 ARG A N 1
ATOM 5530 C CA . ARG A 1 704 ? -15.836 -2.151 47.902 1.00 92.38 704 ARG A CA 1
ATOM 5531 C C . ARG A 1 704 ? -17.108 -1.307 47.852 1.00 92.38 704 ARG A C 1
ATOM 5533 O O . ARG A 1 704 ? -18.003 -1.481 48.674 1.00 92.38 704 ARG A O 1
ATOM 5540 N N . LEU A 1 705 ? -17.174 -0.385 46.896 1.00 92.31 705 LEU A N 1
ATOM 5541 C CA . LEU A 1 705 ? -18.358 0.418 46.616 1.00 92.31 705 LEU A CA 1
ATOM 5542 C C . LEU A 1 705 ? -19.488 -0.494 46.123 1.00 92.31 705 LEU A C 1
ATOM 5544 O O . LEU A 1 705 ? -19.276 -1.323 45.239 1.00 92.31 705 LEU A O 1
ATOM 5548 N N . LYS A 1 706 ? -20.682 -0.329 46.689 1.00 92.88 706 LYS A N 1
ATOM 5549 C CA . LYS A 1 706 ? -21.894 -1.081 46.348 1.00 92.88 706 LYS A CA 1
ATOM 5550 C C . LYS A 1 706 ? -23.070 -0.137 46.106 1.00 92.88 706 LYS A C 1
ATOM 5552 O O . LYS A 1 706 ? -23.144 0.951 46.685 1.00 92.88 706 LYS A O 1
ATOM 5557 N N . VAL A 1 707 ? -24.001 -0.573 45.260 1.00 92.12 707 VAL A N 1
ATOM 5558 C CA . VAL A 1 707 ? -25.258 0.122 44.963 1.00 92.12 707 VAL A CA 1
ATOM 5559 C C . VAL A 1 707 ? -26.389 -0.505 45.765 1.00 92.12 707 VAL A C 1
ATOM 5561 O O . VAL A 1 707 ? -26.552 -1.724 45.779 1.00 92.12 707 VAL A O 1
ATOM 5564 N N . LYS A 1 708 ? -27.199 0.340 46.402 1.00 91.44 708 LYS A N 1
ATOM 5565 C CA . LYS A 1 708 ? -28.459 -0.061 47.024 1.00 91.44 708 LYS A CA 1
ATOM 5566 C C . LYS A 1 708 ? -29.620 0.217 46.090 1.00 91.44 708 LYS A C 1
ATOM 5568 O O . LYS A 1 708 ? -29.727 1.313 45.530 1.00 91.44 708 LYS A O 1
ATOM 5573 N N . ILE A 1 709 ? -30.520 -0.750 45.993 1.00 90.75 709 ILE A N 1
ATOM 5574 C CA . ILE A 1 709 ? -31.764 -0.638 45.233 1.00 90.75 709 ILE A CA 1
ATOM 5575 C C . ILE A 1 709 ? -32.968 -0.520 46.178 1.00 90.75 709 ILE A C 1
ATOM 5577 O O . ILE A 1 709 ? -32.842 -0.737 47.383 1.00 90.75 709 ILE A O 1
ATOM 5581 N N . LYS A 1 710 ? -34.123 -0.088 45.666 1.00 88.44 710 LYS A N 1
ATOM 5582 C CA . LYS A 1 710 ? -35.354 0.087 46.460 1.00 88.44 710 LYS A CA 1
ATOM 5583 C C . LYS A 1 710 ? -36.134 -1.215 46.621 1.00 88.44 710 LYS A C 1
ATOM 5585 O O . LYS A 1 710 ? -36.881 -1.367 47.579 1.00 88.44 710 LYS A O 1
ATOM 5590 N N . GLU A 1 711 ? -35.993 -2.119 45.661 1.00 83.12 711 GLU A N 1
ATOM 5591 C CA . GLU A 1 711 ? -36.788 -3.337 45.527 1.00 83.12 711 GLU A CA 1
ATOM 5592 C C . GLU A 1 711 ? -36.322 -4.461 46.462 1.00 83.12 711 GLU A C 1
ATOM 5594 O O . GLU A 1 711 ? -37.097 -5.366 46.763 1.00 83.12 711 GLU A O 1
ATOM 5599 N N . ALA A 1 712 ? -35.075 -4.406 46.932 1.00 76.44 712 ALA A N 1
ATOM 5600 C CA . ALA A 1 712 ? -34.506 -5.362 47.872 1.00 76.44 712 ALA A CA 1
ATOM 5601 C C . ALA A 1 712 ? -33.368 -4.719 48.677 1.00 76.44 712 ALA A C 1
ATOM 5603 O O . ALA A 1 712 ? -32.617 -3.907 48.141 1.00 76.44 712 ALA A O 1
ATOM 5604 N N . ASP A 1 713 ? -33.143 -5.187 49.908 1.00 71.94 713 ASP A N 1
ATOM 5605 C CA . ASP A 1 713 ? -31.963 -4.835 50.725 1.00 71.94 713 ASP A CA 1
ATOM 5606 C C . ASP A 1 713 ? -30.668 -5.517 50.228 1.00 71.94 713 ASP A C 1
ATOM 5608 O O . ASP A 1 713 ? -29.703 -5.705 50.969 1.00 71.94 713 ASP A O 1
ATOM 5612 N N . THR A 1 714 ? -30.641 -5.933 48.960 1.00 80.69 714 THR A N 1
ATOM 5613 C CA . THR A 1 714 ? -29.490 -6.597 48.346 1.00 80.69 714 THR A CA 1
ATOM 5614 C C . THR A 1 714 ? -28.495 -5.552 47.856 1.00 80.69 714 THR A C 1
ATOM 5616 O O . THR A 1 714 ? -28.870 -4.580 47.199 1.00 80.69 714 THR A O 1
ATOM 5619 N N . LEU A 1 715 ? -27.216 -5.765 48.160 1.00 88.75 715 LEU A N 1
ATOM 5620 C CA . LEU A 1 715 ? -26.126 -4.936 47.662 1.00 88.75 715 LEU A CA 1
ATOM 5621 C C . LEU A 1 715 ? -25.726 -5.392 46.261 1.00 88.75 715 LEU A C 1
ATOM 5623 O O . LEU A 1 715 ? -25.277 -6.522 46.078 1.00 88.75 715 LEU A O 1
ATOM 5627 N N . ILE A 1 716 ? -25.870 -4.502 45.286 1.00 91.19 716 ILE A N 1
ATOM 5628 C CA . ILE A 1 716 ? -25.516 -4.761 43.892 1.00 91.19 716 ILE A CA 1
ATOM 5629 C C . ILE A 1 716 ? -24.102 -4.247 43.627 1.00 91.19 716 ILE A C 1
ATOM 5631 O O . ILE A 1 716 ? -23.710 -3.173 44.100 1.00 91.19 716 ILE A O 1
ATOM 5635 N N . ASP A 1 717 ? -23.314 -5.024 42.888 1.00 91.00 717 ASP A N 1
ATOM 5636 C CA . ASP A 1 717 ? -22.019 -4.559 42.411 1.00 91.00 717 ASP A CA 1
ATOM 5637 C C . ASP A 1 717 ? -22.212 -3.514 41.300 1.00 91.00 717 ASP A C 1
ATOM 5639 O O . ASP A 1 717 ? -23.040 -3.723 40.420 1.00 91.00 717 ASP A O 1
ATOM 5643 N N . PRO A 1 718 ? -21.464 -2.402 41.288 1.00 91.94 718 PRO A N 1
ATOM 5644 C CA . PRO A 1 718 ? -21.485 -1.424 40.202 1.00 91.94 718 PRO A CA 1
ATOM 5645 C C . PRO A 1 718 ? -21.374 -1.994 38.779 1.00 91.94 718 PRO A C 1
ATOM 5647 O O . PRO A 1 718 ? -21.961 -1.419 37.869 1.00 91.94 718 PRO A O 1
ATOM 5650 N N . PHE A 1 719 ? -20.673 -3.116 38.575 1.00 90.56 719 PHE A N 1
ATOM 5651 C CA . PHE A 1 719 ? -20.621 -3.798 37.268 1.00 90.56 719 PHE A CA 1
ATOM 5652 C C . PHE A 1 719 ? -21.949 -4.454 36.861 1.00 90.56 719 PHE A C 1
ATOM 5654 O O . PHE A 1 719 ? -22.217 -4.633 35.675 1.00 90.56 719 PHE A O 1
ATOM 5661 N N . ASP A 1 720 ? -22.791 -4.768 37.840 1.00 91.62 720 ASP A N 1
ATOM 5662 C CA . ASP A 1 720 ? -24.102 -5.391 37.677 1.00 91.62 720 ASP A CA 1
ATOM 5663 C C . ASP A 1 720 ? -25.234 -4.348 37.722 1.00 91.62 720 ASP A C 1
ATOM 5665 O O . ASP A 1 720 ? -26.394 -4.696 37.950 1.00 91.62 720 ASP A O 1
ATOM 5669 N N . PHE A 1 721 ? -24.909 -3.065 37.518 1.00 91.69 721 PHE A N 1
ATOM 5670 C CA . PHE A 1 721 ? -25.838 -1.936 37.536 1.00 91.69 721 PHE A CA 1
ATOM 5671 C C . PHE A 1 721 ? -25.650 -1.050 36.296 1.00 91.69 721 PHE A C 1
ATOM 5673 O O . PHE A 1 721 ? -24.534 -0.654 35.967 1.00 91.69 721 PHE A O 1
ATOM 5680 N N . ARG A 1 722 ? -26.736 -0.700 35.596 1.00 90.19 722 ARG A N 1
ATOM 5681 C CA . ARG A 1 722 ? -26.677 0.121 34.373 1.00 90.19 722 ARG A CA 1
ATOM 5682 C C . ARG A 1 722 ? -27.880 1.044 34.217 1.00 90.19 722 ARG A C 1
ATOM 5684 O O . ARG A 1 722 ? -28.927 0.832 34.815 1.00 90.19 722 ARG A O 1
ATOM 5691 N N . TYR A 1 723 ? -27.754 2.022 33.325 1.00 89.44 723 TYR A N 1
ATOM 5692 C CA . TYR A 1 723 ? -28.838 2.915 32.924 1.00 89.44 723 TYR A CA 1
ATOM 5693 C C . TYR A 1 723 ? -29.294 2.549 31.516 1.00 89.44 723 TYR A C 1
ATOM 5695 O O . TYR A 1 723 ? -28.494 2.533 30.571 1.00 89.44 723 TYR A O 1
ATOM 5703 N N . ASN A 1 724 ? -30.585 2.282 31.358 1.00 86.25 724 ASN A N 1
ATOM 5704 C CA . ASN A 1 724 ? -31.174 2.001 30.063 1.00 86.25 724 ASN A CA 1
ATOM 5705 C C . ASN A 1 724 ? -31.799 3.282 29.494 1.00 86.25 724 ASN A C 1
ATOM 5707 O O . ASN A 1 724 ? -32.794 3.806 29.993 1.00 86.25 724 ASN A O 1
ATOM 5711 N N . SER A 1 725 ? -31.187 3.816 28.434 1.00 80.88 725 SER A N 1
ATOM 5712 C CA . SER A 1 725 ? -31.654 5.061 27.818 1.00 80.88 725 SER A CA 1
ATOM 5713 C C . SER A 1 725 ? -32.976 4.934 27.055 1.00 80.88 725 SER A C 1
ATOM 5715 O O . SER A 1 725 ? -33.621 5.963 26.849 1.00 80.88 725 SER A O 1
ATOM 5717 N N . ASP A 1 726 ? -33.395 3.718 26.687 1.00 79.00 726 ASP A N 1
ATOM 5718 C CA . ASP A 1 726 ? -34.618 3.478 25.913 1.00 79.00 726 ASP A CA 1
ATOM 5719 C C . ASP A 1 726 ? -35.871 3.552 26.793 1.00 79.00 726 ASP A C 1
ATOM 5721 O O . ASP A 1 726 ? -36.883 4.126 26.390 1.00 79.00 726 ASP A O 1
ATOM 5725 N N . ASN A 1 727 ? -35.804 3.005 28.012 1.00 85.12 727 ASN A N 1
ATOM 5726 C CA . ASN A 1 727 ? -36.902 3.060 28.983 1.00 85.12 727 ASN A CA 1
ATOM 5727 C C . ASN A 1 727 ? -36.729 4.181 30.028 1.00 85.12 727 ASN A C 1
ATOM 5729 O O . ASN A 1 727 ? -37.707 4.577 30.655 1.00 85.12 727 ASN A O 1
ATOM 5733 N N . GLY A 1 728 ? -35.518 4.728 30.188 1.00 85.06 728 GLY A N 1
ATOM 5734 C CA . GLY A 1 728 ? -35.215 5.811 31.124 1.00 85.06 728 GLY A CA 1
ATOM 5735 C C . GLY A 1 728 ? -35.039 5.374 32.582 1.00 85.06 728 GLY A C 1
ATOM 5736 O O . GLY A 1 728 ? -35.023 6.238 33.460 1.00 85.06 728 GLY A O 1
ATOM 5737 N N . TYR A 1 729 ? -34.903 4.073 32.846 1.00 88.88 729 TYR A N 1
ATOM 5738 C CA . TYR A 1 729 ? -34.756 3.503 34.186 1.00 88.88 729 TYR A CA 1
ATOM 5739 C C . TYR A 1 729 ? -33.363 2.905 34.407 1.00 88.88 729 TYR A C 1
ATOM 5741 O O . TYR A 1 729 ? -32.643 2.559 33.466 1.00 88.88 729 TYR A O 1
ATOM 5749 N N . ASN A 1 730 ? -32.991 2.774 35.681 1.00 91.62 730 ASN A N 1
ATOM 5750 C CA . ASN A 1 730 ? -31.838 1.976 36.075 1.00 91.62 730 ASN A CA 1
ATOM 5751 C C . ASN A 1 730 ? -32.214 0.498 36.101 1.00 91.62 730 ASN A C 1
ATOM 5753 O O . ASN A 1 730 ? -33.351 0.145 36.409 1.00 91.62 730 ASN A O 1
ATOM 5757 N N . GLU A 1 731 ? -31.257 -0.358 35.778 1.00 92.00 731 GLU A N 1
ATOM 5758 C CA . GLU A 1 731 ? -31.403 -1.805 35.760 1.00 92.00 731 GLU A CA 1
ATOM 5759 C C . GLU A 1 731 ? -30.269 -2.447 36.559 1.00 92.00 731 GLU A C 1
ATOM 5761 O O . GLU A 1 731 ? -29.134 -1.970 36.526 1.00 92.00 731 GLU A O 1
ATOM 5766 N N . ALA A 1 732 ? -30.576 -3.541 37.250 1.00 91.19 732 ALA A N 1
ATOM 5767 C CA . ALA A 1 732 ? -29.597 -4.369 37.946 1.00 91.19 732 ALA A CA 1
ATOM 5768 C C . ALA A 1 732 ? -29.747 -5.837 37.541 1.00 91.19 732 ALA A C 1
ATOM 5770 O O . ALA A 1 732 ? -30.845 -6.264 37.169 1.00 91.19 732 ALA A O 1
ATOM 5771 N N . ILE A 1 733 ? -28.663 -6.610 37.630 1.00 88.75 733 ILE A N 1
ATOM 5772 C CA . ILE A 1 733 ? -28.723 -8.060 37.422 1.00 88.75 733 ILE A CA 1
ATOM 5773 C C . ILE A 1 733 ? -29.344 -8.731 38.652 1.00 88.75 733 ILE A C 1
ATOM 5775 O O . ILE A 1 733 ? -28.821 -8.650 39.762 1.00 88.75 733 ILE A O 1
ATOM 5779 N N . TYR A 1 734 ? -30.444 -9.449 38.436 1.00 78.38 734 TYR A N 1
ATOM 5780 C CA . TYR A 1 734 ? -31.108 -10.289 39.428 1.00 78.38 734 TYR A CA 1
ATOM 5781 C C . TYR A 1 734 ? -31.477 -11.633 38.785 1.00 78.38 734 TYR A C 1
ATOM 5783 O O . TYR A 1 734 ? -32.080 -11.660 37.717 1.00 78.38 734 TYR A O 1
ATOM 5791 N N . ASN A 1 735 ? -31.093 -12.762 39.395 1.00 75.81 735 ASN A N 1
ATOM 5792 C CA . ASN A 1 735 ? -31.266 -14.109 38.815 1.00 75.81 735 ASN A CA 1
ATOM 5793 C C . ASN A 1 735 ? -30.747 -14.247 37.364 1.00 75.81 735 ASN A C 1
ATOM 5795 O O . ASN A 1 735 ? -31.363 -14.922 36.544 1.00 75.81 735 ASN A O 1
ATOM 5799 N N . ASN A 1 736 ? -29.604 -13.625 37.055 1.00 82.31 736 ASN A N 1
ATOM 5800 C CA . ASN A 1 736 ? -29.001 -13.556 35.714 1.00 82.31 736 ASN A CA 1
ATOM 5801 C C . ASN A 1 736 ? -29.819 -12.793 34.652 1.00 82.31 736 ASN A C 1
ATOM 5803 O O . ASN A 1 736 ? -29.509 -12.896 33.465 1.00 82.31 736 ASN A O 1
ATOM 5807 N N . GLU A 1 737 ? -30.809 -11.990 35.045 1.00 87.44 737 GLU A N 1
ATOM 5808 C CA . GLU A 1 737 ? -31.559 -11.116 34.139 1.00 87.44 737 GLU A CA 1
ATOM 5809 C C . GLU A 1 737 ? -31.463 -9.649 34.570 1.00 87.44 737 GLU A C 1
ATOM 5811 O O . GLU A 1 737 ? -31.387 -9.336 35.756 1.00 87.44 737 GLU A O 1
ATOM 5816 N N . TRP A 1 738 ? -31.463 -8.735 33.598 1.00 89.56 738 TRP A N 1
ATOM 5817 C CA . TRP A 1 738 ? -31.516 -7.298 33.866 1.00 89.56 738 TRP A CA 1
ATOM 5818 C C . TRP A 1 738 ? -32.953 -6.890 34.176 1.00 89.56 738 TRP A C 1
ATOM 5820 O O . TRP A 1 738 ? -33.834 -7.026 33.327 1.00 89.56 738 TRP A O 1
ATOM 5830 N N . VAL A 1 739 ? -33.182 -6.361 35.374 1.00 90.69 739 VAL A N 1
ATOM 5831 C CA . VAL A 1 739 ? -34.506 -5.930 35.835 1.00 90.69 739 VAL A CA 1
ATOM 5832 C C . VAL A 1 739 ? -34.457 -4.451 36.184 1.00 90.69 739 VAL A C 1
ATOM 5834 O O . VAL A 1 739 ? -33.477 -3.987 36.764 1.00 90.69 739 VAL A O 1
ATOM 5837 N N . SER A 1 740 ? -35.505 -3.700 35.836 1.00 91.75 740 SER A N 1
ATOM 5838 C CA . SER A 1 740 ? -35.620 -2.292 36.221 1.00 91.75 740 SER A CA 1
ATOM 5839 C C . SER A 1 740 ? -35.727 -2.148 37.738 1.00 91.75 740 SER A C 1
ATOM 5841 O O . SER A 1 740 ? -36.544 -2.813 38.373 1.00 91.75 740 SER A O 1
ATOM 5843 N N . VAL A 1 741 ? -34.914 -1.259 38.300 1.00 91.25 741 VAL A N 1
ATOM 5844 C CA . VAL A 1 741 ? -34.773 -1.039 39.741 1.00 91.25 741 VAL A CA 1
ATOM 5845 C C . VAL A 1 741 ? -34.725 0.450 40.073 1.00 91.25 741 VAL A C 1
ATOM 5847 O O . VAL A 1 741 ? -34.234 1.287 39.309 1.00 91.25 741 VAL A O 1
ATOM 5850 N N . GLY A 1 742 ? -35.218 0.798 41.252 1.00 90.50 742 GLY A N 1
ATOM 5851 C CA . GLY A 1 742 ? -35.090 2.110 41.849 1.00 90.50 742 GLY A CA 1
ATOM 5852 C C . GLY A 1 742 ? -33.755 2.244 42.570 1.00 90.50 742 GLY A C 1
ATOM 5853 O O . GLY A 1 742 ? -33.396 1.419 43.400 1.00 90.50 742 GLY A O 1
ATOM 5854 N N . PHE A 1 743 ? -33.035 3.331 42.315 1.00 90.81 743 PHE A N 1
ATOM 5855 C CA . PHE A 1 743 ? -31.817 3.657 43.055 1.00 90.81 743 PHE A CA 1
ATOM 5856 C C . PHE A 1 743 ? -32.141 4.125 44.489 1.00 90.81 743 PHE A C 1
ATOM 5858 O O . PHE A 1 743 ? -33.024 4.968 44.676 1.00 90.81 743 PHE A O 1
ATOM 5865 N N . ASN A 1 744 ? -31.430 3.595 45.490 1.00 89.88 744 ASN A N 1
ATOM 5866 C CA . ASN A 1 744 ? -31.610 3.901 46.919 1.00 89.88 744 ASN A CA 1
ATOM 5867 C C . ASN A 1 744 ? -30.332 4.442 47.602 1.00 89.88 744 ASN A C 1
ATOM 5869 O O . ASN A 1 744 ? -30.362 4.812 48.771 1.00 89.88 744 ASN A O 1
ATOM 5873 N N . GLY A 1 745 ? -29.203 4.524 46.892 1.00 90.19 745 GLY A N 1
ATOM 5874 C CA . GLY A 1 745 ? -27.964 5.111 47.411 1.00 90.19 745 GLY A CA 1
ATOM 5875 C C . GLY A 1 745 ? -26.727 4.247 47.185 1.00 90.19 745 GLY A C 1
ATOM 5876 O O . GLY A 1 745 ? -26.793 3.165 46.605 1.00 90.19 745 GLY A O 1
ATOM 5877 N N . TYR A 1 746 ? -25.589 4.739 47.675 1.00 90.88 746 TYR A N 1
ATOM 5878 C CA . TYR A 1 746 ? -24.305 4.038 47.645 1.00 90.88 746 TYR A CA 1
ATOM 5879 C C . TYR A 1 746 ? -23.836 3.718 49.065 1.00 90.88 746 TYR A C 1
ATOM 5881 O O . TYR A 1 746 ? -23.983 4.548 49.966 1.00 90.88 746 TYR A O 1
ATOM 5889 N N . CYS A 1 747 ? -23.218 2.556 49.245 1.00 92.69 747 CYS A N 1
ATOM 5890 C CA . CYS A 1 747 ? -22.586 2.149 50.499 1.00 92.69 747 CYS A CA 1
ATOM 5891 C C . CYS A 1 747 ? -21.276 1.402 50.235 1.00 92.69 747 CYS A C 1
ATOM 5893 O O . CYS A 1 747 ? -20.905 1.155 49.087 1.00 92.69 747 CYS A O 1
ATOM 5895 N N . TYR A 1 748 ? -20.576 1.043 51.306 1.00 92.81 748 TYR A N 1
ATOM 5896 C CA . TYR A 1 748 ? -19.277 0.387 51.245 1.00 92.81 748 TYR A CA 1
ATOM 5897 C C . TYR A 1 748 ? -19.316 -0.936 52.001 1.00 92.81 748 TYR A C 1
ATOM 5899 O O . TYR A 1 748 ? -19.684 -0.969 53.170 1.00 92.81 748 TYR A O 1
ATOM 5907 N N . GLU A 1 749 ? -18.921 -2.019 51.344 1.00 92.12 749 GLU A N 1
ATOM 5908 C CA . GLU A 1 749 ? -18.735 -3.331 51.963 1.00 92.12 749 GLU A CA 1
ATOM 5909 C C . GLU A 1 749 ? -17.257 -3.486 52.351 1.00 92.12 749 GLU A C 1
ATOM 5911 O O . GLU A 1 749 ? -16.388 -3.549 51.479 1.00 92.12 749 GLU A O 1
ATOM 5916 N N . CYS A 1 750 ? -16.954 -3.477 53.653 1.00 89.25 750 CYS A N 1
ATOM 5917 C CA . CYS A 1 750 ? -15.609 -3.721 54.179 1.00 89.25 750 CYS A CA 1
ATOM 5918 C C . CYS A 1 750 ? -15.191 -5.181 53.942 1.00 89.25 750 CYS A C 1
ATOM 5920 O O . CYS A 1 750 ? -16.017 -6.094 53.920 1.00 89.25 750 CYS A O 1
ATOM 5922 N N . SER A 1 751 ? -13.881 -5.427 53.893 1.00 85.69 751 SER A N 1
ATOM 5923 C CA . SER A 1 751 ? -13.295 -6.770 53.756 1.00 85.69 751 SER A CA 1
ATOM 5924 C C . SER A 1 751 ? -13.654 -7.755 54.880 1.00 85.69 751 SER A C 1
ATOM 5926 O O . SER A 1 751 ? -13.417 -8.950 54.745 1.00 85.69 751 SER A O 1
ATOM 5928 N N . ASP A 1 752 ? -14.203 -7.274 55.995 1.00 83.25 752 ASP A N 1
ATOM 5929 C CA . ASP A 1 752 ? -14.703 -8.086 57.110 1.00 83.25 752 ASP A CA 1
ATOM 5930 C C . ASP A 1 752 ? -16.226 -8.327 57.068 1.00 83.25 752 ASP A C 1
ATOM 5932 O O . ASP A 1 752 ? -16.799 -8.832 58.034 1.00 83.25 752 ASP A O 1
ATOM 5936 N N . GLY A 1 753 ? -16.882 -7.967 55.959 1.00 83.38 753 GLY A N 1
ATOM 5937 C CA . GLY A 1 753 ? -18.314 -8.161 55.722 1.00 83.38 753 GLY A CA 1
ATOM 5938 C C . GLY A 1 753 ? -19.214 -7.073 56.314 1.00 83.38 753 GLY A C 1
ATOM 5939 O O . GLY A 1 753 ? -20.436 -7.158 56.191 1.00 83.38 753 GLY A O 1
ATOM 5940 N N . ARG A 1 754 ? -18.656 -6.042 56.963 1.00 87.75 754 ARG A N 1
ATOM 5941 C CA . ARG A 1 754 ? -19.450 -4.914 57.471 1.00 87.75 754 ARG A CA 1
ATOM 5942 C C . ARG A 1 754 ? -19.862 -3.974 56.344 1.00 87.75 754 ARG A C 1
ATOM 5944 O O . ARG A 1 754 ? -19.045 -3.606 55.508 1.00 87.75 754 ARG A O 1
ATOM 5951 N N . VAL A 1 755 ? -21.111 -3.522 56.380 1.00 90.88 755 VAL A N 1
ATOM 5952 C CA . VAL A 1 755 ? -21.631 -2.497 55.468 1.00 90.88 755 VAL A CA 1
ATOM 5953 C C . VAL A 1 755 ? -21.582 -1.144 56.170 1.00 90.88 755 VAL A C 1
ATOM 5955 O O . VAL A 1 755 ? -22.090 -1.002 57.280 1.00 90.88 755 VAL A O 1
ATOM 5958 N N . VAL A 1 756 ? -20.951 -0.163 55.532 1.00 90.62 756 VAL A N 1
ATOM 5959 C CA . VAL A 1 756 ? -20.774 1.199 56.041 1.00 90.62 756 VAL A CA 1
ATOM 5960 C C . VAL A 1 756 ? -21.482 2.175 55.104 1.00 90.62 756 VAL A C 1
ATOM 5962 O O . VAL A 1 756 ? -21.238 2.189 53.893 1.00 90.62 756 VAL A O 1
ATOM 5965 N N . GLU A 1 757 ? -22.363 3.008 55.656 1.00 90.38 757 GLU A N 1
ATOM 5966 C CA . GLU A 1 757 ? -23.022 4.074 54.901 1.00 90.38 757 GLU A CA 1
ATOM 5967 C C . GLU A 1 757 ? -22.069 5.235 54.636 1.00 90.38 757 GLU A C 1
ATOM 5969 O O . GLU A 1 757 ? -21.188 5.536 55.438 1.00 90.38 757 GLU A O 1
ATOM 5974 N N . LYS A 1 758 ? -22.308 5.981 53.552 1.00 84.94 758 LYS A N 1
ATOM 5975 C CA . LYS A 1 758 ? -21.501 7.164 53.213 1.00 84.94 758 LYS A CA 1
ATOM 5976 C C . LYS A 1 758 ? -21.434 8.207 54.342 1.00 84.94 758 LYS A C 1
ATOM 5978 O O . LYS A 1 758 ? -20.422 8.884 54.474 1.00 84.94 758 LYS A O 1
ATOM 5983 N N . GLN A 1 759 ? -22.494 8.341 55.140 1.00 86.38 759 GLN A N 1
ATOM 5984 C CA . GLN A 1 759 ? -22.568 9.287 56.263 1.00 86.38 759 GLN A CA 1
ATOM 5985 C C . GLN A 1 759 ? -21.683 8.898 57.462 1.00 86.38 759 GLN A C 1
ATOM 5987 O O . GLN A 1 759 ? -21.314 9.769 58.243 1.00 86.38 759 GLN A O 1
ATOM 5992 N N . ASP A 1 760 ? -21.313 7.619 57.582 1.00 87.56 760 ASP A N 1
ATOM 5993 C CA . ASP A 1 760 ? -20.546 7.075 58.712 1.00 87.56 760 ASP A CA 1
ATOM 5994 C C . ASP A 1 760 ? -19.035 6.988 58.409 1.00 87.56 760 ASP A C 1
ATOM 5996 O O . ASP A 1 760 ? -18.256 6.391 59.160 1.00 87.56 760 ASP A O 1
ATOM 6000 N N . ILE A 1 761 ? -18.606 7.592 57.296 1.00 87.19 761 ILE A N 1
ATOM 6001 C CA . ILE A 1 761 ? -17.221 7.622 56.825 1.00 87.19 761 ILE A CA 1
ATOM 6002 C C . ILE A 1 761 ? -16.585 8.956 57.210 1.00 87.19 761 ILE A C 1
ATOM 6004 O O . ILE A 1 761 ? -17.034 10.017 56.783 1.00 87.19 761 ILE A O 1
ATOM 6008 N N . ALA A 1 762 ? -15.500 8.897 57.984 1.00 86.25 762 ALA A N 1
ATOM 6009 C CA . ALA A 1 762 ? -14.701 10.068 58.336 1.00 86.25 762 ALA A CA 1
ATOM 6010 C C . ALA A 1 762 ? -13.729 10.468 57.214 1.00 86.25 762 ALA A C 1
ATOM 6012 O O . ALA A 1 762 ? -13.519 11.655 56.978 1.00 86.25 762 ALA A O 1
ATOM 6013 N N . ASN A 1 763 ? -13.131 9.488 56.527 1.00 86.31 763 ASN A N 1
ATOM 6014 C CA . ASN A 1 763 ? -12.274 9.710 55.359 1.00 86.31 763 ASN A CA 1
ATOM 6015 C C . ASN A 1 763 ? -12.357 8.525 54.386 1.00 86.31 763 ASN A C 1
ATOM 6017 O O . ASN A 1 763 ? -12.460 7.377 54.823 1.00 86.31 763 ASN A O 1
ATOM 6021 N N . SER A 1 764 ? -12.258 8.790 53.084 1.00 87.88 764 SER A N 1
ATOM 6022 C CA . SER A 1 764 ? -12.199 7.768 52.035 1.00 87.88 764 SER A CA 1
ATOM 6023 C C . SER A 1 764 ? -11.192 8.159 50.962 1.00 87.88 764 SER A C 1
ATOM 6025 O O . SER A 1 764 ? -11.286 9.250 50.401 1.00 87.88 764 SER A O 1
ATOM 6027 N N . GLU A 1 765 ? -10.291 7.246 50.626 1.00 89.50 765 GLU A N 1
ATOM 6028 C CA . GLU A 1 765 ? -9.331 7.400 49.532 1.00 89.50 765 GLU A CA 1
ATOM 6029 C C . GLU A 1 765 ? -9.526 6.279 48.513 1.00 89.50 765 GLU A C 1
ATOM 6031 O O . GLU A 1 765 ? -9.837 5.149 48.891 1.00 89.50 765 GLU A O 1
ATOM 6036 N N . PHE A 1 766 ? -9.358 6.577 47.223 1.00 91.00 766 PHE A N 1
ATOM 6037 C CA . PHE A 1 766 ? -9.421 5.551 46.184 1.00 91.00 766 PHE A CA 1
ATOM 6038 C C . PHE A 1 766 ? -8.262 4.565 46.338 1.00 91.00 766 PHE A C 1
ATOM 6040 O O . PHE A 1 766 ? -7.113 4.965 46.515 1.00 91.00 766 PHE A O 1
ATOM 6047 N N . ALA A 1 767 ? -8.568 3.274 46.233 1.00 89.81 767 ALA A N 1
ATOM 6048 C CA . ALA A 1 767 ? -7.562 2.218 46.228 1.00 89.81 767 ALA A CA 1
ATOM 6049 C C . ALA A 1 767 ? -6.716 2.221 44.950 1.00 89.81 767 ALA A C 1
ATOM 6051 O O . ALA A 1 767 ? -5.522 1.930 44.986 1.00 89.81 767 ALA A O 1
ATOM 6052 N N . HIS A 1 768 ? -7.354 2.574 43.834 1.00 91.06 768 HIS A N 1
ATOM 6053 C CA . HIS A 1 768 ? -6.761 2.659 42.509 1.00 91.06 768 HIS A CA 1
ATOM 6054 C C . HIS A 1 768 ? -7.215 3.958 41.847 1.00 91.06 768 HIS A C 1
ATOM 6056 O O . HIS A 1 768 ? -8.374 4.356 41.980 1.00 91.06 768 HIS A O 1
ATOM 6062 N N . SER A 1 769 ? -6.308 4.640 41.149 1.00 91.25 769 SER A N 1
ATOM 6063 C CA . SER A 1 769 ? -6.603 5.932 40.527 1.00 91.25 769 SER A CA 1
ATOM 6064 C C . SER A 1 769 ? -5.830 6.140 39.229 1.00 91.25 769 SER A C 1
ATOM 6066 O O . SER A 1 769 ? -4.855 5.436 38.958 1.00 91.25 769 SER A O 1
ATOM 6068 N N . GLU A 1 770 ? -6.220 7.163 38.465 1.00 89.69 770 GLU A N 1
ATOM 6069 C CA . GLU A 1 770 ? -5.524 7.566 37.230 1.00 89.69 770 GLU A CA 1
ATOM 6070 C C . GLU A 1 770 ? -4.084 8.083 37.460 1.00 89.69 770 GLU A C 1
ATOM 6072 O O . GLU A 1 770 ? -3.384 8.407 36.504 1.00 89.69 770 GLU A O 1
ATOM 6077 N N . ARG A 1 771 ? -3.621 8.182 38.719 1.00 88.31 771 ARG A N 1
ATOM 6078 C CA . ARG A 1 771 ? -2.206 8.460 39.034 1.00 88.31 771 ARG A CA 1
ATOM 6079 C C . ARG A 1 771 ? -1.295 7.308 38.643 1.00 88.31 771 ARG A C 1
ATOM 6081 O O . ARG A 1 771 ? -0.184 7.543 38.179 1.00 88.31 771 ARG A O 1
ATOM 6088 N N . ASP A 1 772 ? -1.768 6.092 38.888 1.00 87.50 772 ASP A N 1
ATOM 6089 C CA . ASP A 1 772 ? -0.978 4.873 38.749 1.00 87.50 772 ASP A CA 1
ATOM 6090 C C . ASP A 1 772 ? -1.342 4.151 37.449 1.00 87.50 772 ASP A C 1
ATOM 6092 O O . ASP A 1 772 ? -0.485 3.578 36.783 1.00 87.50 772 ASP A O 1
ATOM 6096 N N . TRP A 1 773 ? -2.613 4.230 37.054 1.00 89.19 773 TRP A N 1
ATOM 6097 C CA . TRP A 1 773 ? -3.157 3.528 35.899 1.00 89.19 773 TRP A CA 1
ATOM 6098 C C . TRP A 1 773 ? -3.429 4.477 34.742 1.00 89.19 773 TRP A C 1
ATOM 6100 O O . TRP A 1 773 ? -4.061 5.523 34.907 1.00 89.19 773 TRP A O 1
ATOM 6110 N N . LYS A 1 774 ? -3.036 4.064 33.538 1.00 89.06 774 LYS A N 1
ATOM 6111 C CA . LYS A 1 774 ? -3.397 4.766 32.311 1.00 89.06 774 LYS A CA 1
ATOM 6112 C C . LYS A 1 774 ? -4.754 4.266 31.825 1.00 89.06 774 LYS A C 1
ATOM 6114 O O . LYS A 1 774 ? -4.907 3.089 31.513 1.00 89.06 774 LYS A O 1
ATOM 6119 N N . ILE A 1 775 ? -5.730 5.170 31.786 1.00 89.25 775 ILE A N 1
ATOM 6120 C CA . ILE A 1 775 ? -7.097 4.900 31.324 1.00 89.25 775 ILE A CA 1
ATOM 6121 C C . ILE A 1 775 ? -7.150 5.015 29.798 1.00 89.25 775 ILE A C 1
ATOM 6123 O O . ILE A 1 775 ? -6.621 5.977 29.233 1.00 89.25 775 ILE A O 1
ATOM 6127 N N . ASP A 1 776 ? -7.809 4.062 29.141 1.00 87.25 776 ASP A N 1
ATOM 6128 C CA . ASP A 1 776 ? -8.109 4.139 27.716 1.00 87.25 776 ASP A CA 1
ATOM 6129 C C . ASP A 1 776 ? -9.298 5.084 27.488 1.00 87.25 776 ASP A C 1
ATOM 6131 O O . ASP A 1 776 ? -10.446 4.789 27.829 1.00 87.25 776 ASP A O 1
ATOM 6135 N N . CYS A 1 777 ? -8.996 6.297 27.027 1.00 90.19 777 CYS A N 1
ATOM 6136 C CA . CYS A 1 777 ? -9.980 7.308 26.660 1.00 90.19 777 CYS A CA 1
ATOM 6137 C C . CYS A 1 777 ? -9.304 8.420 25.831 1.00 90.19 777 CYS A C 1
ATOM 6139 O O . CYS A 1 777 ? -8.326 9.021 26.290 1.00 90.19 777 CYS A O 1
ATOM 6141 N N . PRO A 1 778 ? -9.845 8.790 24.657 1.00 93.31 778 PRO A N 1
ATOM 6142 C CA . PRO A 1 778 ? -10.997 8.178 23.993 1.00 93.31 778 PRO A CA 1
ATOM 6143 C C . PRO A 1 778 ? -10.631 6.871 23.258 1.00 93.31 778 PRO A C 1
ATOM 6145 O O . PRO A 1 778 ? -9.519 6.769 22.742 1.00 93.31 778 PRO A O 1
ATOM 6148 N N . ASP A 1 779 ? -11.588 5.950 23.087 1.00 91.44 779 ASP A N 1
ATOM 6149 C CA . ASP A 1 779 ? -11.409 4.708 22.306 1.00 91.44 779 ASP A CA 1
ATOM 6150 C C . ASP A 1 779 ? -11.047 5.039 20.849 1.00 91.44 779 ASP A C 1
ATOM 6152 O O . ASP A 1 779 ? -10.217 4.400 20.199 1.00 91.44 779 ASP A O 1
ATOM 6156 N N . ILE A 1 780 ? -11.703 6.067 20.301 1.00 93.94 780 ILE A N 1
ATOM 6157 C CA . ILE A 1 780 ? -11.451 6.549 18.948 1.00 93.94 780 ILE A CA 1
ATOM 6158 C C . ILE A 1 780 ? -11.667 8.057 18.840 1.00 93.94 780 ILE A C 1
ATOM 6160 O O . ILE A 1 780 ? -12.546 8.652 19.466 1.00 93.94 780 ILE A O 1
ATOM 6164 N N . MET A 1 781 ? -10.885 8.682 17.967 1.00 95.56 781 MET A N 1
ATOM 6165 C CA . MET A 1 781 ? -11.041 10.075 17.575 1.00 95.56 781 MET A CA 1
ATOM 6166 C C . MET A 1 781 ? -11.529 10.177 16.127 1.00 95.56 781 MET A C 1
ATOM 6168 O O . MET A 1 781 ? -10.842 9.767 15.182 1.00 95.56 781 MET A O 1
ATOM 6172 N N . LEU A 1 782 ? -12.711 10.758 15.932 1.00 96.94 782 LEU A N 1
ATOM 6173 C CA . LEU A 1 782 ? -13.258 11.060 14.612 1.00 96.94 782 LEU A CA 1
ATOM 6174 C C . LEU A 1 782 ? -12.783 12.453 14.176 1.00 96.94 782 LEU A C 1
ATOM 6176 O O . LEU A 1 782 ? -13.128 13.465 14.779 1.00 96.94 782 LEU A O 1
ATOM 6180 N N . VAL A 1 783 ? -11.971 12.508 13.122 1.00 95.69 783 VAL A N 1
ATOM 6181 C CA . VAL A 1 783 ? -11.380 13.752 12.611 1.00 95.69 783 VAL A CA 1
ATOM 6182 C C . VAL A 1 783 ? -12.095 14.162 11.330 1.00 95.69 783 VAL A C 1
ATOM 6184 O O . VAL A 1 783 ? -11.939 13.519 10.288 1.00 95.69 783 VAL A O 1
ATOM 6187 N N . VAL A 1 784 ? -12.871 15.238 11.387 1.00 96.19 784 VAL A N 1
ATOM 6188 C CA . VAL A 1 784 ? -13.588 15.787 10.237 1.00 96.19 784 VAL A CA 1
ATOM 6189 C C . VAL A 1 784 ? -12.672 16.751 9.492 1.00 96.19 784 VAL A C 1
ATOM 6191 O O . VAL A 1 784 ? -12.306 17.811 9.992 1.00 96.19 784 VAL A O 1
ATOM 6194 N N . LEU A 1 785 ? -12.288 16.356 8.282 1.00 94.19 785 LEU A N 1
ATOM 6195 C CA . LEU A 1 785 ? -11.445 17.123 7.371 1.00 94.19 785 LEU A CA 1
ATOM 6196 C C . LEU A 1 785 ? -12.322 17.881 6.366 1.00 94.19 785 LEU A C 1
ATOM 6198 O O . LEU A 1 785 ? -13.342 17.336 5.933 1.00 94.19 785 LEU A O 1
ATOM 6202 N N . PRO A 1 786 ? -11.930 19.089 5.925 1.00 90.50 786 PRO A N 1
ATOM 6203 C CA . PRO A 1 786 ? -12.707 19.845 4.942 1.00 90.50 786 PRO A CA 1
ATOM 6204 C C . PRO A 1 786 ? -12.804 19.102 3.598 1.00 90.50 786 PRO A C 1
ATOM 6206 O O . PRO A 1 786 ? -13.885 18.978 3.022 1.00 90.50 786 PRO A O 1
ATOM 6209 N N . ASP A 1 787 ? -11.696 18.523 3.132 1.00 87.00 787 ASP A N 1
ATOM 6210 C CA . ASP A 1 787 ? -11.584 17.828 1.849 1.00 87.00 787 ASP A CA 1
ATOM 6211 C C . ASP A 1 787 ? -10.680 16.577 1.945 1.00 87.00 787 ASP A C 1
ATOM 6213 O O . ASP A 1 787 ? -10.526 15.988 3.016 1.00 87.00 787 ASP A O 1
ATOM 6217 N N . LYS A 1 788 ? -10.160 16.095 0.807 1.00 79.19 788 LYS A N 1
ATOM 6218 C CA . LYS A 1 788 ? -9.230 14.952 0.728 1.00 79.19 788 LYS A CA 1
ATOM 6219 C C . LYS A 1 788 ? -7.753 15.379 0.707 1.00 79.19 788 LYS A C 1
ATOM 6221 O O . LYS A 1 788 ? -6.912 14.623 0.224 1.00 79.19 788 LYS A O 1
ATOM 6226 N N . GLY A 1 789 ? -7.436 16.583 1.176 1.00 77.25 789 GLY A N 1
ATOM 6227 C CA . GLY A 1 789 ? -6.089 17.135 1.191 1.00 77.25 789 GLY A CA 1
ATOM 6228 C C . GLY A 1 789 ? -5.107 16.240 1.947 1.00 77.25 789 GLY A C 1
ATOM 6229 O O . GLY A 1 789 ? -5.274 15.962 3.136 1.00 77.25 789 GLY A O 1
ATOM 6230 N N . LYS A 1 790 ? -4.053 15.802 1.248 1.00 75.44 790 LYS A N 1
ATOM 6231 C CA . LYS A 1 790 ? -3.072 14.848 1.781 1.00 75.44 790 LYS A CA 1
ATOM 6232 C C . LYS A 1 790 ? -2.248 15.423 2.939 1.00 75.44 790 LYS A C 1
ATOM 6234 O O . LYS A 1 790 ? -1.989 14.713 3.899 1.00 75.44 790 LYS A O 1
ATOM 6239 N N . ALA A 1 791 ? -1.887 16.707 2.880 1.00 79.38 791 ALA A N 1
ATOM 6240 C CA . ALA A 1 791 ? -1.009 17.336 3.870 1.00 79.38 791 ALA A CA 1
ATOM 6241 C C . ALA A 1 791 ? -1.595 17.322 5.293 1.00 79.38 791 ALA A C 1
ATOM 6243 O O . ALA A 1 791 ? -0.933 16.869 6.224 1.00 79.38 791 ALA A O 1
ATOM 6244 N N . LEU A 1 792 ? -2.849 17.761 5.460 1.00 85.00 792 LEU A N 1
ATOM 6245 C CA . LEU A 1 792 ? -3.513 17.757 6.767 1.00 85.00 792 LEU A CA 1
ATOM 6246 C C . LEU A 1 792 ? -3.763 16.328 7.260 1.00 85.00 792 LEU A C 1
ATOM 6248 O O . LEU A 1 792 ? -3.533 16.038 8.428 1.00 85.00 792 LEU A O 1
ATOM 6252 N N . TYR A 1 793 ? -4.188 15.425 6.370 1.00 88.00 793 TYR A N 1
ATOM 6253 C CA . TYR A 1 793 ? -4.372 14.014 6.708 1.00 88.00 793 TYR A CA 1
ATOM 6254 C C . TYR A 1 793 ? -3.077 13.377 7.233 1.00 88.00 793 TYR A C 1
ATOM 6256 O O . TYR A 1 793 ? -3.085 12.781 8.310 1.00 88.00 793 TYR A O 1
ATOM 6264 N N . ASP A 1 794 ? -1.969 13.530 6.504 1.00 84.62 794 ASP A N 1
ATOM 6265 C CA . ASP A 1 794 ? -0.664 12.990 6.895 1.00 84.62 794 ASP A CA 1
ATOM 6266 C C . ASP A 1 794 ? -0.220 13.566 8.243 1.00 84.62 794 ASP A C 1
ATOM 6268 O O . ASP A 1 794 ? 0.266 12.832 9.103 1.00 84.62 794 ASP A O 1
ATOM 6272 N N . HIS A 1 795 ? -0.432 14.867 8.454 1.00 85.81 795 HIS A N 1
ATOM 6273 C CA . HIS A 1 795 ? -0.056 15.523 9.696 1.00 85.81 795 HIS A CA 1
ATOM 6274 C C . HIS A 1 795 ? -0.908 15.056 10.887 1.00 85.81 795 HIS A C 1
ATOM 6276 O O . HIS A 1 795 ? -0.355 14.738 11.935 1.00 85.81 795 HIS A O 1
ATOM 6282 N N . VAL A 1 796 ? -2.227 14.897 10.717 1.00 88.88 796 VAL A N 1
ATOM 6283 C CA . VAL A 1 796 ? -3.114 14.298 11.733 1.00 88.88 796 VAL A CA 1
ATOM 6284 C C . VAL A 1 796 ? -2.637 12.896 12.116 1.00 88.88 796 VAL A C 1
ATOM 6286 O O . VAL A 1 796 ? -2.589 12.573 13.301 1.00 88.88 796 VAL A O 1
ATOM 6289 N N . LYS A 1 797 ? -2.253 12.069 11.134 1.00 88.31 797 LYS A N 1
ATOM 6290 C CA . LYS A 1 797 ? -1.739 10.710 11.377 1.00 88.31 797 LYS A CA 1
ATOM 6291 C C . LYS A 1 797 ? -0.386 10.700 12.080 1.00 88.31 797 LYS A C 1
ATOM 6293 O O . LYS A 1 797 ? -0.150 9.857 12.938 1.00 88.31 797 LYS A O 1
ATOM 6298 N N . PHE A 1 798 ? 0.491 11.634 11.733 1.00 85.81 798 PHE A N 1
ATOM 6299 C CA . PHE A 1 798 ? 1.778 11.795 12.398 1.00 85.81 798 PHE A CA 1
ATOM 6300 C C . PHE A 1 798 ? 1.605 12.218 13.863 1.00 85.81 798 PHE A C 1
ATOM 6302 O O . PHE A 1 798 ? 2.193 11.627 14.765 1.00 85.81 798 PHE A O 1
ATOM 6309 N N . VAL A 1 799 ? 0.753 13.212 14.099 1.00 86.25 799 VAL A N 1
ATOM 6310 C CA . VAL A 1 799 ? 0.492 13.785 15.419 1.00 86.25 799 VAL A CA 1
ATOM 6311 C C . VAL A 1 799 ? -0.256 12.818 16.336 1.00 86.25 799 VAL A C 1
ATOM 6313 O O . VAL A 1 799 ? 0.061 12.759 17.521 1.00 86.25 799 VAL A O 1
ATOM 6316 N N . SER A 1 800 ? -1.198 12.015 15.826 1.00 84.94 800 SER A N 1
ATOM 6317 C CA . SER A 1 800 ? -1.905 11.031 16.662 1.00 84.94 800 SER A CA 1
ATOM 6318 C C . SER A 1 800 ? -0.956 10.016 17.305 1.00 84.94 800 SER A C 1
ATOM 6320 O O . SER A 1 800 ? -1.161 9.633 18.454 1.00 84.94 800 SER A O 1
ATOM 6322 N N . ASN A 1 801 ? 0.135 9.656 16.617 1.00 81.50 801 ASN A N 1
ATOM 6323 C CA . ASN A 1 801 ? 1.172 8.786 17.178 1.00 81.50 801 ASN A CA 1
ATOM 6324 C C . ASN A 1 801 ? 1.941 9.446 18.340 1.00 81.50 801 ASN A C 1
ATOM 6326 O O . ASN A 1 801 ? 2.481 8.741 19.184 1.00 81.50 801 ASN A O 1
ATOM 6330 N N . GLN A 1 802 ? 1.978 10.783 18.418 1.00 81.50 802 GLN A N 1
ATOM 6331 C CA . GLN A 1 802 ? 2.594 11.518 19.534 1.00 81.50 802 GLN A CA 1
ATOM 6332 C C . GLN A 1 802 ? 1.654 11.675 20.740 1.00 81.50 802 GLN A C 1
ATOM 6334 O O . GLN A 1 802 ? 2.105 11.973 21.844 1.00 81.50 802 GLN A O 1
ATOM 6339 N N . CYS A 1 803 ? 0.347 11.492 20.545 1.00 76.38 803 CYS A N 1
ATOM 6340 C CA . CYS A 1 803 ? -0.686 11.652 21.566 1.00 76.38 803 CYS A CA 1
ATOM 6341 C C . CYS A 1 803 ? -1.134 10.291 22.111 1.00 76.38 803 CYS A C 1
ATOM 6343 O O . CYS A 1 803 ? -2.300 9.928 21.993 1.00 76.38 803 CYS A O 1
ATOM 6345 N N . SER A 1 804 ? -0.201 9.521 22.676 1.00 68.19 804 SER A N 1
ATOM 6346 C CA . SER A 1 804 ? -0.466 8.201 23.279 1.00 68.19 804 SER A CA 1
ATOM 6347 C C . SER A 1 804 ? -0.979 7.113 22.323 1.00 68.19 804 SER A C 1
ATOM 6349 O O . SER A 1 804 ? -1.327 6.038 22.800 1.00 68.19 804 SER A O 1
ATOM 6351 N N . GLY A 1 805 ? -1.004 7.358 21.006 1.00 74.19 805 GLY A N 1
ATOM 6352 C CA . GLY A 1 805 ? -1.432 6.373 20.009 1.00 74.19 805 GLY A CA 1
ATOM 6353 C C . GLY A 1 805 ? -2.949 6.244 19.833 1.00 74.19 805 GLY A C 1
ATOM 6354 O O . GLY A 1 805 ? -3.397 5.239 19.288 1.00 74.19 805 GLY A O 1
ATOM 6355 N N . VAL A 1 806 ? -3.737 7.244 20.259 1.00 84.81 806 VAL A N 1
ATOM 6356 C CA . VAL A 1 806 ? -5.207 7.241 20.112 1.00 84.81 806 VAL A CA 1
ATOM 6357 C C . VAL A 1 806 ? -5.608 6.951 18.662 1.00 84.81 806 VAL A C 1
ATOM 6359 O O . VAL A 1 806 ? -5.156 7.618 17.722 1.00 84.81 806 VAL A O 1
ATOM 6362 N N . GLN A 1 807 ? -6.493 5.970 18.473 1.00 89.56 807 GLN A N 1
ATOM 6363 C CA . GLN A 1 807 ? -6.954 5.562 17.150 1.00 89.56 807 GLN A CA 1
ATOM 6364 C C . GLN A 1 807 ? -7.727 6.690 16.467 1.00 89.56 807 GLN A C 1
ATOM 6366 O O . GLN A 1 807 ? -8.625 7.298 17.043 1.00 89.56 807 GLN A O 1
ATOM 6371 N N . THR A 1 808 ? -7.417 6.966 15.196 1.00 94.12 808 THR A N 1
ATOM 6372 C CA . THR A 1 808 ? -8.064 8.058 14.450 1.00 94.12 808 THR A CA 1
ATOM 6373 C C . THR A 1 808 ? -8.833 7.570 13.230 1.00 94.12 808 THR A C 1
ATOM 6375 O O . THR A 1 808 ? -8.304 6.857 12.362 1.00 94.12 808 THR A O 1
ATOM 6378 N N . GLN A 1 809 ? -10.076 8.021 13.078 1.00 96.06 809 GLN A N 1
ATOM 6379 C CA . GLN A 1 809 ? -10.867 7.867 11.861 1.00 96.06 809 GLN A CA 1
ATOM 6380 C C . GLN A 1 809 ? -11.070 9.232 11.204 1.00 96.06 809 GLN A C 1
ATOM 6382 O O . GLN A 1 809 ? -11.813 10.063 11.698 1.00 96.06 809 GLN A O 1
ATOM 6387 N N . CYS A 1 810 ? -10.424 9.472 10.063 1.00 95.31 810 CYS A N 1
ATOM 6388 C CA . CYS A 1 810 ? -10.645 10.702 9.304 1.00 95.31 810 CYS A CA 1
ATOM 6389 C C . CYS A 1 810 ? -11.888 10.570 8.412 1.00 95.31 810 CYS A C 1
ATOM 6391 O O . CYS A 1 810 ? -12.094 9.524 7.786 1.00 95.31 810 CYS A O 1
ATOM 6393 N N . ALA A 1 811 ? -12.681 11.632 8.310 1.00 95.38 811 ALA A N 1
ATOM 6394 C CA . ALA A 1 811 ? -13.832 11.732 7.423 1.00 95.38 811 ALA A CA 1
ATOM 6395 C C . ALA A 1 811 ? -13.753 13.038 6.623 1.00 95.38 811 ALA A C 1
ATOM 6397 O O . ALA A 1 811 ? -13.593 14.108 7.192 1.00 95.38 811 ALA A O 1
ATOM 6398 N N . SER A 1 812 ? -13.868 12.954 5.298 1.00 94.06 812 SER A N 1
ATOM 6399 C CA . SER A 1 812 ? -13.884 14.129 4.420 1.00 94.06 812 SER A CA 1
ATOM 6400 C C . SER A 1 812 ? -15.301 14.694 4.317 1.00 94.06 812 SER A C 1
ATOM 6402 O O . SER A 1 812 ? -16.200 14.011 3.813 1.00 94.06 812 SER A O 1
ATOM 6404 N N . LEU A 1 813 ? -15.480 15.948 4.738 1.00 91.75 813 LEU A N 1
ATOM 6405 C CA . LEU A 1 813 ? -16.753 16.663 4.673 1.00 91.75 813 LEU A CA 1
ATOM 6406 C C . LEU A 1 813 ? -17.214 16.850 3.221 1.00 91.75 813 LEU A C 1
ATOM 6408 O O . LEU A 1 813 ? -18.353 16.535 2.884 1.00 91.75 813 LEU A O 1
ATOM 6412 N N . ASP A 1 814 ? -16.315 17.282 2.331 1.00 90.62 814 ASP A N 1
ATOM 6413 C CA . ASP A 1 814 ? -16.600 17.407 0.896 1.00 90.62 814 ASP A CA 1
ATOM 6414 C C . ASP A 1 814 ? -17.078 16.082 0.281 1.00 90.62 814 ASP A C 1
ATOM 6416 O O . ASP A 1 814 ? -18.032 16.049 -0.500 1.00 90.62 814 ASP A O 1
ATOM 6420 N N . THR A 1 815 ? -16.467 14.960 0.680 1.00 90.69 815 THR A N 1
ATOM 6421 C CA . THR A 1 815 ? -16.907 13.643 0.207 1.00 90.69 815 THR A CA 1
ATOM 6422 C C . THR A 1 815 ? -18.303 13.326 0.711 1.00 90.69 815 THR A C 1
ATOM 6424 O O . THR A 1 815 ? -19.130 12.927 -0.100 1.00 90.69 815 THR A O 1
ATOM 6427 N N . PHE A 1 816 ? -18.572 13.516 2.004 1.00 92.25 816 PHE A N 1
ATOM 6428 C CA . PHE A 1 816 ? -19.883 13.279 2.609 1.00 92.25 816 PHE A CA 1
ATOM 6429 C C . PHE A 1 816 ? -20.989 14.084 1.914 1.00 92.25 816 PHE A C 1
ATOM 6431 O O . PHE A 1 816 ? -21.996 13.514 1.498 1.00 92.25 816 PHE A O 1
ATOM 6438 N N . ASN A 1 817 ? -20.753 15.375 1.675 1.00 90.94 817 ASN A N 1
ATOM 6439 C CA . ASN A 1 817 ? -21.716 16.277 1.038 1.00 90.94 817 ASN A CA 1
ATOM 6440 C C . ASN A 1 817 ? -22.047 15.900 -0.411 1.00 90.94 817 ASN A C 1
ATOM 6442 O O . ASN A 1 817 ? -23.169 16.108 -0.871 1.00 90.94 817 ASN A O 1
ATOM 6446 N N . ARG A 1 818 ? -21.086 15.335 -1.149 1.00 90.12 818 ARG A N 1
ATOM 6447 C CA . ARG A 1 818 ? -21.295 14.900 -2.541 1.00 90.12 818 ARG A CA 1
ATOM 6448 C C . ARG A 1 818 ? -22.062 13.582 -2.652 1.00 90.12 818 ARG A C 1
ATOM 6450 O O . ARG A 1 818 ? -22.505 13.233 -3.751 1.00 90.12 818 ARG A O 1
ATOM 6457 N N . GLN A 1 819 ? -22.206 12.823 -1.566 1.00 87.56 819 GLN A N 1
ATOM 6458 C CA . GLN A 1 819 ? -22.916 11.548 -1.600 1.00 87.56 819 GLN A CA 1
ATOM 6459 C C . GLN A 1 819 ? -24.420 11.772 -1.646 1.00 87.56 819 GLN A C 1
ATOM 6461 O O . GLN A 1 819 ? -25.001 12.424 -0.787 1.00 87.56 819 GLN A O 1
ATOM 6466 N N . ARG A 1 820 ? -25.076 11.150 -2.630 1.00 87.00 820 ARG A N 1
ATOM 6467 C CA . ARG A 1 820 ? -26.545 11.126 -2.687 1.00 87.00 820 ARG A CA 1
ATOM 6468 C C . ARG A 1 820 ? -27.147 10.347 -1.522 1.00 87.00 820 ARG A C 1
ATOM 6470 O O . ARG A 1 820 ? -28.223 10.695 -1.060 1.00 87.00 820 ARG A O 1
ATOM 6477 N N . ASN A 1 821 ? -26.465 9.285 -1.092 1.00 86.81 821 ASN A N 1
ATOM 6478 C CA . ASN A 1 821 ? -26.835 8.501 0.075 1.00 86.81 821 ASN A CA 1
ATOM 6479 C C . ASN A 1 821 ? -25.726 8.616 1.130 1.00 86.81 821 ASN A C 1
ATOM 6481 O O . ASN A 1 821 ? -24.671 7.988 1.000 1.00 86.81 821 ASN A O 1
ATOM 6485 N N . LYS A 1 822 ? -25.985 9.419 2.167 1.00 90.44 822 LYS A N 1
ATOM 6486 C CA . LYS A 1 822 ? -25.077 9.636 3.301 1.00 90.44 822 LYS A CA 1
ATOM 6487 C C . LYS A 1 822 ? -24.827 8.342 4.087 1.00 90.44 822 LYS A C 1
ATOM 6489 O O . LYS A 1 822 ? -23.695 8.102 4.501 1.00 90.44 822 LYS A O 1
ATOM 6494 N N . GLU A 1 823 ? -25.818 7.448 4.177 1.00 90.62 823 GLU A N 1
ATOM 6495 C CA . GLU A 1 823 ? -25.686 6.160 4.873 1.00 90.62 823 GLU A CA 1
ATOM 6496 C C . GLU A 1 823 ? -24.618 5.265 4.243 1.00 90.62 823 GLU A C 1
ATOM 6498 O O . GLU A 1 823 ? -23.894 4.575 4.956 1.00 90.62 823 GLU A O 1
ATOM 6503 N N . GLN A 1 824 ? -24.473 5.279 2.913 1.00 89.12 824 GLN A N 1
ATOM 6504 C CA . GLN A 1 824 ? -23.480 4.443 2.231 1.00 89.12 824 GLN A CA 1
ATOM 6505 C C . GLN A 1 824 ? -22.047 4.858 2.594 1.00 89.12 824 GLN A C 1
ATOM 6507 O O . GLN A 1 824 ? -21.169 4.009 2.762 1.00 89.12 824 GLN A O 1
ATOM 6512 N N . TYR A 1 825 ? -21.801 6.161 2.726 1.00 92.56 825 TYR A N 1
ATOM 6513 C CA . TYR A 1 825 ? -20.511 6.669 3.182 1.00 92.56 825 TYR A CA 1
ATOM 6514 C C . TYR A 1 825 ? -20.277 6.348 4.657 1.00 92.56 825 TYR A C 1
ATOM 6516 O O . TYR A 1 825 ? -19.209 5.843 5.007 1.00 92.56 825 TYR A O 1
ATOM 6524 N N . SER A 1 826 ? -21.296 6.548 5.495 1.00 95.25 826 SER A N 1
ATOM 6525 C CA . SER A 1 826 ? -21.248 6.207 6.917 1.00 95.25 826 SER A CA 1
ATOM 6526 C C . SER A 1 826 ? -21.038 4.712 7.158 1.00 95.25 826 SER A C 1
ATOM 6528 O O . SER A 1 826 ? -20.243 4.353 8.011 1.00 95.25 826 SER A O 1
ATOM 6530 N N . THR A 1 827 ? -21.624 3.834 6.341 1.00 94.94 827 THR A N 1
ATOM 6531 C CA . THR A 1 827 ? -21.394 2.376 6.361 1.00 94.94 827 THR A CA 1
ATOM 6532 C C . THR A 1 827 ? -19.909 2.047 6.167 1.00 94.94 827 THR A C 1
ATOM 6534 O O . THR A 1 827 ? -19.323 1.229 6.881 1.00 94.94 827 THR A O 1
ATOM 6537 N N . ALA A 1 828 ? -19.257 2.720 5.212 1.00 93.00 828 ALA A N 1
ATOM 6538 C CA . ALA A 1 828 ? -17.836 2.528 4.939 1.00 93.00 828 ALA A CA 1
ATOM 6539 C C . ALA A 1 828 ? -16.925 3.097 6.042 1.00 93.00 828 ALA A C 1
ATOM 6541 O O . ALA A 1 828 ? -15.776 2.659 6.154 1.00 93.00 828 ALA A O 1
ATOM 6542 N N . LEU A 1 829 ? -17.395 4.079 6.820 1.00 95.31 829 LEU A N 1
ATOM 6543 C CA . LEU A 1 829 ? -16.714 4.568 8.021 1.00 95.31 829 LEU A CA 1
ATOM 6544 C C . LEU A 1 829 ? -16.941 3.626 9.206 1.00 95.31 829 LEU A C 1
ATOM 6546 O O . LEU A 1 829 ? -15.957 3.206 9.803 1.00 95.31 829 LEU A O 1
ATOM 6550 N N . ALA A 1 830 ? -18.180 3.207 9.463 1.00 95.88 830 ALA A N 1
ATOM 6551 C CA . ALA A 1 830 ? -18.548 2.251 10.507 1.00 95.88 830 ALA A CA 1
ATOM 6552 C C . ALA A 1 830 ? -17.760 0.940 10.385 1.00 95.88 830 ALA A C 1
ATOM 6554 O O . ALA A 1 830 ? -17.245 0.436 11.371 1.00 95.88 830 ALA A O 1
ATOM 6555 N N . THR A 1 831 ? -17.554 0.441 9.163 1.00 94.62 831 THR A N 1
ATOM 6556 C CA . THR A 1 831 ? -16.717 -0.752 8.926 1.00 94.62 831 THR A CA 1
ATOM 6557 C C . THR A 1 831 ? -15.263 -0.542 9.365 1.00 94.62 831 THR A C 1
ATOM 6559 O O . THR A 1 831 ? -14.651 -1.442 9.933 1.00 94.62 831 THR A O 1
ATOM 6562 N N . LYS A 1 832 ? -14.697 0.652 9.134 1.00 95.06 832 LYS A N 1
ATOM 6563 C CA . LYS A 1 832 ? -13.334 0.982 9.585 1.00 95.06 832 LYS A CA 1
ATOM 6564 C C . LYS A 1 832 ? -13.277 1.219 11.090 1.00 95.06 832 LYS A C 1
ATOM 6566 O O . LYS A 1 832 ? -12.278 0.870 11.703 1.00 95.06 832 LYS A O 1
ATOM 6571 N N . MET A 1 833 ? -14.319 1.819 11.663 1.00 95.62 833 MET A N 1
ATOM 6572 C CA . MET A 1 833 ? -14.438 2.011 13.106 1.00 95.62 833 MET A CA 1
ATOM 6573 C C . MET A 1 833 ? -14.519 0.662 13.814 1.00 95.62 833 MET A C 1
ATOM 6575 O O . MET A 1 833 ? -13.732 0.442 14.717 1.00 95.62 833 MET A O 1
ATOM 6579 N N . ASN A 1 834 ? -15.343 -0.277 13.338 1.00 94.94 834 ASN A N 1
ATOM 6580 C CA . ASN A 1 834 ? -15.432 -1.627 13.902 1.00 94.94 834 ASN A CA 1
ATOM 6581 C C . ASN A 1 834 ? -14.071 -2.334 13.948 1.00 94.94 834 ASN A C 1
ATOM 6583 O O . ASN A 1 834 ? -13.746 -2.977 14.932 1.00 94.94 834 ASN A O 1
ATOM 6587 N N . ALA A 1 835 ? -13.266 -2.201 12.888 1.00 92.31 835 ALA A N 1
ATOM 6588 C CA . ALA A 1 835 ? -11.927 -2.787 12.850 1.00 92.31 835 ALA A CA 1
ATOM 6589 C C . ALA A 1 835 ? -10.936 -2.099 13.809 1.00 92.31 835 ALA A C 1
ATOM 6591 O O . ALA A 1 835 ? -10.046 -2.757 14.328 1.00 92.31 835 ALA A O 1
ATOM 6592 N N . LYS A 1 836 ? -11.074 -0.786 14.034 1.00 91.88 836 LYS A N 1
ATOM 6593 C CA . LYS A 1 836 ? -10.191 -0.003 14.923 1.00 91.88 836 LYS A CA 1
ATOM 6594 C C . LYS A 1 836 ? -10.569 -0.077 16.395 1.00 91.88 836 LYS A C 1
ATOM 6596 O O . LYS A 1 836 ? -9.701 0.113 17.230 1.00 91.88 836 LYS A O 1
ATOM 6601 N N . LEU A 1 837 ? -11.852 -0.289 16.672 1.00 91.06 837 LEU A N 1
ATOM 6602 C CA . LEU A 1 837 ? -12.393 -0.477 18.014 1.00 91.06 837 LEU A CA 1
ATOM 6603 C C . LEU A 1 837 ? -12.220 -1.920 18.496 1.00 91.06 837 LEU A C 1
ATOM 6605 O O . LEU A 1 837 ? -12.421 -2.172 19.672 1.00 91.06 837 LEU A O 1
ATOM 6609 N N . SER A 1 838 ? -11.863 -2.856 17.607 1.00 87.69 838 SER A N 1
ATOM 6610 C CA . SER A 1 838 ? -11.686 -4.250 17.995 1.00 87.69 838 SER A CA 1
ATOM 6611 C C . SER A 1 838 ? -10.554 -4.397 19.009 1.00 87.69 838 SER A C 1
ATOM 6613 O O . SER A 1 838 ? -9.404 -4.058 18.726 1.00 87.69 838 SER A O 1
ATOM 6615 N N . THR A 1 839 ? -10.881 -4.981 20.155 1.00 80.44 839 THR A N 1
ATOM 6616 C CA . THR A 1 839 ? -9.950 -5.341 21.220 1.00 80.44 839 THR A CA 1
ATOM 6617 C C . THR A 1 839 ? -9.808 -6.863 21.330 1.00 80.44 839 THR A C 1
ATOM 6619 O O . THR A 1 839 ? -10.457 -7.647 20.623 1.00 80.44 839 THR A O 1
ATOM 6622 N N . VAL A 1 840 ? -8.918 -7.323 22.213 1.00 75.62 840 VAL A N 1
ATOM 6623 C CA . VAL A 1 840 ? -8.760 -8.759 22.489 1.00 75.62 840 VAL A CA 1
ATOM 6624 C C . VAL A 1 840 ? -10.029 -9.323 23.136 1.00 75.62 840 VAL A C 1
ATOM 6626 O O . VAL A 1 840 ? -10.443 -10.433 22.795 1.00 75.62 840 VAL A O 1
ATOM 6629 N N . GLU A 1 841 ? -10.663 -8.540 24.005 1.00 73.94 841 GLU A N 1
ATOM 6630 C CA . GLU A 1 841 ? -11.859 -8.884 24.770 1.00 73.94 841 GLU A CA 1
ATOM 6631 C C . GLU A 1 841 ? -13.108 -8.901 23.878 1.00 73.94 841 GLU A C 1
ATOM 6633 O O . GLU A 1 841 ? -13.878 -9.870 23.877 1.00 73.94 841 GLU A O 1
ATOM 6638 N N . ASP A 1 842 ? -13.305 -7.848 23.077 1.00 79.50 842 ASP A N 1
ATOM 6639 C CA . ASP A 1 842 ? -14.486 -7.731 22.225 1.00 79.50 842 ASP A CA 1
ATOM 6640 C C . ASP A 1 842 ? -14.402 -8.619 20.978 1.00 79.50 842 ASP A C 1
ATOM 6642 O O . ASP A 1 842 ? -15.436 -9.021 20.454 1.00 79.50 842 ASP A O 1
ATOM 6646 N N . GLY A 1 843 ? -13.199 -9.005 20.530 1.00 85.44 843 GLY A N 1
ATOM 6647 C CA . GLY A 1 843 ? -12.948 -9.834 19.349 1.00 85.44 843 GLY A CA 1
ATOM 6648 C C . GLY A 1 843 ? -13.769 -9.457 18.110 1.00 85.44 843 GLY A C 1
ATOM 6649 O O . GLY A 1 843 ? -14.246 -10.365 17.422 1.00 85.44 843 GLY A O 1
ATOM 6650 N N . ALA A 1 844 ? -14.022 -8.167 17.879 1.00 91.06 844 ALA A N 1
ATOM 6651 C CA . ALA A 1 844 ? -14.960 -7.709 16.863 1.00 91.06 844 ALA A CA 1
ATOM 6652 C C . ALA A 1 844 ? -14.590 -8.162 15.435 1.00 91.06 844 ALA A C 1
ATOM 6654 O O . ALA A 1 844 ? -13.467 -8.008 14.961 1.00 91.06 844 ALA A O 1
ATOM 6655 N N . ILE A 1 845 ? -15.577 -8.693 14.708 1.00 92.12 845 ILE A N 1
ATOM 6656 C CA . ILE A 1 845 ? -15.434 -9.201 13.339 1.00 92.12 845 ILE A CA 1
ATOM 6657 C C . ILE A 1 845 ? -16.612 -8.779 12.464 1.00 92.12 845 ILE A C 1
ATOM 6659 O O . ILE A 1 845 ? -17.775 -8.801 12.878 1.00 92.12 845 ILE A O 1
ATOM 6663 N N . ALA A 1 846 ? -16.325 -8.442 11.208 1.00 91.25 846 ALA A N 1
ATOM 6664 C CA . ALA A 1 846 ? -17.358 -7.978 10.289 1.00 91.25 846 ALA A CA 1
ATOM 6665 C C . ALA A 1 846 ? -18.238 -9.128 9.756 1.00 91.25 846 ALA A C 1
ATOM 6667 O O . ALA A 1 846 ? -19.448 -8.952 9.629 1.00 91.25 846 ALA A O 1
ATOM 6668 N N . TRP A 1 847 ? -17.664 -10.306 9.487 1.00 91.94 847 TRP A N 1
ATOM 6669 C CA . TRP A 1 847 ? -18.366 -11.513 9.015 1.00 91.94 847 TRP A CA 1
ATOM 6670 C C . TRP A 1 847 ? -17.593 -12.795 9.381 1.00 91.94 847 TRP A C 1
ATOM 6672 O O . TRP A 1 847 ? -16.443 -12.721 9.805 1.00 91.94 847 TRP A O 1
ATOM 6682 N N . ARG A 1 848 ? -18.215 -13.968 9.206 1.00 89.81 848 ARG A N 1
ATOM 6683 C CA . ARG A 1 848 ? -17.615 -15.308 9.393 1.00 89.81 848 ARG A CA 1
ATOM 6684 C C . ARG A 1 848 ? -17.497 -16.072 8.069 1.00 89.81 848 ARG A C 1
ATOM 6686 O O . ARG A 1 848 ? -18.155 -15.718 7.091 1.00 89.81 848 ARG A O 1
ATOM 6693 N N . GLY A 1 849 ? -16.705 -17.149 8.067 1.00 77.31 849 GLY A N 1
ATOM 6694 C CA . GLY A 1 849 ? -16.797 -18.234 7.072 1.00 77.31 849 GLY A CA 1
ATOM 6695 C C . GLY A 1 849 ? -16.142 -17.956 5.717 1.00 77.31 849 GLY A C 1
ATOM 6696 O O . GLY A 1 849 ? -16.485 -18.586 4.720 1.00 77.31 849 GLY A O 1
ATOM 6697 N N . ALA A 1 850 ? -15.213 -16.997 5.645 1.00 68.62 850 ALA A N 1
ATOM 6698 C CA . ALA A 1 850 ? -14.523 -16.692 4.392 1.00 68.62 850 ALA A CA 1
ATOM 6699 C C . ALA A 1 850 ? -13.331 -17.631 4.105 1.00 68.62 850 ALA A C 1
ATOM 6701 O O . ALA A 1 850 ? -13.018 -17.852 2.935 1.00 68.62 850 ALA A O 1
ATOM 6702 N N . VAL A 1 851 ? -12.654 -18.165 5.138 1.00 74.06 851 VAL A N 1
ATOM 6703 C CA . VAL A 1 851 ? -11.392 -18.926 4.994 1.00 74.06 851 VAL A CA 1
ATOM 6704 C C . VAL A 1 851 ? -11.249 -20.050 6.044 1.00 74.06 851 VAL A C 1
ATOM 6706 O O . VAL A 1 851 ? -10.385 -20.013 6.918 1.00 74.06 851 VAL A O 1
ATOM 6709 N N . ASP A 1 852 ? -12.075 -21.096 5.960 1.00 76.88 852 ASP A N 1
ATOM 6710 C CA . ASP A 1 852 ? -12.109 -22.171 6.976 1.00 76.88 852 ASP A CA 1
ATOM 6711 C C . ASP A 1 852 ? -10.787 -22.947 7.122 1.00 76.88 852 ASP A C 1
ATOM 6713 O O . ASP A 1 852 ? -10.448 -23.408 8.210 1.00 76.88 852 ASP A O 1
ATOM 6717 N N . TRP A 1 853 ? -9.997 -23.056 6.049 1.00 86.62 853 TRP A N 1
ATOM 6718 C CA . TRP A 1 853 ? -8.720 -23.784 6.052 1.00 86.62 853 TRP A CA 1
ATOM 6719 C C . TRP A 1 853 ? -7.699 -23.231 7.060 1.00 86.62 853 TRP A C 1
ATOM 6721 O O . TRP A 1 853 ? -6.944 -24.008 7.654 1.00 86.62 853 TRP A O 1
ATOM 6731 N N . VAL A 1 854 ? -7.687 -21.911 7.289 1.00 88.50 854 VAL A N 1
ATOM 6732 C CA . VAL A 1 854 ? -6.774 -21.267 8.253 1.00 88.50 854 VAL A CA 1
ATOM 6733 C C . VAL A 1 854 ? -7.072 -21.749 9.675 1.00 88.50 854 VAL A C 1
ATOM 6735 O O . VAL A 1 854 ? -6.142 -21.990 10.436 1.00 88.50 854 VAL A O 1
ATOM 6738 N N . ASN A 1 855 ? -8.347 -21.995 9.994 1.00 84.25 855 ASN A N 1
ATOM 6739 C CA . ASN A 1 855 ? -8.807 -22.423 11.319 1.00 84.25 855 ASN A CA 1
ATOM 6740 C C . ASN A 1 855 ? -8.584 -23.918 11.614 1.00 84.25 855 ASN A C 1
ATOM 6742 O O . ASN A 1 855 ? -8.829 -24.355 12.733 1.00 84.25 855 ASN A O 1
ATOM 6746 N N . GLN A 1 856 ? -8.123 -24.720 10.647 1.00 90.00 856 GLN A N 1
ATOM 6747 C CA . GLN A 1 856 ? -7.915 -26.164 10.847 1.00 90.00 856 GLN A CA 1
ATOM 6748 C C . GLN A 1 856 ? -6.769 -26.492 11.821 1.00 90.00 856 GLN A C 1
ATOM 6750 O O . GLN A 1 856 ? -6.762 -27.566 12.414 1.00 90.00 856 GLN A O 1
ATOM 6755 N N . CYS A 1 857 ? -5.797 -25.590 11.981 1.00 91.88 857 CYS A N 1
ATOM 6756 C CA . CYS A 1 857 ? -4.774 -25.639 13.028 1.00 91.88 857 CYS A CA 1
ATOM 6757 C C . CYS A 1 857 ? -4.170 -24.241 13.230 1.00 91.88 857 CYS A C 1
ATOM 6759 O O . CYS A 1 857 ? -4.326 -23.378 12.362 1.00 91.88 857 CYS A O 1
ATOM 6761 N N . HIS A 1 858 ? -3.411 -24.030 14.311 1.00 92.06 858 HIS A N 1
ATOM 6762 C CA . HIS A 1 858 ? -2.713 -22.763 14.558 1.00 92.06 858 HIS A CA 1
ATOM 6763 C C . HIS A 1 858 ? -1.831 -22.386 13.358 1.00 92.06 858 HIS A C 1
ATOM 6765 O O . HIS A 1 858 ? -0.885 -23.096 13.009 1.00 92.06 858 HIS A O 1
ATOM 6771 N N . THR A 1 859 ? -2.199 -21.304 12.674 1.00 94.75 859 THR A N 1
ATOM 6772 C CA . THR A 1 859 ? -1.599 -20.864 11.412 1.00 94.75 859 THR A CA 1
ATOM 6773 C C . THR A 1 859 ? -1.279 -19.382 11.518 1.00 94.75 859 THR A C 1
ATOM 6775 O O . THR A 1 859 ? -2.185 -18.557 11.598 1.00 94.75 859 THR A O 1
ATOM 6778 N N . LEU A 1 860 ? 0.010 -19.051 11.503 1.00 95.38 860 LEU A N 1
ATOM 6779 C CA . LEU A 1 860 ? 0.501 -17.681 11.484 1.00 95.38 860 LEU A CA 1
ATOM 6780 C C . LEU A 1 860 ? 0.418 -17.141 10.054 1.00 95.38 860 LEU A C 1
ATOM 6782 O O . LEU A 1 860 ? 1.130 -17.619 9.172 1.00 95.38 860 LEU A O 1
ATOM 6786 N N . VAL A 1 861 ? -0.442 -16.152 9.818 1.00 96.00 861 VAL A N 1
ATOM 6787 C CA . VAL A 1 861 ? -0.572 -15.487 8.514 1.00 96.00 861 VAL A CA 1
ATOM 6788 C C . VAL A 1 861 ? 0.037 -14.094 8.602 1.00 96.00 861 VAL A C 1
ATOM 6790 O O . VAL A 1 861 ? -0.419 -13.275 9.401 1.00 96.00 861 VAL A O 1
ATOM 6793 N N . ILE A 1 862 ? 1.043 -13.823 7.771 1.00 96.44 862 ILE A N 1
ATOM 6794 C CA . ILE A 1 862 ? 1.734 -12.532 7.717 1.00 96.44 862 ILE A CA 1
ATOM 6795 C C . ILE A 1 862 ? 1.747 -11.964 6.297 1.00 96.44 862 ILE A C 1
ATOM 6797 O O . ILE A 1 862 ? 1.890 -12.696 5.318 1.00 96.44 862 ILE A O 1
ATOM 6801 N N . GLY A 1 863 ? 1.611 -10.647 6.186 1.00 95.56 863 GLY A N 1
ATOM 6802 C CA . GLY A 1 863 ? 1.788 -9.882 4.956 1.00 95.56 863 GLY A CA 1
ATOM 6803 C C . GLY A 1 863 ? 2.949 -8.905 5.099 1.00 95.56 863 GLY A C 1
ATOM 6804 O O . GLY A 1 863 ? 2.982 -8.154 6.067 1.00 95.56 863 GLY A O 1
ATOM 6805 N N . ILE A 1 864 ? 3.885 -8.906 4.154 1.00 93.06 864 ILE A N 1
ATOM 6806 C CA . ILE A 1 864 ? 5.088 -8.067 4.157 1.00 93.06 864 ILE A CA 1
ATOM 6807 C C . ILE A 1 864 ? 5.077 -7.182 2.913 1.00 93.06 864 ILE A C 1
ATOM 6809 O O . ILE A 1 864 ? 5.012 -7.685 1.790 1.00 93.06 864 ILE A O 1
ATOM 6813 N N . GLY A 1 865 ? 5.183 -5.870 3.114 1.00 89.38 865 GLY A N 1
ATOM 6814 C CA . GLY A 1 865 ? 5.262 -4.873 2.048 1.00 89.38 865 GLY A CA 1
ATOM 6815 C C . GLY A 1 865 ? 6.422 -3.904 2.256 1.00 89.38 865 GLY A C 1
ATOM 6816 O O . GLY A 1 865 ? 6.856 -3.662 3.382 1.00 89.38 865 GLY A O 1
ATOM 6817 N N . MET A 1 866 ? 6.928 -3.333 1.162 1.00 83.19 866 MET A N 1
ATOM 6818 C CA . MET A 1 866 ? 8.023 -2.361 1.183 1.00 83.19 866 MET A CA 1
ATOM 6819 C C . MET A 1 866 ? 7.625 -1.082 0.449 1.00 83.19 866 MET A C 1
ATOM 6821 O O . MET A 1 866 ? 7.065 -1.125 -0.644 1.00 83.19 866 MET A O 1
ATOM 6825 N N . ALA A 1 867 ? 7.969 0.065 1.028 1.00 76.50 867 ALA A N 1
ATOM 6826 C CA . ALA A 1 867 ? 7.774 1.376 0.426 1.00 76.50 867 ALA A CA 1
ATOM 6827 C C . ALA A 1 867 ? 9.103 2.137 0.380 1.00 76.50 867 ALA A C 1
ATOM 6829 O O . ALA A 1 867 ? 9.727 2.405 1.407 1.00 76.50 867 ALA A O 1
ATOM 6830 N N . HIS A 1 868 ? 9.545 2.507 -0.824 1.00 67.44 868 HIS A N 1
ATOM 6831 C CA . HIS A 1 868 ? 10.798 3.235 -1.018 1.00 67.44 868 HIS A CA 1
ATOM 6832 C C . HIS A 1 868 ? 10.582 4.750 -1.009 1.00 67.44 868 HIS A C 1
ATOM 6834 O O . HIS A 1 868 ? 9.778 5.279 -1.778 1.00 67.44 868 HIS A O 1
ATOM 6840 N N . GLY A 1 869 ? 11.392 5.470 -0.235 1.00 50.97 869 GLY A N 1
ATOM 6841 C CA . GLY A 1 869 ? 11.465 6.923 -0.309 1.00 50.97 869 GLY A CA 1
ATOM 6842 C C . GLY A 1 869 ? 12.063 7.423 -1.634 1.00 50.97 869 GLY A C 1
ATOM 6843 O O . GLY A 1 869 ? 12.816 6.731 -2.341 1.00 50.97 869 GLY A O 1
ATOM 6844 N N . MET A 1 870 ? 11.729 8.664 -1.993 1.00 47.84 870 MET A N 1
ATOM 6845 C CA . MET A 1 870 ? 12.185 9.299 -3.233 1.00 47.84 870 MET A CA 1
ATOM 6846 C C . MET A 1 870 ? 13.642 9.774 -3.128 1.00 47.84 870 MET A C 1
ATOM 6848 O O . MET A 1 870 ? 14.036 10.401 -2.154 1.00 47.84 870 MET A O 1
ATOM 6852 N N . GLY A 1 871 ? 14.446 9.532 -4.169 1.00 42.56 871 GLY A N 1
ATOM 6853 C CA . GLY A 1 871 ? 15.855 9.953 -4.219 1.00 42.56 871 GLY A CA 1
ATOM 6854 C C . GLY A 1 871 ? 16.863 8.835 -3.927 1.00 42.56 871 GLY A C 1
ATOM 6855 O O . GLY A 1 871 ? 16.491 7.687 -3.681 1.00 42.56 871 GLY A O 1
ATOM 6856 N N . ARG A 1 872 ? 18.161 9.157 -4.053 1.00 41.84 872 ARG A N 1
ATOM 6857 C CA . ARG A 1 872 ? 19.278 8.193 -3.935 1.00 41.84 872 ARG A CA 1
ATOM 6858 C C . ARG A 1 872 ? 19.725 7.913 -2.495 1.00 41.84 872 ARG A C 1
ATOM 6860 O O . ARG A 1 872 ? 20.293 6.857 -2.269 1.00 41.84 872 ARG A O 1
ATOM 6867 N N . GLY A 1 873 ? 19.482 8.834 -1.562 1.00 49.44 873 GLY A N 1
ATOM 6868 C CA . GLY A 1 873 ? 19.809 8.682 -0.136 1.00 49.44 873 GLY A CA 1
ATOM 6869 C C . GLY A 1 873 ? 18.585 8.455 0.748 1.00 49.44 873 GLY A C 1
ATOM 6870 O O . GLY A 1 873 ? 18.658 8.690 1.944 1.00 49.44 873 GLY A O 1
ATOM 6871 N N . ALA A 1 874 ? 17.453 8.090 0.146 1.00 58.81 874 ALA A N 1
ATOM 6872 C CA . ALA A 1 874 ? 16.221 7.862 0.879 1.00 58.81 874 ALA A CA 1
ATOM 6873 C C . ALA A 1 874 ? 16.257 6.536 1.647 1.00 58.81 874 ALA A C 1
ATOM 6875 O O . ALA A 1 874 ? 17.127 5.691 1.428 1.00 58.81 874 ALA A O 1
ATOM 6876 N N . GLU A 1 875 ? 15.273 6.351 2.512 1.00 75.00 875 GLU A N 1
ATOM 6877 C CA . GLU A 1 875 ? 15.066 5.122 3.267 1.00 75.00 875 GLU A CA 1
ATOM 6878 C C . GLU A 1 875 ? 14.013 4.243 2.589 1.00 75.00 875 GLU A C 1
ATOM 6880 O O . GLU A 1 875 ? 13.349 4.633 1.623 1.00 75.00 875 GLU A O 1
ATOM 6885 N N . THR A 1 876 ? 13.900 3.008 3.049 1.00 77.56 876 THR A N 1
ATOM 6886 C CA . THR A 1 876 ? 12.819 2.092 2.703 1.00 77.56 876 THR A CA 1
ATOM 6887 C C . THR A 1 876 ? 12.155 1.645 3.983 1.00 77.56 876 THR A C 1
ATOM 6889 O O . THR A 1 876 ? 12.832 1.198 4.906 1.00 77.56 876 THR A O 1
ATOM 6892 N N . ILE A 1 877 ? 10.838 1.796 4.019 1.00 85.56 877 ILE A N 1
ATOM 6893 C CA . ILE A 1 877 ? 10.009 1.358 5.130 1.00 85.56 877 ILE A CA 1
ATOM 6894 C C . ILE A 1 877 ? 9.474 -0.017 4.765 1.00 85.56 877 ILE A C 1
ATOM 6896 O O . ILE A 1 877 ? 8.880 -0.199 3.701 1.00 85.56 877 ILE A O 1
ATOM 6900 N N . VAL A 1 878 ? 9.702 -0.975 5.647 1.00 89.94 878 VAL A N 1
ATOM 6901 C CA . VAL A 1 878 ? 9.146 -2.319 5.581 1.00 89.94 878 VAL A CA 1
ATOM 6902 C C . VAL A 1 878 ? 7.997 -2.365 6.570 1.00 89.94 878 VAL A C 1
ATOM 6904 O O . VAL A 1 878 ? 8.192 -2.013 7.729 1.00 89.94 878 VAL A O 1
ATOM 6907 N N . GLY A 1 879 ? 6.820 -2.788 6.129 1.00 92.06 879 GLY A N 1
ATOM 6908 C CA . GLY A 1 879 ? 5.688 -3.069 7.006 1.00 92.06 879 GLY A CA 1
ATOM 6909 C C . GLY A 1 879 ? 5.376 -4.559 7.018 1.00 92.06 879 GLY A C 1
ATOM 6910 O O . GLY A 1 879 ? 5.314 -5.176 5.952 1.00 92.06 879 GLY A O 1
ATOM 6911 N N . ILE A 1 880 ? 5.142 -5.117 8.204 1.00 95.12 880 ILE A N 1
ATOM 6912 C CA . ILE A 1 880 ? 4.551 -6.444 8.394 1.00 95.12 880 ILE A CA 1
ATOM 6913 C C . ILE A 1 880 ? 3.157 -6.292 9.007 1.00 95.12 880 ILE A C 1
ATOM 6915 O O . ILE A 1 880 ? 2.922 -5.428 9.849 1.00 95.12 880 ILE A O 1
ATOM 6919 N N . SER A 1 881 ? 2.213 -7.104 8.546 1.00 95.75 881 SER A N 1
ATOM 6920 C CA . SER A 1 881 ? 0.866 -7.218 9.109 1.00 95.75 881 SER A CA 1
ATOM 6921 C C . SER A 1 881 ? 0.602 -8.670 9.467 1.00 95.75 881 SER A C 1
ATOM 6923 O O . SER A 1 881 ? 0.715 -9.535 8.602 1.00 95.75 881 SER A O 1
ATOM 6925 N N . THR A 1 882 ? 0.231 -8.928 10.712 1.00 96.06 882 THR A N 1
ATOM 6926 C CA . THR A 1 882 ? 0.146 -10.272 11.286 1.00 96.06 882 THR A CA 1
ATOM 6927 C C . THR A 1 882 ? -1.265 -10.552 11.764 1.00 96.06 882 THR A C 1
ATOM 6929 O O . THR A 1 882 ? -1.788 -9.825 12.602 1.00 96.06 882 THR A O 1
ATOM 6932 N N . CYS A 1 883 ? -1.885 -11.609 11.242 1.00 92.94 883 CYS A N 1
ATOM 6933 C CA . CYS A 1 883 ? -3.213 -12.041 11.672 1.00 92.94 883 CYS A CA 1
ATOM 6934 C C . CYS A 1 883 ? -3.123 -12.724 13.037 1.00 92.94 883 CYS A C 1
ATOM 6936 O O . CYS A 1 883 ? -2.398 -13.707 13.187 1.00 92.94 883 CYS A O 1
ATOM 6938 N N . LEU A 1 884 ? -3.876 -12.218 14.013 1.00 90.62 884 LEU A N 1
ATOM 6939 C CA . LEU A 1 884 ? -3.895 -12.718 15.392 1.00 90.62 884 LEU A CA 1
ATOM 6940 C C . LEU A 1 884 ? -5.036 -13.708 15.662 1.00 90.62 884 LEU A C 1
ATOM 6942 O O . LEU A 1 884 ? -5.081 -14.333 16.719 1.00 90.62 884 LEU A O 1
ATOM 6946 N N . ASP A 1 885 ? -5.970 -13.855 14.726 1.00 86.44 885 ASP A N 1
ATOM 6947 C CA . ASP A 1 885 ? -7.066 -14.819 14.777 1.00 86.44 885 ASP A CA 1
ATOM 6948 C C . ASP A 1 885 ? -7.240 -15.522 13.428 1.00 86.44 885 ASP A C 1
ATOM 6950 O O . ASP A 1 885 ? -6.777 -15.043 12.391 1.00 86.44 885 ASP A O 1
ATOM 6954 N N . GLY A 1 886 ? -7.927 -16.663 13.432 1.00 83.19 886 GLY A N 1
ATOM 6955 C CA . GLY A 1 886 ? -8.129 -17.449 12.217 1.00 83.19 886 GLY A CA 1
ATOM 6956 C C . GLY A 1 886 ? -9.253 -16.955 11.292 1.00 83.19 886 GLY A C 1
ATOM 6957 O O . GLY A 1 886 ? -9.485 -17.564 10.248 1.00 83.19 886 GLY A O 1
ATOM 6958 N N . GLN A 1 887 ? -9.947 -15.861 11.628 1.00 83.44 887 GLN A N 1
ATOM 6959 C CA . GLN A 1 887 ? -10.805 -15.122 10.690 1.00 83.44 887 GLN A CA 1
ATOM 6960 C C . GLN A 1 887 ? -10.043 -13.975 9.991 1.00 83.44 887 GLN A C 1
ATOM 6962 O O . GLN A 1 887 ? -10.573 -13.386 9.049 1.00 83.44 887 GLN A O 1
ATOM 6967 N N . CYS A 1 888 ? -8.804 -13.694 10.411 1.00 87.44 888 CYS A N 1
ATOM 6968 C CA . CYS A 1 888 ? -7.918 -12.653 9.895 1.00 87.44 888 CYS A CA 1
ATOM 6969 C C . CYS A 1 888 ? -8.482 -11.221 10.011 1.00 87.44 888 CYS A C 1
ATOM 6971 O O . CYS A 1 888 ? -8.248 -10.399 9.123 1.00 87.44 888 CYS A O 1
ATOM 6973 N N . PHE A 1 889 ? -9.219 -10.912 11.086 1.00 87.88 889 PHE A N 1
ATOM 6974 C CA . PHE A 1 889 ? -9.748 -9.557 11.331 1.00 87.88 889 PHE A CA 1
ATOM 6975 C C . PHE A 1 889 ? -8.939 -8.749 12.344 1.00 87.88 889 PHE A C 1
ATOM 6977 O O . PHE A 1 889 ? -8.863 -7.529 12.201 1.00 87.88 889 PHE A O 1
ATOM 6984 N N . ARG A 1 890 ? -8.306 -9.398 13.326 1.00 87.38 890 ARG A N 1
ATOM 6985 C CA . ARG A 1 890 ? -7.375 -8.744 14.249 1.00 87.38 890 ARG A CA 1
ATOM 6986 C C . ARG A 1 890 ? -5.970 -8.800 13.671 1.00 87.38 890 ARG A C 1
ATOM 6988 O O . ARG A 1 890 ? -5.434 -9.884 13.422 1.00 87.38 890 ARG A O 1
ATOM 6995 N N . LEU A 1 891 ? -5.391 -7.624 13.451 1.00 89.81 891 LEU A N 1
ATOM 6996 C CA . LEU A 1 891 ? -4.074 -7.460 12.850 1.00 89.81 891 LEU A CA 1
ATOM 6997 C C . LEU A 1 891 ? -3.128 -6.751 13.818 1.00 89.81 891 LEU A C 1
ATOM 6999 O O . LEU A 1 891 ? -3.452 -5.690 14.344 1.00 89.81 891 LEU A O 1
ATOM 7003 N N . LEU A 1 892 ? -1.940 -7.319 13.997 1.00 91.06 892 LEU A N 1
ATOM 7004 C CA . LEU A 1 892 ? -0.779 -6.623 14.541 1.00 91.06 892 LEU A CA 1
ATOM 7005 C C . LEU A 1 892 ? 0.012 -6.014 13.381 1.00 91.06 892 LEU A C 1
ATOM 7007 O O . LEU A 1 892 ? 0.196 -6.668 12.353 1.00 91.06 892 LEU A O 1
ATOM 7011 N N . HIS A 1 893 ? 0.495 -4.786 13.544 1.00 92.19 893 HIS A N 1
ATOM 7012 C CA . HIS A 1 893 ? 1.319 -4.114 12.545 1.00 92.19 893 HIS A CA 1
ATOM 7013 C C . HIS A 1 893 ? 2.657 -3.708 13.144 1.00 92.19 893 HIS A C 1
ATOM 7015 O O . HIS A 1 893 ? 2.686 -3.037 14.173 1.00 92.19 893 HIS A O 1
ATOM 7021 N N . SER A 1 894 ? 3.736 -4.028 12.439 1.00 92.94 894 SER A N 1
ATOM 7022 C CA . SER A 1 894 ? 5.091 -3.632 12.824 1.00 92.94 894 SER A CA 1
ATOM 7023 C C . SER A 1 894 ? 5.812 -3.051 11.615 1.00 92.94 894 SER A C 1
ATOM 7025 O O . SER A 1 894 ? 5.488 -3.368 10.464 1.00 92.94 894 SER A O 1
ATOM 7027 N N . ALA A 1 895 ? 6.773 -2.163 11.853 1.00 92.25 895 ALA A N 1
ATOM 7028 C CA . ALA A 1 895 ? 7.505 -1.506 10.781 1.00 92.25 895 ALA A CA 1
ATOM 7029 C C . ALA A 1 895 ? 8.999 -1.417 11.084 1.00 92.25 895 ALA A C 1
ATOM 7031 O O . ALA A 1 895 ? 9.404 -1.213 12.225 1.00 92.25 895 ALA A O 1
ATOM 7032 N N . TYR A 1 896 ? 9.813 -1.528 10.037 1.00 93.31 896 TYR A N 1
ATOM 7033 C CA . TYR A 1 896 ? 11.265 -1.416 10.108 1.00 93.31 896 TYR A CA 1
ATOM 7034 C C . TYR A 1 896 ? 11.764 -0.441 9.044 1.00 93.31 896 TYR A C 1
ATOM 7036 O O . TYR A 1 896 ? 11.336 -0.493 7.888 1.00 93.31 896 TYR A O 1
ATOM 7044 N N . VAL A 1 897 ? 12.687 0.446 9.412 1.00 89.56 897 VAL A N 1
ATOM 7045 C CA . VAL A 1 897 ? 13.289 1.410 8.483 1.00 89.56 897 VAL A CA 1
ATOM 7046 C C . VAL A 1 897 ? 14.707 0.972 8.151 1.00 89.56 897 VAL A C 1
ATOM 7048 O O . VAL A 1 897 ? 15.543 0.794 9.030 1.00 89.56 897 VAL A O 1
ATOM 7051 N N . GLN A 1 898 ? 14.992 0.821 6.861 1.00 86.56 898 GLN A N 1
ATOM 7052 C CA . GLN A 1 898 ? 16.318 0.470 6.360 1.00 86.56 898 GLN A CA 1
ATOM 7053 C C . GLN A 1 898 ? 16.796 1.468 5.302 1.00 86.56 898 GLN A C 1
ATOM 7055 O O . GLN A 1 898 ? 16.015 2.209 4.699 1.00 86.56 898 GLN A O 1
ATOM 7060 N N . LYS A 1 899 ? 18.101 1.452 5.011 1.00 78.62 899 LYS A N 1
ATOM 7061 C CA . LYS A 1 899 ? 18.640 2.157 3.839 1.00 78.62 899 LYS A CA 1
ATOM 7062 C C . LYS A 1 899 ? 17.950 1.647 2.576 1.00 78.62 899 LYS A C 1
ATOM 7064 O O . LYS A 1 899 ? 17.639 0.460 2.470 1.00 78.62 899 LYS A O 1
ATOM 7069 N N . LYS A 1 900 ? 17.733 2.540 1.606 1.00 72.44 900 LYS A N 1
ATOM 7070 C CA . LYS A 1 900 ? 17.052 2.174 0.365 1.00 72.44 900 LYS A CA 1
ATOM 7071 C C . LYS A 1 900 ? 17.732 1.008 -0.341 1.00 72.44 900 LYS A C 1
ATOM 7073 O O . LYS A 1 900 ? 18.870 1.119 -0.793 1.00 72.44 900 LYS A O 1
ATOM 7078 N N . ALA A 1 901 ? 16.982 -0.076 -0.454 1.00 72.69 901 ALA A N 1
ATOM 7079 C CA . ALA A 1 901 ? 17.363 -1.299 -1.128 1.00 72.69 901 ALA A CA 1
ATOM 7080 C C . ALA A 1 901 ? 16.103 -1.947 -1.696 1.00 72.69 901 ALA A C 1
ATOM 7082 O O . ALA A 1 901 ? 15.035 -1.826 -1.102 1.00 72.69 901 ALA A O 1
ATOM 7083 N N . ASP A 1 902 ? 16.246 -2.658 -2.811 1.00 70.75 902 ASP A N 1
ATOM 7084 C CA . ASP A 1 902 ? 15.147 -3.389 -3.457 1.00 70.75 902 ASP A CA 1
ATOM 7085 C C . ASP A 1 902 ? 14.806 -4.705 -2.717 1.00 70.75 902 ASP A C 1
ATOM 7087 O O . ASP A 1 902 ? 14.012 -5.506 -3.198 1.00 70.75 902 ASP A O 1
ATOM 7091 N N . THR A 1 903 ? 15.456 -4.968 -1.578 1.00 78.75 903 THR A N 1
ATOM 7092 C CA . THR A 1 903 ? 15.421 -6.243 -0.848 1.00 78.75 903 THR A CA 1
ATOM 7093 C C . THR A 1 903 ? 15.346 -6.008 0.650 1.00 78.75 903 THR A C 1
ATOM 7095 O O . THR A 1 903 ? 15.840 -4.991 1.152 1.00 78.75 903 THR A O 1
ATOM 7098 N N . LEU A 1 904 ? 14.776 -6.973 1.364 1.00 85.12 904 LEU A N 1
ATOM 7099 C CA . LEU A 1 904 ? 14.699 -6.936 2.812 1.00 85.12 904 LEU A CA 1
ATOM 7100 C C . LEU A 1 904 ? 16.053 -7.292 3.441 1.00 85.12 904 LEU A C 1
ATOM 7102 O O . LEU A 1 904 ? 16.754 -8.176 2.946 1.00 85.12 904 LEU A O 1
ATOM 7106 N N . SER A 1 905 ? 16.460 -6.588 4.501 1.00 88.88 905 SER A N 1
ATOM 7107 C CA . SER A 1 905 ? 17.647 -6.996 5.260 1.00 88.88 905 SER A CA 1
ATOM 7108 C C . SER A 1 905 ? 17.336 -8.200 6.158 1.00 88.88 905 SER A C 1
ATOM 7110 O O . SER A 1 905 ? 16.200 -8.386 6.598 1.00 88.88 905 SER A O 1
ATOM 7112 N N . LYS A 1 906 ? 18.362 -9.008 6.461 1.00 90.69 906 LYS A N 1
ATOM 7113 C CA . LYS A 1 906 ? 18.227 -10.162 7.368 1.00 90.69 906 LYS A CA 1
ATOM 7114 C C . LYS A 1 906 ? 17.749 -9.727 8.755 1.00 90.69 906 LYS A C 1
ATOM 7116 O O . LYS A 1 906 ? 16.825 -10.329 9.290 1.00 90.69 906 LYS A O 1
ATOM 7121 N N . ASP A 1 907 ? 18.314 -8.638 9.277 1.00 90.00 907 ASP A N 1
ATOM 7122 C CA . ASP A 1 907 ? 17.938 -8.076 10.579 1.00 90.00 907 ASP A CA 1
ATOM 7123 C C . ASP A 1 907 ? 16.470 -7.630 10.598 1.00 90.00 907 ASP A C 1
ATOM 7125 O O . ASP A 1 907 ? 15.726 -8.023 11.491 1.00 90.00 907 ASP A O 1
ATOM 7129 N N . ALA A 1 908 ? 16.016 -6.912 9.561 1.00 91.44 908 ALA A N 1
ATOM 7130 C CA . ALA A 1 908 ? 14.622 -6.481 9.459 1.00 91.44 908 ALA A CA 1
ATOM 7131 C C . ALA A 1 908 ? 13.660 -7.675 9.445 1.00 91.44 908 ALA A C 1
ATOM 7133 O O . ALA A 1 908 ? 12.641 -7.654 10.131 1.00 91.44 908 ALA A O 1
ATOM 7134 N N . MET A 1 909 ? 13.983 -8.730 8.688 1.00 93.06 909 MET A N 1
ATOM 7135 C CA . MET A 1 909 ? 13.153 -9.933 8.626 1.00 93.06 909 MET A CA 1
ATOM 7136 C C . MET A 1 909 ? 13.096 -10.657 9.976 1.00 93.06 909 MET A C 1
ATOM 7138 O O . MET A 1 909 ? 12.017 -11.066 10.399 1.00 93.06 909 MET A O 1
ATOM 7142 N N . ILE A 1 910 ? 14.238 -10.814 10.654 1.00 93.69 910 ILE A N 1
ATOM 7143 C CA . ILE A 1 910 ? 14.313 -11.494 11.954 1.00 93.69 910 ILE A CA 1
ATOM 7144 C C . ILE A 1 910 ? 13.518 -10.724 13.008 1.00 93.69 910 ILE A C 1
ATOM 7146 O O . ILE A 1 910 ? 12.714 -11.339 13.711 1.00 93.69 910 ILE A O 1
ATOM 7150 N N . ASP A 1 911 ? 13.707 -9.409 13.107 1.00 93.19 911 ASP A N 1
ATOM 7151 C CA . ASP A 1 911 ? 13.051 -8.580 14.120 1.00 93.19 911 ASP A CA 1
ATOM 7152 C C . ASP A 1 911 ? 11.529 -8.563 13.917 1.00 93.19 911 ASP A C 1
ATOM 7154 O O . ASP A 1 911 ? 10.776 -8.937 14.821 1.00 93.19 911 ASP A O 1
ATOM 7158 N N . LEU A 1 912 ? 11.074 -8.246 12.699 1.00 95.19 912 LEU A N 1
ATOM 7159 C CA . LEU A 1 912 ? 9.647 -8.182 12.361 1.00 95.19 912 LEU A CA 1
ATOM 7160 C C . LEU A 1 912 ? 8.948 -9.541 12.511 1.00 95.19 912 LEU A C 1
ATOM 7162 O O . LEU A 1 912 ? 7.811 -9.618 12.987 1.00 95.19 912 LEU A O 1
ATOM 7166 N N . PHE A 1 913 ? 9.615 -10.634 12.122 1.00 96.19 913 PHE A N 1
ATOM 7167 C CA . PHE A 1 913 ? 9.064 -11.977 12.292 1.00 96.19 913 PHE A CA 1
ATOM 7168 C C . PHE A 1 913 ? 8.997 -12.383 13.766 1.00 96.19 913 PHE A C 1
ATOM 7170 O O . PHE A 1 913 ? 8.015 -12.988 14.188 1.00 96.19 913 PHE A O 1
ATOM 7177 N N . THR A 1 914 ? 10.017 -12.039 14.555 1.00 94.81 914 THR A N 1
ATOM 7178 C CA . THR A 1 914 ? 10.055 -12.329 15.995 1.00 94.81 914 THR A CA 1
ATOM 7179 C C . THR A 1 914 ? 8.892 -11.653 16.715 1.00 94.81 914 THR A C 1
ATOM 7181 O O . THR A 1 914 ? 8.215 -12.294 17.520 1.00 94.81 914 THR A O 1
ATOM 7184 N N . GLU A 1 915 ? 8.630 -10.384 16.403 1.00 94.56 915 GLU A N 1
ATOM 7185 C CA . GLU A 1 915 ? 7.492 -9.639 16.945 1.00 94.56 915 GLU A CA 1
ATOM 7186 C C . GLU A 1 915 ? 6.158 -10.276 16.535 1.00 94.56 915 GLU A C 1
ATOM 7188 O O . GLU A 1 915 ? 5.299 -10.531 17.377 1.00 94.56 915 GLU A O 1
ATOM 7193 N N . SER A 1 916 ? 6.028 -10.648 15.260 1.00 95.88 916 SER A N 1
ATOM 7194 C CA . SER A 1 916 ? 4.836 -11.318 14.729 1.00 95.88 916 SER A CA 1
ATOM 7195 C C . SER A 1 916 ? 4.564 -12.669 15.396 1.00 95.88 916 SER A C 1
ATOM 7197 O O . SER A 1 916 ? 3.422 -12.972 15.735 1.00 95.88 916 SER A O 1
ATOM 7199 N N . TRP A 1 917 ? 5.606 -13.476 15.616 1.00 95.56 917 TRP A N 1
ATOM 7200 C CA . TRP A 1 917 ? 5.503 -14.763 16.302 1.00 95.56 917 TRP A CA 1
ATOM 7201 C C . TRP A 1 917 ? 5.038 -14.586 17.746 1.00 95.56 917 TRP A C 1
ATOM 7203 O O . TRP A 1 917 ? 4.082 -15.231 18.169 1.00 95.56 917 TRP A O 1
ATOM 7213 N N . LYS A 1 918 ? 5.687 -13.686 18.496 1.00 93.25 918 LYS A N 1
ATOM 7214 C CA . LYS A 1 918 ? 5.330 -13.406 19.892 1.00 93.25 918 LYS A CA 1
ATOM 7215 C C . LYS A 1 918 ? 3.908 -12.868 20.011 1.00 93.25 918 LYS A C 1
ATOM 7217 O O . LYS A 1 918 ? 3.144 -13.384 20.821 1.00 93.25 918 LYS A O 1
ATOM 7222 N N . GLY A 1 919 ? 3.540 -11.901 19.169 1.00 91.75 919 GLY A N 1
ATOM 7223 C CA . GLY A 1 919 ? 2.194 -11.333 19.137 1.00 91.75 919 GLY A CA 1
ATOM 7224 C C . GLY A 1 919 ? 1.125 -12.385 18.840 1.00 91.75 919 GLY A C 1
ATOM 7225 O O . GLY A 1 919 ? 0.103 -12.436 19.522 1.00 91.75 919 GLY A O 1
ATOM 7226 N N . TYR A 1 920 ? 1.384 -13.283 17.884 1.00 93.19 920 TYR A N 1
ATOM 7227 C CA . TYR A 1 920 ? 0.486 -14.400 17.594 1.00 93.19 920 TYR A CA 1
ATOM 7228 C C . TYR A 1 920 ? 0.343 -15.358 18.780 1.00 93.19 920 TYR A C 1
ATOM 7230 O O . TYR A 1 920 ? -0.783 -15.678 19.159 1.00 93.19 920 TYR A O 1
ATOM 7238 N N . CYS A 1 921 ? 1.456 -15.800 19.377 1.00 91.88 921 CYS A N 1
ATOM 7239 C CA . CYS A 1 921 ? 1.428 -16.709 20.523 1.00 91.88 921 CYS A CA 1
ATOM 7240 C C . CYS A 1 921 ? 0.664 -16.088 21.698 1.00 91.88 921 CYS A C 1
ATOM 7242 O O . CYS A 1 921 ? -0.224 -16.739 22.244 1.00 91.88 921 CYS A O 1
ATOM 7244 N N . ASN A 1 922 ? 0.939 -14.822 22.032 1.00 88.38 922 ASN A N 1
ATOM 7245 C CA . ASN A 1 922 ? 0.256 -14.110 23.113 1.00 88.38 922 ASN A CA 1
ATOM 7246 C C . ASN A 1 922 ? -1.268 -14.070 22.881 1.00 88.38 922 ASN A C 1
ATOM 7248 O O . ASN A 1 922 ? -2.053 -14.463 23.741 1.00 88.38 922 ASN A O 1
ATOM 7252 N N . ALA A 1 923 ? -1.696 -13.731 21.659 1.00 87.00 923 ALA A N 1
ATOM 7253 C CA . ALA A 1 923 ? -3.113 -13.681 21.290 1.00 87.00 923 ALA A CA 1
ATOM 7254 C C . ALA A 1 923 ? -3.816 -15.055 21.241 1.00 87.00 923 ALA A C 1
ATOM 7256 O O . ALA A 1 923 ? -5.047 -15.107 21.196 1.00 87.00 923 ALA A O 1
ATOM 7257 N N . ASN A 1 924 ? -3.061 -16.159 21.227 1.00 88.69 924 ASN A N 1
ATOM 7258 C CA . ASN A 1 924 ? -3.570 -17.526 21.070 1.00 88.69 924 ASN A CA 1
ATOM 7259 C C . ASN A 1 924 ? -3.185 -18.438 22.251 1.00 88.69 924 ASN A C 1
ATOM 7261 O O . ASN A 1 924 ? -2.978 -19.636 22.067 1.00 88.69 924 ASN A O 1
ATOM 7265 N N . GLY A 1 925 ? -3.093 -17.887 23.467 1.00 87.25 925 GLY A N 1
ATOM 7266 C CA . GLY A 1 925 ? -2.890 -18.673 24.692 1.00 87.25 925 GLY A CA 1
ATOM 7267 C C . GLY A 1 925 ? -1.490 -19.279 24.818 1.00 87.25 925 GLY A C 1
ATOM 7268 O O . GLY A 1 925 ? -1.339 -20.374 25.354 1.00 87.25 925 GLY A O 1
ATOM 7269 N N . ASN A 1 926 ? -0.477 -18.583 24.299 1.00 89.31 926 ASN A N 1
ATOM 7270 C CA . ASN A 1 926 ? 0.920 -19.019 24.213 1.00 89.31 926 ASN A CA 1
ATOM 7271 C C . ASN A 1 926 ? 1.134 -20.306 23.397 1.00 89.31 926 ASN A C 1
ATOM 7273 O O . ASN A 1 926 ? 2.118 -21.018 23.598 1.00 89.31 926 ASN A O 1
ATOM 7277 N N . VAL A 1 927 ? 0.235 -20.594 22.449 1.00 91.25 927 VAL A N 1
ATOM 7278 C CA . VAL A 1 927 ? 0.364 -21.732 21.532 1.00 91.25 927 VAL A CA 1
ATOM 7279 C C . VAL A 1 927 ? 1.159 -21.334 20.287 1.00 91.25 927 VAL A C 1
ATOM 7281 O O . VAL A 1 927 ? 0.832 -20.363 19.605 1.00 91.25 927 VAL A O 1
ATOM 7284 N N . GLU A 1 928 ? 2.189 -22.119 19.962 1.00 93.12 928 GLU A N 1
ATOM 7285 C CA . GLU A 1 928 ? 2.997 -21.916 18.757 1.00 93.12 928 GLU A CA 1
ATOM 7286 C C . GLU A 1 928 ? 2.222 -22.253 17.468 1.00 93.12 928 GLU A C 1
ATOM 7288 O O . GLU A 1 928 ? 1.489 -23.248 17.417 1.00 93.12 928 GLU A O 1
ATOM 7293 N N . PRO A 1 929 ? 2.426 -21.495 16.375 1.00 94.31 929 PRO A N 1
ATOM 7294 C CA . PRO A 1 929 ? 1.833 -21.824 15.088 1.00 94.31 929 PRO A CA 1
ATOM 7295 C C . PRO A 1 929 ? 2.432 -23.110 14.497 1.00 94.31 929 PRO A C 1
ATOM 7297 O O . PRO A 1 929 ? 3.648 -23.280 14.401 1.00 94.31 929 PRO A O 1
ATOM 7300 N N . CYS A 1 930 ? 1.565 -24.002 14.016 1.00 94.31 930 CYS A N 1
ATOM 7301 C CA . CYS A 1 930 ? 1.947 -25.214 13.286 1.00 94.31 930 CYS A CA 1
ATOM 7302 C C . CYS A 1 930 ? 2.252 -24.935 11.806 1.00 94.31 930 CYS A C 1
ATOM 7304 O O . CYS A 1 930 ? 2.938 -25.717 11.148 1.00 94.31 930 CYS A O 1
ATOM 7306 N N . ARG A 1 931 ? 1.703 -23.842 11.262 1.00 94.56 931 ARG A N 1
ATOM 7307 C CA . ARG A 1 931 ? 1.860 -23.416 9.865 1.00 94.56 931 ARG A CA 1
ATOM 7308 C C . ARG A 1 931 ? 2.171 -21.927 9.798 1.00 94.56 931 ARG A C 1
ATOM 7310 O O . ARG A 1 931 ? 1.673 -21.160 10.617 1.00 94.56 931 ARG A O 1
ATOM 7317 N N . ILE A 1 932 ? 2.938 -21.522 8.790 1.00 95.00 932 ILE A N 1
ATOM 7318 C CA . ILE A 1 932 ? 3.250 -20.117 8.510 1.00 95.00 932 ILE A CA 1
ATOM 7319 C C . ILE A 1 932 ? 2.889 -19.838 7.051 1.00 95.00 932 ILE A C 1
ATOM 7321 O O . ILE A 1 932 ? 3.329 -20.562 6.158 1.00 95.00 932 ILE A O 1
ATOM 7325 N N . LEU A 1 933 ? 2.092 -18.800 6.814 1.00 95.19 933 LEU A N 1
ATOM 7326 C CA . LEU A 1 933 ? 1.723 -18.315 5.489 1.00 95.19 933 LEU A CA 1
ATOM 7327 C C . LEU A 1 933 ? 2.229 -16.882 5.324 1.00 95.19 933 LEU A C 1
ATOM 7329 O O . LEU A 1 933 ? 1.801 -15.989 6.052 1.00 95.19 933 LEU A O 1
ATOM 7333 N N . VAL A 1 934 ? 3.129 -16.675 4.364 1.00 93.88 934 VAL A N 1
ATOM 7334 C CA . VAL A 1 934 ? 3.768 -15.379 4.109 1.00 93.88 934 VAL A CA 1
ATOM 7335 C C . VAL A 1 934 ? 3.301 -14.832 2.765 1.00 93.88 934 VAL A C 1
ATOM 7337 O O . VAL A 1 934 ? 3.565 -15.428 1.723 1.00 93.88 934 VAL A O 1
ATOM 7340 N N . TYR A 1 935 ? 2.636 -13.681 2.783 1.00 94.06 935 TYR A N 1
ATOM 7341 C CA . TYR A 1 935 ? 2.337 -12.892 1.592 1.00 94.06 935 TYR A CA 1
ATOM 7342 C C . TYR A 1 935 ? 3.388 -11.794 1.439 1.00 94.06 935 TYR A C 1
ATOM 7344 O O . TYR A 1 935 ? 3.418 -10.852 2.226 1.00 94.06 935 TYR A O 1
ATOM 7352 N N . ARG A 1 936 ? 4.257 -11.906 0.434 1.00 89.88 936 ARG A N 1
ATOM 7353 C CA . ARG A 1 936 ? 5.369 -10.977 0.199 1.00 89.88 936 ARG A CA 1
ATOM 7354 C C . ARG A 1 936 ? 5.112 -10.121 -1.043 1.00 89.88 936 ARG A C 1
ATOM 7356 O O . ARG A 1 936 ? 5.178 -10.626 -2.158 1.00 89.88 936 ARG A O 1
ATOM 7363 N N . ASP A 1 937 ? 4.823 -8.834 -0.851 1.00 85.25 937 ASP A N 1
ATOM 7364 C CA . ASP A 1 937 ? 4.549 -7.885 -1.941 1.00 85.25 937 ASP A CA 1
ATOM 7365 C C . ASP A 1 937 ? 5.828 -7.207 -2.457 1.00 85.25 937 ASP A C 1
ATOM 7367 O O . ASP A 1 937 ? 6.735 -6.921 -1.680 1.00 85.25 937 ASP A O 1
ATOM 7371 N N . GLY A 1 938 ? 5.892 -6.898 -3.753 1.00 69.75 938 GLY A N 1
ATOM 7372 C CA . GLY A 1 938 ? 6.940 -6.054 -4.337 1.00 69.75 938 GLY A CA 1
ATOM 7373 C C . GLY A 1 938 ? 8.242 -6.755 -4.739 1.00 69.75 938 GLY A C 1
ATOM 7374 O O . GLY A 1 938 ? 9.229 -6.071 -5.011 1.00 69.75 938 GLY A O 1
ATOM 7375 N N . MET A 1 939 ? 8.276 -8.089 -4.807 1.00 72.06 939 MET A N 1
ATOM 7376 C CA . MET A 1 939 ? 9.414 -8.812 -5.388 1.00 72.06 939 MET A CA 1
ATOM 7377 C C . MET A 1 939 ? 9.273 -8.926 -6.908 1.00 72.06 939 MET A C 1
ATOM 7379 O O . MET A 1 939 ? 8.237 -9.346 -7.414 1.00 72.06 939 MET A O 1
ATOM 7383 N N . SER A 1 940 ? 10.321 -8.550 -7.640 1.00 66.69 940 SER A N 1
ATOM 7384 C CA . SER A 1 940 ? 10.420 -8.806 -9.079 1.00 66.69 940 SER A CA 1
ATOM 7385 C C . SER A 1 940 ? 11.035 -10.178 -9.352 1.00 66.69 940 SER A C 1
ATOM 7387 O O . SER A 1 940 ? 11.855 -10.646 -8.564 1.00 66.69 940 SER A O 1
ATOM 7389 N N . ASP A 1 941 ? 10.720 -10.774 -10.507 1.00 66.12 941 ASP A N 1
ATOM 7390 C CA . ASP A 1 941 ? 11.194 -12.116 -10.879 1.00 66.12 941 ASP A CA 1
ATOM 7391 C C . ASP A 1 941 ? 12.718 -12.279 -10.764 1.00 66.12 941 ASP A C 1
ATOM 7393 O O . ASP A 1 941 ? 13.217 -13.271 -10.239 1.00 66.12 941 ASP A O 1
ATOM 7397 N N . GLY A 1 942 ? 13.478 -11.252 -11.165 1.00 62.09 942 GLY A N 1
ATOM 7398 C CA . GLY A 1 942 ? 14.944 -11.241 -11.076 1.00 62.09 942 GLY A CA 1
ATOM 7399 C C . GLY A 1 942 ? 15.514 -11.184 -9.651 1.00 62.09 942 GLY A C 1
ATOM 7400 O O . GLY A 1 942 ? 16.731 -11.186 -9.486 1.00 62.09 942 GLY A O 1
ATOM 7401 N N . ASN A 1 943 ? 14.663 -11.095 -8.627 1.00 64.94 943 ASN A N 1
ATOM 7402 C CA . ASN A 1 943 ? 15.040 -11.111 -7.218 1.00 64.94 943 ASN A CA 1
ATOM 7403 C C . ASN A 1 943 ? 14.537 -12.367 -6.480 1.00 64.94 943 ASN A C 1
ATOM 7405 O O . ASN A 1 943 ? 14.742 -12.443 -5.272 1.00 64.94 943 ASN A O 1
ATOM 7409 N N . PHE A 1 944 ? 13.917 -13.354 -7.147 1.00 69.88 944 PHE A N 1
ATOM 7410 C CA . PHE A 1 944 ? 13.397 -14.551 -6.462 1.00 69.88 944 PHE A CA 1
ATOM 7411 C C . PHE A 1 944 ? 14.470 -15.380 -5.756 1.00 69.88 944 PHE A C 1
ATOM 7413 O O . PHE A 1 944 ? 14.202 -15.900 -4.681 1.00 69.88 944 PHE A O 1
ATOM 7420 N N . THR A 1 945 ? 15.700 -15.427 -6.269 1.00 69.75 945 THR A N 1
ATOM 7421 C CA . THR A 1 945 ? 16.826 -16.081 -5.573 1.00 69.75 945 THR A CA 1
ATOM 7422 C C . THR A 1 945 ? 17.128 -15.458 -4.209 1.00 69.75 945 THR A C 1
ATOM 7424 O O . THR A 1 945 ? 17.700 -16.101 -3.339 1.00 69.75 945 THR A O 1
ATOM 7427 N N . LYS A 1 946 ? 16.709 -14.210 -3.982 1.00 73.50 946 LYS A N 1
ATOM 7428 C CA . LYS A 1 946 ? 16.830 -13.535 -2.685 1.00 73.50 946 LYS A CA 1
ATOM 7429 C C . LYS A 1 946 ? 15.676 -13.862 -1.737 1.00 73.50 946 LYS A C 1
ATOM 7431 O O . LYS A 1 946 ? 15.772 -13.553 -0.556 1.00 73.50 946 LYS A O 1
ATOM 7436 N N . ALA A 1 947 ? 14.602 -14.488 -2.222 1.00 79.81 947 ALA A N 1
ATOM 7437 C CA . ALA A 1 947 ? 13.557 -15.016 -1.349 1.00 79.81 947 ALA A CA 1
ATOM 7438 C C . ALA A 1 947 ? 14.118 -16.128 -0.452 1.00 79.81 947 ALA A C 1
ATOM 7440 O O . ALA A 1 947 ? 13.703 -16.235 0.697 1.00 79.81 947 ALA A O 1
ATOM 7441 N N . ASP A 1 948 ? 15.107 -16.891 -0.932 1.00 85.19 948 ASP A N 1
ATOM 7442 C CA . ASP A 1 948 ? 15.785 -17.913 -0.130 1.00 85.19 948 ASP A CA 1
ATOM 7443 C C . ASP A 1 948 ? 16.485 -17.298 1.093 1.00 85.19 948 ASP A C 1
ATOM 7445 O O . ASP A 1 948 ? 16.347 -17.811 2.202 1.00 85.19 948 ASP A O 1
ATOM 7449 N N . ASP A 1 949 ? 17.132 -16.136 0.933 1.00 87.62 949 ASP A N 1
ATOM 7450 C CA . ASP A 1 949 ? 17.719 -15.378 2.048 1.00 87.62 949 ASP A CA 1
ATOM 7451 C C . ASP A 1 949 ? 16.656 -14.913 3.066 1.00 87.62 949 ASP A C 1
ATOM 7453 O O . ASP A 1 949 ? 16.895 -14.946 4.281 1.00 87.62 949 ASP A O 1
ATOM 7457 N N . GLU A 1 950 ? 15.484 -14.465 2.595 1.00 90.12 950 GLU A N 1
ATOM 7458 C CA . GLU A 1 950 ? 14.360 -14.059 3.457 1.00 90.12 950 GLU A CA 1
ATOM 7459 C C . GLU A 1 950 ? 13.789 -15.276 4.218 1.00 90.12 950 GLU A C 1
ATOM 7461 O O . GLU A 1 950 ? 13.582 -15.212 5.433 1.00 90.12 950 GLU A O 1
ATOM 7466 N N . ILE A 1 951 ? 13.624 -16.420 3.543 1.00 91.50 951 ILE A N 1
ATOM 7467 C CA . ILE A 1 951 ? 13.177 -17.688 4.141 1.00 91.50 951 ILE A CA 1
ATOM 7468 C C . ILE A 1 951 ? 14.183 -18.188 5.183 1.00 91.50 951 ILE A C 1
ATOM 7470 O O . ILE A 1 951 ? 13.788 -18.615 6.272 1.00 91.50 951 ILE A O 1
ATOM 7474 N N . ASP A 1 952 ? 15.481 -18.118 4.896 1.00 92.25 952 ASP A N 1
ATOM 7475 C CA . ASP A 1 952 ? 16.523 -18.519 5.841 1.00 92.25 952 ASP A CA 1
ATOM 7476 C C . ASP A 1 952 ? 16.560 -17.610 7.072 1.00 92.25 952 ASP A C 1
ATOM 7478 O O . ASP A 1 952 ? 16.775 -18.088 8.188 1.00 92.25 952 ASP A O 1
ATOM 7482 N N . SER A 1 953 ? 16.261 -16.321 6.902 1.00 93.50 953 SER A N 1
ATOM 7483 C CA . SER A 1 953 ? 16.115 -15.378 8.015 1.00 93.50 953 SER A CA 1
ATOM 7484 C C . SER A 1 953 ? 14.915 -15.733 8.903 1.00 93.50 953 SER A C 1
ATOM 7486 O O . SER A 1 953 ? 15.040 -15.744 10.128 1.00 93.50 953 SER A O 1
ATOM 7488 N N . ILE A 1 954 ? 13.782 -16.129 8.308 1.00 94.31 954 ILE A N 1
ATOM 7489 C CA . ILE A 1 954 ? 12.621 -16.658 9.049 1.00 94.31 954 ILE A CA 1
ATOM 7490 C C . ILE A 1 954 ? 13.006 -17.927 9.822 1.00 94.31 954 ILE A C 1
ATOM 7492 O O . ILE A 1 954 ? 12.730 -18.038 11.017 1.00 94.31 954 ILE A O 1
ATOM 7496 N N . ARG A 1 955 ? 13.690 -18.881 9.177 1.00 94.06 955 ARG A N 1
ATOM 7497 C CA . ARG A 1 955 ? 14.159 -20.119 9.829 1.00 94.06 955 ARG A CA 1
ATOM 7498 C C . ARG A 1 955 ? 15.102 -19.824 10.996 1.00 94.06 955 ARG A C 1
ATOM 7500 O O . ARG A 1 955 ? 14.995 -20.464 12.043 1.00 94.06 955 ARG A O 1
ATOM 7507 N N . ALA A 1 956 ? 16.000 -18.853 10.838 1.00 92.69 956 ALA A N 1
ATOM 7508 C CA . ALA A 1 956 ? 16.910 -18.416 11.892 1.00 92.69 956 ALA A CA 1
ATOM 7509 C C . ALA A 1 956 ? 16.157 -17.799 13.081 1.00 92.69 956 ALA A C 1
ATOM 7511 O O . ALA A 1 956 ? 16.453 -18.140 14.228 1.00 92.69 956 ALA A O 1
ATOM 7512 N N . ALA A 1 957 ? 15.151 -16.957 12.819 1.00 93.94 957 ALA A N 1
ATOM 7513 C CA . ALA A 1 957 ? 14.298 -16.383 13.857 1.00 93.94 957 ALA A CA 1
ATOM 7514 C C . ALA A 1 957 ? 13.543 -17.472 14.638 1.00 93.94 957 ALA A C 1
ATOM 7516 O O . ALA A 1 957 ? 13.592 -17.487 15.866 1.00 93.94 957 ALA A O 1
ATOM 7517 N N . ILE A 1 958 ? 12.936 -18.444 13.944 1.00 94.00 958 ILE A N 1
ATOM 7518 C CA . ILE A 1 958 ? 12.254 -19.587 14.579 1.00 94.00 958 ILE A CA 1
ATOM 7519 C C . ILE A 1 958 ? 13.224 -20.378 15.461 1.00 94.00 958 ILE A C 1
ATOM 7521 O O . ILE A 1 958 ? 12.891 -20.725 16.590 1.00 94.00 958 ILE A O 1
ATOM 7525 N N . LYS A 1 959 ? 14.443 -20.647 14.976 1.00 91.44 959 LYS A N 1
ATOM 7526 C CA . LYS A 1 959 ? 15.454 -21.363 15.763 1.00 91.44 959 LYS A CA 1
ATOM 7527 C C . LYS A 1 959 ? 15.812 -20.608 17.044 1.00 91.44 959 LYS A C 1
ATOM 7529 O O . LYS A 1 959 ? 15.968 -21.244 18.076 1.00 91.44 959 LYS A O 1
ATOM 7534 N N . LYS A 1 960 ? 15.921 -19.277 16.985 1.00 89.69 960 LYS A N 1
ATOM 7535 C CA . LYS A 1 960 ? 16.193 -18.425 18.152 1.00 89.69 960 LYS A CA 1
ATOM 7536 C C . LYS A 1 960 ? 15.026 -18.389 19.142 1.00 89.69 960 LYS A C 1
ATOM 7538 O O . LYS A 1 960 ? 15.270 -18.258 20.328 1.00 89.69 960 LYS A O 1
ATOM 7543 N N . LEU A 1 961 ? 13.789 -18.488 18.658 1.00 88.69 961 LEU A N 1
ATOM 7544 C CA . LEU A 1 961 ? 12.576 -18.489 19.482 1.00 88.69 961 LEU A CA 1
ATOM 7545 C C . LEU A 1 961 ? 12.323 -19.820 20.206 1.00 88.69 961 LEU A C 1
ATOM 7547 O O . LEU A 1 961 ? 11.623 -19.827 21.211 1.00 88.69 961 LEU A O 1
ATOM 7551 N N . LYS A 1 962 ? 12.858 -20.930 19.681 1.00 80.62 962 LYS A N 1
ATOM 7552 C CA . LYS A 1 962 ? 12.722 -22.286 20.248 1.00 80.62 962 LYS A CA 1
ATOM 7553 C C . LYS A 1 962 ? 13.871 -22.704 21.172 1.00 80.62 962 LYS A C 1
ATOM 7555 O O . LYS A 1 962 ? 13.844 -23.815 21.700 1.00 80.62 962 LYS A O 1
ATOM 7560 N N . LEU A 1 963 ? 14.891 -21.858 21.287 1.00 54.41 963 LEU A N 1
ATOM 7561 C CA . LEU A 1 963 ? 15.984 -21.965 22.254 1.00 54.41 963 LEU A CA 1
ATOM 7562 C C . LEU A 1 963 ? 15.618 -21.145 23.487 1.00 54.41 963 LEU A C 1
ATOM 7564 O O . LEU A 1 963 ? 15.947 -21.619 24.594 1.00 54.41 963 LEU A O 1
#

Sequence (963 aa):
MSYKKRPYGYDSRGSGGGYGGGRDRGGGGYGGGGRGGGRRNDTTPRPTECYVATNHNKLLVNGDPNVPQDGITLFKVMIKDAKWEVQKNEEGVPLRDESGKVIRRFKVFDRERSDESTRRFLRSPKPWRIIKKMEQDQKKLNERFMLDYNGAELAIAPSHVAPEDNAEYRVCIKQNCDEDDPDADKDKNRWYVVTLTKTHAIPFATIASAIQGRGGNTEEISMVVNVLLKSLAIFSGMISLVPTSSVVVFPLAEQKHCTLREAANKRKFLLSGVNQSAVFSEQEGAFVQTDSIVVWADKEYFQIGSGDTVKVFDDQNNTIAGVRIRVDGGPITDMITRSEVVEALSKLTYNVCYHIKKPSGREEDMLKNGKTQDHIAEMRRRVFKNRSLTSDKDEASMSKGQKVVWSCHDHAFDYNGGRITVVDYYQEKYGIKIQYPHMPLLNLSGAWYPVEFVYQAFGKTKDANDDDMVKGALQHYDSIAGTKLIDDVRKKRKMLSDLGCFRDRLAMYNLSIEEKKTTEVKAKVLSVPEPEFGNGIKVRPTNGAFTLQNKIFAKPATLNSLAVVDFSGNQLVCDELVGTVCQVAEEKHGILIPSITKTILRRLDNVTKRYEGRNMADDALSVIKCAIERARDAYICDSTGAFWEKHVWFETTCFLGDEEKIHKCLILPPASTSNYAGIMFDSSGDIGFTHYITTADGRKCNARLKVKIKEADTLIDPFDFRYNSDNGYNEAIYNNEWVSVGFNGYCYECSDGRVVEKQDIANSEFAHSERDWKIDCPDIMLVVLPDKGKALYDHVKFVSNQCSGVQTQCASLDTFNRQRNKEQYSTALATKMNAKLSTVEDGAIAWRGAVDWVNQCHTLVIGIGMAHGMGRGAETIVGISTCLDGQCFRLLHSAYVQKKADTLSKDAMIDLFTESWKGYCNANGNVEPCRILVYRDGMSDGNFTKADDEIDSIRAAIKKLKL

InterPro domains:
  IPR003100 PAZ domain [PF02170] (408-445)
  IPR003100 PAZ domain [PS50821] (371-458)
  IPR003165 Piwi domain [PF02171] (781-962)
  IPR003165 Piwi domain [PS50822] (780-963)
  IPR012337 Ribonuclease H-like superfamily [SSF53098] (777-963)
  IPR036085 PAZ domain superfamily [SSF101690] (364-454)
  IPR036397 Ribonuclease H superfamily [G3DSA:3.30.420.10] (848-962)

pLDDT: mean 77.92, std 17.87, range [21.09, 97.25]

Foldseek 3Di:
DDDDDDDDDDDDDDDDDDDDDDDDDDDDDPDPDPPPDPDPPPVPPDPLKDKDFALKFAKDFFDDLVDFDFFKWKWFKDKWWKDWDFDADPVRHFDADPVRHGDTDIDTDPPDQPPVRLVVQLFDCVVVVQVVQQQVVVCVVPVLADWQALSHTMIMDGRVNDDDAQDKTKGFLDPPPDDPDDQSVVRHGIIMIMTIHTDDTDGPSQLNCQQQLNDHDVVVSQVVVLSLQQSLLVQLVWDDQTSNFLKTFDDPVCQVVVDADDQPDPWKDKTKTKRWTWDADNHRGIIIRIAIDIAMWTPLAVVPPDDDFAACQDLVQCHHLNQHADNPLAFGPDPVSVVVNVVSLQPFWKKFKDFFPDDDPCPVVVVVVPDDPVNVRVVRMDMNAGWHQDFADDVPDPDTRDFKDRFQQVDWDDDPRDIDTNQVCCCVPRVDHDPRRRGMWGCTNNDTDGSRRMTTHTHRPLVCVPPSNVVSRVVVCSVCPDVSRSVSSLVNVVVSVVRDCSQVSCVSNSMDIRNPGRDMDIDGDDQFWFWAACVRDTHGDDPNDDALFQGAFVFFFEQLFEAEEAPQPDPVLSLVLVVLLVCLLPPRHNHHYALLNVVCNVPNVLQYQYDDDDDLLVCVLVSVVVSQVSRCCVQQQVVVCSCVVQVAFRWFWKDFDPDPDIFTWTWAHDDPPDPWIFIAGPCDDDRHFWKFFQFLVGDTFGWHKWWQWPVDRDTAHSVQWGADNVVRFIWGQDPNDTDGTHTDDMWIQTPVRDIGRPVRTPDIDTPGICVRMPTCPRLEYEYEHNAPDPSSVVSNVVSCVVVVNHHYQYDHSVVCVPDPDNSSSSVVSSVVVRLSSDDLVSNTGRTDRRQVPLVPFQEKEKEKDWDWDDDDFTKIKIKMWIQLDSRSSHIDIDIDIGTDDLADDLVRLLVNLLVNQVSNCVSVVNDGGPYYHYHYPRDDPVCVVCVVVSVVSNVVSVVVVVD

Secondary structure (DSSP, 8-state):
-------------------------------------------SPPPSEEEEE-SEEEEEE-S-TTS----EEEEEEEEEEEEEEEPB-TTSPBPB-TTSPBPEEEEE------HHHHHHHHTSSHHHHHHHHHHHHHHTT-TT---EE-SSSEEEEEGGGPPPTTEEEEEEE-TT-SS--TTGGGSTTEEEEEEEEEEEEE-HHHHHHHHTTS-S-HHHHHHHHHHHHHHHHHHTT-EESSTT-SEEE--HHHHGGG-----S-TTEEEEEEEEEEEEEETTTEEEEEEEEEEEEEEGGGT-TTSS---BSEETTTTEETTEE--SSSS----HHHHHHHHHHHHT--EEEEEE-SS-SS-HHHHHHTT--HHHHHHHHEEEEEEE-B-----TTS-S---SEESSGGG-EEEETTEEEEHHHHHHHHH----S-TTSPEEEBSSSEEEGGGEEE-----TTTTSHHHHHHHHHHHHHT-THHHHHHHHHHHHHHHHSTTHHHHHHTTTEEE--S---EEEEE-PPPP--B-TTS-B---BTTB---TT---SB--B---EEEEE-SS-HHHHHHHHHHHHHHHHHHH--B--HHHHHHHTSGGGTEEEP-SS-HHHHHHHHHHHHHHHHHHHHTS-TT-HHHHHT--EEEEEEETT-S--EEEEEEPPPTT-SS-EEEE-SSSTT---EEEEETTS-EEEEEEEEEESS-SPEEPGGGEEEETTTTEEEEEETTEEEEE-EEEEEEEETTS-EEEGGGEEEEEESSBTTTEEE---SEEEEEESS--HHHHHHHHHHHHHTTT--EEEEEHHHHHH-S-HHHHHHHHHHHHHHHH--TTT--BS-B-S-GGGGGS-EEEEEEEEEEPSSSS-EEEEEEEEE-STTS-SEEEEEEEEES-SS--HHHHHHHHHHHHHHHHHHTTTPPPSEEEEEE-S--GGGGGGHHHHHHHHHHHHHHH--